Protein AF-0000000084424328 (afdb_homodimer)

InterPro domains:
  IPR001077 O-methyltransferase, C-terminal domain [PF00891] (217-378)
  IPR012967 Caffeic acid 3-O-methyltransferase-like, dimerisation domain [PF08100] (53-129)
  IPR016461 O-methyltransferase-like [PIRSF005739] (41-383)
  IPR016461 O-methyltransferase-like [PS51683] (51-398)
  IPR029063 S-adenosyl-L-methionine-dependent methyltransferase superfamily [G3DSA:3.40.50.150] (131-396)
  IPR029063 S-adenosyl-L-methionine-dependent methyltransferase superfamily [SSF53335] (170-385)
  IPR036388 Winged helix-like DNA-binding domain superfamily [G3DSA:1.10.10.10] (38-127)
  IPR036390 Winged helix DNA-binding domain superfamily [SSF46785] (42-130)

pLDDT: mean 94.53, std 5.88, range [48.09, 98.81]

Organism: Penicillium patulum (NCBI:txid5078)

Secondary structure (DSSP, 8-state):
--HHHHHHHHHHHHHHHHHHHHH--HHHHHHHHHHHHHHHHHHS-HHHHHHHHHHTHHHHHHHHHHHHTTHHHHHHT-SSPEEHHHHHHHTT--HHHHHHHHHHHHHTTSEEEEETTEEEE-HHHHHTTSHHHHHHHHHIIIIIHHHHHHHHHHHHHTTTPPP--GGGSHHHHHHT-SS-HHHHHHH-HHHHHHHHHHHHHHHHTSPPGGGTS-HIIIII--TT--TTSEEEEEET-TT-HHHHHHHHH-TT--SEEEEEE-HHHHHHHTT-HHHHHTTEEEEE--TTTS---STT-SEEEEES-GGGS-HHHHHHHHHHHGGGPPTTT-EEEEEEEEE-SSS--HHHHHHHHHHHHHHS---EEHHHHHHHHHHTTEEEEEEEE-SSSSEEEEEEEEPP--/--HHHHHHHHHHHHHHHHHHHHH--HHHHHHHHHHHHHHHHHHS-HHHHHHHHHHTHHHHHHHHHHHHTTHHHHHHT-SSPEEHHHHHHHTT--HHHHHHHHHHHHHTTSEEEEETTEEEE-HHHHHTTSHHHHHHHHHIIIIIHHHHHHHHHHHHHTTTPPP--GGGSHHHHHHT-SS-HHHHHHH-HHHHHHHHHHHHHHHHTSPPGGGTS-HIIIII--TT--TTSEEEEEET-TT-HHHHHHHHH-TT--SEEEEEE-HHHHHHHTT-HHHHHTTEEEEE--TTTS---STT-SEEEEES-GGGS-HHHHHHHHHHHGGGPPTTT-EEEEEEEEE-SSS--HHHHHHHHHHHHHHS---EEHHHHHHHHHHTTEEEEEEEE-SSSSEEEEEEEEPP--

Nearest PDB structures (foldseek):
  8xtg-assembly3_F  TM=8.748E-01  e=3.346E-33  Penicillium brevicompactum
  8gx4-assembly1_A  TM=9.083E-01  e=2.183E-28  Apiospora montagnei NRRL 25634
  7y3h-assembly1_A  TM=8.893E-01  e=2.764E-28  Apiospora montagnei NRRL 25634
  7wvs-assembly1_A  TM=8.153E-01  e=2.443E-26  Aspergillus carbonarius ITEM 5010
  7ww0-assembly1_A  TM=8.145E-01  e=1.204E-26  Aspergillus carbonarius ITEM 5010

Radius of gyration: 30.11 Å; Cα contacts (8 Å, |Δi|>4): 1485; chains: 2; bounding box: 57×95×67 Å

Foldseek 3Di:
DDVVVLVVLVVQLVVLVVVCVVPVDVLSVVSNVVSVVVSVVVPDDPVVVVVCVVCVVVLLVLLLVLVVLVQLVVQLPDPFWDALVNSCVSRPHDSVVSLVSVVSCCVVFQWPDPDRRTIHGDPNSNVCVDQLVVLQSVLCVPQPVQLVVCVVVLCVVVVNDQFFFQQRFSSCVRVVDRDGQVVVLVVPVVNVSSVVSPVCNVPVVPDQPVVPPVCCVLFQPDPVAAQAAAREEEAQQQLNPNLLVVCVVCVPRHHAAEYEDAPVSCVVNPPPPSCVVSRYHYDHDDLQPAADPAAAYQEYEAEPPQQLGDLVSVLSSVLSDQVRHDAPGYKYKYWAQAAAPPDGDDVVVVVQVSSRRRRSGGGYHPVRVQVSQVVNQKHWPDWADDNDDRTTMTIIGGHDDD/DDVVVLVVLVVQLVVLVVVCVVPVDVLSVVSNVVSVVVSVVVPDDPVVVVVCVVCVVVLLVLLLVLVVLVQLVVQLPDPFWDALVNSCVSRPHDSVVSLVSVVSCCVVFQWPDPDRRTIHGDPNSNVCVDQLVVLQSVLCVPQPVQLVVCVVVLCVVVVNDQFFFQQRFSSCVRVVDRDGQVVVLVVPVVNVSSVVSPVCNVPVVPDQPVVPPVCCVLFQPDPVAAQAAQREEEAQQQLNPNLLVVCVVCVPRHHAAEYEDAPVSCVVNPPPPSCVVSRYHYDHDDLQPAADPAAAYQEYEYEPPQQLGDLVSVLSSVLSDQVRHDAPGYKYKYWAQAAAPPDGDDVVVVVQVSSRRRRSGGGYHPVRVQVSQVVNQKHWPDWAADNDDRTTMTIIGGHDDD

Solvent-accessible surface area (backbone atoms only — not comparable to full-atom values): 40908 Å² total; per-residue (Å²): 131,62,60,70,58,53,50,48,36,50,52,49,21,49,52,25,43,51,49,17,69,76,66,64,41,67,63,30,34,50,48,19,22,52,29,20,46,50,41,22,54,70,51,45,55,48,68,58,52,53,51,50,54,47,47,42,56,50,58,49,42,36,53,54,40,38,54,74,30,43,35,32,64,56,37,54,69,48,90,57,70,42,44,47,68,60,45,16,55,62,35,70,32,33,54,66,41,47,50,56,43,47,45,40,34,36,39,69,58,31,30,43,52,92,43,70,62,22,33,37,56,33,68,41,24,44,43,56,63,36,67,29,53,42,11,36,46,48,28,36,54,68,68,40,42,64,21,53,69,38,36,57,60,51,30,59,75,55,59,33,49,58,58,58,40,40,63,62,10,35,40,21,67,62,67,72,42,92,54,36,50,68,62,50,30,71,76,32,63,72,58,34,53,23,42,52,26,20,56,44,43,76,46,60,85,51,76,61,64,72,76,73,46,64,47,53,74,75,61,63,68,41,89,85,66,37,68,82,32,36,36,39,36,30,49,69,36,80,89,32,65,66,58,47,52,46,37,72,75,40,73,80,58,66,30,35,41,34,38,24,22,44,55,73,55,38,67,70,46,59,85,39,64,68,42,58,74,54,60,45,44,77,44,67,45,47,54,78,82,34,64,47,82,71,62,49,24,47,26,42,35,35,58,72,50,65,39,53,32,27,71,70,54,41,46,46,34,48,62,23,39,52,80,19,49,33,77,94,59,22,31,37,39,34,41,35,60,47,38,54,71,50,82,36,59,45,66,55,38,45,48,24,51,50,35,26,36,48,30,5,14,39,64,37,28,54,65,52,48,50,50,54,38,47,75,70,49,28,34,78,74,44,78,45,70,51,91,78,81,37,49,22,35,42,34,28,30,62,43,76,83,125,133,59,61,68,60,52,50,50,37,50,51,50,20,49,53,25,43,51,48,17,68,72,66,65,41,68,67,29,35,52,49,18,21,51,29,21,45,50,42,21,53,68,50,45,55,48,71,57,52,53,51,50,53,46,46,43,58,51,57,49,42,36,53,54,39,38,54,75,31,42,35,32,63,56,35,54,69,48,91,57,70,43,45,47,69,61,46,16,54,62,36,70,32,33,55,68,40,48,50,56,44,46,44,41,34,36,39,68,57,34,30,42,53,92,42,69,63,23,33,37,57,34,68,43,24,43,43,55,64,36,67,28,51,42,11,36,46,47,27,37,55,67,68,40,43,64,22,52,68,39,35,56,63,50,30,58,75,55,59,31,49,56,58,58,41,40,60,63,10,34,41,20,67,62,68,72,42,90,54,37,50,67,61,51,29,69,75,31,62,71,58,35,54,23,42,51,26,20,56,46,43,76,46,61,86,52,75,59,64,74,75,73,46,64,47,53,74,76,59,64,67,41,88,85,67,38,68,80,33,36,35,39,37,30,48,69,35,79,88,31,65,67,57,46,51,47,36,71,75,40,73,78,58,66,30,35,38,35,38,24,23,44,55,74,55,39,67,68,46,58,84,37,64,67,42,59,75,53,61,46,44,78,43,67,45,48,55,78,83,35,63,47,80,71,61,50,24,44,26,41,36,34,59,72,50,62,39,53,32,28,72,70,55,42,46,46,34,49,62,23,40,53,80,19,49,33,77,93,60,20,32,37,38,34,41,35,60,46,36,54,71,50,81,36,59,44,67,55,38,43,47,24,51,50,35,26,38,48,28,5,14,39,64,39,29,54,64,53,47,52,53,55,39,48,74,71,48,27,33,78,75,44,77,47,71,51,89,78,78,35,49,23,34,41,34,28,30,60,42,76,83,126

Sequence (804 aa):
MDIRHLQSILAEAKAALDSYGSNQSDSFRVEAQEKAVQLARALERPKDAILKLSFSPIILMAVKTAHDMNVFPVLAQATAPVPLAELAAAKPADPLLVERIMRVLVANGFVEEPAPSEYLPTALSREMTQRTSIGVVGSLFHEFLPSVQKVPEYLHSTNYRNPDDPMFAPLQYTHDLQIDGFTWLCKNPEALTRFNSFMEGQRADRPHWADWFPVREQLLDHPDISADTPLLVDLGAGRGPDLIGFRKRFPDAPGRLVLEDLSSVIDEVRGAQDLEAASIDTVAHDFFAEVQPVQGARAYYFKNVLHDWSDEKATIIFNNLKPAMKRGFSRVIMEEYILPDQNARSLPCMTDIAVMVFCSGLERTRQRWSNLLTSVGLRVIKFWVREGDGLGIIEAELAESSMDIRHLQSILAEAKAALDSYGSNQSDSFRVEAQEKAVQLARALERPKDAILKLSFSPIILMAVKTAHDMNVFPVLAQATAPVPLAELAAAKPADPLLVERIMRVLVANGFVEEPAPSEYLPTALSREMTQRTSIGVVGSLFHEFLPSVQKVPEYLHSTNYRNPDDPMFAPLQYTHDLQIDGFTWLCKNPEALTRFNSFMEGQRADRPHWADWFPVREQLLDHPDISADTPLLVDLGAGRGPDLIGFRKRFPDAPGRLVLEDLSSVIDEVRGAQDLEAASIDTVAHDFFAEVQPVQGARAYYFKNVLHDWSDEKATIIFNNLKPAMKRGFSRVIMEEYILPDQNARSLPCMTDIAVMVFCSGLERTRQRWSNLLTSVGLRVIKFWVREGDGLGIIEAELAESS

Structure (mmCIF, N/CA/C/O backbone):
data_AF-0000000084424328-model_v1
#
loop_
_entity.id
_entity.type
_entity.pdbx_description
1 polymer 'Plant methyltransferase dimerization'
#
loop_
_atom_site.group_PDB
_atom_site.id
_atom_site.type_symbol
_atom_site.label_atom_id
_atom_site.label_alt_id
_atom_site.label_comp_id
_atom_site.label_asym_id
_atom_site.label_entity_id
_atom_site.label_seq_id
_atom_site.pdbx_PDB_ins_code
_atom_site.Cartn_x
_atom_site.Cartn_y
_atom_site.Cartn_z
_atom_site.occupancy
_atom_site.B_iso_or_equiv
_atom_site.auth_seq_id
_atom_site.auth_comp_id
_atom_site.auth_asym_id
_atom_site.auth_atom_id
_atom_site.pdbx_PDB_model_num
ATOM 1 N N . MET A 1 1 ? 21.016 -13.508 8.43 1 84.56 1 MET A N 1
ATOM 2 C CA . MET A 1 1 ? 20.344 -12.734 9.469 1 84.56 1 MET A CA 1
ATOM 3 C C . MET A 1 1 ? 21.031 -12.906 10.812 1 84.56 1 MET A C 1
ATOM 5 O O . MET A 1 1 ? 21.5 -14.008 11.141 1 84.56 1 MET A O 1
ATOM 9 N N . ASP A 1 2 ? 21.188 -11.766 11.516 1 89.25 2 ASP A N 1
ATOM 10 C CA . ASP A 1 2 ? 21.891 -11.781 12.789 1 89.25 2 ASP A CA 1
ATOM 11 C C . ASP A 1 2 ? 20.938 -12.039 13.945 1 89.25 2 ASP A C 1
ATOM 13 O O . ASP A 1 2 ? 20.188 -11.148 14.352 1 89.25 2 ASP A O 1
ATOM 17 N N . ILE A 1 3 ? 21.047 -13.188 14.516 1 91.38 3 ILE A N 1
ATOM 18 C CA . ILE A 1 3 ? 20.125 -13.641 15.562 1 91.38 3 ILE A CA 1
ATOM 19 C C . ILE A 1 3 ? 20.25 -12.742 16.781 1 91.38 3 ILE A C 1
ATOM 21 O O . ILE A 1 3 ? 19.266 -12.453 17.453 1 91.38 3 ILE A O 1
ATOM 25 N N . ARG A 1 4 ? 21.438 -12.352 17.203 1 92.31 4 ARG A N 1
ATOM 26 C CA . ARG A 1 4 ? 21.641 -11.477 18.344 1 92.31 4 ARG A CA 1
ATOM 27 C C . ARG A 1 4 ? 20.938 -10.141 18.156 1 92.31 4 ARG A C 1
ATOM 29 O O . ARG A 1 4 ? 20.391 -9.578 19.094 1 92.31 4 ARG A O 1
ATOM 36 N N . HIS A 1 5 ? 21.016 -9.641 16.906 1 93.81 5 HIS A N 1
ATOM 37 C CA . HIS A 1 5 ? 20.312 -8.406 16.594 1 93.81 5 HIS A CA 1
ATOM 38 C C . HIS A 1 5 ? 18.797 -8.57 16.719 1 93.81 5 HIS A C 1
ATOM 40 O O . HIS A 1 5 ? 18.125 -7.711 17.281 1 93.81 5 HIS A O 1
ATOM 46 N N . LEU A 1 6 ? 18.281 -9.664 16.219 1 95.5 6 LEU A N 1
ATOM 47 C CA . LEU A 1 6 ? 16.859 -9.953 16.312 1 95.5 6 LEU A CA 1
ATOM 48 C C . LEU A 1 6 ? 16.422 -10.047 17.766 1 95.5 6 LEU A C 1
ATOM 50 O O . LEU A 1 6 ? 15.375 -9.508 18.141 1 95.5 6 LEU A O 1
ATOM 54 N N . GLN A 1 7 ? 17.25 -10.656 18.578 1 95.06 7 GLN A N 1
ATOM 55 C CA . GLN A 1 7 ? 16.953 -10.812 19.984 1 95.06 7 GLN A CA 1
ATOM 56 C C . GLN A 1 7 ? 16.969 -9.461 20.703 1 95.06 7 GLN A C 1
ATOM 58 O O . GLN A 1 7 ? 16.188 -9.227 21.625 1 95.06 7 GLN A O 1
ATOM 63 N N . SER A 1 8 ? 17.828 -8.68 20.297 1 96.25 8 SER A N 1
ATOM 64 C CA . SER A 1 8 ? 17.906 -7.352 20.891 1 96.25 8 SER A CA 1
ATOM 65 C C . SER A 1 8 ? 16.641 -6.547 20.594 1 96.25 8 SER A C 1
ATOM 67 O O . SER A 1 8 ? 16.109 -5.867 21.469 1 96.25 8 SER A O 1
ATOM 69 N N . ILE A 1 9 ? 16.156 -6.578 19.312 1 96 9 ILE A N 1
ATOM 70 C CA . ILE A 1 9 ? 14.938 -5.871 18.938 1 96 9 ILE A CA 1
ATOM 71 C C . ILE A 1 9 ? 13.766 -6.41 19.75 1 96 9 ILE A C 1
ATOM 73 O O . ILE A 1 9 ? 12.938 -5.641 20.25 1 96 9 ILE A O 1
ATOM 77 N N . LEU A 1 10 ? 13.727 -7.715 19.875 1 96.75 10 LEU A N 1
ATOM 78 C CA . LEU A 1 10 ? 12.648 -8.336 20.641 1 96.75 10 LEU A CA 1
ATOM 79 C C . LEU A 1 10 ? 12.695 -7.887 22.109 1 96.75 10 LEU A C 1
ATOM 81 O O . LEU A 1 10 ? 11.648 -7.645 22.719 1 96.75 10 LEU A O 1
ATOM 85 N N . ALA A 1 11 ? 13.875 -7.82 22.672 1 96.69 11 ALA A N 1
ATOM 86 C CA . ALA A 1 11 ? 14.031 -7.371 24.062 1 96.69 11 ALA A CA 1
ATOM 87 C C . ALA A 1 11 ? 13.562 -5.93 24.219 1 96.69 11 ALA A C 1
ATOM 89 O O . ALA A 1 11 ? 12.961 -5.578 25.234 1 96.69 11 ALA A O 1
ATOM 90 N N . GLU A 1 12 ? 13.859 -5.129 23.266 1 96.38 12 GLU A N 1
ATOM 91 C CA . GLU A 1 12 ? 13.406 -3.742 23.297 1 96.38 12 GLU A CA 1
ATOM 92 C C . GLU A 1 12 ? 11.891 -3.656 23.203 1 96.38 12 GLU A C 1
ATOM 94 O O . GLU A 1 12 ? 11.258 -2.828 23.859 1 96.38 12 GLU A O 1
ATOM 99 N N . ALA A 1 13 ? 11.297 -4.453 22.328 1 96.06 13 ALA A N 1
ATOM 100 C CA . ALA A 1 13 ? 9.844 -4.508 22.203 1 96.06 13 ALA A CA 1
ATOM 101 C C . ALA A 1 13 ? 9.203 -4.914 23.531 1 96.06 13 ALA A C 1
ATOM 103 O O . ALA A 1 13 ? 8.203 -4.336 23.953 1 96.06 13 ALA A O 1
ATOM 104 N N . LYS A 1 14 ? 9.828 -5.895 24.188 1 96.5 14 LYS A N 1
ATOM 105 C CA . LYS A 1 14 ? 9.328 -6.355 25.484 1 96.5 14 LYS A CA 1
ATOM 106 C C . LYS A 1 14 ? 9.406 -5.25 26.531 1 96.5 14 LYS A C 1
ATOM 108 O O . LYS A 1 14 ? 8.469 -5.059 27.297 1 96.5 14 LYS A O 1
ATOM 113 N N . ALA A 1 15 ? 10.508 -4.59 26.547 1 96.44 15 ALA A N 1
ATOM 114 C CA . ALA A 1 15 ? 10.695 -3.51 27.516 1 96.44 15 ALA A CA 1
ATOM 115 C C . ALA A 1 15 ? 9.641 -2.42 27.312 1 96.44 15 ALA A C 1
ATOM 117 O O . ALA A 1 15 ? 9.07 -1.917 28.281 1 96.44 15 ALA A O 1
ATOM 118 N N . ALA A 1 16 ? 9.43 -2.035 26.078 1 95 16 ALA A N 1
ATOM 119 C CA . ALA A 1 16 ? 8.422 -1.018 25.766 1 95 16 ALA A CA 1
ATOM 120 C C . ALA A 1 16 ? 7.023 -1.503 26.125 1 95 16 ALA A C 1
ATOM 122 O O . ALA A 1 16 ? 6.207 -0.734 26.641 1 95 16 ALA A O 1
ATOM 123 N N . LEU A 1 17 ? 6.727 -2.725 25.828 1 95.38 17 LEU A N 1
ATOM 124 C CA . LEU A 1 17 ? 5.422 -3.299 26.156 1 95.38 17 LEU A CA 1
ATOM 125 C C . LEU A 1 17 ? 5.203 -3.348 27.656 1 95.38 17 LEU A C 1
ATOM 127 O O . LEU A 1 17 ? 4.102 -3.08 28.141 1 95.38 17 LEU A O 1
ATOM 131 N N . ASP A 1 18 ? 6.273 -3.707 28.391 1 95.56 18 ASP A N 1
ATOM 132 C CA . ASP A 1 18 ? 6.195 -3.717 29.844 1 95.56 18 ASP A CA 1
ATOM 133 C C . ASP A 1 18 ? 5.914 -2.316 30.391 1 95.56 18 ASP A C 1
ATOM 135 O O . ASP A 1 18 ? 5.105 -2.152 31.297 1 95.56 18 ASP A O 1
ATOM 139 N N . SER A 1 19 ? 6.555 -1.39 29.828 1 94.38 19 SER A N 1
ATOM 140 C CA . SER A 1 19 ? 6.324 -0.006 30.234 1 94.38 19 SER A CA 1
ATOM 141 C C . SER A 1 19 ? 4.898 0.432 29.906 1 94.38 19 SER A C 1
ATOM 143 O O . SER A 1 19 ? 4.266 1.134 30.703 1 94.38 19 SER A O 1
ATOM 145 N N . TYR A 1 20 ? 4.43 0.039 28.766 1 93.12 20 TYR A N 1
ATOM 146 C CA . TYR A 1 20 ? 3.049 0.336 28.391 1 93.12 20 TYR A CA 1
ATOM 147 C C . TYR A 1 20 ? 2.072 -0.323 29.359 1 93.12 20 TYR A C 1
ATOM 149 O O . TYR A 1 20 ? 1.06 0.275 29.734 1 93.12 20 TYR A O 1
ATOM 157 N N . GLY A 1 21 ? 2.359 -1.496 29.734 1 91.56 21 GLY A N 1
ATOM 158 C CA . GLY A 1 21 ? 1.526 -2.184 30.719 1 91.56 21 GLY A CA 1
ATOM 159 C C . GLY A 1 21 ? 1.472 -1.478 32.062 1 91.56 21 GLY A C 1
ATOM 160 O O . GLY A 1 21 ? 0.441 -1.498 32.719 1 91.56 21 GLY A O 1
ATOM 161 N N . SER A 1 22 ? 2.529 -0.793 32.406 1 91.56 22 SER A N 1
ATOM 162 C CA . SER A 1 22 ? 2.633 -0.148 33.719 1 91.56 22 SER A CA 1
ATOM 163 C C . SER A 1 22 ? 1.988 1.234 33.719 1 91.56 22 SER A C 1
ATOM 165 O O . SER A 1 22 ? 1.34 1.632 34.688 1 91.56 22 SER A O 1
ATOM 167 N N . ASN A 1 23 ? 2.141 2.004 32.594 1 87.94 23 ASN A N 1
ATOM 168 C CA . ASN A 1 23 ? 1.728 3.402 32.594 1 87.94 23 ASN A CA 1
ATOM 169 C C . ASN A 1 23 ? 0.678 3.691 31.531 1 87.94 23 ASN A C 1
ATOM 171 O O . ASN A 1 23 ? 0.087 4.773 31.516 1 87.94 23 ASN A O 1
ATOM 175 N N . GLN A 1 24 ? 0.517 2.826 30.656 1 84.31 24 GLN A N 1
ATOM 176 C CA . GLN A 1 24 ? -0.463 2.898 29.578 1 84.31 24 GLN A CA 1
ATOM 177 C C . GLN A 1 24 ? -0.302 4.184 28.766 1 84.31 24 GLN A C 1
ATOM 179 O O . GLN A 1 24 ? -1.292 4.793 28.359 1 84.31 24 GLN A O 1
ATOM 184 N N . SER A 1 25 ? 0.898 4.664 28.75 1 84.38 25 SER A N 1
ATOM 185 C CA . SER A 1 25 ? 1.18 5.84 27.938 1 84.38 25 SER A CA 1
ATOM 186 C C . SER A 1 25 ? 1.215 5.488 26.453 1 84.38 25 SER A C 1
ATOM 188 O O . SER A 1 25 ? 1.71 4.426 26.062 1 84.38 25 SER A O 1
ATOM 190 N N . ASP A 1 26 ? 0.701 6.414 25.609 1 83.19 26 ASP A N 1
ATOM 191 C CA . ASP A 1 26 ? 0.699 6.215 24.156 1 83.19 26 ASP A CA 1
ATOM 192 C C . ASP A 1 26 ? 2.123 6.156 23.609 1 83.19 26 ASP A C 1
ATOM 194 O O . ASP A 1 26 ? 2.393 5.441 22.641 1 83.19 26 ASP A O 1
ATOM 198 N N . SER A 1 27 ? 2.961 6.824 24.266 1 83.5 27 SER A N 1
ATOM 199 C CA . SER A 1 27 ? 4.352 6.84 23.812 1 83.5 27 SER A CA 1
ATOM 200 C C . SER A 1 27 ? 4.961 5.445 23.875 1 83.5 27 SER A C 1
ATOM 202 O O . SER A 1 27 ? 5.633 5.016 22.938 1 83.5 27 SER A O 1
ATOM 204 N N . PHE A 1 28 ? 4.676 4.727 24.953 1 88.19 28 PHE A N 1
ATOM 205 C CA . PHE A 1 28 ? 5.223 3.383 25.094 1 88.19 28 PHE A CA 1
ATOM 206 C C . PHE A 1 28 ? 4.523 2.404 24.156 1 88.19 28 PHE A C 1
ATOM 208 O O . PHE A 1 28 ? 5.145 1.468 23.656 1 88.19 28 PHE A O 1
ATOM 215 N N . ARG A 1 29 ? 3.24 2.641 23.969 1 90.88 29 ARG A N 1
ATOM 216 C CA . ARG A 1 29 ? 2.508 1.801 23.031 1 90.88 29 ARG A CA 1
ATOM 217 C C . ARG A 1 29 ? 3.092 1.91 21.625 1 90.88 29 ARG A C 1
ATOM 219 O O . ARG A 1 29 ? 3.34 0.896 20.969 1 90.88 29 ARG A O 1
ATOM 226 N N . VAL A 1 30 ? 3.295 3.131 21.203 1 88.31 30 VAL A N 1
ATOM 227 C CA . VAL A 1 30 ? 3.809 3.4 19.859 1 88.31 30 VAL A CA 1
ATOM 228 C C . VAL A 1 30 ? 5.227 2.854 19.734 1 88.31 30 VAL A C 1
ATOM 230 O O . VAL A 1 30 ? 5.59 2.291 18.703 1 88.31 30 VAL A O 1
ATOM 233 N N . GLU A 1 31 ? 6 3.006 20.75 1 89.69 31 GLU A N 1
ATOM 234 C CA . GLU A 1 31 ? 7.359 2.473 20.734 1 89.69 31 GLU A CA 1
ATOM 235 C C . GLU A 1 31 ? 7.352 0.952 20.594 1 89.69 31 GLU A C 1
ATOM 237 O O . GLU A 1 31 ? 8.133 0.389 19.828 1 89.69 31 GLU A O 1
ATOM 242 N N . ALA A 1 32 ? 6.512 0.316 21.422 1 94 32 ALA A N 1
ATOM 243 C CA . ALA A 1 32 ? 6.383 -1.136 21.328 1 94 32 ALA A CA 1
ATOM 244 C C . ALA A 1 32 ? 5.961 -1.554 19.922 1 94 32 ALA A C 1
ATOM 246 O O . ALA A 1 32 ? 6.484 -2.525 19.375 1 94 32 ALA A O 1
ATOM 247 N N . GLN A 1 33 ? 5.023 -0.829 19.375 1 94.12 33 GLN A N 1
ATOM 248 C CA . GLN A 1 33 ? 4.551 -1.098 18.031 1 94.12 33 GLN A CA 1
ATOM 249 C C . GLN A 1 33 ? 5.676 -0.945 17 1 94.12 33 GLN A C 1
ATOM 251 O 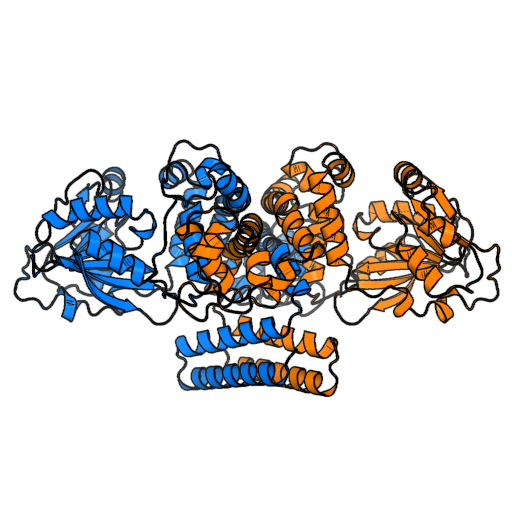O . GLN A 1 33 ? 5.848 -1.794 16.125 1 94.12 33 GLN A O 1
ATOM 256 N N . GLU A 1 34 ? 6.445 0.088 17.078 1 91.06 34 GLU A N 1
ATOM 257 C CA . GLU A 1 34 ? 7.547 0.345 16.156 1 91.06 34 GLU A CA 1
ATOM 258 C C . GLU A 1 34 ? 8.602 -0.749 16.25 1 91.06 34 GLU A C 1
ATOM 260 O O . GLU A 1 34 ? 9.172 -1.151 15.227 1 91.06 34 GLU A O 1
ATOM 265 N N . LYS A 1 35 ? 8.883 -1.19 17.453 1 94.69 35 LYS A N 1
ATOM 266 C CA . LYS A 1 35 ? 9.859 -2.264 17.625 1 94.69 35 LYS A CA 1
ATOM 267 C C . LYS A 1 35 ? 9.352 -3.57 17.031 1 94.69 35 LYS A C 1
ATOM 269 O O . LYS A 1 35 ? 10.125 -4.344 16.453 1 94.69 35 LYS A O 1
ATOM 274 N N . ALA A 1 36 ? 8.07 -3.814 17.219 1 96.19 36 ALA A N 1
ATOM 275 C CA . ALA A 1 36 ? 7.465 -4.992 16.609 1 96.19 36 ALA A CA 1
ATOM 276 C C . ALA A 1 36 ? 7.574 -4.934 15.086 1 96.19 36 ALA A C 1
ATOM 278 O O . ALA A 1 36 ? 7.883 -5.938 14.438 1 96.19 36 ALA A O 1
ATOM 279 N N . VAL A 1 37 ? 7.34 -3.795 14.508 1 94.38 37 VAL A N 1
ATOM 280 C CA . VAL A 1 37 ? 7.469 -3.594 13.07 1 94.38 37 VAL A CA 1
ATOM 281 C C . VAL A 1 37 ? 8.922 -3.816 12.641 1 94.38 37 VAL A C 1
ATOM 283 O O . VAL A 1 37 ? 9.18 -4.457 11.625 1 94.38 37 VAL A O 1
ATOM 286 N N . GLN A 1 38 ? 9.805 -3.262 13.414 1 93.19 38 GLN A N 1
ATOM 287 C CA . GLN A 1 38 ? 11.227 -3.424 13.117 1 93.19 38 GLN A CA 1
ATOM 288 C C . GLN A 1 38 ? 11.625 -4.895 13.141 1 93.19 38 GLN A C 1
ATOM 290 O O . GLN A 1 38 ? 12.406 -5.344 12.297 1 93.19 38 GLN A O 1
ATOM 295 N N . LEU A 1 39 ? 11.148 -5.629 14.133 1 95.5 39 LEU A N 1
ATOM 296 C CA . LEU A 1 39 ? 11.445 -7.051 14.227 1 95.5 39 LEU A CA 1
ATOM 297 C C . LEU A 1 39 ? 10.914 -7.805 13.016 1 95.5 39 LEU A C 1
ATOM 299 O O . LEU A 1 39 ? 11.609 -8.641 12.445 1 95.5 39 LEU A O 1
ATOM 303 N N . ALA A 1 40 ? 9.688 -7.5 12.641 1 95.25 40 ALA A N 1
ATOM 304 C CA . ALA A 1 40 ? 9.086 -8.133 11.469 1 95.25 40 ALA A CA 1
ATOM 305 C C . ALA A 1 40 ? 9.922 -7.879 10.219 1 95.25 40 ALA A C 1
ATOM 307 O O . ALA A 1 40 ? 10.164 -8.797 9.43 1 95.25 40 ALA A O 1
ATOM 308 N N . ARG A 1 41 ? 10.336 -6.684 10.109 1 93.12 41 ARG A N 1
ATOM 309 C CA . ARG A 1 41 ? 11.148 -6.309 8.953 1 93.12 41 ARG A CA 1
ATOM 310 C C . ARG A 1 41 ? 12.484 -7.043 8.953 1 93.12 41 ARG A C 1
ATOM 312 O O . ARG A 1 41 ? 12.945 -7.508 7.91 1 93.12 41 ARG A O 1
ATOM 319 N N . ALA A 1 42 ? 13.094 -7.121 10.086 1 93.38 42 ALA A N 1
ATOM 320 C CA . ALA A 1 42 ? 14.398 -7.754 10.211 1 93.38 42 ALA A CA 1
ATOM 321 C C . ALA A 1 42 ? 14.312 -9.25 9.922 1 93.38 42 ALA A C 1
ATOM 323 O O . ALA A 1 42 ? 15.297 -9.867 9.508 1 93.38 42 ALA A O 1
ATOM 324 N N . LEU A 1 43 ? 13.141 -9.781 10.078 1 93.94 43 LEU A N 1
ATOM 325 C CA . LEU A 1 43 ? 12.93 -11.211 9.906 1 93.94 43 LEU A CA 1
ATOM 326 C C . LEU A 1 43 ? 12.508 -11.531 8.477 1 93.94 43 LEU A C 1
ATOM 328 O O . LEU A 1 43 ? 12.414 -12.703 8.102 1 93.94 43 LEU A O 1
ATOM 332 N N . GLU A 1 44 ? 12.281 -10.602 7.703 1 92.5 44 GLU A N 1
ATOM 333 C CA . GLU A 1 44 ? 11.781 -10.797 6.348 1 92.5 44 GLU A CA 1
ATOM 334 C C . GLU A 1 44 ? 12.906 -10.703 5.32 1 92.5 44 GLU A C 1
ATOM 336 O O . GLU A 1 44 ? 13.758 -9.812 5.41 1 92.5 44 GLU A O 1
ATOM 341 N N . ARG A 1 45 ? 12.906 -11.562 4.344 1 91.5 45 ARG A N 1
ATOM 342 C CA . ARG A 1 45 ? 13.859 -11.453 3.248 1 91.5 45 ARG A CA 1
ATOM 343 C C . ARG A 1 45 ? 13.586 -10.219 2.402 1 91.5 45 ARG A C 1
ATOM 345 O O . ARG A 1 45 ? 12.422 -9.891 2.135 1 91.5 45 ARG A O 1
ATOM 352 N N . PRO A 1 46 ? 14.633 -9.508 2.029 1 93.56 46 PRO A N 1
ATOM 353 C CA . PRO A 1 46 ? 14.445 -8.266 1.271 1 93.56 46 PRO A CA 1
ATOM 354 C C . PRO A 1 46 ? 13.594 -8.461 0.022 1 93.56 46 PRO A C 1
ATOM 356 O O . PRO A 1 46 ? 12.734 -7.629 -0.281 1 93.56 46 PRO A O 1
ATOM 359 N N . LYS A 1 47 ? 13.773 -9.539 -0.691 1 92.25 47 LYS A N 1
ATOM 360 C CA . LYS A 1 47 ? 13 -9.805 -1.903 1 92.25 47 LYS A CA 1
ATOM 361 C C . LYS A 1 47 ? 11.516 -9.945 -1.591 1 92.25 47 LYS A C 1
ATOM 363 O O . LYS A 1 47 ? 10.672 -9.445 -2.338 1 92.25 47 LYS A O 1
ATOM 368 N N . ASP A 1 48 ? 11.164 -10.609 -0.488 1 90.25 48 ASP A N 1
ATOM 369 C CA . ASP A 1 48 ? 9.773 -10.789 -0.075 1 90.25 48 ASP A CA 1
ATOM 370 C C . ASP A 1 48 ? 9.148 -9.461 0.344 1 90.25 48 ASP A C 1
ATOM 372 O O . ASP A 1 48 ? 7.984 -9.195 0.048 1 90.25 48 ASP A O 1
ATOM 376 N N . ALA A 1 49 ? 9.953 -8.695 1.041 1 94.12 49 ALA A N 1
ATOM 377 C CA . ALA A 1 49 ? 9.477 -7.395 1.496 1 94.12 49 ALA A CA 1
ATOM 378 C C . ALA A 1 49 ? 9.109 -6.5 0.315 1 94.12 49 ALA A C 1
ATOM 380 O O . ALA A 1 49 ? 8.078 -5.82 0.339 1 94.12 49 ALA A O 1
ATOM 381 N N . ILE A 1 50 ? 9.984 -6.508 -0.752 1 96.12 50 ILE A N 1
ATOM 382 C CA . ILE A 1 50 ? 9.742 -5.684 -1.934 1 96.12 50 ILE A CA 1
ATOM 383 C C . ILE A 1 50 ? 8.516 -6.195 -2.682 1 96.12 50 ILE A C 1
ATOM 385 O O . ILE A 1 50 ? 7.688 -5.406 -3.141 1 96.12 50 ILE A O 1
ATOM 389 N N . LEU A 1 51 ? 8.359 -7.445 -2.764 1 94.62 51 LEU A N 1
ATOM 390 C CA . LEU A 1 51 ? 7.203 -8.039 -3.42 1 94.62 51 LEU A CA 1
ATOM 391 C C . LEU A 1 51 ? 5.918 -7.684 -2.684 1 94.62 51 LEU A C 1
ATOM 393 O O . LEU A 1 51 ? 4.938 -7.266 -3.305 1 94.62 51 LEU A O 1
ATOM 397 N N . LYS A 1 52 ? 5.887 -7.812 -1.391 1 94.19 52 LYS A N 1
ATOM 398 C CA . LYS A 1 52 ? 4.711 -7.508 -0.581 1 94.19 52 LYS A CA 1
ATOM 399 C C . LYS A 1 52 ? 4.344 -6.031 -0.682 1 94.19 52 LYS A C 1
ATOM 401 O O . LYS A 1 52 ? 3.166 -5.688 -0.809 1 94.19 52 LYS A O 1
ATOM 406 N N . LEU A 1 53 ? 5.355 -5.199 -0.646 1 96.56 53 LEU A N 1
ATOM 407 C CA . LEU A 1 53 ? 5.109 -3.771 -0.806 1 96.56 53 LEU A CA 1
ATOM 408 C C . LEU A 1 53 ? 4.457 -3.479 -2.152 1 96.56 53 LEU A C 1
ATOM 410 O O . LEU A 1 53 ? 3.514 -2.689 -2.232 1 96.56 53 LEU A O 1
ATOM 414 N N . SER A 1 54 ? 4.961 -4.113 -3.152 1 97.38 54 SER A N 1
ATOM 415 C CA . SER A 1 54 ? 4.496 -3.85 -4.508 1 97.38 54 SER A CA 1
ATOM 416 C C . SER A 1 54 ? 3.061 -4.328 -4.703 1 97.38 54 SER A C 1
ATOM 418 O O . SER A 1 54 ? 2.305 -3.744 -5.484 1 97.38 54 SER A O 1
ATOM 420 N N . PHE A 1 55 ? 2.635 -5.324 -3.938 1 97.06 55 PHE A N 1
ATOM 421 C CA . PHE A 1 55 ? 1.281 -5.863 -4.023 1 97.06 55 PHE A CA 1
ATOM 422 C C . PHE A 1 55 ? 0.339 -5.109 -3.096 1 97.06 55 PHE A C 1
ATOM 424 O O . PHE A 1 55 ? -0.883 -5.219 -3.219 1 97.06 55 PHE A O 1
ATOM 431 N N . SER A 1 56 ? 0.808 -4.305 -2.236 1 96.81 56 SER A N 1
ATOM 432 C CA . SER A 1 56 ? 0.06 -3.797 -1.092 1 96.81 56 SER A CA 1
ATOM 433 C C . SER A 1 56 ? -1.127 -2.951 -1.538 1 96.81 56 SER A C 1
ATOM 435 O O . SER A 1 56 ? -2.15 -2.898 -0.854 1 96.81 56 SER A O 1
ATOM 437 N N . PRO A 1 57 ? -1.087 -2.254 -2.736 1 98.12 57 PRO A N 1
ATOM 438 C CA . PRO A 1 57 ? -2.285 -1.522 -3.156 1 98.12 57 PRO A CA 1
ATOM 439 C C . PRO A 1 57 ? -3.506 -2.428 -3.305 1 98.12 57 PRO A C 1
ATOM 441 O O . PRO A 1 57 ? -4.641 -1.953 -3.227 1 98.12 57 PRO A O 1
ATOM 444 N N . ILE A 1 58 ? -3.283 -3.693 -3.451 1 98.69 58 ILE A N 1
ATOM 445 C CA . ILE A 1 58 ? -4.367 -4.66 -3.584 1 98.69 58 ILE A CA 1
ATOM 446 C C . ILE A 1 58 ? -5.145 -4.75 -2.273 1 98.69 58 ILE A C 1
ATOM 448 O O . ILE A 1 58 ? -6.367 -4.91 -2.281 1 98.69 58 ILE A O 1
ATOM 452 N N . ILE A 1 59 ? -4.477 -4.613 -1.135 1 98.56 59 ILE A N 1
ATOM 453 C CA . ILE A 1 59 ? -5.145 -4.656 0.162 1 98.56 59 ILE A CA 1
ATOM 454 C C . ILE A 1 59 ? -6.125 -3.49 0.275 1 98.56 59 ILE A C 1
ATOM 456 O O . ILE A 1 59 ? -7.273 -3.674 0.688 1 98.56 59 ILE A O 1
ATOM 460 N N . LEU A 1 60 ? -5.633 -2.305 -0.13 1 98.56 60 LEU A N 1
ATOM 461 C CA . LEU A 1 60 ? -6.484 -1.117 -0.111 1 98.56 60 LEU A CA 1
ATOM 462 C C . LEU A 1 60 ? -7.684 -1.293 -1.033 1 98.56 60 LEU A C 1
ATOM 464 O O . LEU A 1 60 ? -8.812 -0.947 -0.666 1 98.56 60 LEU A O 1
ATOM 468 N N . MET A 1 61 ? -7.461 -1.839 -2.205 1 98.81 61 MET A N 1
ATOM 469 C CA . MET A 1 61 ? -8.531 -2.111 -3.164 1 98.81 61 MET A CA 1
ATOM 470 C C . MET A 1 61 ? -9.539 -3.094 -2.588 1 98.81 61 MET A C 1
ATOM 472 O O . MET A 1 61 ? -10.75 -2.916 -2.754 1 98.81 61 MET A O 1
ATOM 476 N N . ALA A 1 62 ? -9.07 -4.098 -1.86 1 98.81 62 ALA A N 1
ATOM 477 C CA . ALA A 1 62 ? -9.953 -5.098 -1.268 1 98.81 62 ALA A CA 1
ATOM 478 C C . ALA A 1 62 ? -10.836 -4.477 -0.193 1 98.81 62 ALA A C 1
ATOM 480 O O . ALA A 1 62 ? -12.031 -4.789 -0.104 1 98.81 62 ALA A O 1
ATOM 481 N N . VAL A 1 63 ? -10.281 -3.609 0.604 1 98.81 63 VAL A N 1
ATOM 482 C CA . VAL A 1 63 ? -11.039 -2.914 1.639 1 98.81 63 VAL A CA 1
ATOM 483 C C . VAL A 1 63 ? -12.117 -2.055 0.995 1 98.81 63 VAL A C 1
ATOM 485 O O . VAL A 1 63 ? -13.273 -2.076 1.426 1 98.81 63 VAL A O 1
ATOM 488 N N . LYS A 1 64 ? -11.758 -1.293 -0.039 1 98.75 64 LYS A N 1
ATOM 489 C CA . LYS A 1 64 ? -12.703 -0.446 -0.754 1 98.75 64 LYS A CA 1
ATOM 490 C C . LYS A 1 64 ? -13.82 -1.277 -1.376 1 98.75 64 LYS A C 1
ATOM 492 O O . LYS A 1 64 ? -15 -0.908 -1.297 1 98.75 64 LYS A O 1
ATOM 497 N N . THR A 1 65 ? -13.484 -2.396 -1.978 1 98.69 65 THR A N 1
ATOM 498 C CA . THR A 1 65 ? -14.453 -3.275 -2.623 1 98.69 65 THR A CA 1
ATOM 499 C C . THR A 1 65 ? -15.398 -3.883 -1.593 1 98.69 65 THR A C 1
ATOM 501 O O . THR A 1 65 ? -16.609 -3.955 -1.821 1 98.69 65 THR A O 1
ATOM 504 N N . ALA A 1 66 ? -14.852 -4.332 -0.458 1 98.69 66 ALA A N 1
ATOM 505 C CA . ALA A 1 66 ? -15.672 -4.891 0.614 1 98.69 66 ALA A CA 1
ATOM 506 C C . ALA A 1 66 ? -16.656 -3.854 1.144 1 98.69 66 ALA A C 1
ATOM 508 O O . ALA A 1 66 ? -17.812 -4.184 1.449 1 98.69 66 ALA A O 1
ATOM 509 N N . HIS A 1 67 ? -16.172 -2.641 1.296 1 98.5 67 HIS A N 1
ATOM 510 C CA . HIS A 1 67 ? -17.062 -1.556 1.694 1 98.5 67 HIS A CA 1
ATOM 511 C C . HIS A 1 67 ? -18.203 -1.382 0.694 1 98.5 67 HIS A C 1
ATOM 513 O O . HIS A 1 67 ? -19.359 -1.257 1.087 1 98.5 67 HIS A O 1
ATOM 519 N N . ASP A 1 68 ? -17.891 -1.382 -0.614 1 98.12 68 ASP A N 1
ATOM 520 C CA . ASP A 1 68 ? -18.891 -1.212 -1.663 1 98.12 68 ASP A CA 1
ATOM 521 C C . ASP A 1 68 ? -19.906 -2.348 -1.639 1 98.12 68 ASP A C 1
ATOM 523 O O . ASP A 1 68 ? -21.078 -2.15 -1.986 1 98.12 68 ASP A O 1
ATOM 527 N N . MET A 1 69 ? -19.484 -3.502 -1.179 1 98.19 69 MET A N 1
ATOM 528 C CA . MET A 1 69 ? -20.344 -4.676 -1.158 1 98.19 69 MET A CA 1
ATOM 529 C C . MET A 1 69 ? -21.094 -4.773 0.165 1 98.19 69 MET A C 1
ATOM 531 O O . MET A 1 69 ? -21.75 -5.781 0.438 1 98.19 69 MET A O 1
ATOM 535 N N . ASN A 1 70 ? -20.969 -3.816 1.064 1 97.94 70 ASN A N 1
ATOM 536 C CA . ASN A 1 70 ? -21.688 -3.697 2.33 1 97.94 70 ASN A CA 1
ATOM 537 C C . ASN A 1 70 ? -21.312 -4.812 3.299 1 97.94 70 ASN A C 1
ATOM 539 O O . ASN A 1 70 ? -22.141 -5.266 4.09 1 97.94 70 ASN A O 1
ATOM 543 N N . VAL A 1 71 ? -20.062 -5.242 3.213 1 98 71 VAL A N 1
ATOM 544 C CA . VAL A 1 71 ? -19.562 -6.332 4.043 1 98 71 VAL A CA 1
ATOM 545 C C . VAL A 1 71 ? -19.422 -5.859 5.488 1 98 71 VAL A C 1
ATOM 547 O O . VAL A 1 71 ? -19.812 -6.566 6.422 1 98 71 VAL A O 1
ATOM 550 N N . PHE A 1 72 ? -18.891 -4.688 5.746 1 98.38 72 PHE A N 1
ATOM 551 C CA . PHE A 1 72 ? -18.469 -4.25 7.07 1 98.38 72 PHE A CA 1
ATOM 552 C C . PHE A 1 72 ? -19.656 -4 7.973 1 98.38 72 PHE A C 1
ATOM 554 O O . PHE A 1 72 ? -19.672 -4.414 9.133 1 98.38 72 PHE A O 1
ATOM 561 N N . PRO A 1 73 ? -20.766 -3.359 7.469 1 97.44 73 PRO A N 1
ATOM 562 C CA . PRO A 1 73 ? -21.953 -3.217 8.32 1 97.44 73 PRO A CA 1
ATOM 563 C C . PRO A 1 73 ? -22.531 -4.562 8.758 1 97.44 73 PRO A C 1
ATOM 565 O O . PRO A 1 73 ? -22.953 -4.711 9.906 1 97.44 73 PRO A O 1
ATOM 568 N N . VAL A 1 74 ? -22.531 -5.555 7.867 1 97.5 74 VAL A N 1
ATOM 569 C CA . VAL A 1 74 ? -23.062 -6.879 8.188 1 97.5 74 VAL A CA 1
ATOM 570 C C . VAL A 1 74 ? -22.188 -7.535 9.258 1 97.5 74 VAL A C 1
ATOM 572 O O . VAL A 1 74 ? -22.703 -8.062 10.242 1 97.5 74 VAL A O 1
ATOM 575 N N . LEU A 1 75 ? -20.875 -7.457 9.109 1 97.31 75 LEU A N 1
ATOM 576 C CA . LEU A 1 75 ? -19.953 -8.07 10.055 1 97.31 75 LEU A CA 1
ATOM 577 C C . LEU A 1 75 ? -20.031 -7.375 11.414 1 97.31 75 LEU A C 1
ATOM 579 O O . LEU A 1 75 ? -20 -8.031 12.453 1 97.31 75 LEU A O 1
ATOM 583 N N . ALA A 1 76 ? -20.094 -6.062 11.383 1 95 76 ALA A N 1
ATOM 584 C CA . ALA A 1 76 ? -20.047 -5.277 12.617 1 95 76 ALA A CA 1
ATOM 585 C C . ALA A 1 76 ? -21.234 -5.594 13.523 1 95 76 ALA A C 1
ATOM 587 O O . ALA A 1 76 ? -21.125 -5.492 14.75 1 95 76 ALA A O 1
ATOM 588 N N . GLN A 1 77 ? -22.266 -6.039 12.961 1 92.5 77 GLN A N 1
ATOM 589 C CA . GLN A 1 77 ? -23.484 -6.305 13.711 1 92.5 77 GLN A CA 1
ATOM 590 C C . GLN A 1 77 ? -23.547 -7.766 14.148 1 92.5 77 GLN A C 1
ATOM 592 O O . GLN A 1 77 ? -24.406 -8.133 14.969 1 92.5 77 GLN A O 1
ATOM 597 N N . ALA A 1 78 ? -22.625 -8.484 13.672 1 92.12 78 ALA A N 1
ATOM 598 C CA . ALA A 1 78 ? -22.719 -9.93 13.883 1 92.12 78 ALA A CA 1
ATOM 599 C C . ALA A 1 78 ? -22.328 -10.305 15.305 1 92.12 78 ALA A C 1
ATOM 601 O O . ALA A 1 78 ? -21.391 -9.719 15.875 1 92.12 78 ALA A O 1
ATOM 602 N N . THR A 1 79 ? -23.047 -11.227 15.945 1 91 79 THR A N 1
ATOM 603 C CA . THR A 1 79 ? -22.75 -11.781 17.266 1 91 79 THR A CA 1
ATOM 604 C C . THR A 1 79 ? -22.297 -13.234 17.141 1 91 79 THR A C 1
ATOM 606 O O . THR A 1 79 ? -22 -13.883 18.141 1 91 79 THR A O 1
ATOM 609 N N . ALA A 1 80 ? -22.375 -13.758 16.078 1 96.56 80 ALA A N 1
ATOM 610 C CA . ALA A 1 80 ? -21.922 -15.086 15.703 1 96.56 80 ALA A CA 1
ATOM 611 C C . ALA A 1 80 ? -21.266 -15.062 14.32 1 96.56 80 ALA A C 1
ATOM 613 O O . ALA A 1 80 ? -21.359 -14.07 13.594 1 96.56 80 ALA A O 1
ATOM 614 N N . PRO A 1 81 ? -20.547 -16.078 13.969 1 97.94 81 PRO A N 1
ATOM 615 C CA . PRO A 1 81 ? -19.906 -16.094 12.648 1 97.94 81 PRO A CA 1
ATOM 616 C C . PRO A 1 81 ? -20.906 -15.914 11.508 1 97.94 81 PRO A C 1
ATOM 618 O O . PRO A 1 81 ? -21.969 -16.531 11.523 1 97.94 81 PRO A O 1
ATOM 621 N N . VAL A 1 82 ? -20.578 -15.078 10.609 1 98.31 82 VAL A N 1
ATOM 622 C CA . VAL A 1 82 ? -21.406 -14.789 9.438 1 98.31 82 VAL A CA 1
ATOM 623 C C . VAL A 1 82 ? -20.953 -15.648 8.266 1 98.31 82 VAL A C 1
ATOM 625 O O . VAL A 1 82 ? -19.797 -15.609 7.859 1 98.31 82 VAL A O 1
ATOM 628 N N . PRO A 1 83 ? -21.812 -16.422 7.727 1 98.19 83 PRO A N 1
ATOM 629 C CA . PRO A 1 83 ? -21.438 -17.234 6.574 1 98.19 83 PRO A CA 1
ATOM 630 C C . PRO A 1 83 ? -21.188 -16.406 5.316 1 98.19 83 PRO A C 1
ATOM 632 O O . PRO A 1 83 ? -21.781 -15.336 5.156 1 98.19 83 PRO A O 1
ATOM 635 N N . LEU A 1 84 ? -20.438 -16.969 4.449 1 98.12 84 LEU A N 1
ATOM 636 C CA . LEU A 1 84 ? -20.109 -16.328 3.174 1 98.12 84 LEU A CA 1
ATOM 637 C C . LEU A 1 84 ? -21.375 -15.938 2.416 1 98.12 84 LEU A C 1
ATOM 639 O O . LEU A 1 84 ? -21.438 -14.859 1.831 1 98.12 84 LEU A O 1
ATOM 643 N N . ALA A 1 85 ? -22.328 -16.781 2.432 1 97.88 85 ALA A N 1
ATOM 644 C CA . ALA A 1 85 ? -23.562 -16.547 1.677 1 97.88 85 ALA A CA 1
ATOM 645 C C . ALA A 1 85 ? -24.266 -15.273 2.148 1 97.88 85 ALA A C 1
ATOM 647 O O . ALA A 1 85 ? -24.844 -14.547 1.341 1 97.88 85 ALA A O 1
ATOM 648 N N . GLU A 1 86 ? -24.25 -15.031 3.41 1 97.56 86 GLU A N 1
ATOM 649 C CA . GLU A 1 86 ? -24.875 -13.836 3.965 1 97.56 86 GLU A CA 1
ATOM 650 C C . GLU A 1 86 ? -24.125 -12.578 3.545 1 97.56 86 GLU A C 1
ATOM 652 O O . GLU A 1 86 ? -24.75 -11.562 3.225 1 97.56 86 GLU A O 1
ATOM 657 N N . LEU A 1 87 ? -22.844 -12.625 3.5 1 98 87 LEU A N 1
ATOM 658 C CA . LEU A 1 87 ? -22.062 -11.484 3.055 1 98 87 LEU A CA 1
ATOM 659 C C . LEU A 1 87 ? -22.281 -11.211 1.57 1 98 87 LEU A C 1
ATOM 661 O O . LEU A 1 87 ? -22.375 -10.055 1.153 1 98 87 LEU A O 1
ATOM 665 N N . ALA A 1 88 ? -22.391 -12.297 0.803 1 98 88 ALA A N 1
ATOM 666 C CA . ALA A 1 88 ? -22.594 -12.172 -0.638 1 98 88 ALA A CA 1
ATOM 667 C C . ALA A 1 88 ? -23.953 -11.578 -0.945 1 98 88 ALA A C 1
ATOM 669 O O . ALA A 1 88 ? -24.141 -10.922 -1.975 1 98 88 ALA A O 1
ATOM 670 N N . ALA A 1 89 ? -24.875 -11.711 -0.015 1 97.06 89 ALA A N 1
ATOM 671 C CA . ALA A 1 89 ? -26.25 -11.258 -0.222 1 97.06 89 ALA A CA 1
ATOM 672 C C . ALA A 1 89 ? -26.422 -9.805 0.208 1 97.06 89 ALA A C 1
ATOM 674 O O . ALA A 1 89 ? -27.406 -9.156 -0.152 1 97.06 89 ALA A O 1
ATOM 675 N N . ALA A 1 90 ? -25.531 -9.266 1.044 1 94.62 90 ALA A N 1
ATOM 676 C CA . ALA A 1 90 ? -25.656 -7.906 1.569 1 94.62 90 ALA A CA 1
ATOM 677 C C . ALA A 1 90 ? -25.766 -6.891 0.438 1 94.62 90 ALA A C 1
ATOM 679 O O . ALA A 1 90 ? -26.547 -5.938 0.517 1 94.62 90 ALA A O 1
ATOM 680 N N . LYS A 1 91 ? -25 -6.902 -0.545 1 93.81 91 LYS A N 1
ATOM 681 C CA . LYS A 1 91 ? -25.047 -6.398 -1.915 1 93.81 91 LYS A CA 1
ATOM 682 C C . LYS A 1 91 ? -24.844 -7.527 -2.922 1 93.81 91 LYS A C 1
ATOM 684 O O . LYS A 1 91 ? -23.734 -8.062 -3.043 1 93.81 91 LYS A O 1
ATOM 689 N N . PRO A 1 92 ? -26.031 -7.824 -3.455 1 94.25 92 PRO A N 1
ATOM 690 C CA . PRO A 1 92 ? -25.875 -9.055 -4.242 1 94.25 92 PRO A CA 1
ATOM 691 C C . PRO A 1 92 ? -24.578 -9.086 -5.043 1 94.25 92 PRO A C 1
ATOM 693 O O . PRO A 1 92 ? -24.328 -8.195 -5.855 1 94.25 92 PRO A O 1
ATOM 696 N N . ALA A 1 93 ? -23.75 -10.047 -4.73 1 98.06 93 ALA A N 1
ATOM 697 C CA . ALA A 1 93 ? -22.453 -10.281 -5.355 1 98.06 93 ALA A CA 1
ATOM 698 C C . ALA A 1 93 ? -22.172 -11.773 -5.504 1 98.06 93 ALA A C 1
ATOM 700 O O . ALA A 1 93 ? -22.75 -12.594 -4.781 1 98.06 93 ALA A O 1
ATOM 701 N N . ASP A 1 94 ? -21.422 -12.109 -6.508 1 98.06 94 ASP A N 1
ATOM 702 C CA . ASP A 1 94 ? -20.984 -13.492 -6.711 1 98.06 94 ASP A CA 1
ATOM 703 C C . ASP A 1 94 ? -20.234 -14.016 -5.488 1 98.06 94 ASP A C 1
ATOM 705 O O . ASP A 1 94 ? -19.234 -13.43 -5.059 1 98.06 94 ASP A O 1
ATOM 709 N N . PRO A 1 95 ? -20.672 -15.172 -4.898 1 97.81 95 PRO A N 1
ATOM 710 C CA . PRO A 1 95 ? -20.031 -15.695 -3.686 1 97.81 95 PRO A CA 1
ATOM 711 C C . PRO A 1 95 ? -18.531 -15.93 -3.863 1 97.81 95 PRO A C 1
ATOM 713 O O . PRO A 1 95 ? -17.766 -15.734 -2.926 1 97.81 95 PRO A O 1
ATOM 716 N N . LEU A 1 96 ? -18.109 -16.359 -5.023 1 97.44 96 LEU A N 1
ATOM 717 C CA . LEU A 1 96 ? -16.688 -16.594 -5.258 1 97.44 96 LEU A CA 1
ATOM 718 C C . LEU A 1 96 ? -15.898 -15.289 -5.16 1 97.44 96 LEU A C 1
ATOM 720 O O . LEU A 1 96 ? -14.812 -15.258 -4.57 1 97.44 96 LEU A O 1
ATOM 724 N N . LEU A 1 97 ? -16.438 -14.242 -5.797 1 98.31 97 LEU A N 1
ATOM 725 C CA . LEU A 1 97 ? -15.797 -12.938 -5.691 1 98.31 97 LEU A CA 1
ATOM 726 C C . LEU A 1 97 ? -15.664 -12.516 -4.234 1 98.31 97 LEU A C 1
ATOM 728 O O . LEU A 1 97 ? -14.586 -12.086 -3.807 1 98.31 97 LEU A O 1
ATOM 732 N N . VAL A 1 98 ? -16.75 -12.641 -3.441 1 98.56 98 VAL A N 1
ATOM 733 C CA . VAL A 1 98 ? -16.766 -12.242 -2.039 1 98.56 98 VAL A CA 1
ATOM 734 C C . VAL A 1 98 ? -15.734 -13.055 -1.263 1 98.56 98 VAL A C 1
ATOM 736 O O . VAL A 1 98 ? -14.984 -12.508 -0.45 1 98.56 98 VAL A O 1
ATOM 739 N N . GLU A 1 99 ? -15.656 -14.305 -1.492 1 98.25 99 GLU A N 1
ATOM 740 C CA . GLU A 1 99 ? -14.703 -15.172 -0.81 1 98.25 99 GLU A CA 1
ATOM 741 C C . GLU A 1 99 ? -13.266 -14.711 -1.053 1 98.25 99 GLU A C 1
ATOM 743 O O . GLU A 1 99 ? -12.453 -14.68 -0.125 1 98.25 99 GLU A O 1
ATOM 748 N N . ARG A 1 100 ? -12.93 -14.438 -2.297 1 98.25 100 ARG A N 1
ATOM 749 C CA . ARG A 1 100 ? -11.586 -14.023 -2.672 1 98.25 100 ARG A CA 1
ATOM 750 C C . ARG A 1 100 ? -11.211 -12.703 -2.01 1 98.25 100 ARG A C 1
ATOM 752 O O . ARG A 1 100 ? -10.094 -12.539 -1.515 1 98.25 100 ARG A O 1
ATOM 759 N N . ILE A 1 101 ? -12.148 -11.734 -1.972 1 98.69 101 ILE A N 1
ATOM 760 C CA . ILE A 1 101 ? -11.938 -10.453 -1.3 1 98.69 101 ILE A CA 1
ATOM 761 C C . ILE A 1 101 ? -11.766 -10.68 0.2 1 98.69 101 ILE A C 1
ATOM 763 O O . ILE A 1 101 ? -10.867 -10.109 0.823 1 98.69 101 ILE A O 1
ATOM 767 N N . MET A 1 102 ? -12.594 -11.555 0.766 1 98.62 102 MET A N 1
ATOM 768 C CA . MET A 1 102 ? -12.547 -11.844 2.197 1 98.62 102 MET A CA 1
ATOM 769 C C . MET A 1 102 ? -11.219 -12.484 2.58 1 98.62 102 MET A C 1
ATOM 771 O O . MET A 1 102 ? -10.688 -12.227 3.664 1 98.62 102 MET A O 1
ATOM 775 N N . ARG A 1 103 ? -10.641 -13.336 1.743 1 98 103 ARG A N 1
ATOM 776 C CA . ARG A 1 103 ? -9.344 -13.945 2.033 1 98 103 ARG A CA 1
ATOM 777 C C . ARG A 1 103 ? -8.266 -12.883 2.219 1 98 103 ARG A C 1
ATOM 779 O O . ARG A 1 103 ? -7.422 -13 3.105 1 98 103 ARG A O 1
ATOM 786 N N . VAL A 1 104 ? -8.273 -11.844 1.371 1 98.31 104 VAL A N 1
ATOM 787 C CA . VAL A 1 104 ? -7.32 -10.75 1.507 1 98.31 104 VAL A CA 1
ATOM 788 C C . VAL A 1 104 ? -7.543 -10.031 2.838 1 98.31 104 VAL A C 1
ATOM 790 O O . VAL A 1 104 ? -6.582 -9.711 3.541 1 98.31 104 VAL A O 1
ATOM 793 N N . LEU A 1 105 ? -8.82 -9.836 3.215 1 98.56 105 LEU A N 1
ATOM 794 C CA . LEU A 1 105 ? -9.156 -9.117 4.441 1 98.56 105 LEU A CA 1
ATOM 795 C C . LEU A 1 105 ? -8.766 -9.938 5.672 1 98.56 105 LEU A C 1
ATOM 797 O O . LEU A 1 105 ? -8.281 -9.391 6.66 1 98.56 105 LEU A O 1
ATOM 801 N N . VAL A 1 106 ? -8.977 -11.242 5.617 1 97.88 106 VAL A N 1
ATOM 802 C CA . VAL A 1 106 ? -8.594 -12.141 6.703 1 97.88 106 VAL A CA 1
ATOM 803 C C . VAL A 1 106 ? -7.074 -12.117 6.879 1 97.88 106 VAL A C 1
ATOM 805 O O . VAL A 1 106 ? -6.574 -11.93 7.988 1 97.88 106 VAL A O 1
ATOM 808 N N . ALA A 1 107 ? -6.371 -12.219 5.793 1 95.44 107 ALA A N 1
ATOM 809 C CA . ALA A 1 107 ? -4.914 -12.312 5.816 1 95.44 107 ALA A CA 1
ATOM 810 C C . ALA A 1 107 ? -4.293 -11.023 6.348 1 95.44 107 ALA A C 1
ATOM 812 O O . ALA A 1 107 ? -3.141 -11.016 6.785 1 95.44 107 ALA A O 1
ATOM 813 N N . ASN A 1 108 ? -5.07 -9.914 6.332 1 96.38 108 ASN A N 1
ATOM 814 C CA . ASN A 1 108 ? -4.516 -8.625 6.727 1 96.38 108 ASN A CA 1
ATOM 815 C C . ASN A 1 108 ? -5.242 -8.047 7.938 1 96.38 108 ASN A C 1
ATOM 817 O O . ASN A 1 108 ? -5.203 -6.84 8.172 1 96.38 108 ASN A O 1
ATOM 821 N N . GLY A 1 109 ? -6.016 -8.852 8.641 1 95.69 109 GLY A N 1
ATOM 822 C CA . GLY A 1 109 ? -6.445 -8.555 9.992 1 95.69 109 GLY A CA 1
ATOM 823 C C . GLY A 1 109 ? -7.789 -7.852 10.055 1 95.69 109 GLY A C 1
ATOM 824 O O . GLY A 1 109 ? -8.266 -7.5 11.133 1 95.69 109 GLY A O 1
ATOM 825 N N . PHE A 1 110 ? -8.461 -7.648 8.961 1 97.25 110 PHE A N 1
ATOM 826 C CA . PHE A 1 110 ? -9.734 -6.93 8.953 1 97.25 110 PHE A CA 1
ATOM 827 C C . PHE A 1 110 ? -10.867 -7.832 9.43 1 97.25 110 PHE A C 1
ATOM 829 O O . PHE A 1 110 ? -11.883 -7.348 9.922 1 97.25 110 PHE A O 1
ATOM 836 N N . VAL A 1 111 ? -10.68 -9.133 9.195 1 97.75 111 VAL A N 1
ATOM 837 C CA . VAL A 1 111 ? -11.742 -10.102 9.469 1 97.75 111 VAL A CA 1
ATOM 838 C C . VAL A 1 111 ? -11.141 -11.375 10.047 1 97.75 111 VAL A C 1
ATOM 840 O O . VAL A 1 111 ? -10 -11.734 9.727 1 97.75 111 VAL A O 1
ATOM 843 N N . GLU A 1 112 ? -11.82 -12.023 10.953 1 96.62 112 GLU A N 1
ATOM 844 C CA . GLU A 1 112 ? -11.461 -13.359 11.422 1 96.62 112 GLU A CA 1
ATOM 845 C C . GLU A 1 112 ? -12.227 -14.438 10.656 1 96.62 112 GLU A C 1
ATOM 847 O O . GLU A 1 112 ? -13.367 -14.219 10.242 1 96.62 112 GLU A O 1
ATOM 852 N N . GLU A 1 113 ? -11.656 -15.5 10.477 1 98.06 113 GLU A N 1
ATOM 853 C CA . GLU A 1 113 ? -12.266 -16.656 9.82 1 98.06 113 GLU A CA 1
ATOM 854 C C . GLU A 1 113 ? -12.133 -17.906 10.688 1 98.06 113 GLU A C 1
ATOM 856 O O . GLU A 1 113 ? -11.273 -18.75 10.43 1 98.06 113 GLU A O 1
ATOM 861 N N . PRO A 1 114 ? -13.023 -18.078 11.703 1 97.31 114 PRO A N 1
ATOM 862 C CA . PRO A 1 114 ? -12.93 -19.188 12.641 1 97.31 114 PRO A CA 1
ATOM 863 C C . PRO A 1 114 ? -13.133 -20.547 11.969 1 97.31 114 PRO A C 1
ATOM 865 O O . PRO A 1 114 ? -12.648 -21.562 12.469 1 97.31 114 PRO A O 1
ATOM 868 N N . ALA A 1 115 ? -13.875 -20.562 10.898 1 97.56 115 ALA A N 1
ATOM 869 C CA . ALA A 1 115 ? -14.086 -21.734 10.039 1 97.56 115 ALA A CA 1
ATOM 870 C C . ALA A 1 115 ? -14.125 -21.312 8.57 1 97.56 115 ALA A C 1
ATOM 872 O O . ALA A 1 115 ? -14.273 -20.141 8.25 1 97.56 115 ALA A O 1
ATOM 873 N N . PRO A 1 116 ? -13.852 -22.297 7.719 1 97.38 116 PRO A N 1
ATOM 874 C CA . PRO A 1 116 ? -13.875 -21.938 6.301 1 97.38 116 PRO A CA 1
ATOM 875 C C . PRO A 1 116 ? -15.164 -21.219 5.898 1 97.38 116 PRO A C 1
ATOM 877 O O . PRO A 1 116 ? -16.266 -21.734 6.117 1 97.38 116 PRO A O 1
ATOM 880 N N . SER A 1 117 ? -15.031 -20.047 5.414 1 97.12 117 SER A N 1
ATOM 881 C CA . SER A 1 117 ? -16.125 -19.266 4.844 1 97.12 117 SER A CA 1
ATOM 882 C C . SER A 1 117 ? -17.078 -18.766 5.926 1 97.12 117 SER A C 1
ATOM 884 O O . SER A 1 117 ? -18.281 -18.594 5.676 1 97.12 117 SER A O 1
ATOM 886 N N . GLU A 1 118 ? -16.609 -18.719 7.121 1 98.38 118 GLU A N 1
ATOM 887 C CA . GLU A 1 118 ? -17.328 -18.094 8.234 1 98.38 118 GLU A CA 1
ATOM 888 C C . GLU A 1 118 ? -16.5 -16.969 8.844 1 98.38 118 GLU A C 1
ATOM 890 O O . GLU A 1 118 ? -15.312 -17.125 9.133 1 98.38 118 GLU A O 1
ATOM 895 N N . TYR A 1 119 ? -17.156 -15.867 9.094 1 98.56 119 TYR A N 1
ATOM 896 C CA . TYR A 1 119 ? -16.359 -14.68 9.375 1 98.56 119 TYR A CA 1
ATOM 897 C C . TYR A 1 119 ? -16.859 -13.977 10.625 1 98.56 119 TYR A C 1
ATOM 899 O O . TYR A 1 119 ? -18.062 -13.984 10.922 1 98.56 119 TYR A O 1
ATOM 907 N N . LEU A 1 120 ? -15.977 -13.414 11.359 1 97.88 120 LEU A N 1
ATOM 908 C CA . LEU A 1 120 ? -16.25 -12.578 12.523 1 97.88 120 LEU A CA 1
ATOM 909 C C . LEU A 1 120 ? -15.562 -11.219 12.375 1 97.88 120 LEU A C 1
ATOM 911 O O . LEU A 1 120 ? -14.516 -11.109 11.734 1 97.88 120 LEU A O 1
ATOM 915 N N . PRO A 1 121 ? -16.172 -10.188 12.969 1 97.12 121 PRO A N 1
ATOM 916 C CA . PRO A 1 121 ? -15.57 -8.859 12.875 1 97.12 121 PRO A CA 1
ATOM 917 C C . PRO A 1 121 ? -14.32 -8.711 13.742 1 97.12 121 PRO A C 1
ATOM 919 O O . PRO A 1 121 ? -14.102 -9.508 14.656 1 97.12 121 PRO A O 1
ATOM 922 N N . THR A 1 122 ? -13.469 -7.816 13.406 1 95.19 122 THR A N 1
ATOM 923 C CA . THR A 1 122 ? -12.359 -7.312 14.211 1 95.19 122 THR A CA 1
ATOM 924 C C . THR A 1 122 ? -12.531 -5.824 14.5 1 95.19 122 THR A C 1
ATOM 926 O O . THR A 1 122 ? -13.516 -5.215 14.078 1 95.19 122 THR A O 1
ATOM 929 N N . ALA A 1 123 ? -11.578 -5.238 15.211 1 94.62 123 ALA A N 1
ATOM 930 C CA . ALA A 1 123 ? -11.609 -3.799 15.461 1 94.62 123 ALA A CA 1
ATOM 931 C C . ALA A 1 123 ? -11.508 -3.014 14.156 1 94.62 123 ALA A C 1
ATOM 933 O O . ALA A 1 123 ? -12.117 -1.951 14.016 1 94.62 123 ALA A O 1
ATOM 934 N N . LEU A 1 124 ? -10.797 -3.555 13.18 1 96 124 LEU A N 1
ATOM 935 C CA . LEU A 1 124 ? -10.617 -2.889 11.891 1 96 124 LEU A CA 1
ATOM 936 C C . LEU A 1 124 ? -11.922 -2.887 11.102 1 96 124 LEU A C 1
ATOM 938 O O . LEU A 1 124 ? -12.305 -1.864 10.531 1 96 124 LEU A O 1
ATOM 942 N N . SER A 1 125 ? -12.539 -4.055 11.062 1 97 125 SER A N 1
ATOM 943 C CA . SER A 1 125 ? -13.797 -4.113 10.328 1 97 125 SER A CA 1
ATOM 944 C C . SER A 1 125 ? -14.852 -3.213 10.961 1 97 125 SER A C 1
ATOM 946 O O . SER A 1 125 ? -15.656 -2.604 10.258 1 97 125 SER A O 1
ATOM 948 N N . ARG A 1 126 ? -14.883 -3.117 12.281 1 96.88 126 ARG A N 1
ATOM 949 C CA . ARG A 1 126 ? -15.812 -2.219 12.961 1 96.88 126 ARG A CA 1
ATOM 950 C C . ARG A 1 126 ? -15.484 -0.76 12.656 1 96.88 126 ARG A C 1
ATOM 952 O O . ARG A 1 126 ? -16.391 0.06 12.469 1 96.88 126 ARG A O 1
ATOM 959 N N . GLU A 1 127 ? -14.195 -0.469 12.609 1 96.06 127 GLU A N 1
ATOM 960 C CA . GLU A 1 127 ? -13.758 0.888 12.297 1 96.06 127 GLU A CA 1
ATOM 961 C C . GLU A 1 127 ? -14.203 1.302 10.898 1 96.06 127 GLU A C 1
ATOM 963 O O . GLU A 1 127 ? -14.484 2.477 10.656 1 96.06 127 GLU A O 1
ATOM 968 N N . MET A 1 128 ? -14.391 0.385 10 1 98 128 MET A N 1
ATOM 969 C CA . MET A 1 128 ? -14.766 0.653 8.609 1 98 128 MET A CA 1
ATOM 970 C C . MET A 1 128 ? -16.25 0.958 8.5 1 98 128 MET A C 1
ATOM 972 O O . MET A 1 128 ? -16.766 1.141 7.395 1 98 128 MET A O 1
ATOM 976 N N . THR A 1 129 ? -16.922 1.019 9.625 1 97.69 129 THR A N 1
ATOM 977 C CA . THR A 1 129 ? -18.297 1.494 9.617 1 97.69 129 THR A CA 1
ATOM 978 C C . THR A 1 129 ? -18.375 2.955 10.047 1 97.69 129 THR A C 1
ATOM 980 O O . THR A 1 129 ? -19.438 3.572 10 1 97.69 129 THR A O 1
ATOM 983 N N . GLN A 1 130 ? -17.25 3.51 10.43 1 95.62 130 GLN A N 1
ATOM 984 C CA . GLN A 1 130 ? -17.188 4.906 10.852 1 95.62 130 GLN A CA 1
ATOM 985 C C . GLN A 1 130 ? -17.016 5.836 9.656 1 95.62 130 GLN A C 1
ATOM 987 O O . GLN A 1 130 ? -16.156 5.594 8.789 1 95.62 130 GLN A O 1
ATOM 992 N N . ARG A 1 131 ? -17.75 6.883 9.617 1 94.69 131 ARG A N 1
ATOM 993 C CA . ARG A 1 131 ? -17.797 7.84 8.516 1 94.69 131 ARG A CA 1
ATOM 994 C C . ARG A 1 131 ? -16.406 8.359 8.18 1 94.69 131 ARG A C 1
ATOM 996 O O . ARG A 1 131 ? -16.047 8.461 7.012 1 94.69 131 ARG A O 1
ATOM 1003 N N . THR A 1 132 ? -15.594 8.68 9.109 1 93.81 132 THR A N 1
ATOM 1004 C CA . THR A 1 132 ? -14.289 9.297 8.891 1 93.81 132 THR A CA 1
ATOM 1005 C C . THR A 1 132 ? -13.312 8.305 8.266 1 93.81 132 THR A C 1
ATOM 1007 O O . THR A 1 132 ? -12.555 8.656 7.359 1 93.81 132 THR A O 1
ATOM 1010 N N . SER A 1 133 ? -13.328 7.023 8.797 1 96.31 133 SER A N 1
ATOM 1011 C CA . SER A 1 133 ? -12.461 6 8.227 1 96.31 133 SER A CA 1
ATOM 1012 C C . SER A 1 133 ? -12.883 5.652 6.801 1 96.31 133 SER A C 1
ATOM 1014 O O . SER A 1 133 ? -12.031 5.422 5.938 1 96.31 133 SER A O 1
ATOM 1016 N N . ILE A 1 134 ? -14.195 5.664 6.527 1 97.38 134 ILE A N 1
ATOM 1017 C CA . ILE A 1 134 ? -14.719 5.473 5.18 1 97.38 134 ILE A CA 1
ATOM 1018 C C . ILE A 1 134 ? -14.227 6.602 4.273 1 97.38 134 ILE A C 1
ATOM 1020 O O . ILE A 1 134 ? -13.82 6.359 3.137 1 97.38 134 ILE A O 1
ATOM 1024 N N . GLY A 1 135 ? -14.266 7.801 4.797 1 96.31 135 GLY A N 1
ATOM 1025 C CA . GLY A 1 135 ? -13.773 8.953 4.059 1 96.31 135 GLY A CA 1
ATOM 1026 C C . GLY A 1 135 ? -12.297 8.867 3.727 1 96.31 135 GLY A C 1
ATOM 1027 O O . GLY A 1 135 ? -11.875 9.227 2.623 1 96.31 135 GLY A O 1
ATOM 1028 N N . VAL A 1 136 ? -11.484 8.352 4.668 1 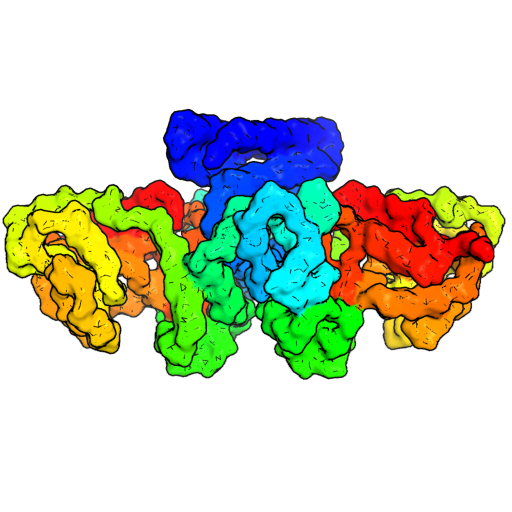96.44 136 VAL A N 1
ATOM 1029 C CA . VAL A 1 136 ? -10.047 8.188 4.48 1 96.44 136 VAL A CA 1
ATOM 1030 C C . VAL A 1 136 ? -9.789 7.234 3.318 1 96.44 136 VAL A C 1
ATOM 1032 O O . VAL A 1 136 ? -9.094 7.586 2.359 1 96.44 136 VAL A O 1
ATOM 1035 N N . VAL A 1 137 ? -10.406 6.094 3.371 1 98.06 137 VAL A N 1
ATOM 1036 C CA . VAL A 1 137 ? -10.211 5.086 2.338 1 98.06 137 VAL A CA 1
ATOM 1037 C C . VAL A 1 137 ? -10.711 5.609 0.996 1 98.06 137 VAL A C 1
ATOM 1039 O O . VAL A 1 137 ? -10.023 5.496 -0.021 1 98.06 137 VAL A O 1
ATOM 1042 N N . GLY A 1 138 ? -11.883 6.23 0.999 1 97.81 138 GLY A N 1
ATOM 1043 C CA . GLY A 1 138 ? -12.484 6.723 -0.23 1 97.81 138 GLY A CA 1
ATOM 1044 C C . GLY A 1 138 ? -11.672 7.809 -0.902 1 97.81 138 GLY A C 1
ATOM 1045 O O . GLY A 1 138 ? -11.383 7.73 -2.1 1 97.81 138 GLY A O 1
ATOM 1046 N N . SER A 1 139 ? -11.258 8.797 -0.167 1 97.38 139 SER A N 1
ATOM 1047 C CA . SER A 1 139 ? -10.531 9.938 -0.723 1 97.38 139 SER A CA 1
ATOM 1048 C C . SER A 1 139 ? -9.164 9.508 -1.254 1 97.38 139 SER A C 1
ATOM 1050 O O . SER A 1 139 ? -8.789 9.867 -2.373 1 97.38 139 SER A O 1
ATOM 1052 N N . LEU A 1 140 ? -8.453 8.773 -0.455 1 97.75 140 LEU A N 1
ATOM 1053 C CA . LEU A 1 140 ? -7.098 8.398 -0.854 1 97.75 140 LEU A CA 1
ATOM 1054 C C . LEU A 1 140 ? -7.129 7.418 -2.02 1 97.75 140 LEU A C 1
ATOM 1056 O O . LEU A 1 140 ? -6.242 7.441 -2.879 1 97.75 140 LEU A O 1
ATOM 1060 N N . PHE A 1 141 ? -8.18 6.582 -2.09 1 98.06 141 PHE A N 1
ATOM 1061 C CA . PHE A 1 141 ? -8.289 5.605 -3.168 1 98.06 141 PHE A CA 1
ATOM 1062 C C . PHE A 1 141 ? -8.727 6.281 -4.465 1 98.06 141 PHE A C 1
ATOM 1064 O O . PHE A 1 141 ? -8.164 6.016 -5.527 1 98.06 141 PHE A O 1
ATOM 1071 N N . HIS A 1 142 ? -9.719 7.203 -4.418 1 96.5 142 HIS A N 1
ATOM 1072 C CA . HIS A 1 142 ? -10.328 7.75 -5.625 1 96.5 142 HIS A CA 1
ATOM 1073 C C . HIS A 1 142 ? -9.586 9 -6.098 1 96.5 142 HIS A C 1
ATOM 1075 O O . HIS A 1 142 ? -9.383 9.188 -7.297 1 96.5 142 HIS A O 1
ATOM 1081 N N . GLU A 1 143 ? -9.234 9.828 -5.203 1 95.56 143 GLU A N 1
ATOM 1082 C CA . GLU A 1 143 ? -8.734 11.141 -5.605 1 95.56 143 GLU A CA 1
ATOM 1083 C C . GLU A 1 143 ? -7.211 11.164 -5.629 1 95.56 143 GLU A C 1
ATOM 1085 O O . GLU A 1 143 ? -6.609 11.898 -6.414 1 95.56 143 GLU A O 1
ATOM 1090 N N . PHE A 1 144 ? -6.535 10.43 -4.742 1 97.44 144 PHE A N 1
ATOM 1091 C CA . PHE A 1 144 ? -5.09 10.578 -4.602 1 97.44 144 PHE A CA 1
ATOM 1092 C C . PHE A 1 144 ? -4.355 9.484 -5.375 1 97.44 144 PHE A C 1
ATOM 1094 O O . PHE A 1 144 ? -3.34 9.758 -6.02 1 97.44 144 PHE A O 1
ATOM 1101 N N . LEU A 1 145 ? -4.848 8.258 -5.344 1 98.19 145 LEU A N 1
ATOM 1102 C CA . LEU A 1 145 ? -4.129 7.105 -5.875 1 98.19 145 LEU A CA 1
ATOM 1103 C C . LEU A 1 145 ? -3.807 7.297 -7.352 1 98.19 145 LEU A C 1
ATOM 1105 O O . LEU A 1 145 ? -2.691 7.008 -7.793 1 98.19 145 LEU A O 1
ATOM 1109 N N . PRO A 1 146 ? -4.734 7.82 -8.242 1 97.62 146 PRO A N 1
ATOM 1110 C CA . PRO A 1 146 ? -4.383 8.039 -9.648 1 97.62 146 PRO A CA 1
ATOM 1111 C C . PRO A 1 146 ? -3.215 9.016 -9.82 1 97.62 146 PRO A C 1
ATOM 1113 O O . PRO A 1 146 ? -2.361 8.812 -10.688 1 97.62 146 PRO A O 1
ATOM 1116 N N . SER A 1 147 ? -3.178 10.031 -8.992 1 97.88 147 SER A N 1
ATOM 1117 C CA . SER A 1 147 ? -2.104 11.016 -9.086 1 97.88 147 SER A CA 1
ATOM 1118 C C . SER A 1 147 ? -0.789 10.453 -8.562 1 97.88 147 SER A C 1
ATOM 1120 O O . SER A 1 147 ? 0.279 10.734 -9.109 1 97.88 147 SER A O 1
ATOM 1122 N N . VAL A 1 148 ? -0.885 9.68 -7.461 1 98.44 148 VAL A N 1
ATOM 1123 C CA . VAL A 1 148 ? 0.299 9.023 -6.918 1 98.44 148 VAL A CA 1
ATOM 1124 C C . VAL A 1 148 ? 0.954 8.164 -7.996 1 98.44 148 VAL A C 1
ATOM 1126 O O . VAL A 1 148 ? 2.18 8.164 -8.141 1 98.44 148 VAL A O 1
ATOM 1129 N N . GLN A 1 149 ? 0.14 7.492 -8.773 1 98.25 149 GLN A N 1
ATOM 1130 C CA . GLN A 1 149 ? 0.605 6.629 -9.852 1 98.25 149 GLN A CA 1
ATOM 1131 C C . GLN A 1 149 ? 1.298 7.438 -10.945 1 98.25 149 GLN A C 1
ATOM 1133 O O . GLN A 1 149 ? 2.191 6.934 -11.625 1 98.25 149 GLN A O 1
ATOM 1138 N N . LYS A 1 150 ? 1.034 8.719 -11.117 1 98.12 150 LYS A N 1
ATOM 1139 C CA . LYS A 1 150 ? 1.549 9.547 -12.203 1 98.12 150 LYS A CA 1
ATOM 1140 C C . LYS A 1 150 ? 2.764 10.352 -11.75 1 98.12 150 LYS A C 1
ATOM 1142 O O . LYS A 1 150 ? 3.469 10.938 -12.578 1 98.12 150 LYS A O 1
ATOM 1147 N N . VAL A 1 151 ? 3.125 10.352 -10.492 1 98.56 151 VAL A N 1
ATOM 1148 C CA . VAL A 1 151 ? 4.156 11.211 -9.922 1 98.56 151 VAL A CA 1
ATOM 1149 C C . VAL A 1 151 ? 5.488 10.953 -10.625 1 98.56 151 VAL A C 1
ATOM 1151 O O . VAL A 1 151 ? 6.176 11.891 -11.031 1 98.56 151 VAL A O 1
ATOM 1154 N N . PRO A 1 152 ? 5.895 9.641 -10.797 1 98.19 152 PRO A N 1
ATOM 1155 C CA . PRO A 1 152 ? 7.184 9.438 -11.469 1 98.19 152 PRO A CA 1
ATOM 1156 C C . PRO A 1 152 ? 7.227 10.055 -12.867 1 98.19 152 PRO A C 1
ATOM 1158 O O . PRO A 1 152 ? 8.219 10.695 -13.234 1 98.19 152 PRO A O 1
ATOM 1161 N N . GLU A 1 153 ? 6.203 9.883 -13.617 1 97.81 153 GLU A N 1
ATOM 1162 C CA . GLU A 1 153 ? 6.125 10.484 -14.945 1 97.81 153 GLU A CA 1
ATOM 1163 C C . GLU A 1 153 ? 6.129 12.008 -14.867 1 97.81 153 GLU A C 1
ATOM 1165 O O . GLU A 1 153 ? 6.824 12.672 -15.633 1 97.81 153 GLU A O 1
ATOM 1170 N N . TYR A 1 154 ? 5.328 12.547 -13.969 1 98.56 154 TYR A N 1
ATOM 1171 C CA . TYR A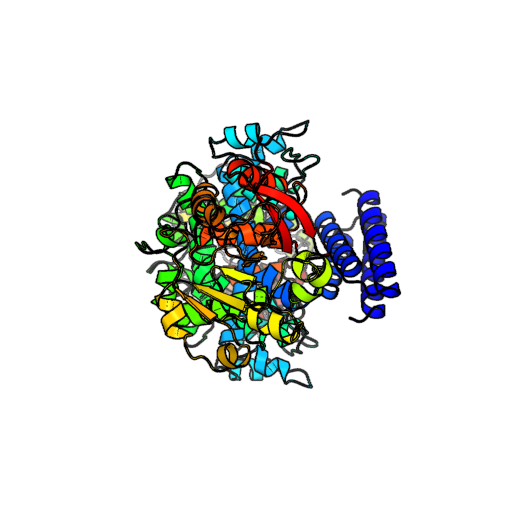 1 154 ? 5.258 13.984 -13.727 1 98.56 154 TYR A CA 1
ATOM 1172 C C . TYR A 1 154 ? 6.629 14.547 -13.391 1 98.56 154 TYR A C 1
ATOM 1174 O O . TYR A 1 154 ? 7.059 15.547 -13.977 1 98.56 154 TYR A O 1
ATOM 1182 N N . LEU A 1 155 ? 7.355 13.898 -12.469 1 98.56 155 LEU A N 1
ATOM 1183 C CA . LEU A 1 155 ? 8.664 14.375 -12.047 1 98.56 155 LEU A CA 1
ATOM 1184 C C . LEU A 1 155 ? 9.672 14.297 -13.188 1 98.56 155 LEU A C 1
ATOM 1186 O O . LEU A 1 155 ? 10.523 15.18 -13.336 1 98.56 155 LEU A O 1
ATOM 1190 N N . HIS A 1 156 ? 9.57 13.25 -13.969 1 97.88 156 HIS A N 1
ATOM 1191 C CA . HIS A 1 156 ? 10.422 13.156 -15.148 1 97.88 156 HIS A CA 1
ATOM 1192 C C . HIS A 1 156 ? 10.188 14.336 -16.094 1 97.88 156 HIS A C 1
ATOM 1194 O O . HIS A 1 156 ? 11.141 14.93 -16.594 1 97.88 156 HIS A O 1
ATOM 1200 N N . SER A 1 157 ? 8.969 14.711 -16.281 1 97.56 157 SER A N 1
ATOM 1201 C CA . SER A 1 157 ? 8.602 15.781 -17.203 1 97.56 157 SER A CA 1
ATOM 1202 C C . SER A 1 157 ? 9.062 17.141 -16.688 1 97.56 157 SER A C 1
ATOM 1204 O O . SER A 1 157 ? 9.203 18.094 -17.453 1 97.56 157 SER A O 1
ATOM 1206 N N . THR A 1 158 ? 9.32 17.281 -15.438 1 97.62 158 THR A N 1
ATOM 1207 C CA . THR A 1 158 ? 9.734 18.547 -14.844 1 97.62 158 THR A CA 1
ATOM 1208 C C . THR A 1 158 ? 11.211 18.516 -14.469 1 97.62 158 THR A C 1
ATOM 1210 O O . THR A 1 158 ? 11.68 19.328 -13.672 1 97.62 158 THR A O 1
ATOM 1213 N N . ASN A 1 159 ? 11.961 17.5 -14.977 1 97.81 159 ASN A N 1
ATOM 1214 C CA . ASN A 1 159 ? 13.383 17.312 -14.711 1 97.81 159 ASN A CA 1
ATOM 1215 C C . ASN A 1 159 ? 13.656 17.203 -13.211 1 97.81 159 ASN A C 1
ATOM 1217 O O . ASN A 1 159 ? 14.617 17.781 -12.703 1 97.81 159 ASN A O 1
ATOM 1221 N N . TYR A 1 160 ? 12.711 16.562 -12.5 1 98.25 160 TYR A N 1
ATOM 1222 C CA . TYR A 1 160 ? 12.828 16.203 -11.094 1 98.25 160 TYR A CA 1
ATOM 1223 C C . TYR A 1 160 ? 13.008 17.438 -10.227 1 98.25 160 TYR A C 1
ATOM 1225 O O . TYR A 1 160 ? 13.812 17.422 -9.289 1 98.25 160 TYR A O 1
ATOM 1233 N N . ARG A 1 161 ? 12.227 18.422 -10.562 1 97.56 161 ARG A N 1
ATOM 1234 C CA . ARG A 1 161 ? 12.102 19.594 -9.703 1 97.56 161 ARG A CA 1
ATOM 1235 C C . ARG A 1 161 ? 11.062 19.359 -8.609 1 97.56 161 ARG A C 1
ATOM 1237 O O . ARG A 1 161 ? 10.023 18.75 -8.852 1 97.56 161 ARG A O 1
ATOM 1244 N N . ASN A 1 162 ? 11.305 19.891 -7.422 1 97.94 162 ASN A N 1
ATOM 1245 C CA . ASN A 1 162 ? 10.273 19.875 -6.387 1 97.94 162 ASN A CA 1
ATOM 1246 C C . ASN A 1 162 ? 9.07 20.734 -6.785 1 97.94 162 ASN A C 1
ATOM 1248 O O . ASN A 1 162 ? 9.219 21.906 -7.109 1 97.94 162 ASN A O 1
ATOM 1252 N N . PRO A 1 163 ? 7.895 20.141 -6.75 1 96.88 163 PRO A N 1
ATOM 1253 C CA . PRO A 1 163 ? 6.715 20.938 -7.082 1 96.88 163 PRO A CA 1
ATOM 1254 C C . PRO A 1 163 ? 6.5 22.109 -6.113 1 96.88 163 PRO A C 1
ATOM 1256 O O . PRO A 1 163 ? 6.641 21.938 -4.898 1 96.88 163 PRO A O 1
ATOM 1259 N N . ASP A 1 164 ? 6.184 23.281 -6.68 1 95.56 164 ASP A N 1
ATOM 1260 C CA . ASP A 1 164 ? 6.012 24.453 -5.816 1 95.56 164 ASP A CA 1
ATOM 1261 C C . ASP A 1 164 ? 4.859 25.328 -6.297 1 95.56 164 ASP A C 1
ATOM 1263 O O . ASP A 1 164 ? 4.617 26.406 -5.746 1 95.56 164 ASP A O 1
ATOM 1267 N N . ASP A 1 165 ? 4.164 24.906 -7.391 1 94.81 165 ASP A N 1
ATOM 1268 C CA . ASP A 1 165 ? 3.029 25.625 -7.961 1 94.81 165 ASP A CA 1
ATOM 1269 C C . ASP A 1 165 ? 1.756 24.781 -7.883 1 94.81 165 ASP A C 1
ATOM 1271 O O . ASP A 1 165 ? 1.637 23.766 -8.57 1 94.81 165 ASP A O 1
ATOM 1275 N N . PRO A 1 166 ? 0.777 25.219 -7.105 1 93.5 166 PRO A N 1
ATOM 1276 C CA . PRO A 1 166 ? -0.456 24.438 -6.949 1 93.5 166 PRO A CA 1
ATOM 1277 C C . PRO A 1 166 ? -1.219 24.281 -8.258 1 93.5 166 PRO A C 1
ATOM 1279 O O . PRO A 1 166 ? -2.078 23.391 -8.375 1 93.5 166 PRO A O 1
ATOM 1282 N N . MET A 1 167 ? -0.878 25.141 -9.25 1 94.56 167 MET A N 1
ATOM 1283 C CA . MET A 1 167 ? -1.538 25.047 -10.547 1 94.56 167 MET A CA 1
ATOM 1284 C C . MET A 1 167 ? -0.855 24.016 -11.43 1 94.56 167 MET A C 1
ATOM 1286 O O . MET A 1 167 ? -1.388 23.625 -12.477 1 94.56 167 MET A O 1
ATOM 1290 N N . PHE A 1 168 ? 0.292 23.562 -10.938 1 95.5 168 PHE A N 1
ATOM 1291 C CA . PHE A 1 168 ? 1.049 22.578 -11.703 1 95.5 168 PHE A CA 1
ATOM 1292 C C . PHE A 1 168 ? 1.528 21.438 -10.805 1 95.5 168 PHE A C 1
ATOM 1294 O O . PHE A 1 168 ? 2.721 21.125 -10.781 1 95.5 168 PHE A O 1
ATOM 1301 N N . ALA A 1 169 ? 0.612 20.922 -10.023 1 96.88 169 ALA A N 1
ATOM 1302 C CA . ALA A 1 169 ? 0.871 19.781 -9.156 1 96.88 169 ALA A CA 1
ATOM 1303 C C . ALA A 1 169 ? 0.602 18.469 -9.891 1 96.88 169 ALA A C 1
ATOM 1305 O O . ALA A 1 169 ? 0.058 18.469 -11 1 96.88 169 ALA A O 1
ATOM 1306 N N . PRO A 1 170 ? 1.014 17.297 -9.297 1 97.56 170 PRO A N 1
ATOM 1307 C CA . PRO A 1 170 ? 0.712 16 -9.914 1 97.56 170 PRO A CA 1
ATOM 1308 C C . PRO A 1 170 ? -0.779 15.812 -10.18 1 97.56 170 PRO A C 1
ATOM 1310 O O . PRO A 1 170 ? -1.156 15.164 -11.164 1 97.56 170 PRO A O 1
ATOM 1313 N N . LEU A 1 171 ? -1.635 16.344 -9.336 1 97.56 171 LEU A N 1
ATOM 1314 C CA . LEU A 1 171 ? -3.076 16.266 -9.539 1 97.56 171 LEU A CA 1
ATOM 1315 C C . LEU A 1 171 ? -3.471 16.875 -10.883 1 97.56 171 LEU A C 1
ATOM 1317 O O . LEU A 1 171 ? -4.23 16.281 -11.641 1 97.56 171 LEU A O 1
ATOM 1321 N N . GLN A 1 172 ? -2.961 18.094 -11.188 1 97.81 172 GLN A N 1
ATOM 1322 C CA . GLN A 1 172 ? -3.24 18.797 -12.445 1 97.81 172 GLN A CA 1
ATOM 1323 C C . GLN A 1 172 ? -2.695 18.016 -13.633 1 97.81 172 GLN A C 1
ATOM 1325 O O . GLN A 1 172 ? -3.357 17.906 -14.672 1 97.81 172 GLN A O 1
ATOM 1330 N N . TYR A 1 173 ? -1.539 17.516 -13.438 1 97.81 173 TYR A N 1
ATOM 1331 C CA . TYR A 1 173 ? -0.921 16.719 -14.492 1 97.81 173 TYR A CA 1
ATOM 1332 C C . TYR A 1 173 ? -1.757 15.477 -14.797 1 97.81 173 TYR A C 1
ATOM 1334 O O . TYR A 1 173 ? -1.942 15.117 -15.961 1 97.81 173 TYR A O 1
ATOM 1342 N N . THR A 1 174 ? -2.266 14.812 -13.781 1 97.25 174 THR A N 1
ATOM 1343 C CA . THR A 1 174 ? -3.006 13.562 -13.891 1 97.25 174 THR A CA 1
ATOM 1344 C C . THR A 1 174 ? -4.328 13.773 -14.617 1 97.25 174 THR A C 1
ATOM 1346 O O . THR A 1 174 ? -4.719 12.953 -15.453 1 97.25 174 THR A O 1
ATOM 1349 N N . HIS A 1 175 ? -5.012 14.852 -14.352 1 96.25 175 HIS A N 1
ATOM 1350 C CA . HIS A 1 175 ? -6.375 15.023 -14.836 1 96.25 175 HIS A CA 1
ATOM 1351 C C . HIS A 1 175 ? -6.457 16.156 -15.859 1 96.25 175 HIS A C 1
ATOM 1353 O O . HIS A 1 175 ? -7.551 16.531 -16.281 1 96.25 175 HIS A O 1
ATOM 1359 N N . ASP A 1 176 ? -5.352 16.703 -16.219 1 96.5 176 ASP A N 1
ATOM 1360 C CA . ASP A 1 176 ? -5.301 17.828 -17.172 1 96.5 176 ASP A CA 1
ATOM 1361 C C . ASP A 1 176 ? -6.184 18.984 -16.703 1 96.5 176 ASP A C 1
ATOM 1363 O O . ASP A 1 176 ? -7.059 19.438 -17.438 1 96.5 176 ASP A O 1
ATOM 1367 N N . LEU A 1 177 ? -5.902 19.375 -15.484 1 96.19 177 LEU A N 1
ATOM 1368 C CA . LEU A 1 177 ? -6.695 20.438 -14.859 1 96.19 177 LEU A CA 1
ATOM 1369 C C . LEU A 1 177 ? -6.008 21.781 -15.008 1 96.19 177 LEU A C 1
ATOM 1371 O O . LEU A 1 177 ? -4.781 21.875 -14.922 1 96.19 177 LEU A O 1
ATOM 1375 N N . GLN A 1 178 ? -6.809 22.828 -15.102 1 96 178 GLN A N 1
ATOM 1376 C CA . GLN A 1 178 ? -6.312 24.203 -15.148 1 96 178 GLN A CA 1
ATOM 1377 C C . GLN A 1 178 ? -6.777 24.984 -13.93 1 96 178 GLN A C 1
ATOM 1379 O O . GLN A 1 178 ? -6.867 26.219 -13.977 1 96 178 GLN A O 1
ATOM 1384 N N . ILE A 1 179 ? -7.191 24.344 -12.93 1 94.62 179 ILE A N 1
ATOM 1385 C CA . ILE A 1 179 ? -7.613 24.922 -11.656 1 94.62 179 ILE A CA 1
ATOM 1386 C C . ILE A 1 179 ? -6.891 24.219 -10.508 1 94.62 179 ILE A C 1
ATOM 1388 O O . ILE A 1 179 ? -6.348 23.125 -10.672 1 94.62 179 ILE A O 1
ATOM 1392 N N . ASP A 1 180 ? -6.836 24.859 -9.359 1 93.62 180 ASP A N 1
ATOM 1393 C CA . ASP A 1 180 ? -6.168 24.234 -8.219 1 93.62 180 ASP A CA 1
ATOM 1394 C C . ASP A 1 180 ? -7.035 23.141 -7.605 1 93.62 180 ASP A C 1
ATOM 1396 O O . ASP A 1 180 ? -8.227 23.047 -7.891 1 93.62 180 ASP A O 1
ATOM 1400 N N . GLY A 1 181 ? -6.484 22.359 -6.781 1 94.19 181 GLY A N 1
ATOM 1401 C CA . GLY A 1 181 ? -7.133 21.188 -6.219 1 94.19 181 GLY A CA 1
ATOM 1402 C C . GLY A 1 181 ? -8.367 21.516 -5.406 1 94.19 181 GLY A C 1
ATOM 1403 O O . GLY A 1 181 ? -9.367 20.797 -5.457 1 94.19 181 GLY A O 1
ATOM 1404 N N . PHE A 1 182 ? -8.297 22.562 -4.645 1 90.94 182 PHE A N 1
ATOM 1405 C CA . PHE A 1 182 ? -9.422 22.906 -3.789 1 90.94 182 PHE A CA 1
ATOM 1406 C C . PHE A 1 182 ? -10.609 23.375 -4.621 1 90.94 182 PHE A C 1
ATOM 1408 O O . PHE A 1 182 ? -11.758 23.031 -4.332 1 90.94 182 PHE A O 1
ATOM 1415 N N . THR A 1 183 ? -10.32 24.203 -5.625 1 92.06 183 THR A N 1
ATOM 1416 C CA . THR A 1 183 ? -11.367 24.594 -6.562 1 92.06 183 THR A CA 1
ATOM 1417 C C . THR A 1 183 ? -11.961 23.375 -7.254 1 92.06 183 THR A C 1
ATOM 1419 O O . THR A 1 183 ? -13.18 23.297 -7.438 1 92.06 183 THR A O 1
ATOM 1422 N N . TRP A 1 184 ? -11.109 22.484 -7.605 1 94.38 184 TRP A N 1
ATOM 1423 C CA . TRP A 1 184 ? -11.562 21.25 -8.227 1 94.38 184 TRP A CA 1
ATOM 1424 C C . TRP A 1 184 ? -12.492 20.469 -7.297 1 94.38 184 TRP A C 1
ATOM 1426 O O . TRP A 1 184 ? -13.523 19.953 -7.727 1 94.38 184 TRP A O 1
ATOM 1436 N N . LEU A 1 185 ? -12.18 20.359 -6.035 1 93.56 185 LEU A N 1
ATOM 1437 C CA . LEU A 1 185 ? -13.016 19.672 -5.055 1 93.56 185 LEU A CA 1
ATOM 1438 C C . LEU A 1 185 ? -14.391 20.344 -4.961 1 93.56 185 LEU A C 1
ATOM 1440 O O . LEU A 1 185 ? -15.414 19.656 -4.883 1 93.56 185 LEU A O 1
ATOM 1444 N N . CYS A 1 186 ? -14.391 21.609 -4.984 1 90.44 186 CYS A N 1
ATOM 1445 C CA . CYS A 1 186 ? -15.641 22.359 -4.883 1 90.44 186 CYS A CA 1
ATOM 1446 C C . CYS A 1 186 ? -16.547 22.078 -6.078 1 90.44 186 CYS A C 1
ATOM 1448 O O . CYS A 1 186 ? -17.766 22.062 -5.953 1 90.44 186 CYS A O 1
ATOM 1450 N N . LYS A 1 187 ? -16 21.797 -7.191 1 93.75 187 LYS A N 1
ATOM 1451 C CA . LYS A 1 187 ? -16.75 21.516 -8.414 1 93.75 187 LYS A CA 1
ATOM 1452 C C . LYS A 1 187 ? -17.172 20.047 -8.477 1 93.75 187 LYS A C 1
ATOM 1454 O O . LYS A 1 187 ? -17.938 19.656 -9.359 1 93.75 187 LYS A O 1
ATOM 1459 N N . ASN A 1 188 ? -16.719 19.234 -7.57 1 94.81 188 ASN A N 1
ATOM 1460 C CA . ASN A 1 188 ? -17.031 17.812 -7.496 1 94.81 188 ASN A CA 1
ATOM 1461 C C . ASN A 1 188 ? -17.562 17.422 -6.117 1 94.81 188 ASN A C 1
ATOM 1463 O O . ASN A 1 188 ? -16.812 16.891 -5.297 1 94.81 188 ASN A O 1
ATOM 1467 N N . PRO A 1 189 ? -18.797 17.5 -5.91 1 94.12 189 PRO A N 1
ATOM 1468 C CA . PRO A 1 189 ? -19.391 17.375 -4.578 1 94.12 189 PRO A CA 1
ATOM 1469 C C . PRO A 1 189 ? -19.078 16.031 -3.918 1 94.12 189 PRO A C 1
ATOM 1471 O O . PRO A 1 189 ? -18.828 15.969 -2.709 1 94.12 189 PRO A O 1
ATOM 1474 N N . GLU A 1 190 ? -19.109 14.969 -4.699 1 94.94 190 GLU A N 1
ATOM 1475 C CA . GLU A 1 190 ? -18.812 13.664 -4.117 1 94.94 190 GLU A CA 1
ATOM 1476 C C . GLU A 1 190 ? -17.375 13.602 -3.604 1 94.94 190 GLU A C 1
ATOM 1478 O O . GLU A 1 190 ? -17.125 13.086 -2.514 1 94.94 190 GLU A O 1
ATOM 1483 N N . ALA A 1 191 ? -16.484 14.133 -4.395 1 95.25 191 ALA A N 1
ATOM 1484 C CA . ALA A 1 191 ? -15.086 14.195 -3.988 1 95.25 191 ALA A CA 1
ATOM 1485 C C . ALA A 1 191 ? -14.906 15.086 -2.762 1 95.25 191 ALA A C 1
ATOM 1487 O O . ALA A 1 191 ? -14.141 14.758 -1.854 1 95.25 191 ALA A O 1
ATOM 1488 N N . LEU A 1 192 ? -15.594 16.156 -2.773 1 93.69 192 LEU A N 1
ATOM 1489 C CA . LEU A 1 192 ? -15.523 17.094 -1.658 1 93.69 192 LEU A CA 1
ATOM 1490 C C . LEU A 1 192 ? -15.992 16.438 -0.365 1 93.69 192 LEU A C 1
ATOM 1492 O O . LEU A 1 192 ? -15.375 16.609 0.687 1 93.69 192 LEU A O 1
ATOM 1496 N N . THR A 1 193 ? -17.062 15.664 -0.454 1 93.31 193 THR A N 1
ATOM 1497 C CA . THR A 1 193 ? -17.609 14.977 0.713 1 93.31 193 THR A CA 1
ATOM 1498 C C . THR A 1 193 ? -16.609 13.977 1.271 1 93.31 193 THR A C 1
ATOM 1500 O O . THR A 1 193 ? -16.375 13.938 2.48 1 93.31 193 THR A O 1
ATOM 1503 N N . ARG A 1 194 ? -15.984 13.195 0.408 1 95.19 194 ARG A N 1
ATOM 1504 C CA . ARG A 1 194 ? -14.969 12.234 0.835 1 95.19 194 ARG A CA 1
ATOM 1505 C C . ARG A 1 194 ? -13.773 12.945 1.456 1 95.19 194 ARG A C 1
ATOM 1507 O O . ARG A 1 194 ? -13.258 12.516 2.492 1 95.19 194 ARG A O 1
ATOM 1514 N N . PHE A 1 195 ? -13.406 14.008 0.826 1 94.12 195 PHE A N 1
ATOM 1515 C CA . PHE A 1 195 ? -12.242 14.75 1.29 1 94.12 195 PHE A CA 1
ATOM 1516 C C . PHE A 1 195 ? -12.484 15.328 2.68 1 94.12 195 PHE A C 1
ATOM 1518 O O . PHE A 1 195 ? -11.617 15.258 3.549 1 94.12 195 PHE A O 1
ATOM 1525 N N . ASN A 1 196 ? -13.625 15.867 2.863 1 88.56 196 ASN A N 1
ATOM 1526 C CA . ASN A 1 196 ? -13.961 16.438 4.164 1 88.56 196 ASN A CA 1
ATOM 1527 C C . ASN A 1 196 ? -13.953 15.367 5.258 1 88.56 196 ASN A C 1
ATOM 1529 O O . ASN A 1 196 ? -13.453 15.609 6.359 1 88.56 196 ASN A O 1
ATOM 1533 N N . SER A 1 197 ? -14.523 14.242 4.969 1 91 197 SER A N 1
ATOM 1534 C CA . SER A 1 197 ? -14.508 13.133 5.918 1 91 197 SER A CA 1
ATOM 1535 C C . SER A 1 197 ? -13.078 12.664 6.203 1 91 197 SER A C 1
ATOM 1537 O O . SER A 1 197 ? -12.734 12.359 7.344 1 91 197 SER A O 1
ATOM 1539 N N . PHE A 1 198 ? -12.305 12.68 5.176 1 93.38 198 PHE A N 1
ATOM 1540 C CA . PHE A 1 198 ? -10.898 12.336 5.301 1 93.38 198 PHE A CA 1
ATOM 1541 C C . PHE A 1 198 ? -10.18 13.305 6.23 1 93.38 198 PHE A C 1
ATOM 1543 O O . PHE A 1 198 ? -9.5 12.891 7.168 1 93.38 198 PHE A O 1
ATOM 1550 N N . MET A 1 199 ? -10.344 14.539 5.984 1 88.5 199 MET A N 1
ATOM 1551 C CA . MET A 1 199 ? -9.688 15.555 6.812 1 88.5 199 MET A CA 1
ATOM 1552 C C . MET A 1 199 ? -10.125 15.43 8.266 1 88.5 199 MET A C 1
ATOM 1554 O O . MET A 1 199 ? -9.305 15.57 9.18 1 88.5 199 MET A O 1
ATOM 1558 N N . GLU A 1 200 ? -11.398 15.148 8.469 1 82.94 200 GLU A N 1
ATOM 1559 C CA . GLU A 1 200 ? -11.922 14.953 9.82 1 82.94 200 GLU A CA 1
ATOM 1560 C C . GLU A 1 200 ? -11.297 13.727 10.477 1 82.94 200 GLU A C 1
ATOM 1562 O O . GLU A 1 200 ? -10.953 13.758 11.656 1 82.94 200 GLU A O 1
ATOM 1567 N N . GLY A 1 201 ? -11.195 12.672 9.727 1 81.81 201 GLY A N 1
ATOM 1568 C CA . GLY A 1 201 ? -10.609 11.445 10.234 1 81.81 201 GLY A CA 1
ATOM 1569 C C . GLY A 1 201 ? -9.133 11.578 10.57 1 81.81 201 GLY A C 1
ATOM 1570 O O . GLY A 1 201 ? -8.672 11.047 11.586 1 81.81 201 GLY A O 1
ATOM 1571 N N . GLN A 1 202 ? -8.492 12.18 9.734 1 80.12 202 GLN A N 1
ATOM 1572 C CA . GLN A 1 202 ? -7.062 12.375 9.93 1 80.12 202 GLN A CA 1
ATOM 1573 C C . GLN A 1 202 ? -6.785 13.211 11.18 1 80.12 202 GLN A C 1
ATOM 1575 O O . GLN A 1 202 ? -5.785 12.992 11.867 1 80.12 202 GLN A O 1
ATOM 1580 N N . ARG A 1 203 ? -7.734 14.008 11.633 1 70.62 203 ARG A N 1
ATOM 1581 C CA . ARG A 1 203 ? -7.504 14.984 12.695 1 70.62 203 ARG A CA 1
ATOM 1582 C C . ARG A 1 203 ? -8.281 14.617 13.953 1 70.62 203 ARG A C 1
ATOM 1584 O O . ARG A 1 203 ? -7.965 15.102 15.047 1 70.62 203 ARG A O 1
ATOM 1591 N N . ALA A 1 204 ? -9.312 13.828 13.859 1 61.91 204 ALA A N 1
ATOM 1592 C CA . ALA A 1 204 ? -10.367 13.68 14.859 1 61.91 204 ALA A CA 1
ATOM 1593 C C . ALA A 1 204 ? -9.805 13.164 16.188 1 61.91 204 ALA A C 1
ATOM 1595 O O . ALA A 1 204 ? -10.242 13.578 17.25 1 61.91 204 ALA A O 1
ATOM 1596 N N . ASP A 1 205 ? -8.883 12.453 16.141 1 65.81 205 ASP A N 1
ATOM 1597 C CA . ASP A 1 205 ? -8.477 11.945 17.453 1 65.81 205 ASP A CA 1
ATOM 1598 C C . ASP A 1 205 ? -7.398 12.828 18.078 1 65.81 205 ASP A C 1
ATOM 1600 O O . ASP A 1 205 ? -6.863 12.508 19.141 1 65.81 205 ASP A O 1
ATOM 1604 N N . ARG A 1 206 ? -7.41 13.938 17.531 1 74.94 206 ARG A N 1
ATOM 1605 C CA . ARG A 1 206 ? -6.375 14.82 18.047 1 74.94 206 ARG A CA 1
ATOM 1606 C C . ARG A 1 206 ? -6.961 15.844 19.016 1 74.94 206 ARG A C 1
ATOM 1608 O O . ARG A 1 206 ? -8.047 16.375 18.781 1 74.94 206 ARG A O 1
ATOM 1615 N N . PRO A 1 207 ? -6.297 15.977 20.109 1 83 207 PRO A N 1
ATOM 1616 C CA . PRO A 1 207 ? -6.781 16.984 21.062 1 83 207 PRO A CA 1
ATOM 1617 C C . PRO A 1 207 ? -6.723 18.406 20.5 1 83 207 PRO A C 1
ATOM 1619 O O . PRO A 1 207 ? -5.859 18.703 19.672 1 83 207 PRO A O 1
ATOM 1622 N N . HIS A 1 208 ? -7.746 19.141 20.953 1 90.38 208 HIS A N 1
ATOM 1623 C CA . HIS A 1 208 ? -7.676 20.562 20.641 1 90.38 208 HIS A CA 1
ATOM 1624 C C . HIS A 1 208 ? -6.359 21.172 21.125 1 90.38 208 HIS A C 1
ATOM 1626 O O . HIS A 1 208 ? -5.867 20.812 22.203 1 90.38 208 HIS A O 1
ATOM 1632 N N . TRP A 1 209 ? -5.789 22.031 20.344 1 92.06 209 TRP A N 1
ATOM 1633 C CA . TRP A 1 209 ? -4.473 22.578 20.641 1 92.06 209 TRP A CA 1
ATOM 1634 C C . TRP A 1 209 ? -4.465 23.25 22.016 1 92.06 209 TRP A C 1
ATOM 1636 O O . TRP A 1 209 ? -3.465 23.188 22.734 1 92.06 209 TRP A O 1
ATOM 1646 N N . ALA A 1 210 ? -5.602 23.797 22.438 1 94.06 210 ALA A N 1
ATOM 1647 C CA . ALA A 1 210 ? -5.699 24.531 23.688 1 94.06 210 ALA A CA 1
ATOM 1648 C C . ALA A 1 210 ? -5.691 23.578 24.891 1 94.06 210 ALA A C 1
ATOM 1650 O O . ALA A 1 210 ? -5.535 24 26.031 1 94.06 210 ALA A O 1
ATOM 1651 N N . ASP A 1 211 ? -5.785 22.297 24.547 1 92.19 211 ASP A N 1
ATOM 1652 C CA . ASP A 1 211 ? -5.789 21.312 25.625 1 92.19 211 ASP A CA 1
ATOM 1653 C C . ASP A 1 211 ? -4.363 20.938 26.031 1 92.19 211 ASP A C 1
ATOM 1655 O O . ASP A 1 211 ? -4.148 20.359 27.109 1 92.19 211 ASP A O 1
ATOM 1659 N N . TRP A 1 212 ? -3.443 21.234 25.219 1 90.56 212 TRP A N 1
ATOM 1660 C CA . TRP A 1 212 ? -2.094 20.797 25.562 1 90.56 212 TRP A CA 1
ATOM 1661 C C . TRP A 1 212 ? -1.1 21.938 25.406 1 90.56 212 TRP A C 1
ATOM 1663 O O . TRP A 1 212 ? -0.027 21.922 26.016 1 90.56 212 TRP A O 1
ATOM 1673 N N . PHE A 1 213 ? -1.332 22.906 24.609 1 94.31 213 PHE A N 1
ATOM 1674 C CA . PHE A 1 213 ? -0.574 24.156 24.562 1 94.31 213 PHE A CA 1
ATOM 1675 C C . PHE A 1 213 ? -0.946 25.047 25.75 1 94.31 213 PHE A C 1
ATOM 1677 O O . PHE A 1 213 ? -2.121 25.156 26.094 1 94.31 213 PHE A O 1
ATOM 1684 N N . PRO A 1 214 ? -0.016 25.609 26.422 1 95.44 214 PRO A N 1
ATOM 1685 C CA . PRO A 1 214 ? -0.322 26.438 27.594 1 95.44 214 PRO A CA 1
ATOM 1686 C C . PRO A 1 214 ? -0.865 27.812 27.219 1 95.44 214 PRO A C 1
ATOM 1688 O O . PRO A 1 214 ? -0.194 28.828 27.438 1 95.44 214 PRO A O 1
ATOM 1691 N N . VAL A 1 215 ? -2.088 27.844 26.828 1 96.5 215 VAL A N 1
ATOM 1692 C CA . VAL A 1 215 ? -2.756 29.016 26.297 1 96.5 215 VAL A CA 1
ATOM 1693 C C . VAL A 1 215 ? -2.781 30.125 27.344 1 96.5 215 VAL A C 1
ATOM 1695 O O . VAL A 1 215 ? -2.504 31.297 27.031 1 96.5 215 VAL A O 1
ATOM 1698 N N . ARG A 1 216 ? -3.152 29.891 28.547 1 95.12 216 ARG A N 1
ATOM 1699 C CA . ARG A 1 216 ? -3.256 30.906 29.578 1 95.12 216 ARG A CA 1
ATOM 1700 C C . ARG A 1 216 ? -1.913 31.594 29.812 1 95.12 216 ARG A C 1
ATOM 1702 O O . ARG A 1 216 ? -1.817 32.812 29.75 1 95.12 216 ARG A O 1
ATOM 1709 N N . GLU A 1 217 ? -0.922 30.766 29.984 1 95 217 GLU A N 1
ATOM 1710 C CA . GLU A 1 217 ? 0.411 31.281 30.281 1 95 217 GLU A CA 1
ATOM 1711 C C . GLU A 1 217 ? 1.002 32 29.062 1 95 217 GLU A C 1
ATOM 1713 O O . GLU A 1 217 ? 1.642 33.062 29.219 1 95 217 GLU A O 1
ATOM 1718 N N . GLN A 1 218 ? 0.775 31.453 27.875 1 94.56 218 GLN A N 1
ATOM 1719 C CA . GLN A 1 218 ? 1.451 31.953 26.688 1 94.56 218 GLN A CA 1
ATOM 1720 C C . GLN A 1 218 ? 0.666 33.094 26.047 1 94.56 218 GLN A C 1
ATOM 1722 O O . GLN A 1 218 ? 1.243 33.969 25.391 1 94.56 218 GLN A O 1
ATOM 1727 N N . LEU A 1 219 ? -0.673 33.094 26.266 1 95.44 219 LEU A N 1
ATOM 1728 C CA . LEU A 1 219 ? -1.477 34.062 25.516 1 95.44 219 LEU A CA 1
ATOM 1729 C C . LEU A 1 219 ? -2.332 34.906 26.453 1 95.44 219 LEU A C 1
ATOM 1731 O O . LEU A 1 219 ? -2.271 36.125 26.422 1 95.44 219 LEU A O 1
ATOM 1735 N N . LEU A 1 220 ? -2.965 34.312 27.344 1 95.25 220 LEU A N 1
ATOM 1736 C CA . LEU A 1 220 ? -4.039 35 28.062 1 95.25 220 LEU A CA 1
ATOM 1737 C C . LEU A 1 220 ? -3.48 35.844 29.203 1 95.25 220 LEU A C 1
ATOM 1739 O O . LEU A 1 220 ? -4.059 36.875 29.562 1 95.25 220 LEU A O 1
ATOM 1743 N N . ASP A 1 221 ? -2.416 35.312 29.781 1 93.31 221 ASP A N 1
ATOM 1744 C CA . ASP A 1 221 ? -1.851 36.031 30.938 1 93.31 221 ASP A CA 1
ATOM 1745 C C . ASP A 1 221 ? -0.929 37.156 30.484 1 93.31 221 ASP A C 1
ATOM 1747 O O . ASP A 1 221 ? 0.292 37.062 30.641 1 93.31 221 ASP A O 1
ATOM 1751 N N . HIS A 1 222 ? -1.372 38.062 29.812 1 93.44 222 HIS A N 1
ATOM 1752 C CA . HIS A 1 222 ? -0.65 39.25 29.406 1 93.44 222 HIS A CA 1
ATOM 1753 C C . HIS A 1 222 ? -1.357 40.531 29.891 1 93.44 222 HIS A C 1
ATOM 1755 O O . HIS A 1 222 ? -2.574 40.656 29.734 1 93.44 222 HIS A O 1
ATOM 1761 N N . PRO A 1 223 ? -0.65 41.375 30.359 1 92.62 223 PRO A N 1
ATOM 1762 C CA . PRO A 1 223 ? -1.27 42.562 31 1 92.62 223 PRO A CA 1
ATOM 1763 C C . PRO A 1 223 ? -1.935 43.5 30 1 92.62 223 PRO A C 1
ATOM 1765 O O . PRO A 1 223 ? -2.838 44.25 30.359 1 92.62 223 PRO A O 1
ATOM 1768 N N . ASP A 1 224 ? -1.551 43.375 28.812 1 93.31 224 ASP A N 1
ATOM 1769 C CA . ASP A 1 224 ? -2.025 44.344 27.828 1 93.31 224 ASP A CA 1
ATOM 1770 C C . ASP A 1 224 ? -3.32 43.875 27.172 1 93.31 224 ASP A C 1
ATOM 1772 O O . ASP A 1 224 ? -3.889 44.562 26.328 1 93.31 224 ASP A O 1
ATOM 1776 N N . ILE A 1 225 ? -3.809 42.719 27.562 1 94.75 225 ILE A N 1
ATOM 1777 C CA . ILE A 1 225 ? -5.02 42.188 26.953 1 94.75 225 ILE A CA 1
ATOM 1778 C C . ILE A 1 225 ? -6.246 42.844 27.547 1 94.75 225 ILE A C 1
ATOM 1780 O O . ILE A 1 225 ? -6.328 43.062 28.766 1 94.75 225 ILE A O 1
ATOM 1784 N N . SER A 1 226 ? -7.117 43.281 26.719 1 93.62 226 SER A N 1
ATOM 1785 C CA . SER A 1 226 ? -8.391 43.875 27.109 1 93.62 226 SER A CA 1
ATOM 1786 C C . SER A 1 226 ? -9.547 43.281 26.328 1 93.62 226 SER A C 1
ATOM 1788 O O . SER A 1 226 ? -9.344 42.406 25.484 1 93.62 226 SER A O 1
ATOM 1790 N N . ALA A 1 227 ? -10.773 43.719 26.594 1 93.19 227 ALA A N 1
ATOM 1791 C CA . ALA A 1 227 ? -11.977 43.219 25.938 1 93.19 227 ALA A CA 1
ATOM 1792 C C . ALA A 1 227 ? -11.984 43.562 24.453 1 93.19 227 ALA A C 1
ATOM 1794 O O . ALA A 1 227 ? -12.594 42.875 23.641 1 93.19 227 ALA A O 1
ATOM 1795 N N . ASP A 1 228 ? -11.25 44.594 24.109 1 94 228 ASP A N 1
ATOM 1796 C CA . ASP A 1 228 ? -11.258 45.062 22.734 1 94 228 ASP A CA 1
ATOM 1797 C C . ASP A 1 228 ? -10.109 44.438 21.938 1 94 228 ASP A C 1
ATOM 1799 O O . ASP A 1 228 ? -10.094 44.531 20.703 1 94 228 ASP A O 1
ATOM 1803 N N . THR A 1 229 ? -9.195 43.781 22.609 1 96.31 229 THR A N 1
ATOM 1804 C CA . THR A 1 229 ? -8.039 43.156 21.953 1 96.31 229 THR A CA 1
ATOM 1805 C C . THR A 1 229 ? -8.469 42 21.078 1 96.31 229 THR A C 1
ATOM 1807 O O . THR A 1 229 ? -9.195 41.125 21.531 1 96.31 229 THR A O 1
ATOM 1810 N N . PRO A 1 230 ? -8.141 42.094 19.812 1 98.06 230 PRO A N 1
ATOM 1811 C CA . PRO A 1 230 ? -8.258 40.812 19.109 1 98.06 230 PRO A CA 1
ATOM 1812 C C . PRO A 1 230 ? -7.367 39.719 19.719 1 98.06 230 PRO A C 1
ATOM 1814 O O . PRO A 1 230 ? -6.148 39.75 19.531 1 98.06 230 PRO A O 1
ATOM 1817 N N . LEU A 1 231 ? -7.953 38.875 20.375 1 98 231 LEU A N 1
ATOM 1818 C CA . LEU A 1 231 ? -7.211 37.844 21.125 1 98 231 LEU A CA 1
ATOM 1819 C C . LEU A 1 231 ? -6.637 36.781 20.188 1 98 231 LEU A C 1
ATOM 1821 O O . LEU A 1 231 ? -5.438 36.5 20.234 1 98 231 LEU A O 1
ATOM 1825 N N . LEU A 1 232 ? -7.469 36.156 19.391 1 98.38 232 LEU A N 1
ATOM 1826 C CA . LEU A 1 232 ? -7.098 35.062 18.484 1 98.38 232 LEU A CA 1
ATOM 1827 C C . LEU A 1 232 ? -7.715 35.281 17.109 1 98.38 232 LEU A C 1
ATOM 1829 O O . LEU A 1 232 ? -8.938 35.344 16.969 1 98.38 232 LEU A O 1
ATOM 1833 N N . VAL A 1 233 ? -6.871 35.469 16.172 1 98.69 233 VAL A N 1
ATOM 1834 C CA . VAL A 1 233 ? -7.285 35.562 14.773 1 98.69 233 VAL A CA 1
ATOM 1835 C C . VAL A 1 233 ? -6.945 34.25 14.055 1 98.69 233 VAL A C 1
ATOM 1837 O O . VAL A 1 233 ? -5.773 33.938 13.852 1 98.69 233 VAL A O 1
ATOM 1840 N N . ASP A 1 234 ? -7.906 33.5 13.695 1 98.44 234 ASP A N 1
ATOM 1841 C CA . ASP A 1 234 ? -7.719 32.25 13 1 98.44 234 ASP A CA 1
ATOM 1842 C C . ASP A 1 234 ? -7.75 32.438 11.492 1 98.44 234 ASP A C 1
ATOM 1844 O O . ASP A 1 234 ? -8.805 32.719 10.914 1 98.44 234 ASP A O 1
ATOM 1848 N N . LEU A 1 235 ? -6.582 32.312 10.875 1 98.06 235 LEU A N 1
ATOM 1849 C CA . LEU A 1 235 ? -6.449 32.531 9.43 1 98.06 235 LEU A CA 1
ATOM 1850 C C . LEU A 1 235 ? -6.691 31.219 8.68 1 98.06 235 LEU A C 1
ATOM 1852 O O . LEU A 1 235 ? -6.082 30.188 9 1 98.06 235 LEU A O 1
ATOM 1856 N N . GLY A 1 236 ? -7.504 31.281 7.609 1 95.44 236 GLY A N 1
ATOM 1857 C CA . GLY A 1 236 ? -7.922 30.062 6.934 1 95.44 236 GLY A CA 1
ATOM 1858 C C . GLY A 1 236 ? -8.742 29.141 7.816 1 95.44 236 GLY A C 1
ATOM 1859 O O . GLY A 1 236 ? -8.477 27.938 7.879 1 95.44 236 GLY A O 1
ATOM 1860 N N . ALA A 1 237 ? -9.766 29.672 8.484 1 94.5 237 ALA A N 1
ATOM 1861 C CA . ALA A 1 237 ? -10.406 29.016 9.625 1 94.5 237 ALA A CA 1
ATOM 1862 C C . ALA A 1 237 ? -11.516 28.078 9.164 1 94.5 237 ALA A C 1
ATOM 1864 O O . ALA A 1 237 ? -11.992 27.25 9.938 1 94.5 237 ALA A O 1
ATOM 1865 N N . GLY A 1 238 ? -11.914 28.219 7.926 1 89.94 238 GLY A N 1
ATOM 1866 C CA . GLY A 1 238 ? -13.062 27.438 7.488 1 89.94 238 GLY A CA 1
ATOM 1867 C C . GLY A 1 238 ? -14.32 27.734 8.281 1 89.94 238 GLY A C 1
ATOM 1868 O O . GLY A 1 238 ? -14.719 28.891 8.414 1 89.94 238 GLY A O 1
ATOM 1869 N N . ARG A 1 239 ? -14.953 26.766 8.961 1 86.56 239 ARG A N 1
ATOM 1870 C CA . ARG A 1 239 ? -16.203 26.938 9.695 1 86.56 239 ARG A CA 1
ATOM 1871 C C . ARG A 1 239 ? -15.93 27.312 11.148 1 86.56 239 ARG A C 1
ATOM 1873 O O . ARG A 1 239 ? -16.859 27.516 11.93 1 86.56 239 ARG A O 1
ATOM 1880 N N . GLY A 1 240 ? -14.703 27.234 11.469 1 91.06 240 GLY A N 1
ATOM 1881 C CA . GLY A 1 240 ? -14.266 27.844 12.711 1 91.06 240 GLY A CA 1
ATOM 1882 C C . GLY A 1 240 ? -14.336 26.891 13.891 1 91.06 240 GLY A C 1
ATOM 1883 O O . GLY A 1 240 ? -14.508 27.328 15.039 1 91.06 240 GLY A O 1
ATOM 1884 N N . PRO A 1 241 ? -14.227 25.625 13.711 1 88.69 241 PRO A N 1
ATOM 1885 C CA . PRO A 1 241 ? -14.32 24.703 14.852 1 88.69 241 PRO A CA 1
ATOM 1886 C C . PRO A 1 241 ? -13.25 24.969 15.914 1 88.69 241 PRO A C 1
ATOM 1888 O O . PRO A 1 241 ? -13.5 24.766 17.109 1 88.69 241 PRO A O 1
ATOM 1891 N N . ASP A 1 242 ? -12.109 25.422 15.555 1 93.5 242 ASP A N 1
ATOM 1892 C CA . ASP A 1 242 ? -11.023 25.641 16.516 1 93.5 242 ASP A CA 1
ATOM 1893 C C . ASP A 1 242 ? -11.328 26.844 17.406 1 93.5 242 ASP A C 1
ATOM 1895 O O . ASP A 1 242 ? -11.047 26.797 18.609 1 93.5 242 ASP A O 1
ATOM 1899 N N . LEU A 1 243 ? -11.922 27.859 16.859 1 96.44 243 LEU A N 1
ATOM 1900 C CA . LEU A 1 243 ? -12.297 29.031 17.641 1 96.44 243 LEU A CA 1
ATOM 1901 C C . LEU A 1 243 ? -13.453 28.703 18.578 1 96.44 243 LEU A C 1
ATOM 1903 O O . LEU A 1 243 ? -13.469 29.156 19.734 1 96.44 243 LEU A O 1
ATOM 1907 N N . ILE A 1 244 ? -14.391 27.984 18.047 1 95.25 244 ILE A N 1
ATOM 1908 C CA . ILE A 1 244 ? -15.523 27.562 18.859 1 95.25 244 ILE A CA 1
ATOM 1909 C C . ILE A 1 244 ? -15.016 26.75 20.047 1 95.25 244 ILE A C 1
ATOM 1911 O O . ILE A 1 244 ? -15.438 26.969 21.188 1 95.25 244 ILE A O 1
ATOM 1915 N N . GLY A 1 245 ? -14.133 25.812 19.766 1 94.88 245 GLY A N 1
ATOM 1916 C CA . GLY A 1 245 ? -13.531 25.016 20.828 1 94.88 245 GLY A CA 1
ATOM 1917 C C . GLY A 1 245 ? -12.75 25.859 21.812 1 94.88 245 GLY A C 1
ATOM 1918 O O . GLY A 1 245 ? -12.766 25.578 23.016 1 94.88 245 GLY A O 1
ATOM 1919 N N . PHE A 1 246 ? -12.062 26.812 21.344 1 96.81 246 PHE A N 1
ATOM 1920 C CA . PHE A 1 246 ? -11.305 27.719 22.203 1 96.81 246 PHE A CA 1
ATOM 1921 C C . PHE A 1 246 ? -12.227 28.469 23.156 1 96.81 246 PHE A C 1
ATOM 1923 O O . PHE A 1 246 ? -11.969 28.531 24.359 1 96.81 246 PHE A O 1
ATOM 1930 N N . ARG A 1 247 ? -13.312 29.031 22.609 1 96.5 247 ARG A N 1
ATOM 1931 C CA . ARG A 1 247 ? -14.297 29.766 23.422 1 96.5 247 ARG A CA 1
ATOM 1932 C C . ARG A 1 247 ? -14.859 28.875 24.516 1 96.5 247 ARG A C 1
ATOM 1934 O O . ARG A 1 247 ? -15.023 29.312 25.656 1 96.5 247 ARG A O 1
ATOM 1941 N N . LYS A 1 248 ? -15.125 27.688 24.141 1 95.69 248 LYS A N 1
ATOM 1942 C CA . LYS A 1 248 ? -15.672 26.734 25.109 1 95.69 248 LYS A CA 1
ATOM 1943 C C . LYS A 1 248 ? -14.68 26.484 26.25 1 95.69 248 LYS A C 1
ATOM 1945 O O . LYS A 1 248 ? -15.086 26.297 27.406 1 95.69 248 LYS A O 1
ATOM 1950 N N . ARG A 1 249 ? -13.453 26.422 25.953 1 96.06 249 ARG A N 1
ATOM 1951 C CA . ARG A 1 249 ? -12.414 26.094 26.922 1 96.06 249 ARG A CA 1
ATOM 1952 C C . ARG A 1 249 ? -12.055 27.312 27.781 1 96.06 249 ARG A C 1
ATOM 1954 O O . ARG A 1 249 ? -11.641 27.172 28.922 1 96.06 249 ARG A O 1
ATOM 1961 N N . PHE A 1 250 ? -12.211 28.516 27.203 1 96.56 250 PHE A N 1
ATOM 1962 C CA . PHE A 1 250 ? -11.875 29.75 27.875 1 96.56 250 PHE A CA 1
ATOM 1963 C C . PHE A 1 250 ? -13.008 30.766 27.766 1 96.56 250 PHE A C 1
ATOM 1965 O O . PHE A 1 250 ? -12.836 31.844 27.188 1 96.56 250 PHE A O 1
ATOM 1972 N N . PRO A 1 251 ? -14.07 30.469 28.375 1 94.06 251 PRO A N 1
ATOM 1973 C CA . PRO A 1 251 ? -15.234 31.359 28.25 1 94.06 251 PRO A CA 1
ATOM 1974 C C . PRO A 1 251 ? -14.992 32.75 28.859 1 94.06 251 PRO A C 1
ATOM 1976 O O . PRO A 1 251 ? -15.625 33.719 28.438 1 94.06 251 PRO A O 1
ATOM 1979 N N . ASP A 1 252 ? -14.07 32.844 29.703 1 91.75 252 ASP A N 1
ATOM 1980 C CA . ASP A 1 252 ? -13.82 34.094 30.406 1 91.75 252 ASP A CA 1
ATOM 1981 C C . ASP A 1 252 ? -12.664 34.875 29.766 1 91.75 252 ASP A C 1
ATOM 1983 O O . ASP A 1 252 ? -12.281 35.938 30.25 1 91.75 252 ASP A O 1
ATOM 1987 N N . ALA A 1 253 ? -12.062 34.281 28.703 1 93.5 253 ALA A N 1
ATOM 1988 C CA . ALA A 1 253 ? -10.938 34.969 28.062 1 93.5 253 ALA A CA 1
ATOM 1989 C C . ALA A 1 253 ? -11.367 36.344 27.516 1 93.5 253 ALA A C 1
ATOM 1991 O O . ALA A 1 253 ? -12.352 36.438 26.766 1 93.5 253 ALA A O 1
ATOM 1992 N N . PRO A 1 254 ? -10.633 37.312 28.031 1 91.5 254 PRO A N 1
ATOM 1993 C CA . PRO A 1 254 ? -10.953 38.625 27.469 1 91.5 254 PRO A CA 1
ATOM 1994 C C . PRO A 1 254 ? -10.5 38.781 26.016 1 91.5 254 PRO A C 1
ATOM 1996 O O . PRO A 1 254 ? -9.562 38.094 25.578 1 91.5 254 PRO A O 1
ATOM 1999 N N . GLY A 1 255 ? -11.219 39.562 25.234 1 93.62 255 GLY A N 1
ATOM 2000 C CA . GLY A 1 255 ? -10.805 39.812 23.859 1 93.62 255 GLY A CA 1
ATOM 2001 C C . GLY A 1 255 ? -11.719 39.219 22.828 1 93.62 255 GLY A C 1
ATOM 2002 O O . GLY A 1 255 ? -12.594 38.406 23.156 1 93.62 255 GLY A O 1
ATOM 2003 N N . ARG A 1 256 ? -11.445 39.5 21.625 1 96.19 256 ARG A N 1
ATOM 2004 C CA . ARG A 1 256 ? -12.289 39.094 20.5 1 96.19 256 ARG A CA 1
ATOM 2005 C C . ARG A 1 256 ? -11.68 37.906 19.75 1 96.19 256 ARG A C 1
ATOM 2007 O O . ARG A 1 256 ? -10.461 37.812 19.594 1 96.19 256 ARG A O 1
ATOM 2014 N N . LEU A 1 257 ? -12.5 36.969 19.391 1 97.75 257 LEU A N 1
ATOM 2015 C CA . LEU A 1 257 ? -12.117 35.906 18.484 1 97.75 257 LEU A CA 1
ATOM 2016 C C . LEU A 1 257 ? -12.547 36.219 17.062 1 97.75 257 LEU A C 1
ATOM 2018 O O . LEU A 1 257 ? -13.672 36.656 16.812 1 97.75 257 LEU A O 1
ATOM 2022 N N . VAL A 1 258 ? -11.617 36.094 16.172 1 98.12 258 VAL A N 1
ATOM 2023 C CA . VAL A 1 258 ? -11.883 36.5 14.797 1 98.12 258 VAL A CA 1
ATOM 2024 C C . VAL A 1 258 ? -11.617 35.344 13.844 1 98.12 258 VAL A C 1
ATOM 2026 O O . VAL A 1 258 ? -10.539 34.719 13.875 1 98.12 258 VAL A O 1
ATOM 2029 N N . LEU A 1 259 ? -12.578 35 13.047 1 98.12 259 LEU A N 1
ATOM 2030 C CA . LEU A 1 259 ? -12.469 34 11.984 1 98.12 259 LEU A CA 1
ATOM 2031 C C . LEU A 1 259 ? -12.203 34.656 10.641 1 98.12 259 LEU A C 1
ATOM 2033 O O . LEU A 1 259 ? -12.977 35.5 10.188 1 98.12 259 LEU A O 1
ATOM 2037 N N . GLU A 1 260 ? -11.086 34.312 10.047 1 97.94 260 GLU A N 1
ATOM 2038 C CA . GLU A 1 260 ? -10.766 34.844 8.727 1 97.94 260 GLU A CA 1
ATOM 2039 C C . GLU A 1 260 ? -10.711 33.75 7.684 1 97.94 260 GLU A C 1
ATOM 2041 O O . GLU A 1 260 ? -10.195 32.656 7.953 1 97.94 260 GLU A O 1
ATOM 2046 N N . ASP A 1 261 ? -11.234 33.938 6.566 1 96.38 261 ASP A N 1
ATOM 2047 C CA . ASP A 1 261 ? -11.141 33.094 5.371 1 96.38 261 ASP A CA 1
ATOM 2048 C C . ASP A 1 261 ? -11.531 33.875 4.121 1 96.38 261 ASP A C 1
ATOM 2050 O O . ASP A 1 261 ? -11.836 35.062 4.195 1 96.38 261 ASP A O 1
ATOM 2054 N N . LEU A 1 262 ? -11.406 33.281 2.969 1 94.19 262 LEU A N 1
ATOM 2055 C CA . LEU A 1 262 ? -11.82 33.875 1.715 1 94.19 262 LEU A CA 1
ATOM 2056 C C . LEU A 1 262 ? -13.273 34.312 1.782 1 94.19 262 LEU A C 1
ATOM 2058 O O . LEU A 1 262 ? -14.07 33.75 2.529 1 94.19 262 LEU A O 1
ATOM 2062 N N . SER A 1 263 ? -13.609 35.281 0.968 1 94.88 263 SER A N 1
ATOM 2063 C CA . SER A 1 263 ? -14.953 35.875 0.963 1 94.88 263 SER A CA 1
ATOM 2064 C C . SER A 1 263 ? -16.016 34.812 0.708 1 94.88 263 SER A C 1
ATOM 2066 O O . SER A 1 263 ? -17.078 34.844 1.31 1 94.88 263 SER A O 1
ATOM 2068 N N . SER A 1 264 ? -15.742 33.906 -0.155 1 89.88 264 SER A N 1
ATOM 2069 C CA . SER A 1 264 ? -16.703 32.844 -0.477 1 89.88 264 SER A CA 1
ATOM 2070 C C . SER A 1 264 ? -17 31.984 0.739 1 89.88 264 SER A C 1
ATOM 2072 O O . SER A 1 264 ? -18.141 31.578 0.957 1 89.88 264 SER A O 1
ATOM 2074 N N . VAL A 1 265 ? -16.031 31.688 1.514 1 89.88 265 VAL A N 1
ATOM 2075 C CA . VAL A 1 265 ? -16.188 30.891 2.721 1 89.88 265 VAL A CA 1
ATOM 2076 C C . VAL A 1 265 ? -16.953 31.688 3.779 1 89.88 265 VAL A C 1
ATOM 2078 O O . VAL A 1 265 ? -17.859 31.156 4.43 1 89.88 265 VAL A O 1
ATOM 2081 N N . ILE A 1 266 ? -16.578 32.938 3.947 1 94.25 266 ILE A N 1
ATOM 2082 C CA . ILE A 1 266 ? -17.219 33.812 4.938 1 94.25 266 ILE A CA 1
ATOM 2083 C C . ILE A 1 266 ? -18.703 33.938 4.629 1 94.25 266 ILE A C 1
ATOM 2085 O O . ILE A 1 266 ? -19.547 33.906 5.535 1 94.25 266 ILE A O 1
ATOM 2089 N N . ASP A 1 267 ? -18.984 34.062 3.322 1 92.94 267 ASP A N 1
ATOM 2090 C CA . ASP A 1 267 ? -20.375 34.188 2.902 1 92.94 267 ASP A CA 1
ATOM 2091 C C . ASP A 1 267 ? -21.172 32.938 3.303 1 92.94 267 ASP A C 1
ATOM 2093 O O . ASP A 1 267 ? -22.359 33.031 3.611 1 92.94 267 ASP A O 1
ATOM 2097 N N . GLU A 1 268 ? -20.516 31.875 3.336 1 88.19 268 GLU A N 1
ATOM 2098 C CA . GLU A 1 268 ? -21.172 30.609 3.672 1 88.19 268 GLU A CA 1
ATOM 2099 C C . GLU A 1 268 ? -21.359 30.469 5.18 1 88.19 268 GLU A C 1
ATOM 2101 O O . GLU A 1 268 ? -22.344 29.875 5.629 1 88.19 268 GLU A O 1
ATOM 2106 N N . VAL A 1 269 ? -20.469 31.016 5.973 1 90.44 269 VAL A N 1
ATOM 2107 C CA . VAL A 1 269 ? -20.484 30.703 7.398 1 90.44 269 VAL A CA 1
ATOM 2108 C C . VAL A 1 269 ? -21.047 31.875 8.18 1 90.44 269 VAL A C 1
ATOM 2110 O O . VAL A 1 269 ? -21.391 31.75 9.352 1 90.44 269 VAL A O 1
ATOM 2113 N N . ARG A 1 270 ? -21.094 32.938 7.457 1 87.75 270 ARG A N 1
ATOM 2114 C CA . ARG A 1 270 ? -21.625 34.125 8.133 1 87.75 270 ARG A CA 1
ATOM 2115 C C . ARG A 1 270 ? -23.031 33.844 8.688 1 87.75 270 ARG A C 1
ATOM 2117 O O . ARG A 1 270 ? -23.875 33.312 7.984 1 87.75 270 ARG A O 1
ATOM 2124 N N . GLY A 1 271 ? -23.266 34.125 9.977 1 84.62 271 GLY A N 1
ATOM 2125 C CA . GLY A 1 271 ? -24.578 33.938 10.594 1 84.62 271 GLY A CA 1
ATOM 2126 C C . GLY A 1 271 ? -24.781 32.531 11.125 1 84.62 271 GLY A C 1
ATOM 2127 O O . GLY A 1 271 ? -25.844 32.219 11.641 1 84.62 271 GLY A O 1
ATOM 2128 N N . ALA A 1 272 ? -23.781 31.75 10.961 1 88 272 ALA A N 1
ATOM 2129 C CA . ALA A 1 272 ? -23.891 30.406 11.531 1 88 272 ALA A CA 1
ATOM 2130 C C . ALA A 1 272 ? -24.109 30.469 13.039 1 88 272 ALA A C 1
ATOM 2132 O O . ALA A 1 272 ? -23.438 31.234 13.742 1 88 272 ALA A O 1
ATOM 2133 N N . GLN A 1 273 ? -25.031 29.688 13.57 1 86.44 273 GLN A N 1
ATOM 2134 C CA . GLN A 1 273 ? -25.484 29.734 14.961 1 86.44 273 GLN A CA 1
ATOM 2135 C C . GLN A 1 273 ? -24.328 29.469 15.922 1 86.44 273 GLN A C 1
ATOM 2137 O O . GLN A 1 273 ? -24.188 30.156 16.938 1 86.44 273 GLN A O 1
ATOM 2142 N N . ASP A 1 274 ? -23.5 28.547 15.617 1 90.44 274 ASP A N 1
ATOM 2143 C CA . ASP A 1 274 ? -22.391 28.203 16.5 1 90.44 274 ASP A CA 1
ATOM 2144 C C . ASP A 1 274 ? -21.406 29.359 16.641 1 90.44 274 ASP A C 1
ATOM 2146 O O . ASP A 1 274 ? -20.859 29.594 17.719 1 90.44 274 ASP A O 1
ATOM 2150 N N . LEU A 1 275 ? -21.172 30.078 15.578 1 93.31 275 LEU A N 1
ATOM 2151 C CA . LEU A 1 275 ? -20.266 31.219 15.609 1 93.31 275 LEU A CA 1
ATOM 2152 C C . LEU A 1 275 ? -20.859 32.375 16.406 1 93.31 275 LEU A C 1
ATOM 2154 O O . LEU A 1 275 ? -20.156 33 17.188 1 93.31 275 LEU A O 1
ATOM 2158 N N . GLU A 1 276 ? -22.094 32.625 16.219 1 92.88 276 GLU A N 1
ATOM 2159 C CA . GLU A 1 276 ? -22.781 33.656 16.969 1 92.88 276 GLU A CA 1
ATOM 2160 C C . GLU A 1 276 ? -22.797 33.375 18.469 1 92.88 276 GLU A C 1
ATOM 2162 O O . GLU A 1 276 ? -22.531 34.25 19.281 1 92.88 276 GLU A O 1
ATOM 2167 N N . ALA A 1 277 ? -23.078 32.125 18.719 1 92.81 277 ALA A N 1
ATOM 2168 C CA . ALA A 1 277 ? -23.156 31.719 20.109 1 92.81 277 ALA A CA 1
ATOM 2169 C C . ALA A 1 277 ? -21.797 31.891 20.797 1 92.81 277 ALA A C 1
ATOM 2171 O O . ALA A 1 277 ? -21.734 32.188 21.984 1 92.81 277 ALA A O 1
ATOM 2172 N N . ALA A 1 278 ? -20.766 31.75 20.047 1 93.88 278 ALA A N 1
ATOM 2173 C CA . ALA A 1 278 ? -19.406 31.844 20.578 1 93.88 278 ALA A CA 1
ATOM 2174 C C . ALA A 1 278 ? -18.859 33.25 20.469 1 93.88 278 ALA A C 1
ATOM 2176 O O . ALA A 1 278 ? -17.719 33.531 20.828 1 93.88 278 ALA A O 1
ATOM 2177 N N . SER A 1 279 ? -19.672 34.219 19.984 1 94 279 SER A N 1
ATOM 2178 C CA . SER A 1 279 ? -19.266 35.625 19.797 1 94 279 SER A CA 1
ATOM 2179 C C . SER A 1 279 ? -17.984 35.719 18.984 1 94 279 SER A C 1
ATOM 2181 O O . SER A 1 279 ? -17.031 36.375 19.406 1 94 279 SER A O 1
ATOM 2183 N N . ILE A 1 280 ? -17.984 35 17.812 1 96.69 280 ILE A N 1
ATOM 2184 C CA . ILE A 1 280 ? -16.828 35 16.922 1 96.69 280 ILE A CA 1
ATOM 2185 C C . ILE A 1 280 ? -17.094 35.969 15.75 1 96.69 280 ILE A C 1
ATOM 2187 O O . ILE A 1 280 ? -18.109 35.844 15.055 1 96.69 280 ILE A O 1
ATOM 2191 N N . ASP A 1 281 ? -16.203 36.906 15.547 1 96.12 281 ASP A N 1
ATOM 2192 C CA . ASP A 1 281 ? -16.281 37.812 14.406 1 96.12 281 ASP A CA 1
ATOM 2193 C C . ASP A 1 281 ? -15.797 37.125 13.133 1 96.12 281 ASP A C 1
ATOM 2195 O O . ASP A 1 281 ? -14.852 36.344 13.164 1 96.12 281 ASP A O 1
ATOM 2199 N N . THR A 1 282 ? -16.453 37.406 12.031 1 97.06 282 THR A N 1
ATOM 2200 C CA . THR A 1 282 ? -16.016 36.875 10.742 1 97.06 282 THR A CA 1
ATOM 2201 C C . THR A 1 282 ? -15.477 38 9.859 1 97.06 282 THR A C 1
ATOM 2203 O O . THR A 1 282 ? -16.062 39.094 9.789 1 97.06 282 THR A O 1
ATOM 2206 N N . VAL A 1 283 ? -14.352 37.781 9.281 1 97.38 283 VAL A N 1
ATOM 2207 C CA . VAL A 1 283 ? -13.719 38.781 8.414 1 97.38 283 VAL A CA 1
ATOM 2208 C C . VAL A 1 283 ? -13.266 38.125 7.121 1 97.38 283 VAL A C 1
ATOM 2210 O O . VAL A 1 283 ? -12.547 37.094 7.152 1 97.38 283 VAL A O 1
ATOM 2213 N N . ALA A 1 284 ? -13.688 38.625 5.961 1 97.31 284 ALA A N 1
ATOM 2214 C CA . ALA A 1 284 ? -13.164 38.156 4.68 1 97.31 284 ALA A CA 1
ATOM 2215 C C . ALA A 1 284 ? -11.734 38.625 4.461 1 97.31 284 ALA A C 1
ATOM 2217 O O . ALA A 1 284 ? -11.438 39.812 4.625 1 97.31 284 ALA A O 1
ATOM 2218 N N . HIS A 1 285 ? -10.859 37.688 4.18 1 97.56 285 HIS A N 1
ATOM 2219 C CA . HIS A 1 285 ? -9.445 38.031 4.043 1 97.56 285 HIS A CA 1
ATOM 2220 C C . HIS A 1 285 ? -8.727 37.031 3.146 1 97.56 285 HIS A C 1
ATOM 2222 O O . HIS A 1 285 ? -8.836 35.812 3.352 1 97.56 285 HIS A O 1
ATOM 2228 N N . ASP A 1 286 ? -8.094 37.5 2.1 1 96.88 286 ASP A N 1
ATOM 2229 C CA . ASP A 1 286 ? -7.168 36.75 1.28 1 96.88 286 ASP A CA 1
ATOM 2230 C C . ASP A 1 286 ? -5.723 37 1.703 1 96.88 286 ASP A C 1
ATOM 2232 O O . ASP A 1 286 ? -5.109 37.969 1.283 1 96.88 286 ASP A O 1
ATOM 2236 N N . PHE A 1 287 ? -5.152 36.031 2.412 1 97.31 287 PHE A N 1
ATOM 2237 C CA . PHE A 1 287 ? -3.859 36.281 3.041 1 97.31 287 PHE A CA 1
ATOM 2238 C C . PHE A 1 287 ? -2.748 36.312 1.997 1 97.31 287 PHE A C 1
ATOM 2240 O O . PHE A 1 287 ? -1.606 36.656 2.311 1 97.31 287 PHE A O 1
ATOM 2247 N N . PHE A 1 288 ? -3.023 36.031 0.728 1 96 288 PHE A N 1
ATOM 2248 C CA . PHE A 1 288 ? -2.057 36.219 -0.352 1 96 288 PHE A CA 1
ATOM 2249 C C . PHE A 1 288 ? -2.125 37.625 -0.933 1 96 288 PHE A C 1
ATOM 2251 O O . PHE A 1 288 ? -1.096 38.219 -1.27 1 96 288 PHE A O 1
ATOM 2258 N N . ALA A 1 289 ? -3.32 38.125 -1.017 1 96.19 289 ALA A N 1
ATOM 2259 C CA . ALA A 1 289 ? -3.541 39.312 -1.82 1 96.19 289 ALA A CA 1
ATOM 2260 C C . ALA A 1 289 ? -3.625 40.562 -0.939 1 96.19 289 ALA A C 1
ATOM 2262 O O . ALA A 1 289 ? -3.471 41.688 -1.424 1 96.19 289 ALA A O 1
ATOM 2263 N N . GLU A 1 290 ? -3.871 40.344 0.323 1 97.5 290 GLU A N 1
ATOM 2264 C CA . GLU A 1 290 ? -4.176 41.469 1.194 1 97.5 290 GLU A CA 1
ATOM 2265 C C . GLU A 1 290 ? -3.279 41.469 2.43 1 97.5 290 GLU A C 1
ATOM 2267 O O . GLU A 1 290 ? -2.938 40.406 2.957 1 97.5 290 GLU A O 1
ATOM 2272 N N . VAL A 1 291 ? -3.029 42.656 2.852 1 98.12 291 VAL A N 1
ATOM 2273 C CA . VAL A 1 291 ? -2.4 42.812 4.16 1 98.12 291 VAL A CA 1
ATOM 2274 C C . VAL A 1 291 ? -3.406 42.5 5.262 1 98.12 291 VAL A C 1
ATOM 2276 O O . VAL A 1 291 ? -4.598 42.781 5.125 1 98.12 291 VAL A O 1
ATOM 2279 N N . GLN A 1 292 ? -2.908 41.844 6.285 1 98.56 292 GLN A N 1
ATOM 2280 C CA . GLN A 1 292 ? -3.744 41.438 7.414 1 98.56 292 GLN A CA 1
ATOM 2281 C C . GLN A 1 292 ? -4.512 42.625 7.969 1 98.56 292 GLN A C 1
ATOM 2283 O O . GLN A 1 292 ? -3.912 43.625 8.414 1 98.56 292 GLN A O 1
ATOM 2288 N N . PRO A 1 293 ? -5.844 42.5 7.965 1 98.31 293 PRO A N 1
ATOM 2289 C CA . PRO A 1 293 ? -6.66 43.656 8.352 1 98.31 293 PRO A CA 1
ATOM 2290 C C . PRO A 1 293 ? -6.82 43.781 9.867 1 98.31 293 PRO A C 1
ATOM 2292 O O . PRO A 1 293 ? -7.133 44.875 10.367 1 98.31 293 PRO A O 1
ATOM 2295 N N . VAL A 1 294 ? -6.75 42.75 10.617 1 98.56 294 VAL A N 1
ATOM 2296 C CA . VAL A 1 294 ? -6.906 42.781 12.062 1 98.56 294 VAL A CA 1
ATOM 2297 C C . VAL A 1 294 ? -5.57 43.125 12.719 1 98.56 294 VAL A C 1
ATOM 2299 O O . VAL A 1 294 ? -4.672 42.281 12.797 1 98.56 294 VAL A O 1
ATOM 2302 N N . GLN A 1 295 ? -5.512 44.312 13.305 1 97.75 295 GLN A N 1
ATOM 2303 C CA . GLN A 1 295 ? -4.254 44.844 13.805 1 97.75 295 GLN A CA 1
ATOM 2304 C C . GLN A 1 295 ? -4.055 44.5 15.281 1 97.75 295 GLN A C 1
ATOM 2306 O O . GLN A 1 295 ? -5.012 44.5 16.062 1 97.75 295 GLN A O 1
ATOM 2311 N N . GLY A 1 296 ? -2.801 44.156 15.594 1 97.62 296 GLY A N 1
ATOM 2312 C CA . GLY A 1 296 ? -2.375 44.062 16.984 1 97.62 296 GLY A CA 1
ATOM 2313 C C . GLY A 1 296 ? -3.025 42.938 17.734 1 97.62 296 GLY A C 1
ATOM 2314 O O . GLY A 1 296 ? -3.324 43.031 18.922 1 97.62 296 GLY A O 1
ATOM 2315 N N . ALA A 1 297 ? -3.295 41.875 17.062 1 98.38 297 ALA A N 1
ATOM 2316 C CA . ALA A 1 297 ? -3.871 40.719 17.75 1 98.38 297 ALA A CA 1
ATOM 2317 C C . ALA A 1 297 ? -2.855 40.062 18.688 1 98.38 297 ALA A C 1
ATOM 2319 O O . ALA A 1 297 ? -1.646 40.156 18.469 1 98.38 297 ALA A O 1
ATOM 2320 N N . ARG A 1 298 ? -3.373 39.438 19.766 1 98.25 298 ARG A N 1
ATOM 2321 C CA . ARG A 1 298 ? -2.498 38.719 20.672 1 98.25 298 ARG A CA 1
ATOM 2322 C C . ARG A 1 298 ? -1.868 37.5 19.969 1 98.25 298 ARG A C 1
ATOM 2324 O O . ARG A 1 298 ? -0.687 37.219 20.156 1 98.25 298 ARG A O 1
ATOM 2331 N N . ALA A 1 299 ? -2.717 36.812 19.141 1 98.5 299 ALA A N 1
ATOM 2332 C CA . ALA A 1 299 ? -2.219 35.656 18.406 1 98.5 299 ALA A CA 1
ATOM 2333 C C . ALA A 1 299 ? -2.859 35.562 17.016 1 98.5 299 ALA A C 1
ATOM 2335 O O . ALA A 1 299 ? -4.059 35.781 16.875 1 98.5 299 ALA A O 1
ATOM 2336 N N . TYR A 1 300 ? -2.047 35.406 16.062 1 98.81 300 TYR A N 1
ATOM 2337 C CA . TYR A 1 300 ? -2.461 34.969 14.734 1 98.81 300 TYR A CA 1
ATOM 2338 C C . TYR A 1 300 ? -2.236 33.469 14.57 1 98.81 300 TYR A C 1
ATOM 2340 O O . TYR A 1 300 ? -1.113 32.969 14.727 1 98.81 300 TYR A O 1
ATOM 2348 N N . TYR A 1 301 ? -3.277 32.719 14.258 1 98.5 301 TYR A N 1
ATOM 2349 C CA . TYR A 1 301 ? -3.297 31.266 14.367 1 98.5 301 TYR A CA 1
ATOM 2350 C C . TYR A 1 301 ? -3.482 30.625 12.992 1 98.5 301 TYR A C 1
ATOM 2352 O O . TYR A 1 301 ? -4.363 31.016 12.227 1 98.5 301 TYR A O 1
ATOM 2360 N N . PHE A 1 302 ? -2.541 29.766 12.656 1 97.69 302 PHE A N 1
ATOM 2361 C CA . PHE A 1 302 ? -2.635 28.906 11.477 1 97.69 302 PHE A CA 1
ATOM 2362 C C . PHE A 1 302 ? -2.729 27.438 11.883 1 97.69 302 PHE A C 1
ATOM 2364 O O . PHE A 1 302 ? -1.949 26.969 12.711 1 97.69 302 PHE A O 1
ATOM 2371 N N . LYS A 1 303 ? -3.688 26.766 11.328 1 95.31 303 LYS A N 1
ATOM 2372 C CA . LYS A 1 303 ? -3.76 25.328 11.516 1 95.31 303 LYS A CA 1
ATOM 2373 C C . LYS A 1 303 ? -3.826 24.594 10.18 1 95.31 303 LYS A C 1
ATOM 2375 O O . LYS A 1 303 ? -4.82 24.703 9.453 1 95.31 303 LYS A O 1
ATOM 2380 N N . ASN A 1 304 ? -2.76 23.875 9.867 1 92.81 304 ASN A N 1
ATOM 2381 C CA . ASN A 1 304 ? -2.701 23.094 8.633 1 92.81 304 ASN A CA 1
ATOM 2382 C C . ASN A 1 304 ? -2.971 23.969 7.41 1 92.81 304 ASN A C 1
ATOM 2384 O O . ASN A 1 304 ? -3.795 23.609 6.562 1 92.81 304 ASN A O 1
ATOM 2388 N N . VAL A 1 305 ? -2.436 25.141 7.398 1 95.56 305 VAL A N 1
ATOM 2389 C CA . VAL A 1 305 ? -2.588 26.078 6.293 1 95.56 305 VAL A CA 1
ATOM 2390 C C . VAL A 1 305 ? -1.276 26.188 5.52 1 95.56 305 VAL A C 1
ATOM 2392 O O . VAL A 1 305 ? -1.257 26.047 4.297 1 95.56 305 VAL A O 1
ATOM 2395 N N . LEU A 1 306 ? -0.194 26.344 6.254 1 96.88 306 LEU A N 1
ATOM 2396 C CA . LEU A 1 306 ? 1.083 26.672 5.629 1 96.88 306 LEU A CA 1
ATOM 2397 C C . LEU A 1 306 ? 1.655 25.469 4.891 1 96.88 306 LEU A C 1
ATOM 2399 O O . LEU A 1 306 ? 2.428 25.625 3.943 1 96.88 306 LEU A O 1
ATOM 2403 N N . HIS A 1 307 ? 1.267 24.234 5.293 1 95.88 307 HIS A N 1
ATOM 2404 C CA . HIS A 1 307 ? 1.775 23.047 4.629 1 95.88 307 HIS A CA 1
ATOM 2405 C C . HIS A 1 307 ? 1.249 22.938 3.203 1 95.88 307 HIS A C 1
ATOM 2407 O O . HIS A 1 307 ? 1.798 22.188 2.389 1 95.88 307 HIS A O 1
ATOM 2413 N N . ASP A 1 308 ? 0.245 23.734 2.855 1 95.69 308 ASP A N 1
ATOM 2414 C CA . ASP A 1 308 ? -0.324 23.703 1.512 1 95.69 308 ASP A CA 1
ATOM 2415 C C . ASP A 1 308 ? 0.54 24.5 0.533 1 95.69 308 ASP A C 1
ATOM 2417 O O . ASP A 1 308 ? 0.33 24.438 -0.68 1 95.69 308 ASP A O 1
ATOM 2421 N N . TRP A 1 309 ? 1.565 25.188 1.085 1 96.12 309 TRP A N 1
ATOM 2422 C CA . TRP A 1 309 ? 2.244 26.188 0.264 1 96.12 309 TRP A CA 1
ATOM 2423 C C . TRP A 1 309 ? 3.756 26 0.306 1 96.12 309 TRP A C 1
ATOM 2425 O O . TRP A 1 309 ? 4.309 25.609 1.337 1 96.12 309 TRP A O 1
ATOM 2435 N N . SER A 1 310 ? 4.379 26.391 -0.814 1 95 310 SER A N 1
ATOM 2436 C CA . SER A 1 310 ? 5.836 26.422 -0.875 1 95 310 SER A CA 1
ATOM 2437 C C . SER A 1 310 ? 6.398 27.516 0.033 1 95 310 SER A C 1
ATOM 2439 O O . SER A 1 310 ? 5.656 28.344 0.544 1 95 310 SER A O 1
ATOM 2441 N N . ASP A 1 311 ? 7.691 27.5 0.247 1 95.38 311 ASP A N 1
ATOM 2442 C CA . ASP A 1 311 ? 8.336 28.531 1.051 1 95.38 311 ASP A CA 1
ATOM 2443 C C . ASP A 1 311 ? 8.133 29.906 0.43 1 95.38 311 ASP A C 1
ATOM 2445 O O . ASP A 1 311 ? 7.98 30.906 1.146 1 95.38 311 ASP A O 1
ATOM 2449 N N . GLU A 1 312 ? 8.125 29.922 -0.849 1 95 312 GLU A N 1
ATOM 2450 C CA . GLU A 1 312 ? 7.91 31.188 -1.544 1 95 312 GLU A CA 1
ATOM 2451 C C . GLU A 1 312 ? 6.516 31.734 -1.265 1 95 312 GLU A C 1
ATOM 2453 O O . GLU A 1 312 ? 6.359 32.938 -0.978 1 95 312 GLU A O 1
ATOM 2458 N N . LYS A 1 313 ? 5.562 30.875 -1.337 1 95.5 313 LYS A N 1
ATOM 2459 C CA . LYS A 1 313 ? 4.191 31.312 -1.083 1 95.5 313 LYS A CA 1
ATOM 2460 C C . LYS A 1 313 ? 3.979 31.641 0.394 1 95.5 313 LYS A C 1
ATOM 2462 O O . LYS A 1 313 ? 3.287 32.594 0.731 1 95.5 313 LYS A O 1
ATOM 2467 N N . ALA A 1 314 ? 4.539 30.844 1.235 1 97.38 314 ALA A N 1
ATOM 2468 C CA . ALA A 1 314 ? 4.449 31.109 2.668 1 97.38 314 ALA A CA 1
ATOM 2469 C C . ALA A 1 314 ? 5.066 32.469 3.008 1 97.38 314 ALA A C 1
ATOM 2471 O O . ALA A 1 314 ? 4.57 33.188 3.883 1 97.38 314 ALA A O 1
ATOM 2472 N N . THR A 1 315 ? 6.129 32.812 2.336 1 97.94 315 THR A N 1
ATOM 2473 C CA . THR A 1 315 ? 6.777 34.094 2.525 1 97.94 315 THR A CA 1
ATOM 2474 C C . THR A 1 315 ? 5.809 35.25 2.23 1 97.94 315 THR A C 1
ATOM 2476 O O . THR A 1 315 ? 5.75 36.219 2.977 1 97.94 315 THR A O 1
ATOM 2479 N N . ILE A 1 316 ? 5.023 35.094 1.2 1 97.88 316 ILE A N 1
ATOM 2480 C CA . ILE A 1 316 ? 4.031 36.094 0.852 1 97.88 316 ILE A CA 1
ATOM 2481 C C . ILE A 1 316 ? 3.008 36.219 1.977 1 97.88 316 ILE A C 1
ATOM 2483 O O . ILE A 1 316 ? 2.662 37.344 2.387 1 97.88 316 ILE A O 1
ATOM 2487 N N . ILE A 1 317 ? 2.574 35.094 2.512 1 98.25 317 ILE A N 1
ATOM 2488 C CA . ILE A 1 317 ? 1.58 35.062 3.58 1 98.25 317 ILE A CA 1
ATOM 2489 C C . ILE A 1 317 ? 2.123 35.812 4.805 1 98.25 317 ILE A C 1
ATOM 2491 O O . ILE A 1 317 ? 1.447 36.688 5.367 1 98.25 317 ILE A O 1
ATOM 2495 N N . PHE A 1 318 ? 3.352 35.531 5.203 1 98.56 318 PHE A N 1
ATOM 2496 C CA . PHE A 1 318 ? 3.941 36.125 6.395 1 98.56 318 PHE A CA 1
ATOM 2497 C C . PHE A 1 318 ? 4.215 37.594 6.184 1 98.56 318 PHE A C 1
ATOM 2499 O O . PHE A 1 318 ? 4.066 38.406 7.105 1 98.56 318 PHE A O 1
ATOM 2506 N N . ASN A 1 319 ? 4.602 37.938 5 1 98.44 319 ASN A N 1
ATOM 2507 C CA . ASN A 1 319 ? 4.848 39.344 4.707 1 98.44 319 ASN A CA 1
ATOM 2508 C C . ASN A 1 319 ? 3.566 40.188 4.801 1 98.44 319 ASN A C 1
ATOM 2510 O O . ASN A 1 319 ? 3.598 41.344 5.195 1 98.44 319 ASN A O 1
ATOM 2514 N N . ASN A 1 320 ? 2.475 39.562 4.402 1 98.56 320 ASN A N 1
ATOM 2515 C CA . ASN A 1 320 ? 1.181 40.25 4.512 1 98.56 320 ASN A CA 1
ATOM 2516 C C . ASN A 1 320 ? 0.684 40.281 5.953 1 98.56 320 ASN A C 1
ATOM 2518 O O . ASN A 1 320 ? -0.144 41.094 6.312 1 98.56 320 ASN A O 1
ATOM 2522 N N . LEU A 1 321 ? 1.179 39.375 6.805 1 98.75 321 LEU A N 1
ATOM 2523 C CA . LEU A 1 321 ? 0.745 39.25 8.188 1 98.75 321 LEU A CA 1
ATOM 2524 C C . LEU A 1 321 ? 1.53 40.219 9.086 1 98.75 321 LEU A C 1
ATOM 2526 O O . LEU A 1 321 ? 0.956 40.875 9.969 1 98.75 321 LEU A O 1
ATOM 2530 N N . LYS A 1 322 ? 2.801 40.375 8.906 1 98.12 322 LYS A N 1
ATOM 2531 C CA . LYS A 1 322 ? 3.754 41 9.828 1 98.12 322 LYS A CA 1
ATOM 2532 C C . LYS A 1 322 ? 3.373 42.438 10.117 1 98.12 322 LYS A C 1
ATOM 2534 O O . LYS A 1 322 ? 3.467 42.906 11.266 1 98.12 322 LYS A O 1
ATOM 2539 N N . PRO A 1 323 ? 2.889 43.188 9.078 1 98.12 323 PRO A N 1
ATOM 2540 C CA . PRO A 1 323 ? 2.533 44.562 9.367 1 98.12 323 PRO A CA 1
ATOM 2541 C C . PRO A 1 323 ? 1.455 44.688 10.438 1 98.12 323 PRO A C 1
ATOM 2543 O O . PRO A 1 323 ? 1.347 45.75 11.094 1 98.12 323 PRO A O 1
ATOM 2546 N N . ALA A 1 324 ? 0.661 43.688 10.641 1 98.5 324 ALA A N 1
ATOM 2547 C CA . ALA A 1 324 ? -0.439 43.75 11.602 1 98.5 324 ALA A CA 1
ATOM 2548 C C . ALA A 1 324 ? 0.032 43.344 13 1 98.5 324 ALA A C 1
ATOM 2550 O O . ALA A 1 324 ? -0.67 43.594 13.984 1 98.5 324 ALA A O 1
ATOM 2551 N N . MET A 1 325 ? 1.185 42.812 13.125 1 98.31 325 MET A N 1
ATOM 2552 C CA . MET A 1 325 ? 1.68 42.312 14.398 1 98.31 325 MET A CA 1
ATOM 2553 C C . MET A 1 325 ? 2.266 43.438 15.242 1 98.31 325 MET A C 1
ATOM 2555 O O . MET A 1 325 ? 2.859 44.375 14.711 1 98.31 325 MET A O 1
ATOM 2559 N N . LYS A 1 326 ? 2.062 43.281 16.516 1 96.75 326 LYS A N 1
ATOM 2560 C CA . LYS A 1 326 ? 2.682 44.188 17.484 1 96.75 326 LYS A CA 1
ATOM 2561 C C . LYS A 1 326 ? 3.902 43.531 18.125 1 96.75 326 LYS A C 1
ATOM 2563 O O . LYS A 1 326 ? 3.785 42.5 18.797 1 96.75 326 LYS A O 1
ATOM 2568 N N . ARG A 1 327 ? 5.047 44.188 17.906 1 95.75 327 ARG A N 1
ATOM 2569 C CA . ARG A 1 327 ? 6.293 43.656 18.453 1 95.75 327 ARG A CA 1
ATOM 2570 C C . ARG A 1 327 ? 6.203 43.5 19.969 1 95.75 327 ARG A C 1
ATOM 2572 O O . ARG A 1 327 ? 5.711 44.406 20.672 1 95.75 327 ARG A O 1
ATOM 2579 N N . GLY A 1 328 ? 6.629 42.406 20.453 1 93 328 GLY A N 1
ATOM 2580 C CA . GLY A 1 328 ? 6.645 42.156 21.891 1 93 328 GLY A CA 1
ATOM 2581 C C . GLY A 1 328 ? 5.293 41.719 22.422 1 93 328 GLY A C 1
ATOM 2582 O O . GLY A 1 328 ? 5.172 41.375 23.609 1 93 328 GLY A O 1
ATOM 2583 N N . PHE A 1 329 ? 4.383 41.656 21.578 1 96.44 329 PHE A N 1
ATOM 2584 C CA . PHE A 1 329 ? 3.033 41.344 22.016 1 96.44 329 PHE A CA 1
ATOM 2585 C C . PHE A 1 329 ? 2.436 40.219 21.172 1 96.44 329 PHE A C 1
ATOM 2587 O O . PHE A 1 329 ? 2.086 39.156 21.672 1 96.44 329 PHE A O 1
ATOM 2594 N N . SER A 1 330 ? 2.387 40.406 19.891 1 98.06 330 SER A N 1
ATOM 2595 C CA . SER A 1 330 ? 1.733 39.5 18.969 1 98.06 330 SER A CA 1
ATOM 2596 C C . SER A 1 330 ? 2.541 38.219 18.812 1 98.06 330 SER A C 1
ATOM 2598 O O . SER A 1 330 ? 3.773 38.25 18.75 1 98.06 330 SER A O 1
ATOM 2600 N N . ARG A 1 331 ? 1.837 37.094 18.766 1 98.19 331 ARG A N 1
ATOM 2601 C CA . ARG A 1 331 ? 2.414 35.781 18.469 1 98.19 331 ARG A CA 1
ATOM 2602 C C . ARG A 1 331 ? 1.812 35.188 17.203 1 98.19 331 ARG A C 1
ATOM 2604 O O . ARG A 1 331 ? 0.674 35.5 16.844 1 98.19 331 ARG A O 1
ATOM 2611 N N . VAL A 1 332 ? 2.639 34.5 16.547 1 98.75 332 VAL A N 1
ATOM 2612 C CA . VAL A 1 332 ? 2.141 33.594 15.492 1 98.75 332 VAL A CA 1
ATOM 2613 C C . VAL A 1 332 ? 2.127 32.156 16 1 98.75 332 VAL A C 1
ATOM 2615 O O . VAL A 1 332 ? 3.162 31.625 16.422 1 98.75 332 VAL A O 1
ATOM 2618 N N . ILE A 1 333 ? 0.961 31.547 16.031 1 98.5 333 ILE A N 1
ATOM 2619 C CA . ILE A 1 333 ? 0.791 30.156 16.469 1 98.5 333 ILE A CA 1
ATOM 2620 C C . ILE A 1 333 ? 0.454 29.281 15.266 1 98.5 333 ILE A C 1
ATOM 2622 O O . ILE A 1 333 ? -0.585 29.453 14.633 1 98.5 333 ILE A O 1
ATOM 2626 N N . MET A 1 334 ? 1.342 28.375 14.984 1 97.88 334 MET A N 1
ATOM 2627 C CA . MET A 1 334 ? 1.147 27.484 13.844 1 97.88 334 MET A CA 1
ATOM 2628 C C . MET A 1 334 ? 1.031 26.031 14.281 1 97.88 334 MET A C 1
ATOM 2630 O O . MET A 1 334 ? 2.008 25.438 14.75 1 97.88 334 MET A O 1
ATOM 2634 N N . GLU A 1 335 ? -0.164 25.5 14.148 1 95.12 335 GLU A N 1
ATOM 2635 C CA . GLU A 1 335 ? -0.365 24.078 14.391 1 95.12 335 GLU A CA 1
ATOM 2636 C C . GLU A 1 335 ? -0.159 23.266 13.117 1 95.12 335 GLU A C 1
ATOM 2638 O O . GLU A 1 335 ? -1.063 23.172 12.289 1 95.12 335 GLU A O 1
ATOM 2643 N N . GLU A 1 336 ? 1.015 22.719 12.969 1 94.25 336 GLU A N 1
ATOM 2644 C CA . GLU A 1 336 ? 1.484 22.016 11.781 1 94.25 336 GLU A CA 1
ATOM 2645 C C . GLU A 1 336 ? 2.287 20.766 12.156 1 94.25 336 GLU A C 1
ATOM 2647 O O . GLU A 1 336 ? 2.68 20.609 13.312 1 94.25 336 GLU A O 1
ATOM 2652 N N . TYR A 1 337 ? 2.475 19.891 11.117 1 92.75 337 TYR A N 1
ATOM 2653 C CA . TYR A 1 337 ? 3.504 18.875 11.305 1 92.75 337 TYR A CA 1
ATOM 2654 C C . TYR A 1 337 ? 4.879 19.516 11.469 1 92.75 337 TYR A C 1
ATOM 2656 O O . TYR A 1 337 ? 5.215 20.453 10.758 1 92.75 337 TYR A O 1
ATOM 2664 N N . ILE A 1 338 ? 5.57 19.109 12.438 1 95.12 338 ILE A N 1
ATOM 2665 C CA . ILE A 1 338 ? 6.973 19.453 12.648 1 95.12 338 ILE A CA 1
ATOM 2666 C C . ILE A 1 338 ? 7.836 18.203 12.516 1 95.12 338 ILE A C 1
ATOM 2668 O O . ILE A 1 338 ? 8.047 17.469 13.492 1 95.12 338 ILE A O 1
ATOM 2672 N N . LEU A 1 339 ? 8.336 17.984 11.336 1 94.56 339 LEU A N 1
ATOM 2673 C CA . LEU A 1 339 ? 9.133 16.781 11.094 1 94.56 339 LEU A CA 1
ATOM 2674 C C . LEU A 1 339 ? 10.492 16.875 11.773 1 94.56 339 LEU A C 1
ATOM 2676 O O . LEU A 1 339 ? 11.125 17.938 11.742 1 94.56 339 LEU A O 1
ATOM 2680 N N . PRO A 1 340 ? 10.93 15.797 12.438 1 93.44 340 PRO A N 1
ATOM 2681 C CA . PRO A 1 340 ? 12.328 15.789 12.875 1 93.44 340 PRO A CA 1
ATOM 2682 C C . PRO A 1 340 ? 13.305 15.875 11.711 1 93.44 340 PRO A C 1
ATOM 2684 O O . PRO A 1 340 ? 12.977 15.484 10.586 1 93.44 340 PRO A O 1
ATOM 2687 N N . ASP A 1 341 ? 14.461 16.328 12.023 1 94.75 341 ASP A N 1
ATOM 2688 C CA . ASP A 1 341 ? 15.453 16.516 10.977 1 94.75 341 ASP A CA 1
ATOM 2689 C C . ASP A 1 341 ? 16.031 15.188 10.508 1 94.75 341 ASP A C 1
ATOM 2691 O O . ASP A 1 341 ? 16.656 15.117 9.445 1 94.75 341 ASP A O 1
ATOM 2695 N N . GLN A 1 342 ? 15.859 14.195 11.281 1 95 342 GLN A N 1
ATOM 2696 C CA . GLN A 1 342 ? 16.297 12.859 10.898 1 95 342 GLN A CA 1
ATOM 2697 C C . GLN A 1 342 ? 15.367 11.797 11.492 1 95 342 GLN A C 1
ATOM 2699 O O . GLN A 1 342 ? 14.781 11.992 12.555 1 95 342 GLN A O 1
ATOM 2704 N N . ASN A 1 343 ? 15.203 10.688 10.758 1 93.44 343 ASN A N 1
ATOM 2705 C CA . ASN A 1 343 ? 14.484 9.5 11.211 1 93.44 343 ASN A CA 1
ATOM 2706 C C . ASN A 1 343 ? 13.039 9.812 11.57 1 93.44 343 ASN A C 1
ATOM 2708 O O . ASN A 1 343 ? 12.562 9.438 12.641 1 93.44 343 ASN A O 1
ATOM 2712 N N . ALA A 1 344 ? 12.383 10.648 10.727 1 92.44 344 ALA A N 1
ATOM 2713 C CA . ALA A 1 344 ? 10.961 10.938 10.898 1 92.44 344 ALA A CA 1
ATOM 2714 C C . ALA A 1 344 ? 10.117 9.672 10.75 1 92.44 344 ALA A C 1
ATOM 2716 O O . ALA A 1 344 ? 10.523 8.734 10.055 1 92.44 344 ALA A O 1
ATOM 2717 N N . ARG A 1 345 ? 8.961 9.656 11.367 1 91.06 345 ARG A N 1
ATOM 2718 C CA . ARG A 1 345 ? 8.047 8.516 11.297 1 91.06 345 ARG A CA 1
ATOM 2719 C C . ARG A 1 345 ? 7.344 8.461 9.945 1 91.06 345 ARG A C 1
ATOM 2721 O O . ARG A 1 345 ? 7.266 9.477 9.242 1 91.06 345 ARG A O 1
ATOM 2728 N N . SER A 1 346 ? 6.84 7.348 9.633 1 92.5 346 SER A N 1
ATOM 2729 C CA . SER A 1 346 ? 6.344 7.059 8.289 1 92.5 346 SER A CA 1
ATOM 2730 C C . SER A 1 346 ? 5.113 7.898 7.965 1 92.5 346 SER A C 1
ATOM 2732 O O . SER A 1 346 ? 5.027 8.477 6.879 1 92.5 346 SER A O 1
ATOM 2734 N N . LEU A 1 347 ? 4.148 8.023 8.898 1 91.38 347 LEU A N 1
ATOM 2735 C CA . LEU A 1 347 ? 2.871 8.664 8.609 1 91.38 347 LEU A CA 1
ATOM 2736 C C . LEU A 1 347 ? 3.07 10.133 8.234 1 91.38 347 LEU A C 1
ATOM 2738 O O . LEU A 1 347 ? 2.578 10.578 7.195 1 91.38 347 LEU A O 1
ATOM 2742 N N . PRO A 1 348 ? 3.857 10.914 8.984 1 92.44 348 PRO A N 1
ATOM 2743 C CA . PRO A 1 348 ? 4.066 12.305 8.57 1 92.44 348 PRO A CA 1
ATOM 2744 C C . PRO A 1 348 ? 4.809 12.414 7.238 1 92.44 348 PRO A C 1
ATOM 2746 O O . PRO A 1 348 ? 4.566 13.352 6.469 1 92.44 348 PRO A O 1
ATOM 2749 N N . CYS A 1 349 ? 5.715 11.492 6.961 1 95.75 349 CYS A N 1
ATOM 2750 C CA . CYS A 1 349 ? 6.438 11.523 5.695 1 95.75 349 CYS A CA 1
ATOM 2751 C C . CYS A 1 349 ? 5.496 11.266 4.523 1 95.75 349 CYS A C 1
ATOM 2753 O O . CYS A 1 349 ? 5.598 11.93 3.486 1 95.75 349 CYS A O 1
ATOM 2755 N N . MET A 1 350 ? 4.602 10.32 4.707 1 96.69 350 MET A N 1
ATOM 2756 C CA . MET A 1 350 ? 3.627 10.047 3.654 1 96.69 350 MET A CA 1
ATOM 2757 C C . MET A 1 350 ? 2.646 11.203 3.506 1 96.69 350 MET A C 1
ATOM 2759 O O . MET A 1 350 ? 2.215 11.516 2.396 1 96.69 350 MET A O 1
ATOM 2763 N N . THR A 1 351 ? 2.312 11.82 4.605 1 95 351 THR A N 1
ATOM 2764 C CA . THR A 1 351 ? 1.46 13.008 4.559 1 95 351 THR A CA 1
ATOM 2765 C C . THR A 1 351 ? 2.123 14.117 3.75 1 95 351 THR A C 1
ATOM 2767 O O . THR A 1 351 ? 1.463 14.805 2.967 1 95 351 THR A O 1
ATOM 2770 N N . ASP A 1 352 ? 3.414 14.281 3.947 1 96.94 352 ASP A N 1
ATOM 2771 C CA . ASP A 1 352 ? 4.176 15.258 3.174 1 96.94 352 ASP A CA 1
ATOM 2772 C C . ASP A 1 352 ? 4.016 15.016 1.675 1 96.94 352 ASP A C 1
ATOM 2774 O O . ASP A 1 352 ? 3.77 15.953 0.912 1 96.94 352 ASP A O 1
ATOM 2778 N N . ILE A 1 353 ? 4.098 13.797 1.274 1 98.44 353 ILE A N 1
ATOM 2779 C CA . ILE A 1 353 ? 4 13.461 -0.141 1 98.44 353 ILE A CA 1
ATOM 2780 C C . ILE A 1 353 ? 2.566 13.664 -0.623 1 98.44 353 ILE A C 1
ATOM 2782 O O . ILE A 1 353 ? 2.342 14.109 -1.752 1 98.44 353 ILE A O 1
ATOM 2786 N N . ALA A 1 354 ? 1.635 13.344 0.198 1 97.56 354 ALA A N 1
ATOM 2787 C CA . ALA A 1 354 ? 0.236 13.539 -0.176 1 97.56 354 ALA A CA 1
ATOM 2788 C C . ALA A 1 354 ? -0.061 15.008 -0.445 1 97.56 354 ALA A C 1
ATOM 2790 O O . ALA A 1 354 ? -0.762 15.344 -1.404 1 97.56 354 ALA A O 1
ATOM 2791 N N . VAL A 1 355 ? 0.454 15.859 0.379 1 97.25 355 VAL A N 1
ATOM 2792 C CA . VAL A 1 355 ? 0.236 17.297 0.205 1 97.25 355 VAL A CA 1
ATOM 2793 C C . VAL A 1 355 ? 0.945 17.766 -1.06 1 97.25 355 VAL A C 1
ATOM 2795 O O . VAL A 1 355 ? 0.432 18.641 -1.777 1 97.25 355 VAL A O 1
ATOM 2798 N N . MET A 1 356 ? 2.127 17.234 -1.332 1 98 356 MET A N 1
ATOM 2799 C CA . MET A 1 356 ? 2.834 17.531 -2.574 1 98 356 MET A CA 1
ATOM 2800 C C . MET A 1 356 ? 1.986 17.156 -3.785 1 98 356 MET A C 1
ATOM 2802 O O . MET A 1 356 ? 1.865 17.938 -4.73 1 98 356 MET A O 1
ATOM 2806 N N . VAL A 1 357 ? 1.364 16 -3.75 1 97.94 357 VAL A N 1
ATOM 2807 C CA . VAL A 1 357 ? 0.592 15.438 -4.855 1 97.94 357 VAL A CA 1
ATOM 2808 C C . VAL A 1 357 ? -0.653 16.297 -5.098 1 97.94 357 VAL A C 1
ATOM 2810 O O . VAL A 1 357 ? -1.017 16.562 -6.246 1 97.94 357 VAL A O 1
ATOM 2813 N N . PHE A 1 358 ? -1.231 16.766 -4.059 1 96.75 358 PHE A N 1
ATOM 2814 C CA . PHE A 1 358 ? -2.535 17.406 -4.145 1 96.75 358 PHE A CA 1
ATOM 2815 C C . PHE A 1 358 ? -2.385 18.891 -4.5 1 96.75 358 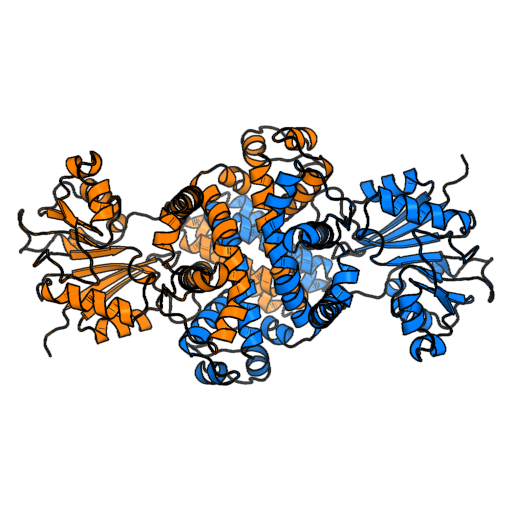PHE A C 1
ATOM 2817 O O . PHE A 1 358 ? -3.146 19.422 -5.312 1 96.75 358 PHE A O 1
ATOM 2824 N N . CYS A 1 359 ? -1.364 19.578 -3.865 1 95.88 359 CYS A N 1
ATOM 2825 C CA . CYS A 1 359 ? -1.35 21.031 -4.027 1 95.88 359 CYS A CA 1
ATOM 2826 C C . CYS A 1 359 ? 0.077 21.562 -4.035 1 95.88 359 CYS A C 1
ATOM 2828 O O . CYS A 1 359 ? 0.304 22.75 -3.781 1 95.88 359 CYS A O 1
ATOM 2830 N N . SER A 1 360 ? 1.073 20.688 -4.293 1 97 360 SER A N 1
ATOM 2831 C CA . SER A 1 360 ? 2.477 21.094 -4.324 1 97 360 SER A CA 1
ATOM 2832 C C . SER A 1 360 ? 2.914 21.688 -2.99 1 97 360 SER A C 1
ATOM 2834 O O . SER A 1 360 ? 3.734 22.609 -2.953 1 97 360 SER A O 1
ATOM 2836 N N . GLY A 1 361 ? 2.26 21.234 -1.913 1 97 361 GLY A N 1
ATOM 2837 C CA . GLY A 1 361 ? 2.621 21.672 -0.576 1 97 361 GLY A CA 1
ATOM 2838 C C . GLY A 1 361 ? 3.838 20.953 -0.02 1 97 361 GLY A C 1
ATOM 2839 O O . GLY A 1 361 ? 4.59 20.328 -0.769 1 97 361 GLY A O 1
ATOM 2840 N N . LEU A 1 362 ? 4.062 21.188 1.312 1 95.81 362 LEU A N 1
ATOM 2841 C CA . LEU A 1 362 ? 5.262 20.656 1.938 1 95.81 362 LEU A CA 1
ATOM 2842 C C . LEU A 1 362 ? 5.117 20.625 3.457 1 95.81 362 LEU A C 1
ATOM 2844 O O . LEU A 1 362 ? 4.711 21.609 4.066 1 95.81 362 LEU A O 1
ATOM 2848 N N . GLU A 1 363 ? 5.324 19.406 4.062 1 96.69 363 GLU A N 1
ATOM 2849 C CA . GLU A 1 363 ? 5.578 19.359 5.5 1 96.69 363 GLU A CA 1
ATOM 2850 C C . GLU A 1 363 ? 7.035 19.688 5.816 1 96.69 363 GLU A C 1
ATOM 2852 O O . GLU A 1 363 ? 7.945 19.219 5.133 1 96.69 363 GLU A O 1
ATOM 2857 N N . ARG A 1 364 ? 7.246 20.484 6.801 1 97.38 364 ARG A N 1
ATOM 2858 C CA . ARG A 1 364 ? 8.578 21.031 7.02 1 97.38 364 ARG A CA 1
ATOM 2859 C C . ARG A 1 364 ? 9.219 20.438 8.273 1 97.38 364 ARG A C 1
ATOM 2861 O O . ARG A 1 364 ? 8.523 20.141 9.25 1 97.38 364 ARG A O 1
ATOM 2868 N N . THR A 1 365 ? 10.555 20.219 8.172 1 95.69 365 THR A N 1
ATOM 2869 C CA . THR A 1 365 ? 11.328 19.875 9.352 1 95.69 365 THR A CA 1
ATOM 2870 C C . THR A 1 365 ? 11.492 21.078 10.273 1 95.69 365 THR A C 1
ATOM 2872 O O . THR A 1 365 ? 11.18 22.203 9.898 1 95.69 365 THR A O 1
ATOM 2875 N N . ARG A 1 366 ? 11.992 20.812 11.453 1 94.94 366 ARG A N 1
ATOM 2876 C CA . ARG A 1 366 ? 12.289 21.891 12.391 1 94.94 366 ARG A CA 1
ATOM 2877 C C . ARG A 1 366 ? 13.25 22.906 11.773 1 94.94 366 ARG A C 1
ATOM 2879 O O . ARG A 1 366 ? 13.039 24.109 11.891 1 94.94 366 ARG A O 1
ATOM 2886 N N . GLN A 1 367 ? 14.211 22.422 11.117 1 96 367 GLN A N 1
ATOM 2887 C CA . GLN A 1 367 ? 15.203 23.281 10.5 1 96 367 GLN A CA 1
ATOM 2888 C C . GLN A 1 367 ? 14.594 24.125 9.383 1 96 367 GLN A C 1
ATOM 2890 O O . GLN A 1 367 ? 14.891 25.312 9.258 1 96 367 GLN A O 1
ATOM 2895 N N . ARG A 1 368 ? 13.773 23.531 8.617 1 96.5 368 ARG A N 1
ATOM 2896 C CA . ARG A 1 368 ? 13.148 24.25 7.516 1 96.5 368 ARG A CA 1
ATOM 2897 C C . ARG A 1 368 ? 12.188 25.312 8.031 1 96.5 368 ARG A C 1
ATOM 2899 O O . ARG A 1 368 ? 12.094 26.406 7.465 1 96.5 368 ARG A O 1
ATOM 2906 N N . TRP A 1 369 ? 11.445 25 9.102 1 97.56 369 TRP A N 1
ATOM 2907 C CA . TRP A 1 369 ? 10.594 26 9.742 1 97.56 369 TRP A CA 1
ATOM 2908 C C . TRP A 1 369 ? 11.422 27.188 10.234 1 97.56 369 TRP A C 1
ATOM 2910 O O . TRP A 1 369 ? 11.086 28.344 9.977 1 97.56 369 TRP A O 1
ATOM 2920 N N . SER A 1 370 ? 12.469 26.859 10.922 1 97.81 370 SER A N 1
ATOM 2921 C CA . SER A 1 370 ? 13.336 27.891 11.461 1 97.81 370 SER A CA 1
ATOM 2922 C C . SER A 1 370 ? 13.891 28.781 10.352 1 97.81 370 SER A C 1
ATOM 2924 O O . SER A 1 370 ? 13.883 30.016 10.469 1 97.81 370 SER A O 1
ATOM 2926 N N . ASN A 1 371 ? 14.336 28.156 9.289 1 97.56 371 ASN A N 1
ATOM 2927 C CA . ASN A 1 371 ? 14.883 28.906 8.156 1 97.56 371 ASN A CA 1
ATOM 2928 C C . ASN A 1 371 ? 13.828 29.797 7.52 1 97.56 371 ASN A C 1
ATOM 2930 O O . ASN A 1 371 ? 14.102 30.953 7.211 1 97.56 371 ASN A O 1
ATOM 2934 N N . LEU A 1 372 ? 12.648 29.266 7.305 1 97.94 372 LEU A N 1
ATOM 2935 C CA . LEU A 1 372 ? 11.555 30.016 6.688 1 97.94 372 LEU A CA 1
ATOM 2936 C C . LEU A 1 372 ? 11.18 31.219 7.543 1 97.94 372 LEU A C 1
ATOM 2938 O O . LEU A 1 372 ? 11.109 32.344 7.043 1 97.94 372 LEU A O 1
ATOM 2942 N N . LEU A 1 373 ? 10.977 31 8.828 1 98.38 373 LEU A N 1
ATOM 2943 C CA . LEU A 1 373 ? 10.523 32.062 9.727 1 98.38 373 LEU A CA 1
ATOM 2944 C C . LEU A 1 373 ? 11.602 33.125 9.883 1 98.38 373 LEU A C 1
ATOM 2946 O O . LEU A 1 373 ? 11.312 34.344 9.859 1 98.38 373 LEU A O 1
ATOM 2950 N N . THR A 1 374 ? 12.836 32.719 9.969 1 97.88 374 THR A N 1
ATOM 2951 C CA . THR A 1 374 ? 13.945 33.656 10.055 1 97.88 374 THR A CA 1
ATOM 2952 C C . THR A 1 374 ? 14.031 34.531 8.789 1 97.88 374 THR A C 1
ATOM 2954 O O . THR A 1 374 ? 14.258 35.719 8.859 1 97.88 374 THR A O 1
ATOM 2957 N N . SER A 1 375 ? 13.828 33.906 7.695 1 97.62 375 SER A N 1
ATOM 2958 C CA . SER A 1 375 ? 13.977 34.594 6.406 1 97.62 375 SER A CA 1
ATOM 2959 C C . SER A 1 375 ? 12.938 35.688 6.242 1 97.62 375 SER A C 1
ATOM 2961 O O . SER A 1 375 ? 13.148 36.656 5.492 1 97.62 375 SER A O 1
ATOM 2963 N N . VAL A 1 376 ? 11.852 35.594 6.953 1 97.75 376 VAL A N 1
ATOM 2964 C CA . VAL A 1 376 ? 10.781 36.594 6.785 1 97.75 376 VAL A CA 1
ATOM 2965 C C . VAL A 1 376 ? 10.75 37.531 7.988 1 97.75 376 VAL A C 1
ATOM 2967 O O . VAL A 1 376 ? 9.789 38.281 8.172 1 97.75 376 VAL A O 1
ATOM 2970 N N . GLY A 1 377 ? 11.695 37.406 8.844 1 97.56 377 GLY A N 1
ATOM 2971 C CA . GLY A 1 377 ? 11.805 38.344 9.953 1 97.56 377 GLY A CA 1
ATOM 2972 C C . GLY A 1 377 ? 11.016 37.906 11.172 1 97.56 377 GLY A C 1
ATOM 2973 O O . GLY A 1 377 ? 10.672 38.719 12.023 1 97.56 377 GLY A O 1
ATOM 2974 N N . LEU A 1 378 ? 10.68 36.688 11.305 1 98.38 378 LEU A N 1
ATOM 2975 C CA . LEU A 1 378 ? 10.086 36.094 12.5 1 98.38 378 LEU A CA 1
ATOM 2976 C C . LEU A 1 378 ? 11.102 35.25 13.258 1 98.38 378 LEU A C 1
ATOM 2978 O O . LEU A 1 378 ? 12.094 34.812 12.672 1 98.38 378 LEU A O 1
ATOM 2982 N N . ARG A 1 379 ? 10.906 35.156 14.461 1 97.06 379 ARG A N 1
ATOM 2983 C CA . ARG A 1 379 ? 11.75 34.281 15.281 1 97.06 379 ARG A CA 1
ATOM 2984 C C . ARG A 1 379 ? 10.914 33.219 15.992 1 97.06 379 ARG A C 1
ATOM 2986 O O . ARG A 1 379 ? 9.852 33.5 16.547 1 97.06 379 ARG A O 1
ATOM 2993 N N . VAL A 1 380 ? 11.484 32 16 1 97.94 380 VAL A N 1
ATOM 2994 C CA . VAL A 1 380 ? 10.82 30.922 16.719 1 97.94 380 VAL A CA 1
ATOM 2995 C C . VAL A 1 380 ? 11.047 31.078 18.219 1 97.94 380 VAL A C 1
ATOM 2997 O O . VAL A 1 380 ? 12.188 31.188 18.688 1 97.94 380 VAL A O 1
ATOM 3000 N N . ILE A 1 381 ? 9.992 31.109 18.906 1 97.31 381 ILE A N 1
ATOM 3001 C CA . ILE A 1 381 ? 10.094 31.125 20.375 1 97.31 381 ILE A CA 1
ATOM 3002 C C . ILE A 1 381 ? 10.266 29.703 20.891 1 97.31 381 ILE A C 1
ATOM 3004 O O . ILE A 1 381 ? 11.141 29.438 21.719 1 97.31 381 ILE A O 1
ATOM 3008 N N . LYS A 1 382 ? 9.414 28.844 20.344 1 97.38 382 LYS A N 1
ATOM 3009 C CA . LYS A 1 382 ? 9.453 27.469 20.828 1 97.38 382 LYS A CA 1
ATOM 3010 C C . LYS A 1 382 ? 8.688 26.531 19.891 1 97.38 382 LYS A C 1
ATOM 3012 O O . LYS A 1 382 ? 7.68 26.922 19.312 1 97.38 382 LYS A O 1
ATOM 3017 N N . PHE A 1 383 ? 9.25 25.359 19.672 1 96.5 383 PHE A N 1
ATOM 3018 C CA . PHE A 1 383 ? 8.523 24.234 19.078 1 96.5 383 PHE A CA 1
ATOM 3019 C C . PHE A 1 383 ? 7.863 23.391 20.172 1 96.5 383 PHE A C 1
ATOM 3021 O O . PHE A 1 383 ? 8.547 22.781 20.984 1 96.5 383 PHE A O 1
ATOM 3028 N N . TRP A 1 384 ? 6.535 23.422 20.172 1 94.62 384 TRP A N 1
ATOM 3029 C CA . TRP A 1 384 ? 5.789 22.547 21.078 1 94.62 384 TRP A CA 1
ATOM 3030 C C . TRP A 1 384 ? 5.41 21.25 20.375 1 94.62 384 TRP A C 1
ATOM 3032 O O . TRP A 1 384 ? 4.605 21.25 19.438 1 94.62 384 TRP A O 1
ATOM 3042 N N . VAL A 1 385 ? 6.055 20.219 20.781 1 87.75 385 VAL A N 1
ATOM 3043 C CA . VAL A 1 385 ? 5.773 18.953 20.109 1 87.75 385 VAL A CA 1
ATOM 3044 C C . VAL A 1 385 ? 5.082 17.984 21.078 1 87.75 385 VAL A C 1
ATOM 3046 O O . VAL A 1 385 ? 5.48 17.891 22.234 1 87.75 385 VAL A O 1
ATOM 3049 N N . ARG A 1 386 ? 3.955 17.562 20.609 1 75.31 386 ARG A N 1
ATOM 3050 C CA . ARG A 1 386 ? 3.242 16.578 21.406 1 75.31 386 ARG A CA 1
ATOM 3051 C C . ARG A 1 386 ? 3.773 15.164 21.141 1 75.31 386 ARG A C 1
ATOM 3053 O O . ARG A 1 386 ? 4.305 14.891 20.062 1 75.31 386 ARG A O 1
ATOM 3060 N N . GLU A 1 387 ? 3.822 14.367 22.156 1 65.38 387 GLU A N 1
ATOM 3061 C CA . GLU A 1 387 ? 4.188 12.969 21.969 1 65.38 387 GLU A CA 1
ATOM 3062 C C . GLU A 1 387 ? 3.27 12.289 20.953 1 65.38 387 GLU A C 1
ATOM 3064 O O . GLU A 1 387 ? 2.057 12.508 20.969 1 65.38 387 GLU A O 1
ATOM 3069 N N . GLY A 1 388 ? 3.822 11.711 19.922 1 62.97 388 GLY A N 1
ATOM 3070 C CA . GLY A 1 388 ? 2.988 10.906 19.047 1 62.97 388 GLY A CA 1
ATOM 3071 C C . GLY A 1 388 ? 3.295 11.125 17.578 1 62.97 388 GLY A C 1
ATOM 3072 O O . GLY A 1 388 ? 4.445 10.992 17.156 1 62.97 388 GLY A O 1
ATOM 3073 N N . ASP A 1 389 ? 2.26 11.898 16.828 1 64.56 389 ASP A N 1
ATOM 3074 C CA . ASP A 1 389 ? 2.131 11.773 15.383 1 64.56 389 ASP A CA 1
ATOM 3075 C C . ASP A 1 389 ? 2.854 12.914 14.664 1 64.56 389 ASP A C 1
ATOM 3077 O O . ASP A 1 389 ? 2.68 13.102 13.461 1 64.56 389 ASP A O 1
ATOM 3081 N N . GLY A 1 390 ? 3.643 13.688 15.305 1 74.12 390 GLY A N 1
ATOM 3082 C CA . GLY A 1 390 ? 4.438 14.688 14.609 1 74.12 390 GLY A CA 1
ATOM 3083 C C . GLY A 1 390 ? 3.754 16.047 14.531 1 74.12 390 GLY A C 1
ATOM 3084 O O . GLY A 1 390 ? 4.367 17.031 14.117 1 74.12 390 GLY A O 1
ATOM 3085 N N . LEU A 1 391 ? 2.502 16.156 14.938 1 86.12 391 LEU A N 1
ATOM 3086 C CA . LEU A 1 391 ? 1.81 17.438 14.961 1 86.12 391 LEU A CA 1
ATOM 3087 C C . LEU A 1 391 ? 2.219 18.25 16.188 1 86.12 391 LEU A C 1
ATOM 3089 O O . LEU A 1 391 ? 2.301 17.719 17.297 1 86.12 391 LEU A O 1
ATOM 3093 N N . GLY A 1 392 ? 2.559 19.453 15.922 1 92.31 392 GLY A N 1
ATOM 3094 C CA . GLY A 1 392 ? 2.998 20.359 16.969 1 92.31 392 GLY A CA 1
ATOM 3095 C C . GLY A 1 392 ? 2.621 21.797 16.719 1 92.31 392 GLY A C 1
ATOM 3096 O O . GLY A 1 392 ? 1.817 22.094 15.828 1 92.31 392 GLY A O 1
ATOM 3097 N N . ILE A 1 393 ? 3.039 22.594 17.641 1 96.19 393 ILE A N 1
ATOM 3098 C CA . ILE A 1 393 ? 2.793 24.031 17.547 1 96.19 393 ILE A CA 1
ATOM 3099 C C . ILE A 1 393 ? 4.121 24.781 17.453 1 96.19 393 ILE A C 1
ATOM 3101 O O . ILE A 1 393 ? 5.031 24.531 18.25 1 96.19 393 ILE A O 1
ATOM 3105 N N . ILE A 1 394 ? 4.25 25.578 16.438 1 97.88 394 ILE A N 1
ATOM 3106 C CA . ILE A 1 394 ? 5.363 26.516 16.344 1 97.88 394 ILE A CA 1
ATOM 3107 C C . ILE A 1 394 ? 4.93 27.875 16.859 1 97.88 394 ILE A C 1
ATOM 3109 O O . ILE A 1 394 ? 3.967 28.469 16.344 1 97.88 394 ILE A O 1
ATOM 3113 N N . GLU A 1 395 ? 5.527 28.328 17.891 1 98.31 395 GLU A N 1
ATOM 3114 C CA . GLU A 1 395 ? 5.305 29.656 18.438 1 98.31 395 GLU A CA 1
ATOM 3115 C C . GLU A 1 395 ? 6.379 30.625 17.969 1 98.31 395 GLU A C 1
ATOM 3117 O O . GLU A 1 395 ? 7.57 30.406 18.172 1 98.31 395 GLU A O 1
ATOM 3122 N N . ALA A 1 396 ? 5.906 31.656 17.297 1 98.5 396 ALA A N 1
ATOM 3123 C CA . ALA A 1 396 ? 6.859 32.625 16.75 1 98.5 396 ALA A CA 1
ATOM 3124 C C . ALA A 1 396 ? 6.418 34.062 17.016 1 98.5 396 ALA A C 1
ATOM 3126 O O . ALA A 1 396 ? 5.285 34.281 17.438 1 98.5 396 ALA A O 1
ATOM 3127 N N . GLU A 1 397 ? 7.285 34.969 16.891 1 98.31 397 GLU A N 1
ATOM 3128 C CA . GLU A 1 397 ? 7.031 36.406 17.016 1 98.31 397 GLU A CA 1
ATOM 3129 C C . GLU A 1 397 ? 7.949 37.219 16.109 1 98.31 397 GLU A C 1
ATOM 3131 O O . GLU A 1 397 ? 8.82 36.656 15.445 1 98.31 397 GLU A O 1
ATOM 3136 N N . LEU A 1 398 ? 7.637 38.531 15.992 1 98 398 LEU A N 1
ATOM 3137 C CA . LEU A 1 398 ? 8.523 39.406 15.234 1 98 398 LEU A CA 1
ATOM 3138 C C . LEU A 1 398 ? 9.93 39.406 15.836 1 98 398 LEU A C 1
ATOM 3140 O O . LEU A 1 398 ? 10.086 39.531 17.047 1 98 398 LEU A O 1
ATOM 3144 N N . ALA A 1 399 ? 10.906 39.156 14.969 1 94.69 399 ALA A N 1
ATOM 3145 C CA . ALA A 1 399 ? 12.297 39.219 15.43 1 94.69 399 ALA A CA 1
ATOM 3146 C C . ALA A 1 399 ? 12.641 40.594 15.961 1 94.69 399 ALA A C 1
ATOM 3148 O O . ALA A 1 399 ? 12.023 41.594 15.562 1 94.69 399 ALA A O 1
ATOM 3149 N N . GLU A 1 400 ? 13.5 40.594 16.984 1 85.44 400 GLU A N 1
ATOM 3150 C CA . GLU A 1 400 ? 13.938 41.875 17.516 1 85.44 400 GLU A CA 1
ATOM 3151 C C . GLU A 1 400 ? 14.625 42.719 16.453 1 85.44 400 GLU A C 1
ATOM 3153 O O . GLU A 1 400 ? 15.258 42.156 15.539 1 85.44 400 GLU A O 1
ATOM 3158 N N . SER A 1 401 ? 14.117 43.906 16.172 1 67.94 401 SER A N 1
ATOM 3159 C CA . SER A 1 401 ? 14.758 44.812 15.234 1 67.94 401 SER A CA 1
ATOM 3160 C C . SER A 1 401 ? 16.281 44.781 15.383 1 67.94 401 SER A C 1
ATOM 3162 O O . SER A 1 401 ? 16.797 44.812 16.5 1 67.94 401 SER A O 1
ATOM 3164 N N . SER A 1 402 ? 17.016 44.062 14.531 1 48.19 402 SER A N 1
ATOM 3165 C CA . SER A 1 402 ? 18.453 44.281 14.57 1 48.19 402 SER A CA 1
ATOM 3166 C C . SER A 1 402 ? 18.781 45.781 14.492 1 48.19 402 SER A C 1
ATOM 3168 O O . SER A 1 402 ? 18.078 46.531 13.828 1 48.19 402 SER A O 1
ATOM 3170 N N . MET B 1 1 ? -7.023 -2.043 24.875 1 85.25 1 MET B N 1
ATOM 3171 C CA . MET B 1 1 ? -6.109 -3.1 24.453 1 85.25 1 MET B CA 1
ATOM 3172 C C . MET B 1 1 ? -5.797 -4.043 25.609 1 85.25 1 MET B C 1
ATOM 3174 O O . MET B 1 1 ? -5.668 -3.607 26.75 1 85.25 1 MET B O 1
ATOM 3178 N N . ASP B 1 2 ? -5.777 -5.34 25.266 1 89.44 2 ASP B N 1
ATOM 3179 C CA . ASP B 1 2 ? -5.559 -6.355 26.297 1 89.44 2 ASP B CA 1
ATOM 3180 C C . ASP B 1 2 ? -4.074 -6.68 26.438 1 89.44 2 ASP B C 1
ATOM 3182 O O . ASP B 1 2 ? -3.5 -7.379 25.609 1 89.44 2 ASP B O 1
ATOM 3186 N N . ILE B 1 3 ? -3.525 -6.27 27.516 1 91.44 3 ILE B N 1
ATOM 3187 C CA . ILE B 1 3 ? -2.092 -6.387 27.766 1 91.44 3 ILE B CA 1
ATOM 3188 C C . ILE B 1 3 ? -1.699 -7.859 27.828 1 91.44 3 ILE B C 1
ATOM 3190 O O . ILE B 1 3 ? -0.623 -8.242 27.359 1 91.44 3 ILE B O 1
ATOM 3194 N N . ARG B 1 4 ? -2.443 -8.719 28.453 1 92.44 4 ARG B N 1
ATOM 3195 C CA . ARG B 1 4 ? -2.152 -10.148 28.547 1 92.44 4 ARG B CA 1
ATOM 3196 C C . ARG B 1 4 ? -2.086 -10.781 27.172 1 92.44 4 ARG B C 1
ATOM 3198 O O . ARG B 1 4 ? -1.246 -11.648 26.906 1 92.44 4 ARG B O 1
ATOM 3205 N N . HIS B 1 5 ? -3.012 -10.344 26.297 1 93.94 5 HIS B N 1
ATOM 3206 C CA . HIS B 1 5 ? -2.998 -10.828 24.922 1 93.94 5 HIS B CA 1
ATOM 3207 C C . HIS B 1 5 ? -1.726 -10.391 24.203 1 93.94 5 HIS B C 1
ATOM 3209 O O . HIS B 1 5 ? -1.104 -11.195 23.5 1 93.94 5 HIS B O 1
ATOM 3215 N N . LEU B 1 6 ? -1.351 -9.156 24.375 1 95.56 6 LEU B N 1
ATOM 3216 C CA . LEU B 1 6 ? -0.134 -8.625 23.766 1 95.56 6 LEU B CA 1
ATOM 3217 C C . LEU B 1 6 ? 1.092 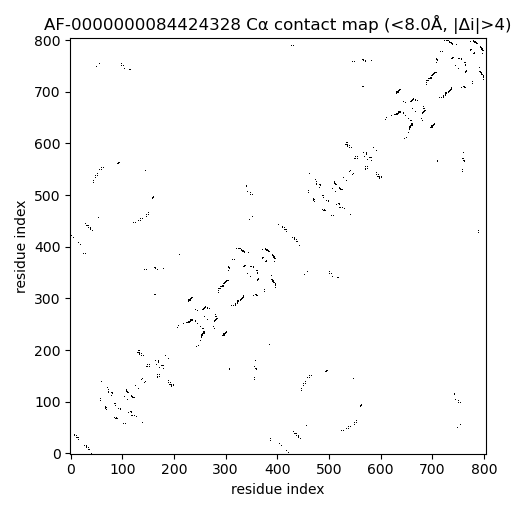-9.398 24.234 1 95.56 6 LEU B C 1
ATOM 3219 O O . LEU B 1 6 ? 1.963 -9.75 23.438 1 95.56 6 LEU B O 1
ATOM 3223 N N . GLN B 1 7 ? 1.099 -9.719 25.516 1 95.19 7 GLN B N 1
ATOM 3224 C CA . GLN B 1 7 ? 2.213 -10.461 26.109 1 95.19 7 GLN B CA 1
ATOM 3225 C C . GLN B 1 7 ? 2.266 -11.891 25.562 1 95.19 7 GLN B C 1
ATOM 3227 O O . GLN B 1 7 ? 3.348 -12.445 25.375 1 95.19 7 GLN B O 1
ATOM 3232 N N . SER B 1 8 ? 1.168 -12.391 25.375 1 96.31 8 SER B N 1
ATOM 3233 C CA . SER B 1 8 ? 1.115 -13.742 24.812 1 96.31 8 SER B CA 1
ATOM 3234 C C . SER B 1 8 ? 1.686 -13.781 23.406 1 96.31 8 SER B C 1
ATOM 3236 O O . SER B 1 8 ? 2.432 -14.703 23.062 1 96.31 8 SER B O 1
ATOM 3238 N N . ILE B 1 9 ? 1.296 -12.797 22.547 1 96.06 9 ILE B N 1
ATOM 3239 C CA . ILE B 1 9 ? 1.818 -12.734 21.188 1 96.06 9 ILE B CA 1
ATOM 3240 C C . ILE B 1 9 ? 3.336 -12.57 21.219 1 96.06 9 ILE B C 1
ATOM 3242 O O . ILE B 1 9 ? 4.055 -13.219 20.453 1 96.06 9 ILE B O 1
ATOM 3246 N N . LEU B 1 10 ? 3.789 -11.711 22.109 1 96.75 10 LEU B N 1
ATOM 3247 C CA . LEU B 1 10 ? 5.227 -11.492 22.25 1 96.75 10 LEU B CA 1
ATOM 3248 C C . LEU B 1 10 ? 5.941 -12.773 22.656 1 96.75 10 LEU B C 1
ATOM 3250 O O . LEU B 1 10 ? 7.031 -13.07 22.156 1 96.75 10 LEU B O 1
ATOM 3254 N N . ALA B 1 11 ? 5.359 -13.508 23.578 1 96.75 11 ALA B N 1
ATOM 3255 C CA . ALA B 1 11 ? 5.938 -14.773 24.031 1 96.75 11 ALA B CA 1
ATOM 3256 C C . ALA B 1 11 ? 6.016 -15.781 22.875 1 96.75 11 ALA B C 1
ATOM 3258 O O . ALA B 1 11 ? 6.98 -16.531 22.781 1 96.75 11 ALA B O 1
ATOM 3259 N N . GLU B 1 12 ? 5.02 -15.805 22.094 1 96.5 12 GLU B N 1
ATOM 3260 C CA . GLU B 1 12 ? 5.02 -16.688 20.938 1 96.5 12 GLU B CA 1
ATOM 3261 C C . GLU B 1 12 ? 6.09 -16.281 19.922 1 96.5 12 GLU B C 1
ATOM 3263 O O . GLU B 1 12 ? 6.742 -17.125 19.328 1 96.5 12 GLU B O 1
ATOM 3268 N N . ALA B 1 13 ? 6.223 -14.984 19.688 1 96.06 13 ALA B N 1
ATOM 3269 C CA . ALA B 1 13 ? 7.277 -14.492 18.812 1 96.06 13 ALA B CA 1
ATOM 3270 C C . ALA B 1 13 ? 8.656 -14.898 19.312 1 96.06 13 ALA B C 1
ATOM 3272 O O . ALA B 1 13 ? 9.516 -15.32 18.531 1 96.06 13 ALA B O 1
ATOM 3273 N N . LYS B 1 14 ? 8.836 -14.797 20.625 1 96.56 14 LYS B N 1
ATOM 3274 C CA . LYS B 1 14 ? 10.102 -15.18 21.234 1 96.56 14 LYS B CA 1
ATOM 3275 C C . LYS B 1 14 ? 10.375 -16.672 21.047 1 96.56 14 LYS B C 1
ATOM 3277 O O . LYS B 1 14 ? 11.5 -17.062 20.734 1 96.56 14 LYS B O 1
ATOM 3282 N N . ALA B 1 15 ? 9.367 -17.438 21.281 1 96.5 15 ALA B N 1
ATOM 3283 C CA . ALA B 1 15 ? 9.516 -18.891 21.125 1 96.5 15 ALA B CA 1
ATOM 3284 C C . ALA B 1 15 ? 9.906 -19.25 19.703 1 96.5 15 ALA B C 1
ATOM 3286 O O . ALA B 1 15 ? 10.781 -20.094 19.484 1 96.5 15 ALA B O 1
ATOM 3287 N N . ALA B 1 16 ? 9.242 -18.656 18.75 1 95.06 16 ALA B N 1
ATOM 3288 C CA . ALA B 1 16 ? 9.555 -18.906 17.344 1 95.06 16 ALA B CA 1
ATOM 3289 C C . ALA B 1 16 ? 10.961 -18.438 17 1 95.06 16 ALA B C 1
ATOM 3291 O O . ALA B 1 16 ? 11.68 -19.094 16.25 1 95.06 16 ALA B O 1
ATOM 3292 N N . LEU B 1 17 ? 11.328 -17.297 17.469 1 95.31 17 LEU B N 1
ATOM 3293 C CA . LEU B 1 17 ? 12.664 -16.75 17.234 1 95.31 17 LEU B CA 1
ATOM 3294 C C . LEU B 1 17 ? 13.734 -17.641 17.828 1 95.31 17 LEU B C 1
ATOM 3296 O O . LEU B 1 17 ? 14.789 -17.859 17.234 1 95.31 17 LEU B O 1
ATOM 3300 N N . ASP B 1 18 ? 13.453 -18.156 19.047 1 95.56 18 ASP B N 1
ATOM 3301 C CA . ASP B 1 18 ? 14.383 -19.078 19.688 1 95.56 18 ASP B CA 1
ATOM 3302 C C . ASP B 1 18 ? 14.547 -20.359 18.859 1 95.56 18 ASP B C 1
ATOM 3304 O O . ASP B 1 18 ? 15.664 -20.859 18.703 1 95.56 18 ASP B O 1
ATOM 3308 N N . SER B 1 19 ? 13.477 -20.812 18.375 1 94.38 19 SER B N 1
ATOM 3309 C CA . SER B 1 19 ? 13.523 -22 17.516 1 94.38 19 SER B CA 1
ATOM 3310 C C . SER B 1 19 ? 14.297 -21.719 16.234 1 94.38 19 SER B C 1
ATOM 3312 O O . SER B 1 19 ? 15.07 -22.562 15.766 1 94.38 19 SER B O 1
ATOM 3314 N N . TYR B 1 20 ? 14.078 -20.578 15.68 1 93.19 20 TYR B N 1
ATOM 3315 C CA . TYR B 1 20 ? 14.828 -20.172 14.492 1 93.19 20 TYR B CA 1
ATOM 3316 C C . TYR B 1 20 ? 16.312 -20.078 14.797 1 93.19 20 TYR B C 1
ATOM 3318 O O . TYR B 1 20 ? 17.156 -20.484 13.977 1 93.19 20 TYR B O 1
ATOM 3326 N N . GLY B 1 21 ? 16.641 -19.578 15.906 1 91.62 21 GLY B N 1
ATOM 3327 C CA . GLY B 1 21 ? 18.031 -19.5 16.312 1 91.62 21 GLY B CA 1
ATOM 3328 C C . GLY B 1 21 ? 18.688 -20.859 16.453 1 91.62 21 GLY B C 1
ATOM 3329 O O . GLY B 1 21 ? 19.875 -21.016 16.156 1 91.62 21 GLY B O 1
ATOM 3330 N N . SER B 1 22 ? 17.922 -21.859 16.781 1 91.69 22 SER B N 1
ATOM 3331 C CA . SER B 1 22 ? 18.453 -23.203 17.031 1 91.69 22 SER B CA 1
ATOM 3332 C C . SER B 1 22 ? 18.562 -24 15.734 1 91.69 22 SER B C 1
ATOM 3334 O O . SER B 1 22 ? 19.531 -24.734 15.547 1 91.69 22 SER B O 1
ATOM 3336 N N . ASN B 1 23 ? 17.594 -23.844 14.797 1 88 23 ASN B N 1
ATOM 3337 C CA . ASN B 1 23 ? 17.547 -24.734 13.641 1 88 23 ASN B CA 1
ATOM 3338 C C . ASN B 1 23 ? 17.641 -23.953 12.328 1 88 23 ASN B C 1
ATOM 3340 O O . ASN B 1 23 ? 17.781 -24.547 11.266 1 88 23 ASN B O 1
ATOM 3344 N N . GLN B 1 24 ? 17.453 -22.719 12.391 1 84.38 24 GLN B N 1
ATOM 3345 C CA . GLN B 1 24 ? 17.531 -21.812 11.266 1 84.38 24 GLN B CA 1
ATOM 3346 C C . GLN B 1 24 ? 16.594 -22.234 10.141 1 84.38 24 GLN B C 1
ATOM 3348 O O . GLN B 1 24 ? 16.938 -22.109 8.961 1 84.38 24 GLN B O 1
ATOM 3353 N N . SER B 1 25 ? 15.539 -22.875 10.531 1 84.44 25 SER B N 1
ATOM 3354 C CA . SER B 1 25 ? 14.531 -23.25 9.547 1 84.44 25 SER B CA 1
ATOM 3355 C C . SER B 1 25 ? 13.719 -22.031 9.102 1 84.44 25 SER B C 1
ATOM 3357 O O . SER B 1 25 ? 13.398 -21.172 9.914 1 84.44 25 SER B O 1
ATOM 3359 N N . ASP B 1 26 ? 13.367 -22.016 7.797 1 83.19 26 ASP B N 1
ATOM 3360 C CA . ASP B 1 26 ? 12.562 -20.922 7.25 1 83.19 26 ASP B CA 1
ATOM 3361 C C . ASP B 1 26 ? 11.172 -20.906 7.879 1 83.19 26 ASP B C 1
ATOM 3363 O O . ASP B 1 26 ? 10.578 -19.844 8.055 1 83.19 26 ASP B O 1
ATOM 3367 N N . SER B 1 27 ? 10.742 -22.016 8.25 1 83.69 27 SER B N 1
ATOM 3368 C CA . SER B 1 27 ? 9.422 -22.109 8.852 1 83.69 27 SER B CA 1
ATOM 3369 C C . SER B 1 27 ? 9.352 -21.328 10.156 1 83.69 27 SER B C 1
ATOM 3371 O O . SER B 1 27 ? 8.398 -20.594 10.398 1 83.69 27 SER B O 1
ATOM 3373 N N . PHE B 1 28 ? 10.391 -21.453 10.961 1 88.31 28 PHE B N 1
ATOM 3374 C CA . PHE B 1 28 ? 10.422 -20.75 12.242 1 88.31 28 PHE B CA 1
ATOM 3375 C C . PHE B 1 28 ? 10.656 -19.25 12.031 1 88.31 28 PHE B C 1
ATOM 3377 O O . PHE B 1 28 ? 10.133 -18.422 12.773 1 88.31 28 PHE B O 1
ATOM 3384 N N . ARG B 1 29 ? 11.453 -18.953 11.016 1 90.94 29 ARG B N 1
ATOM 3385 C CA . ARG B 1 29 ? 11.672 -17.547 10.688 1 90.94 29 ARG B CA 1
ATOM 3386 C C . ARG B 1 29 ? 10.359 -16.859 10.312 1 90.94 29 ARG B C 1
ATOM 3388 O O . ARG B 1 29 ? 10.055 -15.781 10.82 1 90.94 29 ARG B O 1
ATOM 3395 N N . VAL B 1 30 ? 9.625 -17.5 9.438 1 88.19 30 VAL B N 1
ATOM 3396 C CA . VAL B 1 30 ? 8.367 -16.953 8.945 1 88.19 30 VAL B CA 1
ATOM 3397 C C . VAL B 1 30 ? 7.359 -16.859 10.086 1 88.19 30 VAL B C 1
ATOM 3399 O O . VAL B 1 30 ? 6.617 -15.875 10.188 1 88.19 30 VAL B O 1
ATOM 3402 N N . GLU B 1 31 ? 7.352 -17.828 10.922 1 89.62 31 GLU B N 1
ATOM 3403 C CA . GLU B 1 31 ? 6.453 -17.797 12.078 1 89.62 31 GLU B CA 1
ATOM 3404 C C . GLU B 1 31 ? 6.781 -16.625 13 1 89.62 31 GLU B C 1
ATOM 3406 O O . GLU B 1 31 ? 5.879 -15.938 13.477 1 89.62 31 GLU B O 1
ATOM 3411 N N . ALA B 1 32 ? 8.078 -16.5 13.305 1 94 32 ALA B N 1
ATOM 3412 C CA . ALA B 1 32 ? 8.5 -15.375 14.133 1 94 32 ALA B CA 1
ATOM 3413 C C . ALA B 1 32 ? 8.102 -14.047 13.492 1 94 32 ALA B C 1
ATOM 3415 O O . ALA B 1 32 ? 7.633 -13.141 14.188 1 94 32 ALA B O 1
ATOM 3416 N N . GLN B 1 33 ? 8.289 -13.961 12.211 1 94.12 33 GLN B N 1
ATOM 3417 C CA . GLN B 1 33 ? 7.922 -12.758 11.469 1 94.12 33 GLN B CA 1
ATOM 3418 C C . GLN B 1 33 ? 6.418 -12.5 11.562 1 94.12 33 GLN B C 1
ATOM 3420 O O . GLN B 1 33 ? 5.992 -11.367 11.805 1 94.12 33 GLN B O 1
ATOM 3425 N N . GLU B 1 34 ? 5.602 -13.477 11.375 1 91 34 GLU B N 1
ATOM 3426 C CA . GLU B 1 34 ? 4.148 -13.352 11.43 1 91 34 GLU B CA 1
ATOM 3427 C C . GLU B 1 34 ? 3.682 -12.914 12.812 1 91 34 GLU B C 1
ATOM 3429 O O . GLU B 1 34 ? 2.752 -12.109 12.938 1 91 34 GLU B O 1
ATOM 3434 N N . LYS B 1 35 ? 4.309 -13.461 13.844 1 94.75 35 LYS B N 1
ATOM 3435 C CA . LYS B 1 35 ? 3.951 -13.07 15.203 1 94.75 35 LYS B CA 1
ATOM 3436 C C . LYS B 1 35 ? 4.328 -11.617 15.469 1 94.75 35 LYS B C 1
ATOM 3438 O O . LYS B 1 35 ? 3.609 -10.906 16.172 1 94.75 35 LYS B O 1
ATOM 3443 N N . ALA B 1 36 ? 5.488 -11.242 14.961 1 96.19 36 ALA B N 1
ATOM 3444 C CA . ALA B 1 36 ? 5.891 -9.844 15.086 1 96.19 36 ALA B CA 1
ATOM 3445 C C . ALA B 1 36 ? 4.887 -8.922 14.398 1 96.19 36 ALA B C 1
ATOM 3447 O O . ALA B 1 36 ? 4.531 -7.871 14.938 1 96.19 36 ALA B O 1
ATOM 3448 N N . VAL B 1 37 ? 4.426 -9.289 13.242 1 94.38 37 VAL B N 1
ATOM 3449 C CA . VAL B 1 37 ? 3.418 -8.523 12.516 1 94.38 37 VAL B CA 1
ATOM 3450 C C . VAL B 1 37 ? 2.123 -8.469 13.32 1 94.38 37 VAL B C 1
ATOM 3452 O O . VAL B 1 37 ? 1.485 -7.418 13.414 1 94.38 37 VAL B O 1
ATOM 3455 N N . GLN B 1 38 ? 1.759 -9.602 13.844 1 93.19 38 GLN B N 1
ATOM 3456 C CA . GLN B 1 38 ? 0.546 -9.672 14.648 1 93.19 38 GLN B CA 1
ATOM 3457 C C . GLN B 1 38 ? 0.641 -8.75 15.867 1 93.19 38 GLN B C 1
ATOM 3459 O O . GLN B 1 38 ? -0.333 -8.086 16.219 1 93.19 38 GLN B O 1
ATOM 3464 N N . LEU B 1 39 ? 1.784 -8.742 16.531 1 95.56 39 LEU B N 1
ATOM 3465 C CA . LEU B 1 39 ? 1.994 -7.879 17.688 1 95.56 39 LEU B CA 1
ATOM 3466 C C . LEU B 1 39 ? 1.878 -6.41 17.281 1 95.56 39 LEU B C 1
ATOM 3468 O O . LEU B 1 39 ? 1.228 -5.629 17.984 1 95.56 39 LEU B O 1
ATOM 3472 N N . ALA B 1 40 ? 2.504 -6.059 16.188 1 95.25 40 ALA B N 1
ATOM 3473 C CA . ALA B 1 40 ? 2.432 -4.684 15.695 1 95.25 40 ALA B CA 1
ATOM 3474 C C . ALA B 1 40 ? 0.986 -4.266 15.438 1 95.25 40 ALA B C 1
ATOM 3476 O O . ALA B 1 40 ? 0.576 -3.166 15.812 1 95.25 40 ALA B O 1
ATOM 3477 N N . ARG B 1 41 ? 0.288 -5.148 14.852 1 93.12 41 ARG B N 1
ATOM 3478 C CA . ARG B 1 41 ? -1.111 -4.875 14.547 1 93.12 41 ARG B CA 1
ATOM 3479 C C . ARG B 1 41 ? -1.933 -4.711 15.82 1 93.12 41 ARG B C 1
ATOM 3481 O O . ARG B 1 41 ? -2.779 -3.82 15.906 1 93.12 41 ARG B O 1
ATOM 3488 N N . ALA B 1 42 ? -1.698 -5.559 16.75 1 93.38 42 ALA B N 1
ATOM 3489 C CA . ALA B 1 42 ? -2.457 -5.531 18 1 93.38 42 ALA B CA 1
ATOM 3490 C C . ALA B 1 42 ? -2.162 -4.266 18.797 1 93.38 42 ALA B C 1
ATOM 3492 O O . ALA B 1 42 ? -2.99 -3.816 19.594 1 93.38 42 ALA B O 1
ATOM 3493 N N . LEU B 1 43 ? -1.041 -3.682 18.531 1 94.06 43 LEU B N 1
ATOM 3494 C CA . LEU B 1 43 ? -0.605 -2.502 19.266 1 94.06 43 LEU B CA 1
ATOM 3495 C C . LEU B 1 43 ? -1.042 -1.225 18.547 1 94.06 43 LEU B C 1
ATOM 3497 O O . LEU B 1 43 ? -0.888 -0.126 19.094 1 94.06 43 LEU B O 1
ATOM 3501 N N . GLU B 1 44 ? -1.574 -1.317 17.438 1 92.56 44 GLU B N 1
ATOM 3502 C CA . GLU B 1 44 ? -1.934 -0.152 16.641 1 92.56 44 GLU B CA 1
ATOM 3503 C C . GLU B 1 44 ? -3.424 0.159 16.75 1 92.56 44 GLU B C 1
ATOM 3505 O O . GLU B 1 44 ? -4.258 -0.746 16.703 1 92.56 44 GLU B O 1
ATOM 3510 N N . ARG B 1 45 ? -3.766 1.421 16.875 1 91.69 45 ARG B N 1
ATOM 3511 C CA . ARG B 1 45 ? -5.172 1.814 16.859 1 91.69 45 ARG B CA 1
ATOM 3512 C C . ARG B 1 45 ? -5.781 1.586 15.477 1 91.69 45 ARG B C 1
ATOM 3514 O O . ARG B 1 45 ? -5.141 1.843 14.453 1 91.69 45 ARG B O 1
ATOM 3521 N N . PRO B 1 46 ? -6.996 1.049 15.445 1 93.69 46 PRO B N 1
ATOM 3522 C CA . PRO B 1 46 ? -7.625 0.738 14.164 1 93.69 46 PRO B CA 1
ATOM 3523 C C . PRO B 1 46 ? -7.652 1.934 13.211 1 93.69 46 PRO B C 1
ATOM 3525 O O . PRO B 1 46 ? -7.391 1.783 12.016 1 93.69 46 PRO B O 1
ATOM 3528 N N . LYS B 1 47 ? -7.926 3.109 13.703 1 92.44 47 LYS B N 1
ATOM 3529 C CA . LYS B 1 47 ? -7.977 4.305 12.867 1 92.44 47 LYS B CA 1
ATOM 3530 C C . LYS B 1 47 ? -6.617 4.59 12.234 1 92.44 47 LYS B C 1
ATOM 3532 O O . LYS B 1 47 ? -6.535 4.961 11.062 1 92.44 47 LYS B O 1
ATOM 3537 N N . ASP B 1 48 ? -5.523 4.422 12.977 1 90.56 48 ASP B N 1
ATOM 3538 C CA . ASP B 1 48 ? -4.168 4.645 12.477 1 90.56 48 ASP B CA 1
ATOM 3539 C C . ASP B 1 48 ? -3.795 3.602 11.43 1 90.56 48 ASP B C 1
ATOM 3541 O O . ASP B 1 48 ? -3.145 3.924 10.43 1 90.56 48 ASP B O 1
ATOM 3545 N N . ALA B 1 49 ? -4.207 2.391 11.719 1 94.25 49 ALA B N 1
ATOM 3546 C CA . ALA B 1 49 ? -3.918 1.306 10.789 1 94.25 49 ALA B CA 1
ATOM 3547 C C . ALA B 1 49 ? -4.566 1.562 9.43 1 94.25 49 ALA B C 1
ATOM 3549 O O . ALA B 1 49 ? -3.941 1.346 8.391 1 94.25 49 ALA B O 1
ATOM 3550 N N . ILE B 1 50 ? -5.852 2.041 9.445 1 96.25 50 ILE B N 1
ATOM 3551 C CA . ILE B 1 50 ? -6.578 2.312 8.211 1 96.25 50 ILE B CA 1
ATOM 3552 C C . ILE B 1 50 ? -5.941 3.494 7.484 1 96.25 50 ILE B C 1
ATOM 3554 O O . ILE B 1 50 ? -5.789 3.469 6.258 1 96.25 50 ILE B O 1
ATOM 3558 N N . LEU B 1 51 ? -5.547 4.465 8.195 1 94.75 51 LEU B N 1
ATOM 3559 C CA . LEU B 1 51 ? -4.891 5.625 7.605 1 94.75 51 LEU B CA 1
ATOM 3560 C C . LEU B 1 51 ? -3.566 5.23 6.957 1 94.75 51 LEU B C 1
ATOM 3562 O O . LEU B 1 51 ? -3.293 5.609 5.816 1 94.75 51 LEU B O 1
ATOM 3566 N N . LYS B 1 52 ? -2.75 4.477 7.621 1 94.31 52 LYS B N 1
ATOM 3567 C CA . LYS B 1 52 ? -1.456 4.039 7.105 1 94.31 52 LYS B CA 1
ATOM 3568 C C . LYS B 1 52 ? -1.624 3.17 5.863 1 94.31 52 LYS B C 1
ATOM 3570 O O . LYS B 1 52 ? -0.89 3.328 4.887 1 94.31 52 LYS B O 1
ATOM 3575 N N . LEU B 1 53 ? -2.594 2.293 5.93 1 96.62 53 LEU B N 1
ATOM 3576 C CA . LEU B 1 53 ? -2.879 1.463 4.762 1 96.62 53 LEU B CA 1
ATOM 3577 C C . LEU B 1 53 ? -3.254 2.324 3.561 1 96.62 53 LEU B C 1
ATOM 3579 O O . LEU B 1 53 ? -2.787 2.078 2.445 1 96.62 53 LEU B O 1
ATOM 3583 N N . SER B 1 54 ? -4.055 3.295 3.809 1 97.5 54 SER B N 1
ATOM 3584 C CA . SER B 1 54 ? -4.566 4.133 2.73 1 97.5 54 SER B CA 1
ATOM 3585 C C . SER B 1 54 ? -3.459 4.98 2.115 1 97.5 54 SER B C 1
ATOM 3587 O O . SER B 1 54 ? -3.492 5.285 0.92 1 97.5 54 SER B O 1
ATOM 3589 N N . PHE B 1 55 ? -2.426 5.289 2.885 1 97.12 55 PHE B N 1
ATOM 3590 C CA . PHE B 1 55 ? -1.301 6.086 2.404 1 97.12 55 PHE B CA 1
ATOM 3591 C C . PHE B 1 55 ? -0.234 5.191 1.781 1 97.12 55 PHE B C 1
ATOM 3593 O O . PHE B 1 55 ? 0.654 5.676 1.077 1 97.12 55 PHE B O 1
ATOM 3600 N N . SER B 1 56 ? -0.303 3.943 1.925 1 96.81 56 SER B N 1
ATOM 3601 C CA . SER B 1 56 ? 0.81 3.029 1.686 1 96.81 56 SER B CA 1
ATOM 3602 C C . SER B 1 56 ? 1.234 3.047 0.22 1 96.81 56 SER B C 1
ATOM 3604 O O . SER B 1 56 ? 2.406 2.828 -0.095 1 96.81 56 SER B O 1
ATOM 3606 N N . PRO B 1 57 ? 0.319 3.34 -0.774 1 98.12 57 PRO B N 1
ATOM 3607 C CA . PRO B 1 57 ? 0.795 3.424 -2.156 1 98.12 57 PRO B CA 1
ATOM 3608 C C . PRO B 1 57 ? 1.886 4.477 -2.342 1 98.12 57 PRO B C 1
ATOM 3610 O O . PRO B 1 57 ? 2.676 4.391 -3.285 1 98.12 57 PRO B O 1
ATOM 3613 N N . ILE B 1 58 ? 1.965 5.395 -1.438 1 98.69 58 ILE B N 1
ATOM 3614 C CA . ILE B 1 58 ? 2.973 6.449 -1.492 1 98.69 58 ILE B CA 1
ATOM 3615 C C . ILE B 1 58 ? 4.359 5.848 -1.278 1 98.69 58 ILE B C 1
ATOM 3617 O O . ILE B 1 58 ? 5.332 6.285 -1.896 1 98.69 58 ILE B O 1
ATOM 3621 N N . ILE B 1 59 ? 4.477 4.82 -0.45 1 98.56 59 ILE B N 1
ATOM 3622 C CA . ILE B 1 59 ? 5.758 4.164 -0.209 1 98.56 59 ILE B CA 1
ATOM 3623 C C . ILE B 1 59 ? 6.266 3.533 -1.503 1 98.56 59 ILE B C 1
ATOM 3625 O O . ILE B 1 59 ? 7.438 3.689 -1.86 1 98.56 59 ILE B O 1
ATOM 3629 N N . LEU B 1 60 ? 5.34 2.846 -2.189 1 98.56 60 LEU B N 1
ATOM 3630 C CA . LEU B 1 60 ? 5.688 2.229 -3.465 1 98.56 60 LEU B CA 1
ATOM 3631 C C . LEU B 1 60 ? 6.113 3.279 -4.48 1 98.56 60 LEU B C 1
ATOM 3633 O O . LEU B 1 60 ? 7.102 3.094 -5.199 1 98.56 60 LEU B O 1
ATOM 3637 N N . MET B 1 61 ? 5.402 4.375 -4.539 1 98.81 61 MET B N 1
ATOM 3638 C CA . MET B 1 61 ? 5.73 5.488 -5.43 1 98.81 61 MET B CA 1
ATOM 3639 C C . MET B 1 61 ? 7.105 6.059 -5.102 1 98.81 61 MET B C 1
ATOM 3641 O O . MET B 1 61 ? 7.883 6.367 -6.004 1 98.81 61 MET B O 1
ATOM 3645 N N . ALA B 1 62 ? 7.43 6.156 -3.82 1 98.81 62 ALA B N 1
ATOM 3646 C CA . ALA B 1 62 ? 8.719 6.699 -3.4 1 98.81 62 ALA B CA 1
ATOM 3647 C C . ALA B 1 62 ? 9.867 5.785 -3.83 1 98.81 62 ALA B C 1
ATOM 3649 O O . ALA B 1 62 ? 10.914 6.262 -4.281 1 98.81 62 ALA B O 1
ATOM 3650 N N . VAL B 1 63 ? 9.672 4.5 -3.703 1 98.75 63 VAL B N 1
ATOM 3651 C CA . VAL B 1 63 ? 10.672 3.529 -4.129 1 98.75 63 VAL B CA 1
ATOM 3652 C C . VAL B 1 63 ? 10.898 3.639 -5.633 1 98.75 63 VAL B C 1
ATOM 3654 O O . VAL B 1 63 ? 12.039 3.674 -6.098 1 98.75 63 VAL B O 1
ATOM 3657 N N . LYS B 1 64 ? 9.812 3.699 -6.402 1 98.69 64 LYS B N 1
ATOM 3658 C CA . LYS B 1 64 ? 9.898 3.832 -7.855 1 98.69 64 LYS B CA 1
ATOM 3659 C C . LYS B 1 64 ? 10.609 5.125 -8.25 1 98.69 64 LYS B C 1
ATOM 3661 O O . LYS B 1 64 ? 11.453 5.125 -9.148 1 98.69 64 LYS B O 1
ATOM 3666 N N . THR B 1 65 ? 10.297 6.207 -7.586 1 98.69 65 THR B N 1
ATOM 3667 C CA . THR B 1 65 ? 10.891 7.508 -7.871 1 98.69 65 THR B CA 1
ATOM 3668 C C . THR B 1 65 ? 12.383 7.5 -7.547 1 98.69 65 THR B C 1
ATOM 3670 O O . THR B 1 65 ? 13.195 8.023 -8.312 1 98.69 65 THR B O 1
ATOM 3673 N N . ALA B 1 66 ? 12.742 6.922 -6.402 1 98.69 66 ALA B N 1
ATOM 3674 C CA . ALA B 1 66 ? 14.148 6.82 -6.016 1 98.69 66 ALA B CA 1
ATOM 3675 C C . ALA B 1 66 ? 14.945 6.008 -7.039 1 98.69 66 ALA B C 1
ATOM 3677 O O . ALA B 1 66 ? 16.094 6.34 -7.352 1 98.69 66 ALA B O 1
ATOM 3678 N N . HIS B 1 67 ? 14.336 4.93 -7.477 1 98.44 67 HIS B N 1
ATOM 3679 C CA . HIS B 1 67 ? 14.961 4.141 -8.531 1 98.44 67 HIS B CA 1
ATOM 3680 C C . HIS B 1 67 ? 15.203 4.984 -9.781 1 98.44 67 HIS B C 1
ATOM 3682 O O . HIS B 1 67 ? 16.281 4.941 -10.367 1 98.44 67 HIS B O 1
ATOM 3688 N N . ASP B 1 68 ? 14.195 5.762 -10.211 1 98.12 68 ASP B N 1
ATOM 3689 C CA . ASP B 1 68 ? 14.297 6.605 -11.398 1 98.12 68 ASP B CA 1
ATOM 3690 C C . ASP B 1 68 ? 15.398 7.652 -11.227 1 98.12 68 ASP B C 1
ATOM 3692 O O . ASP B 1 68 ? 16.031 8.055 -12.203 1 98.12 68 ASP B O 1
ATOM 3696 N N . MET B 1 69 ? 15.641 8.047 -10 1 98.19 69 MET B N 1
ATOM 3697 C CA . MET B 1 69 ? 16.625 9.086 -9.719 1 98.19 69 MET B CA 1
ATOM 3698 C C . MET B 1 69 ? 18 8.484 -9.477 1 98.19 69 MET B C 1
ATOM 3700 O O . MET B 1 69 ? 18.938 9.18 -9.062 1 98.19 69 MET B O 1
ATOM 3704 N N . ASN B 1 70 ? 18.188 7.176 -9.625 1 97.88 70 ASN B N 1
ATOM 3705 C CA . ASN B 1 70 ? 19.438 6.445 -9.531 1 97.88 70 ASN B CA 1
ATOM 3706 C C . ASN B 1 70 ? 20.016 6.477 -8.117 1 97.88 70 ASN B C 1
ATOM 3708 O O . ASN B 1 70 ? 21.234 6.484 -7.926 1 97.88 70 ASN B O 1
ATOM 3712 N N . VAL B 1 71 ? 19.125 6.512 -7.141 1 98 71 VAL B N 1
ATOM 3713 C CA . VAL B 1 71 ? 19.516 6.59 -5.738 1 98 71 VAL B CA 1
ATOM 3714 C C . VAL B 1 71 ? 20.125 5.262 -5.297 1 98 71 VAL B C 1
ATOM 3716 O O . VAL B 1 71 ? 21.156 5.242 -4.621 1 98 71 VAL B O 1
ATOM 3719 N N . PHE B 1 72 ? 19.562 4.133 -5.641 1 98.38 72 PHE B N 1
ATOM 3720 C CA . PHE B 1 72 ? 19.891 2.836 -5.066 1 98.38 72 PHE B CA 1
ATOM 3721 C C . PHE B 1 72 ? 21.281 2.381 -5.516 1 98.38 72 PHE B C 1
ATOM 3723 O O . PHE B 1 72 ? 22.078 1.899 -4.703 1 98.38 72 PHE B O 1
ATOM 3730 N N . PRO B 1 73 ? 21.656 2.559 -6.816 1 97.38 73 PRO B N 1
ATOM 3731 C CA . PRO B 1 73 ? 23.031 2.209 -7.207 1 97.38 73 PRO B CA 1
ATOM 3732 C C . PRO B 1 73 ? 24.078 3.016 -6.453 1 97.38 73 PRO B C 1
ATOM 3734 O O . PRO B 1 73 ? 25.125 2.473 -6.066 1 97.38 73 PRO B O 1
ATOM 3737 N N . VAL B 1 74 ? 23.828 4.297 -6.211 1 97.44 74 VAL B N 1
ATOM 3738 C CA . VAL B 1 74 ? 24.766 5.152 -5.492 1 97.44 74 VAL B CA 1
ATOM 3739 C C . VAL B 1 74 ? 24.906 4.676 -4.051 1 97.44 74 VAL B C 1
ATOM 3741 O O . VAL B 1 74 ? 26.016 4.523 -3.541 1 97.44 74 VAL B O 1
ATOM 3744 N N . LEU B 1 75 ? 23.797 4.367 -3.404 1 97.25 75 LEU B N 1
ATOM 3745 C CA . LEU B 1 75 ? 23.797 3.918 -2.016 1 97.25 75 LEU B CA 1
ATOM 3746 C C . LEU B 1 75 ? 24.469 2.555 -1.889 1 97.25 75 LEU B C 1
ATOM 3748 O O . LEU B 1 75 ? 25.234 2.32 -0.952 1 97.25 75 LEU B O 1
ATOM 3752 N N . ALA B 1 76 ? 24.156 1.677 -2.803 1 94.94 76 ALA B N 1
ATOM 3753 C CA . ALA B 1 76 ? 24.641 0.297 -2.721 1 94.94 76 ALA B CA 1
ATOM 3754 C C . ALA B 1 76 ? 26.156 0.233 -2.783 1 94.94 76 ALA B C 1
ATOM 3756 O O . ALA B 1 76 ? 26.766 -0.674 -2.219 1 94.94 76 ALA B O 1
ATOM 3757 N N . GLN B 1 77 ? 26.75 1.189 -3.357 1 92.31 77 GLN B N 1
ATOM 3758 C CA . GLN B 1 77 ? 28.188 1.202 -3.547 1 92.31 77 GLN B CA 1
ATOM 3759 C C . GLN B 1 77 ? 28.891 1.95 -2.414 1 92.31 77 GLN B C 1
ATOM 3761 O O . GLN B 1 77 ? 30.109 1.891 -2.285 1 92.31 77 GLN B O 1
ATOM 3766 N N . ALA B 1 78 ? 28.078 2.531 -1.618 1 92 78 ALA B N 1
ATOM 3767 C CA . ALA B 1 78 ? 28.656 3.43 -0.621 1 92 78 ALA B CA 1
ATOM 3768 C C . ALA B 1 78 ? 29.297 2.643 0.523 1 92 78 ALA B C 1
ATOM 3770 O O . ALA B 1 78 ? 28.766 1.612 0.944 1 92 78 ALA B O 1
ATOM 3771 N N . THR B 1 79 ? 30.469 3.053 1.002 1 90.81 79 THR B N 1
ATOM 3772 C CA . THR B 1 79 ? 31.172 2.496 2.156 1 90.81 79 THR B CA 1
ATOM 3773 C C . THR B 1 79 ? 31.125 3.467 3.332 1 90.81 79 THR B C 1
ATOM 3775 O O . THR B 1 79 ? 31.672 3.172 4.406 1 90.81 79 THR B O 1
ATOM 3778 N N . ALA B 1 80 ? 30.703 4.555 3.143 1 96.56 80 ALA B N 1
ATOM 3779 C CA . ALA B 1 80 ? 30.484 5.617 4.117 1 96.56 80 ALA B CA 1
ATOM 3780 C C . ALA B 1 80 ? 29.156 6.336 3.846 1 96.56 80 ALA B C 1
ATOM 3782 O O . ALA B 1 80 ? 28.547 6.148 2.791 1 96.56 80 ALA B O 1
ATOM 3783 N N . PRO B 1 81 ? 28.672 7.098 4.781 1 97.94 81 PRO B N 1
ATOM 3784 C CA . PRO B 1 81 ? 27.406 7.797 4.543 1 97.94 81 PRO B CA 1
ATOM 3785 C C . PRO B 1 81 ? 27.453 8.703 3.311 1 97.94 81 PRO B C 1
ATOM 3787 O O . PRO B 1 81 ? 28.438 9.406 3.096 1 97.94 81 PRO B O 1
ATOM 3790 N N . VAL B 1 82 ? 26.453 8.625 2.535 1 98.38 82 VAL B N 1
ATOM 3791 C CA . VAL B 1 82 ? 26.328 9.422 1.314 1 98.38 82 VAL B CA 1
ATOM 3792 C C . VAL B 1 82 ? 25.531 10.688 1.599 1 98.38 82 VAL B C 1
ATOM 3794 O O . VAL B 1 82 ? 24.391 10.609 2.062 1 98.38 82 VAL B O 1
ATOM 3797 N N . PRO B 1 83 ? 26.078 11.805 1.351 1 98.25 83 PRO B N 1
ATOM 3798 C CA . PRO B 1 83 ? 25.312 13.031 1.581 1 98.25 83 PRO B CA 1
ATOM 3799 C C . PRO B 1 83 ? 24.188 13.227 0.581 1 98.25 83 PRO B C 1
ATOM 3801 O O . PRO B 1 83 ? 24.266 12.742 -0.552 1 98.25 83 PRO B O 1
ATOM 3804 N N . LEU B 1 84 ? 23.234 13.992 0.986 1 98.12 84 LEU B N 1
ATOM 3805 C CA . LEU B 1 84 ? 22.078 14.312 0.169 1 98.12 84 LEU B CA 1
ATOM 3806 C C . LEU B 1 84 ? 22.5 14.875 -1.184 1 98.12 84 LEU B C 1
ATOM 3808 O O . LEU B 1 84 ? 21.922 14.523 -2.215 1 98.12 84 LEU B O 1
ATOM 3812 N N . ALA B 1 85 ? 23.469 15.703 -1.179 1 97.88 85 ALA B N 1
ATOM 3813 C CA . ALA B 1 85 ? 23.906 16.375 -2.4 1 97.88 85 ALA B CA 1
ATOM 3814 C C . ALA B 1 85 ? 24.391 15.359 -3.438 1 97.88 85 ALA B C 1
ATOM 3816 O O . ALA B 1 85 ? 24.156 15.539 -4.637 1 97.88 85 ALA B O 1
ATOM 3817 N N . GLU B 1 86 ? 25.047 14.344 -3.012 1 97.56 86 GLU B N 1
ATOM 3818 C CA . GLU B 1 86 ? 25.547 13.312 -3.916 1 97.56 86 GLU B CA 1
ATOM 3819 C C . GLU B 1 86 ? 24.391 12.508 -4.516 1 97.56 86 GLU B C 1
ATOM 3821 O O . GLU B 1 86 ? 24.406 12.18 -5.703 1 97.56 86 GLU B O 1
ATOM 3826 N N . LEU B 1 87 ? 23.391 12.234 -3.75 1 98 87 LEU B N 1
ATOM 3827 C CA . LEU B 1 87 ? 22.219 11.516 -4.254 1 98 87 LEU B CA 1
ATOM 3828 C C . LEU B 1 87 ? 21.453 12.375 -5.254 1 98 87 LEU B C 1
ATOM 3830 O O . LEU B 1 87 ? 20.969 11.867 -6.273 1 98 87 LEU B O 1
ATOM 3834 N N . ALA B 1 88 ? 21.359 13.664 -4.945 1 98 88 ALA B N 1
ATOM 3835 C CA . ALA B 1 88 ? 20.641 14.586 -5.824 1 98 88 ALA B CA 1
ATOM 3836 C C . ALA B 1 88 ? 21.359 14.734 -7.164 1 98 88 ALA B C 1
ATOM 3838 O O . ALA B 1 88 ? 20.719 15 -8.188 1 98 88 ALA B O 1
ATOM 3839 N N . ALA B 1 89 ? 22.641 14.469 -7.18 1 97 89 ALA B N 1
ATOM 3840 C CA . ALA B 1 89 ? 23.453 14.648 -8.383 1 97 89 ALA B CA 1
ATOM 3841 C C . ALA B 1 89 ? 23.453 13.391 -9.25 1 97 89 ALA B C 1
ATOM 3843 O O . ALA B 1 89 ? 23.812 13.438 -10.422 1 97 89 ALA B O 1
ATOM 3844 N N . ALA B 1 90 ? 23.094 12.227 -8.688 1 94.5 90 ALA B N 1
ATOM 3845 C CA . ALA B 1 90 ? 23.125 10.961 -9.414 1 94.5 90 ALA B CA 1
ATOM 3846 C C . ALA B 1 90 ? 22.266 11.023 -10.672 1 94.5 90 ALA B C 1
ATOM 3848 O O . ALA B 1 90 ? 22.641 10.492 -11.719 1 94.5 90 ALA B O 1
ATOM 3849 N N . LYS B 1 91 ? 21.109 11.523 -10.664 1 93.5 91 LYS B N 1
ATOM 3850 C CA . LYS B 1 91 ? 20.203 12.078 -11.656 1 93.5 91 LYS B CA 1
ATOM 3851 C C . LYS B 1 91 ? 19.75 13.484 -11.273 1 93.5 91 LYS B C 1
ATOM 3853 O O . LYS B 1 91 ? 18.938 13.656 -10.359 1 93.5 91 LYS B O 1
ATOM 3858 N N . PRO B 1 92 ? 20.484 14.344 -12.023 1 93.88 92 PRO B N 1
ATOM 3859 C CA . PRO B 1 92 ? 20.234 15.68 -11.484 1 93.88 92 PRO B CA 1
ATOM 3860 C C . PRO B 1 92 ? 18.781 15.898 -11.078 1 93.88 92 PRO B C 1
ATOM 3862 O O . PRO B 1 92 ? 17.875 15.734 -11.906 1 93.88 92 PRO B O 1
ATOM 3865 N N . ALA B 1 93 ? 18.578 16.125 -9.82 1 98.06 93 ALA B N 1
ATOM 3866 C CA . ALA B 1 93 ? 17.266 16.359 -9.195 1 98.06 93 ALA B CA 1
ATOM 3867 C C . ALA B 1 93 ? 17.359 17.422 -8.109 1 98.06 93 ALA B C 1
ATOM 3869 O O . ALA B 1 93 ? 18.438 17.672 -7.566 1 98.06 93 ALA B O 1
ATOM 3870 N N . ASP B 1 94 ? 16.281 18.125 -7.902 1 98.06 94 ASP B N 1
ATOM 3871 C CA . ASP B 1 94 ? 16.188 19.109 -6.828 1 98.06 94 ASP B CA 1
ATOM 3872 C C . ASP B 1 94 ? 16.484 18.469 -5.473 1 98.06 94 ASP B C 1
ATOM 3874 O O . ASP B 1 94 ? 15.812 17.516 -5.078 1 98.06 94 ASP B O 1
ATOM 3878 N N . PRO B 1 95 ? 17.469 19 -4.688 1 97.75 95 PRO B N 1
ATOM 3879 C CA . PRO B 1 95 ? 17.828 18.391 -3.404 1 97.75 95 PRO B CA 1
ATOM 3880 C C . PRO B 1 95 ? 16.641 18.281 -2.447 1 97.75 95 PRO B C 1
ATOM 3882 O O . PRO B 1 95 ? 16.547 17.312 -1.687 1 97.75 95 PRO B O 1
ATOM 3885 N N . LEU B 1 96 ? 15.742 19.234 -2.457 1 97.44 96 LEU B N 1
ATOM 3886 C CA . LEU B 1 96 ? 14.586 19.172 -1.576 1 97.44 96 LEU B CA 1
ATOM 3887 C C . LEU B 1 96 ? 13.695 17.984 -1.932 1 97.44 96 LEU B C 1
ATOM 3889 O O . LEU B 1 96 ? 13.203 17.281 -1.044 1 97.44 96 LEU B O 1
ATOM 3893 N N . LEU B 1 97 ? 13.461 17.828 -3.24 1 98.31 97 LEU B N 1
ATOM 3894 C CA . LEU B 1 97 ? 12.688 16.672 -3.684 1 98.31 97 LEU B CA 1
ATOM 3895 C C . LEU B 1 97 ? 13.32 15.375 -3.205 1 98.31 97 LEU B C 1
ATOM 3897 O O . LEU B 1 97 ? 12.641 14.508 -2.666 1 98.31 97 LEU B O 1
ATOM 3901 N N . VAL B 1 98 ? 14.656 15.234 -3.398 1 98.56 98 VAL B N 1
ATOM 3902 C CA . VAL B 1 98 ? 15.383 14.023 -3.018 1 98.56 98 VAL B CA 1
ATOM 3903 C C . VAL B 1 98 ? 15.266 13.805 -1.511 1 98.56 98 VAL B C 1
ATOM 3905 O O . VAL B 1 98 ? 15.023 12.68 -1.058 1 98.56 98 VAL B O 1
ATOM 3908 N N . GLU B 1 99 ? 15.398 14.805 -0.743 1 98.31 99 GLU B N 1
ATOM 3909 C CA . GLU B 1 99 ? 15.297 14.703 0.71 1 98.31 99 GLU B CA 1
ATOM 3910 C C . GLU B 1 99 ? 13.93 14.164 1.132 1 98.31 99 GLU B C 1
ATOM 3912 O O . GLU B 1 99 ? 13.844 13.305 2.012 1 98.31 99 GLU B O 1
ATOM 3917 N N . ARG B 1 100 ? 12.867 14.703 0.565 1 98.31 100 ARG B N 1
ATOM 3918 C CA . ARG B 1 100 ? 11.508 14.305 0.909 1 98.31 100 ARG B CA 1
ATOM 3919 C C . ARG B 1 100 ? 11.266 12.844 0.559 1 98.31 100 ARG B C 1
ATOM 3921 O O . ARG B 1 100 ? 10.656 12.109 1.339 1 98.31 100 ARG B O 1
ATOM 3928 N N . ILE B 1 101 ? 11.75 12.391 -0.616 1 98.69 101 ILE B N 1
ATOM 3929 C CA . ILE B 1 101 ? 11.641 11 -1.026 1 98.69 101 ILE B CA 1
ATOM 3930 C C . ILE B 1 101 ? 12.453 10.117 -0.076 1 98.69 101 ILE B C 1
ATOM 3932 O O . ILE B 1 101 ? 11.977 9.062 0.359 1 98.69 101 ILE B O 1
ATOM 3936 N N . MET B 1 102 ? 13.656 10.57 0.287 1 98.69 102 MET B N 1
ATOM 3937 C CA . MET B 1 102 ? 14.531 9.812 1.171 1 98.69 102 MET B CA 1
ATOM 3938 C C . MET B 1 102 ? 13.906 9.648 2.553 1 98.69 102 MET B C 1
ATOM 3940 O O . MET B 1 102 ? 14.07 8.609 3.197 1 98.69 102 MET B O 1
ATOM 3944 N N . ARG B 1 103 ? 13.188 10.656 3.061 1 98.06 103 ARG B N 1
ATOM 3945 C CA . ARG B 1 103 ? 12.531 10.547 4.359 1 98.06 103 ARG B CA 1
ATOM 3946 C C . ARG B 1 103 ? 11.531 9.391 4.371 1 98.06 103 ARG B C 1
ATOM 3948 O O . ARG B 1 103 ? 11.438 8.656 5.355 1 98.06 103 ARG B O 1
ATOM 3955 N N . VAL B 1 104 ? 10.773 9.227 3.281 1 98.31 104 VAL B N 1
ATOM 3956 C CA . VAL B 1 104 ? 9.828 8.109 3.178 1 98.31 104 VAL B CA 1
ATOM 3957 C C . VAL B 1 104 ? 10.594 6.789 3.195 1 98.31 104 VAL B C 1
ATOM 3959 O O . VAL B 1 104 ? 10.188 5.84 3.871 1 98.31 104 VAL B O 1
ATOM 3962 N N . LEU B 1 105 ? 11.742 6.738 2.486 1 98.56 105 LEU B N 1
ATOM 3963 C CA . LEU B 1 105 ? 12.531 5.516 2.391 1 98.56 105 LEU B CA 1
ATOM 3964 C C . LEU B 1 105 ? 13.164 5.172 3.732 1 98.56 105 LEU B C 1
ATOM 3966 O O . LEU B 1 105 ? 13.219 4 4.117 1 98.56 105 LEU B O 1
ATOM 3970 N N . VAL B 1 106 ? 13.648 6.176 4.457 1 97.88 106 VAL B N 1
ATOM 3971 C CA . VAL B 1 106 ? 14.227 5.98 5.781 1 97.88 106 VAL B CA 1
ATOM 3972 C C . VAL B 1 106 ? 13.164 5.449 6.738 1 97.88 106 VAL B C 1
ATOM 3974 O O . VAL B 1 106 ? 13.375 4.449 7.426 1 97.88 106 VAL B O 1
ATOM 3977 N N . ALA B 1 107 ? 12.008 6.062 6.711 1 95.5 107 ALA B N 1
ATOM 3978 C CA . ALA B 1 107 ? 10.93 5.723 7.637 1 95.5 107 ALA B CA 1
ATOM 3979 C C . ALA B 1 107 ? 10.422 4.305 7.395 1 95.5 107 ALA B C 1
ATOM 3981 O O . ALA B 1 107 ? 9.797 3.703 8.266 1 95.5 107 ALA B O 1
ATOM 3982 N N . ASN B 1 108 ? 10.719 3.742 6.199 1 96.38 108 ASN B N 1
ATOM 3983 C CA . ASN B 1 108 ? 10.18 2.43 5.852 1 96.38 108 ASN B CA 1
ATOM 3984 C C . ASN B 1 108 ? 11.289 1.413 5.613 1 96.38 108 ASN B C 1
ATOM 3986 O O . ASN B 1 108 ? 11.078 0.399 4.945 1 96.38 108 ASN B O 1
ATOM 3990 N N . GLY B 1 109 ? 12.508 1.719 6.016 1 95.62 109 GLY B N 1
ATOM 3991 C CA . GLY B 1 109 ? 13.555 0.721 6.199 1 95.62 109 GLY B CA 1
ATOM 3992 C C . GLY B 1 109 ? 14.43 0.543 4.977 1 95.62 109 GLY B C 1
ATOM 3993 O O . GLY B 1 109 ? 15.336 -0.291 4.973 1 95.62 109 GLY B O 1
ATOM 3994 N N . PHE B 1 110 ? 14.258 1.302 3.934 1 97.19 110 PHE B N 1
ATOM 3995 C CA . PHE B 1 110 ? 15.031 1.141 2.711 1 97.19 110 PHE B CA 1
ATOM 3996 C C . PHE B 1 110 ? 16.422 1.757 2.865 1 97.19 110 PHE B C 1
ATOM 3998 O O . PHE B 1 110 ? 17.359 1.354 2.184 1 97.19 110 PHE B O 1
ATOM 4005 N N . VAL B 1 111 ? 16.484 2.777 3.729 1 97.69 111 VAL B N 1
ATOM 4006 C CA . VAL B 1 111 ? 17.719 3.553 3.875 1 97.69 111 VAL B CA 1
ATOM 4007 C C . VAL B 1 111 ? 17.938 3.904 5.344 1 97.69 111 VAL B C 1
ATOM 4009 O O . VAL B 1 111 ? 16.969 4.066 6.102 1 97.69 111 VAL B O 1
ATOM 4012 N N . GLU B 1 112 ? 19.156 3.938 5.793 1 96.56 112 GLU B N 1
ATOM 4013 C CA . GLU B 1 112 ? 19.5 4.469 7.105 1 96.56 112 GLU B CA 1
ATOM 4014 C C . GLU B 1 112 ? 19.938 5.93 7.016 1 96.56 112 GLU B C 1
ATOM 4016 O O . GLU B 1 112 ? 20.5 6.359 6.008 1 96.56 112 GLU B O 1
ATOM 4021 N N . GLU B 1 113 ? 19.672 6.645 7.977 1 98.06 113 GLU B N 1
ATOM 4022 C CA . GLU B 1 113 ? 20.047 8.047 8.078 1 98.06 113 GLU B CA 1
ATOM 4023 C C . GLU B 1 113 ? 20.797 8.32 9.391 1 98.06 113 GLU B C 1
ATOM 4025 O O . GLU B 1 113 ? 20.203 8.852 10.336 1 98.06 113 GLU B O 1
ATOM 4030 N N . PRO B 1 114 ? 22.109 7.996 9.453 1 97.31 114 PRO B N 1
ATOM 4031 C CA . PRO B 1 114 ? 22.891 8.133 10.688 1 97.31 114 PRO B CA 1
ATOM 4032 C C . PRO B 1 114 ? 23.016 9.586 11.148 1 97.31 114 PRO B C 1
ATOM 4034 O O . PRO B 1 114 ? 23.203 9.836 12.344 1 97.31 114 PRO B O 1
ATOM 4037 N N . ALA B 1 115 ? 22.953 10.508 10.234 1 97.56 115 ALA B N 1
ATOM 4038 C CA . ALA B 1 115 ? 22.922 11.945 10.484 1 97.56 115 ALA B CA 1
ATOM 4039 C C . ALA B 1 115 ? 21.984 12.648 9.5 1 97.56 115 ALA B C 1
ATOM 4041 O O . ALA B 1 115 ? 21.594 12.07 8.484 1 97.56 115 ALA B O 1
ATOM 4042 N N . PRO B 1 116 ? 21.531 13.812 9.906 1 97.38 116 PRO B N 1
ATOM 4043 C CA . PRO B 1 116 ? 20.625 14.508 8.992 1 97.38 116 PRO B CA 1
ATOM 4044 C C . PRO B 1 116 ? 21.172 14.617 7.57 1 97.38 116 PRO B C 1
ATOM 4046 O O . PRO B 1 116 ? 22.281 15.133 7.375 1 97.38 116 PRO B O 1
ATOM 4049 N N . SER B 1 117 ? 20.484 14.07 6.648 1 97.19 117 SER B N 1
ATOM 4050 C CA . SER B 1 117 ? 20.766 14.188 5.223 1 97.19 117 SER B CA 1
ATOM 4051 C C . SER B 1 117 ? 22.016 13.383 4.844 1 97.19 117 SER B C 1
ATOM 4053 O O . SER B 1 117 ? 22.734 13.758 3.922 1 97.19 117 SER B O 1
ATOM 4055 N N . GLU B 1 118 ? 22.344 12.43 5.637 1 98.38 118 GLU B N 1
ATOM 4056 C CA . GLU B 1 118 ? 23.375 11.445 5.332 1 98.38 118 GLU B CA 1
ATOM 4057 C C . GLU B 1 118 ? 22.797 10.031 5.344 1 98.38 118 GLU B C 1
ATOM 4059 O O . GLU B 1 118 ? 22.094 9.648 6.281 1 98.38 118 GLU B O 1
ATOM 4064 N N . TYR B 1 119 ? 23.156 9.281 4.348 1 98.56 119 TYR B N 1
ATOM 4065 C CA . TYR B 1 119 ? 22.406 8.047 4.156 1 98.56 119 TYR B CA 1
ATOM 4066 C C . TYR B 1 119 ? 23.328 6.855 3.984 1 98.56 119 TYR B C 1
ATOM 4068 O O . TYR B 1 119 ? 24.422 6.984 3.422 1 98.56 119 TYR B O 1
ATOM 4076 N N . LEU B 1 120 ? 22.938 5.738 4.465 1 97.88 120 LEU B N 1
ATOM 4077 C CA . LEU B 1 120 ? 23.594 4.449 4.293 1 97.88 120 LEU B CA 1
ATOM 4078 C C . LEU B 1 120 ? 22.641 3.414 3.723 1 97.88 120 LEU B C 1
ATOM 4080 O O . LEU B 1 120 ? 21.422 3.482 3.969 1 97.88 120 LEU B O 1
ATOM 4084 N N . PRO B 1 121 ? 23.172 2.461 2.961 1 97.06 121 PRO B N 1
ATOM 4085 C CA . PRO B 1 121 ? 22.312 1.43 2.385 1 97.06 121 PRO B CA 1
ATOM 4086 C C . PRO B 1 121 ? 21.812 0.421 3.424 1 97.06 121 PRO B C 1
ATOM 4088 O O . PRO B 1 121 ? 22.391 0.318 4.508 1 97.06 121 PRO B O 1
ATOM 4091 N N . THR B 1 122 ? 20.734 -0.208 3.168 1 95.12 122 THR B N 1
ATOM 4092 C CA . THR B 1 122 ? 20.219 -1.39 3.857 1 95.12 122 THR B CA 1
ATOM 4093 C C . THR B 1 122 ? 20.125 -2.576 2.904 1 95.12 122 THR B C 1
ATOM 4095 O O . THR B 1 122 ? 20.484 -2.463 1.728 1 95.12 122 THR B O 1
ATOM 4098 N N . ALA B 1 123 ? 19.672 -3.711 3.414 1 94.5 123 ALA B N 1
ATOM 4099 C CA . ALA B 1 123 ? 19.453 -4.875 2.559 1 94.5 123 ALA B CA 1
ATOM 4100 C C . ALA B 1 123 ? 18.406 -4.59 1.491 1 94.5 123 ALA B C 1
ATOM 4102 O O . ALA B 1 123 ? 18.5 -5.082 0.364 1 94.5 123 ALA B O 1
ATOM 4103 N N . LEU B 1 124 ? 17.422 -3.752 1.807 1 95.94 124 LEU B N 1
ATOM 4104 C CA . LEU B 1 124 ? 16.359 -3.412 0.869 1 95.94 124 LEU B CA 1
ATOM 4105 C C . LEU B 1 124 ? 16.891 -2.541 -0.265 1 95.94 124 LEU B C 1
ATOM 4107 O O . LEU B 1 124 ? 16.578 -2.777 -1.434 1 95.94 124 LEU B O 1
ATOM 4111 N N . SER B 1 125 ? 17.641 -1.527 0.128 1 96.94 125 SER B N 1
ATOM 4112 C CA . SER B 1 125 ? 18.188 -0.663 -0.914 1 96.94 125 SER B CA 1
ATOM 4113 C C . SER B 1 125 ? 19.141 -1.431 -1.833 1 96.94 125 SER B C 1
ATOM 4115 O O . SER B 1 125 ? 19.172 -1.179 -3.039 1 96.94 125 SER B O 1
ATOM 4117 N N . ARG B 1 126 ? 19.906 -2.371 -1.296 1 96.81 126 ARG B N 1
ATOM 4118 C CA . ARG B 1 126 ? 20.781 -3.199 -2.121 1 96.81 126 ARG B CA 1
ATOM 4119 C C . ARG B 1 126 ? 19.969 -4.109 -3.035 1 96.81 126 ARG B C 1
ATOM 4121 O O . ARG B 1 126 ? 20.328 -4.316 -4.195 1 96.81 126 ARG B O 1
ATOM 4128 N N . GLU B 1 127 ? 18.875 -4.621 -2.494 1 95.88 127 GLU B N 1
ATOM 4129 C CA . GLU B 1 127 ? 18 -5.48 -3.287 1 95.88 127 GLU B CA 1
ATOM 4130 C C . GLU B 1 127 ? 17.406 -4.723 -4.473 1 95.88 127 GLU B C 1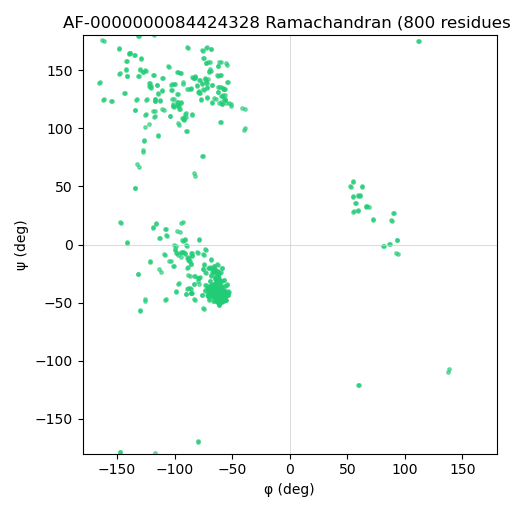
ATOM 4132 O O . GLU B 1 127 ? 17.172 -5.309 -5.531 1 95.88 127 GLU B O 1
ATOM 4137 N N . MET B 1 128 ? 17.266 -3.434 -4.398 1 97.94 128 MET B N 1
ATOM 4138 C CA . MET B 1 128 ? 16.672 -2.602 -5.438 1 97.94 128 MET B CA 1
ATOM 4139 C C . MET B 1 128 ? 17.672 -2.344 -6.566 1 97.94 128 MET B C 1
ATOM 4141 O O . MET B 1 128 ? 17.375 -1.599 -7.5 1 97.94 128 MET B O 1
ATOM 4145 N N . THR B 1 129 ? 18.828 -2.959 -6.473 1 97.69 129 THR B N 1
ATOM 4146 C CA . THR B 1 129 ? 19.75 -2.92 -7.602 1 97.69 129 THR B CA 1
ATOM 4147 C C . THR B 1 129 ? 19.672 -4.211 -8.406 1 97.69 129 THR B C 1
ATOM 4149 O O . THR B 1 129 ? 20.297 -4.324 -9.469 1 97.69 129 THR B O 1
ATOM 4152 N N . GLN B 1 130 ? 18.875 -5.148 -7.938 1 95.44 130 GLN B N 1
ATOM 4153 C CA . GLN B 1 130 ? 18.703 -6.422 -8.633 1 95.44 130 GLN B CA 1
ATOM 4154 C C . GLN B 1 130 ? 17.625 -6.324 -9.703 1 95.44 130 GLN B C 1
ATOM 4156 O O . GLN B 1 130 ? 16.531 -5.812 -9.445 1 95.44 130 GLN B O 1
ATOM 4161 N N . ARG B 1 131 ? 17.906 -6.832 -10.852 1 94.5 131 ARG B N 1
ATOM 4162 C CA . ARG B 1 131 ? 17.031 -6.758 -12.031 1 94.5 131 ARG B CA 1
ATOM 4163 C C . ARG B 1 131 ? 15.641 -7.273 -11.711 1 94.5 131 ARG B C 1
ATOM 4165 O O . ARG B 1 131 ? 14.641 -6.668 -12.117 1 94.5 131 ARG B O 1
ATOM 4172 N N . THR B 1 132 ? 15.477 -8.328 -11.023 1 93.56 132 THR B N 1
ATOM 4173 C CA . THR B 1 132 ? 14.188 -8.969 -10.766 1 93.56 132 THR B CA 1
ATOM 4174 C C . THR B 1 132 ? 13.336 -8.117 -9.82 1 93.56 132 THR B C 1
ATOM 4176 O O . THR B 1 132 ? 12.133 -7.965 -10.039 1 93.56 132 THR B O 1
ATOM 4179 N N . SER B 1 133 ? 13.992 -7.566 -8.734 1 96.19 133 SER B N 1
ATOM 4180 C CA . SER B 1 133 ? 13.266 -6.707 -7.816 1 96.19 133 SER B CA 1
ATOM 4181 C C . SER B 1 133 ? 12.844 -5.406 -8.492 1 96.19 133 SER B C 1
ATOM 4183 O O . SER B 1 133 ? 11.742 -4.898 -8.25 1 96.19 133 SER B O 1
ATOM 4185 N N . ILE B 1 134 ? 13.68 -4.883 -9.398 1 97.25 134 ILE B N 1
ATOM 4186 C CA . ILE B 1 134 ? 13.344 -3.717 -10.211 1 97.25 134 ILE B CA 1
ATOM 4187 C C . ILE B 1 134 ? 12.133 -4.039 -11.094 1 97.25 134 ILE B C 1
ATOM 4189 O O . ILE B 1 134 ? 11.219 -3.225 -11.219 1 97.25 134 ILE B O 1
ATOM 4193 N N . GLY B 1 135 ? 12.156 -5.215 -11.656 1 96.06 135 GLY B N 1
ATOM 4194 C CA . GLY B 1 135 ? 11.039 -5.664 -12.477 1 96.06 135 GLY B CA 1
ATOM 4195 C C . GLY B 1 135 ? 9.734 -5.777 -11.711 1 96.06 135 GLY B C 1
ATOM 4196 O O . GLY B 1 135 ? 8.68 -5.41 -12.219 1 96.06 135 GLY B O 1
ATOM 4197 N N . VAL B 1 136 ? 9.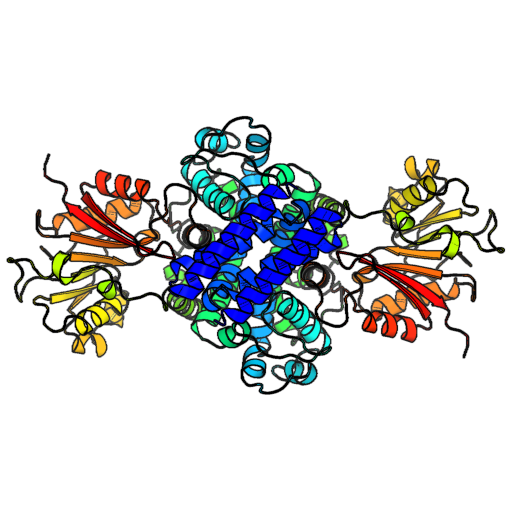805 -6.254 -10.461 1 96.25 136 VAL B N 1
ATOM 4198 C CA . VAL B 1 136 ? 8.641 -6.395 -9.594 1 96.25 136 VAL B CA 1
ATOM 4199 C C . VAL B 1 136 ? 8.008 -5.023 -9.352 1 96.25 136 VAL B C 1
ATOM 4201 O O . VAL B 1 136 ? 6.824 -4.82 -9.625 1 96.25 136 VAL B O 1
ATOM 4204 N N . VAL B 1 137 ? 8.82 -4.102 -8.938 1 98 137 VAL B N 1
ATOM 4205 C CA . VAL B 1 137 ? 8.328 -2.76 -8.625 1 98 137 VAL B CA 1
ATOM 4206 C C . VAL B 1 137 ? 7.785 -2.105 -9.898 1 98 137 VAL B C 1
ATOM 4208 O O . VAL B 1 137 ? 6.691 -1.535 -9.891 1 98 137 VAL B O 1
ATOM 4211 N N . GLY B 1 138 ? 8.523 -2.234 -10.992 1 97.75 138 GLY B N 1
ATOM 4212 C CA . GLY B 1 138 ? 8.133 -1.606 -12.25 1 97.75 138 GLY B CA 1
ATOM 4213 C C . GLY B 1 138 ? 6.824 -2.141 -12.797 1 97.75 138 GLY B C 1
ATOM 4214 O O . GLY B 1 138 ? 5.926 -1.367 -13.133 1 97.75 138 GLY B O 1
ATOM 4215 N N . SER B 1 139 ? 6.672 -3.426 -12.875 1 97.31 139 SER B N 1
ATOM 4216 C CA . SER B 1 139 ? 5.488 -4.047 -13.453 1 97.31 139 SER B CA 1
ATOM 4217 C C . SER B 1 139 ? 4.246 -3.762 -12.625 1 97.31 139 SER B C 1
ATOM 4219 O O . SER B 1 139 ? 3.209 -3.369 -13.156 1 97.31 139 SER B O 1
ATOM 4221 N N . LEU B 1 140 ? 4.363 -3.963 -11.344 1 97.69 140 LEU B N 1
ATOM 4222 C CA . LEU B 1 140 ? 3.195 -3.793 -10.484 1 97.69 140 LEU B CA 1
ATOM 4223 C C . LEU B 1 140 ? 2.797 -2.324 -10.398 1 97.69 140 LEU B C 1
ATOM 4225 O O . LEU B 1 140 ? 1.61 -2.004 -10.297 1 97.69 140 LEU B O 1
ATOM 4229 N N . PHE B 1 141 ? 3.781 -1.415 -10.5 1 98 141 PHE B N 1
ATOM 4230 C CA . PHE B 1 141 ? 3.496 0.013 -10.422 1 98 141 PHE B CA 1
ATOM 4231 C C . PHE B 1 141 ? 2.891 0.515 -11.727 1 98 141 PHE B C 1
ATOM 4233 O O . PHE B 1 141 ? 1.907 1.26 -11.711 1 98 141 PHE B O 1
ATOM 4240 N N . HIS B 1 142 ? 3.432 0.096 -12.891 1 96.5 142 HIS B N 1
ATOM 4241 C CA . HIS B 1 142 ? 3.043 0.672 -14.172 1 96.5 142 HIS B CA 1
ATOM 4242 C C . HIS B 1 142 ? 1.867 -0.085 -14.789 1 96.5 142 HIS B C 1
ATOM 4244 O O . HIS B 1 142 ? 0.959 0.524 -15.352 1 96.5 142 HIS B O 1
ATOM 4250 N N . GLU B 1 143 ? 1.906 -1.354 -14.719 1 95.56 143 GLU B N 1
ATOM 4251 C CA . GLU B 1 143 ? 0.939 -2.139 -15.477 1 95.56 143 GLU B CA 1
ATOM 4252 C C . GLU B 1 143 ? -0.25 -2.539 -14.609 1 95.56 143 GLU B C 1
ATOM 4254 O O . GLU B 1 143 ? -1.366 -2.691 -15.109 1 95.56 143 GLU B O 1
ATOM 4259 N N . PHE B 1 144 ? -0.057 -2.783 -13.312 1 97.44 144 PHE B N 1
ATOM 4260 C CA . PHE B 1 144 ? -1.121 -3.361 -12.492 1 97.44 144 PHE B CA 1
ATOM 4261 C C . PHE B 1 144 ? -1.846 -2.279 -11.703 1 97.44 144 PHE B C 1
ATOM 4263 O O . PHE B 1 144 ? -3.072 -2.309 -11.586 1 97.44 144 PHE B O 1
ATOM 4270 N N . LEU B 1 145 ? -1.126 -1.313 -11.164 1 98.12 145 LEU B N 1
ATOM 4271 C CA . LEU B 1 145 ? -1.679 -0.344 -10.227 1 98.12 145 LEU B CA 1
ATOM 4272 C C . LEU B 1 145 ? -2.84 0.42 -10.859 1 98.12 145 LEU B C 1
ATOM 4274 O O . LEU B 1 145 ? -3.873 0.621 -10.219 1 98.12 145 LEU B O 1
ATOM 4278 N N . PRO B 1 146 ? -2.783 0.895 -12.164 1 97.62 146 PRO B N 1
ATOM 4279 C CA . PRO B 1 146 ? -3.934 1.579 -12.758 1 97.62 146 PRO B CA 1
ATOM 4280 C C . PRO B 1 146 ? -5.184 0.705 -12.797 1 97.62 146 PRO B C 1
ATOM 4282 O O . PRO B 1 146 ? -6.293 1.196 -12.57 1 97.62 146 PRO B O 1
ATOM 4285 N N . SER B 1 147 ? -5.008 -0.569 -13.062 1 97.88 147 SER B N 1
ATOM 4286 C CA . SER B 1 147 ? -6.148 -1.476 -13.125 1 97.88 147 SER B CA 1
ATOM 4287 C C . SER B 1 147 ? -6.699 -1.776 -11.734 1 97.88 147 SER B C 1
ATOM 4289 O O . SER B 1 147 ? -7.914 -1.894 -11.555 1 97.88 147 SER B O 1
ATOM 4291 N N . VAL B 1 148 ? -5.781 -1.944 -10.766 1 98.44 148 VAL B N 1
ATOM 4292 C CA . VAL B 1 148 ? -6.195 -2.156 -9.383 1 98.44 148 VAL B CA 1
ATOM 4293 C C . VAL B 1 148 ? -7.102 -1.013 -8.938 1 98.44 148 VAL B C 1
ATOM 4295 O O . VAL B 1 148 ? -8.117 -1.242 -8.281 1 98.44 148 VAL B O 1
ATOM 4298 N N . GLN B 1 149 ? -6.754 0.188 -9.336 1 98.19 149 GLN B N 1
ATOM 4299 C CA . GLN B 1 149 ? -7.516 1.385 -8.992 1 98.19 149 GLN B CA 1
ATOM 4300 C C . GLN B 1 149 ? -8.898 1.355 -9.641 1 98.19 149 GLN B C 1
ATOM 4302 O O . GLN B 1 149 ? -9.852 1.925 -9.102 1 98.19 149 GLN B O 1
ATOM 4307 N N . LYS B 1 150 ? -9.133 0.63 -10.719 1 98.12 150 LYS B N 1
ATOM 4308 C CA . LYS B 1 150 ? -10.375 0.636 -11.477 1 98.12 150 LYS B CA 1
ATOM 4309 C C . LYS B 1 150 ? -11.258 -0.55 -11.094 1 98.12 150 LYS B C 1
ATOM 4311 O O . LYS B 1 150 ? -12.438 -0.596 -11.453 1 98.12 150 LYS B O 1
ATOM 4316 N N . VAL B 1 151 ? -10.805 -1.472 -10.297 1 98.56 151 VAL B N 1
ATOM 4317 C CA . VAL B 1 151 ? -11.484 -2.723 -9.992 1 98.56 151 VAL B CA 1
ATOM 4318 C C . VAL B 1 151 ? -12.852 -2.43 -9.367 1 98.56 151 VAL B C 1
ATOM 4320 O O . VAL B 1 151 ? -13.867 -2.998 -9.781 1 98.56 151 VAL B O 1
ATOM 4323 N N . PRO B 1 152 ? -12.906 -1.505 -8.336 1 98.19 152 PRO B N 1
ATOM 4324 C CA . PRO B 1 152 ? -14.234 -1.266 -7.758 1 98.19 152 PRO B CA 1
ATOM 4325 C C . PRO B 1 152 ? -15.25 -0.782 -8.789 1 98.19 152 PRO B C 1
ATOM 4327 O O . PRO B 1 152 ? -16.391 -1.246 -8.805 1 98.19 152 PRO B O 1
ATOM 4330 N N . GLU B 1 153 ? -14.852 0.109 -9.641 1 97.81 153 GLU B N 1
ATOM 4331 C CA . GLU B 1 153 ? -15.734 0.589 -10.703 1 97.81 153 GLU B CA 1
ATOM 4332 C C . GLU B 1 153 ? -16.094 -0.534 -11.664 1 97.81 153 GLU B C 1
ATOM 4334 O O . GLU B 1 153 ? -17.266 -0.672 -12.055 1 97.81 153 GLU B O 1
ATOM 4339 N N . TYR B 1 154 ? -15.109 -1.286 -12.078 1 98.56 154 TYR B N 1
ATOM 4340 C CA . TYR B 1 154 ? -15.297 -2.436 -12.953 1 98.56 154 TYR B CA 1
ATOM 4341 C C . TYR B 1 154 ? -16.297 -3.416 -12.367 1 98.56 154 TYR B C 1
ATOM 4343 O O . TYR B 1 154 ? -17.234 -3.842 -13.047 1 98.56 154 TYR B O 1
ATOM 4351 N N . LEU B 1 155 ? -16.141 -3.764 -11.086 1 98.56 155 LEU B N 1
ATOM 4352 C CA . LEU B 1 155 ? -17.031 -4.73 -10.43 1 98.56 155 LEU B CA 1
ATOM 4353 C C . LEU B 1 155 ? -18.438 -4.184 -10.32 1 98.56 155 LEU B C 1
ATOM 4355 O O . LEU B 1 155 ? -19.422 -4.926 -10.484 1 98.56 155 LEU B O 1
ATOM 4359 N N . HIS B 1 156 ? -18.547 -2.906 -10.055 1 97.88 156 HIS B N 1
ATOM 4360 C CA . HIS B 1 156 ? -19.859 -2.285 -10.047 1 97.88 156 HIS B CA 1
ATOM 4361 C C . HIS B 1 156 ? -20.547 -2.426 -11.398 1 97.88 156 HIS B C 1
ATOM 4363 O O . HIS B 1 156 ? -21.734 -2.76 -11.469 1 97.88 156 HIS B O 1
ATOM 4369 N N . SER B 1 157 ? -19.828 -2.236 -12.453 1 97.56 157 SER B N 1
ATOM 4370 C CA . SER B 1 157 ? -20.375 -2.275 -13.812 1 97.56 157 SER B CA 1
ATOM 4371 C C . SER B 1 157 ? -20.781 -3.691 -14.195 1 97.56 157 SER B C 1
ATOM 4373 O O . SER B 1 157 ? -21.594 -3.881 -15.102 1 97.56 157 SER B O 1
ATOM 4375 N N . THR B 1 158 ? -20.297 -4.688 -13.555 1 97.62 158 THR B N 1
ATOM 4376 C CA . THR B 1 158 ? -20.594 -6.078 -13.875 1 97.62 158 THR B CA 1
ATOM 4377 C C . THR B 1 158 ? -21.5 -6.695 -12.805 1 97.62 158 THR B C 1
ATOM 4379 O O . THR B 1 158 ? -21.609 -7.918 -12.711 1 97.62 158 THR B O 1
ATOM 4382 N N . ASN B 1 159 ? -22.094 -5.84 -11.938 1 97.81 159 ASN B N 1
ATOM 4383 C CA . ASN B 1 159 ? -22.969 -6.266 -10.852 1 97.81 159 ASN B CA 1
ATOM 4384 C C . ASN B 1 159 ? -22.266 -7.25 -9.914 1 97.81 159 ASN B C 1
ATOM 4386 O O . ASN B 1 159 ? -22.859 -8.25 -9.508 1 97.81 159 ASN B O 1
ATOM 4390 N N . TYR B 1 160 ? -20.953 -7.023 -9.719 1 98.25 160 TYR B N 1
ATOM 4391 C CA . TYR B 1 160 ? -20.125 -7.73 -8.75 1 98.25 160 TYR B CA 1
ATOM 4392 C C . TYR B 1 160 ? -20.078 -9.219 -9.055 1 98.25 160 TYR B C 1
ATOM 4394 O O . TYR B 1 160 ? -20.141 -10.055 -8.148 1 98.25 160 TYR B O 1
ATOM 4402 N N . ARG B 1 161 ? -19.953 -9.469 -10.328 1 97.56 161 ARG B N 1
ATOM 4403 C CA . ARG B 1 161 ? -19.656 -10.82 -10.781 1 97.56 161 ARG B CA 1
ATOM 4404 C C . ARG B 1 161 ? -18.172 -11.117 -10.727 1 97.56 161 ARG B C 1
ATOM 4406 O O . ARG B 1 161 ? -17.344 -10.242 -11.023 1 97.56 161 ARG B O 1
ATOM 4413 N N . ASN B 1 162 ? -17.797 -12.344 -10.383 1 97.88 162 ASN B N 1
ATOM 4414 C CA . ASN B 1 162 ? -16.406 -12.758 -10.492 1 97.88 162 ASN B CA 1
ATOM 4415 C C . ASN B 1 162 ? -15.93 -12.766 -11.945 1 97.88 162 ASN B C 1
ATOM 4417 O O . ASN B 1 162 ? -16.547 -13.414 -12.797 1 97.88 162 ASN B O 1
ATOM 4421 N N . PRO B 1 163 ? -14.852 -12.062 -12.234 1 96.88 163 PRO B N 1
ATOM 4422 C CA . PRO B 1 163 ? -14.352 -12.094 -13.609 1 96.88 163 PRO B CA 1
ATOM 4423 C C . PRO B 1 163 ? -13.93 -13.492 -14.055 1 96.88 163 PRO B C 1
ATOM 4425 O O . PRO B 1 163 ? -13.281 -14.219 -13.289 1 96.88 163 PRO B O 1
ATOM 4428 N N . ASP B 1 164 ? -14.328 -13.859 -15.281 1 95.56 164 ASP B N 1
ATOM 4429 C CA . ASP B 1 164 ? -14 -15.203 -15.75 1 95.56 164 ASP B CA 1
ATOM 4430 C C . ASP B 1 164 ? -13.633 -15.203 -17.234 1 95.56 164 ASP B C 1
ATOM 4432 O O . ASP B 1 164 ? -13.422 -16.266 -17.828 1 95.56 164 ASP B O 1
ATOM 4436 N N . ASP B 1 165 ? -13.617 -13.992 -17.859 1 94.69 165 ASP B N 1
ATOM 4437 C CA . ASP B 1 165 ? -13.273 -13.82 -19.281 1 94.69 165 ASP B CA 1
ATOM 4438 C C . ASP B 1 165 ? -12.039 -12.938 -19.438 1 94.69 165 ASP B C 1
ATOM 4440 O O . ASP B 1 165 ? -12.078 -11.734 -19.156 1 94.69 165 ASP B O 1
ATOM 4444 N N . PRO B 1 166 ? -10.945 -13.492 -19.938 1 93.44 166 PRO B N 1
ATOM 4445 C CA . PRO B 1 166 ? -9.711 -12.727 -20.078 1 93.44 166 PRO B CA 1
ATOM 4446 C C . PRO B 1 166 ? -9.859 -11.539 -21.031 1 93.44 166 PRO B C 1
ATOM 4448 O O . PRO B 1 166 ? -9.039 -10.617 -21.016 1 93.44 166 PRO B O 1
ATOM 4451 N N . MET B 1 167 ? -10.922 -11.578 -21.859 1 94.56 167 MET B N 1
ATOM 4452 C CA . MET B 1 167 ? -11.164 -10.477 -22.797 1 94.56 167 MET B CA 1
ATOM 4453 C C . MET B 1 167 ? -11.93 -9.352 -22.125 1 94.56 167 MET B C 1
ATOM 4455 O O . MET B 1 167 ? -12.047 -8.25 -22.672 1 94.56 167 MET B O 1
ATOM 4459 N N . PHE B 1 168 ? -12.406 -9.68 -20.906 1 95.44 168 PHE B N 1
ATOM 4460 C CA . PHE B 1 168 ? -13.172 -8.688 -20.172 1 95.44 168 PHE B CA 1
ATOM 4461 C C . PHE B 1 168 ? -12.719 -8.617 -18.719 1 95.44 168 PHE B C 1
ATOM 4463 O O . PHE B 1 168 ? -13.531 -8.727 -17.797 1 95.44 168 PHE B O 1
ATOM 4470 N N . ALA B 1 169 ? -11.414 -8.531 -18.562 1 96.81 169 ALA B N 1
ATOM 4471 C CA . ALA B 1 169 ? -10.805 -8.375 -17.234 1 96.81 169 ALA B CA 1
ATOM 4472 C C . ALA B 1 169 ? -10.68 -6.898 -16.875 1 96.81 169 ALA B C 1
ATOM 4474 O O . ALA B 1 169 ? -10.914 -6.02 -17.703 1 96.81 169 ALA B O 1
ATOM 4475 N N . PRO B 1 170 ? -10.336 -6.578 -15.586 1 97.56 170 PRO B N 1
ATOM 4476 C CA . PRO B 1 170 ? -10.117 -5.188 -15.188 1 97.56 170 PRO B CA 1
ATOM 4477 C C . PRO B 1 170 ? -9.086 -4.477 -16.062 1 97.56 170 PRO B C 1
ATOM 4479 O O . PRO B 1 170 ? -9.203 -3.275 -16.312 1 97.56 170 PRO B O 1
ATOM 4482 N N . LEU B 1 171 ? -8.078 -5.191 -16.516 1 97.5 171 LEU B N 1
ATOM 4483 C CA . LEU B 1 171 ? -7.07 -4.617 -17.406 1 97.5 171 LEU B CA 1
ATOM 4484 C C . LEU B 1 171 ? -7.715 -4.051 -18.672 1 97.5 171 LEU B C 1
ATOM 4486 O O . LEU B 1 171 ? -7.414 -2.926 -19.078 1 97.5 171 LEU B O 1
ATOM 4490 N N . GLN B 1 172 ? -8.602 -4.828 -19.312 1 97.81 172 GLN B N 1
ATOM 4491 C CA . GLN B 1 172 ? -9.305 -4.406 -20.516 1 97.81 172 GLN B CA 1
ATOM 4492 C C . GLN B 1 172 ? -10.211 -3.211 -20.234 1 97.81 172 GLN B C 1
ATOM 4494 O O . GLN B 1 172 ? -10.281 -2.275 -21.047 1 97.81 172 GLN B O 1
ATOM 4499 N N . TYR B 1 173 ? -10.852 -3.303 -19.156 1 97.81 173 TYR B N 1
ATOM 4500 C CA . TYR B 1 173 ? -11.727 -2.209 -18.75 1 97.81 173 TYR B CA 1
ATOM 4501 C C . TYR B 1 173 ? -10.938 -0.919 -18.562 1 97.81 173 TYR B C 1
ATOM 4503 O O . TYR B 1 173 ? -11.383 0.155 -18.969 1 97.81 173 TYR B O 1
ATOM 4511 N N . THR B 1 174 ? -9.773 -0.994 -17.938 1 97.25 174 THR B N 1
ATOM 4512 C CA . THR B 1 174 ? -8.938 0.15 -17.594 1 97.25 174 THR B CA 1
ATOM 4513 C C . THR B 1 174 ? -8.414 0.837 -18.844 1 97.25 174 THR B C 1
ATOM 4515 O O . THR B 1 174 ? -8.383 2.068 -18.922 1 97.25 174 THR B O 1
ATOM 4518 N N . HIS B 1 175 ? -8.023 0.085 -19.828 1 96.31 175 HIS B N 1
ATOM 4519 C CA . HIS B 1 175 ? -7.309 0.646 -20.984 1 96.31 175 HIS B CA 1
ATOM 4520 C C . HIS B 1 175 ? -8.148 0.557 -22.25 1 96.31 175 HIS B C 1
ATOM 4522 O O . HIS B 1 175 ? -7.664 0.864 -23.344 1 96.31 175 HIS B O 1
ATOM 4528 N N . ASP B 1 176 ? -9.352 0.126 -22.125 1 96.56 176 ASP B N 1
ATOM 4529 C CA . ASP B 1 176 ? -10.242 -0.037 -23.281 1 96.56 176 ASP B CA 1
ATOM 4530 C C . ASP B 1 176 ? -9.602 -0.92 -24.344 1 96.56 176 ASP B C 1
ATOM 4532 O O . ASP B 1 176 ? -9.484 -0.514 -25.5 1 96.56 176 ASP B O 1
ATOM 4536 N N . LEU B 1 177 ? -9.211 -2.094 -23.875 1 96.19 177 LEU B N 1
ATOM 4537 C CA . LEU B 1 177 ? -8.523 -3.035 -24.766 1 96.19 177 LEU B CA 1
ATOM 4538 C C . LEU B 1 177 ? -9.492 -4.07 -25.312 1 96.19 177 LEU B C 1
ATOM 4540 O O . LEU B 1 177 ? -10.406 -4.516 -24.609 1 96.19 177 LEU B O 1
ATOM 4544 N N . GLN B 1 178 ? -9.211 -4.523 -26.531 1 95.88 178 GLN B N 1
ATOM 4545 C CA . GLN B 1 178 ? -9.984 -5.586 -27.156 1 95.88 178 GLN B CA 1
ATOM 4546 C C . GLN B 1 178 ? -9.125 -6.828 -27.391 1 95.88 178 GLN B C 1
ATOM 4548 O O . GLN B 1 178 ? -9.414 -7.641 -28.266 1 95.88 178 GLN B O 1
ATOM 4553 N N . ILE B 1 179 ? -8.047 -6.918 -26.734 1 94.62 179 ILE B N 1
ATOM 4554 C CA . ILE B 1 179 ? -7.141 -8.055 -26.781 1 94.62 179 ILE B CA 1
ATOM 4555 C C . ILE B 1 179 ? -6.832 -8.523 -25.359 1 94.62 179 ILE B C 1
ATOM 4557 O O . ILE B 1 179 ? -7.055 -7.789 -24.391 1 94.62 179 ILE B O 1
ATOM 4561 N N . ASP B 1 180 ? -6.367 -9.742 -25.203 1 93.56 180 ASP B N 1
ATOM 4562 C CA . ASP B 1 180 ? -6.047 -10.242 -23.875 1 93.56 180 ASP B CA 1
ATOM 4563 C C . ASP B 1 180 ? -4.73 -9.648 -23.359 1 93.56 180 ASP B C 1
ATOM 4565 O O . ASP B 1 180 ? -3.963 -9.078 -24.141 1 93.56 180 ASP B O 1
ATOM 4569 N N . GLY B 1 181 ? -4.461 -9.789 -22.141 1 94.19 181 GLY B N 1
ATOM 4570 C CA . GLY B 1 181 ? -3.322 -9.172 -21.469 1 94.19 181 GLY B CA 1
ATOM 4571 C C . GLY B 1 181 ? -1.989 -9.617 -22.047 1 94.19 181 GLY B C 1
ATOM 4572 O O . GLY B 1 181 ? -1.065 -8.812 -22.188 1 94.19 181 GLY B O 1
ATOM 4573 N N . PHE B 1 182 ? -1.871 -10.883 -22.344 1 90.69 182 PHE B N 1
ATOM 4574 C CA . PHE B 1 182 ? -0.598 -11.391 -22.828 1 90.69 182 PHE B CA 1
ATOM 4575 C C . PHE B 1 182 ? -0.302 -10.859 -24.234 1 90.69 182 PHE B C 1
ATOM 4577 O O . PHE B 1 182 ? 0.836 -10.492 -24.531 1 90.69 182 PHE B O 1
ATOM 4584 N N . THR B 1 183 ? -1.334 -10.844 -25.078 1 92 183 THR B N 1
ATOM 4585 C CA . THR B 1 183 ? -1.188 -10.219 -26.375 1 92 183 THR B CA 1
ATOM 4586 C C . THR B 1 183 ? -0.809 -8.75 -26.25 1 92 183 THR B C 1
ATOM 4588 O O . THR B 1 183 ? 0.034 -8.242 -26.984 1 92 183 THR B O 1
ATOM 4591 N N . TRP B 1 184 ? -1.429 -8.109 -25.328 1 94.31 184 TRP B N 1
ATOM 4592 C CA . TRP B 1 184 ? -1.12 -6.711 -25.062 1 94.31 184 TRP B CA 1
ATOM 4593 C C . TRP B 1 184 ? 0.342 -6.543 -24.656 1 94.31 184 TRP B C 1
ATOM 4595 O O . TRP B 1 184 ? 1.018 -5.621 -25.125 1 94.31 184 TRP B O 1
ATOM 4605 N N . LEU B 1 185 ? 0.877 -7.375 -23.812 1 93.44 185 LEU B N 1
ATOM 4606 C CA . LEU B 1 185 ? 2.275 -7.324 -23.391 1 93.44 185 LEU B CA 1
ATOM 4607 C C . LEU B 1 185 ? 3.203 -7.492 -24.594 1 93.44 185 LEU B C 1
ATOM 4609 O O . LEU B 1 185 ? 4.215 -6.793 -24.703 1 93.44 185 LEU B O 1
ATOM 4613 N N . CYS B 1 186 ? 2.848 -8.367 -25.453 1 90.44 186 CYS B N 1
ATOM 4614 C CA . CYS B 1 186 ? 3.67 -8.625 -26.625 1 90.44 186 CYS B CA 1
ATOM 4615 C C . CYS B 1 186 ? 3.734 -7.398 -27.531 1 90.44 186 CYS B C 1
ATOM 4617 O O . CYS B 1 186 ? 4.75 -7.156 -28.188 1 90.44 186 CYS B O 1
ATOM 4619 N N . LYS B 1 187 ? 2.744 -6.605 -27.547 1 93.69 187 LYS B N 1
ATOM 4620 C CA . LYS B 1 187 ? 2.68 -5.406 -28.375 1 93.69 187 LYS B CA 1
ATOM 4621 C C . LYS B 1 187 ? 3.35 -4.223 -27.672 1 93.69 187 LYS B C 1
ATOM 4623 O O . LYS B 1 187 ? 3.518 -3.158 -28.281 1 93.69 187 LYS B O 1
ATOM 4628 N N . ASN B 1 188 ? 3.738 -4.379 -26.453 1 94.75 188 ASN B N 1
ATOM 4629 C CA . ASN B 1 188 ? 4.398 -3.346 -25.656 1 94.75 188 ASN B CA 1
ATOM 4630 C C . ASN B 1 188 ? 5.711 -3.846 -25.062 1 94.75 188 ASN B C 1
ATOM 4632 O O . ASN B 1 188 ? 5.766 -4.211 -23.891 1 94.75 188 ASN B O 1
ATOM 4636 N N . PRO B 1 189 ? 6.77 -3.699 -25.734 1 94.06 189 PRO B N 1
ATOM 4637 C CA . PRO B 1 189 ? 8.047 -4.332 -25.391 1 94.06 189 PRO B CA 1
ATOM 4638 C C . PRO B 1 189 ? 8.547 -3.91 -24 1 94.06 189 PRO B C 1
ATOM 4640 O O . PRO B 1 189 ? 9.078 -4.734 -23.266 1 94.06 189 PRO B O 1
ATOM 4643 N N . GLU B 1 190 ? 8.398 -2.635 -23.688 1 94.88 190 GLU B N 1
ATOM 4644 C CA . GLU B 1 190 ? 8.852 -2.186 -22.375 1 94.88 190 GLU B CA 1
ATOM 4645 C C . GLU B 1 190 ? 8.07 -2.871 -21.25 1 94.88 190 GLU B C 1
ATOM 4647 O O . GLU B 1 190 ? 8.656 -3.299 -20.25 1 94.88 190 GLU B O 1
ATOM 4652 N N . ALA B 1 191 ? 6.781 -2.957 -21.453 1 95.19 191 ALA B N 1
ATOM 4653 C CA . ALA B 1 191 ? 5.934 -3.643 -20.484 1 95.19 191 ALA B CA 1
ATOM 4654 C C . ALA B 1 191 ? 6.281 -5.125 -20.391 1 95.19 191 ALA B C 1
ATOM 4656 O O . ALA B 1 191 ? 6.32 -5.699 -19.297 1 95.19 191 ALA B O 1
ATOM 4657 N N . LEU B 1 192 ? 6.52 -5.684 -21.516 1 93.44 192 LEU B N 1
ATOM 4658 C CA . LEU B 1 192 ? 6.871 -7.098 -21.578 1 93.44 192 LEU B CA 1
ATOM 4659 C C . LEU B 1 192 ? 8.164 -7.371 -20.828 1 93.44 192 LEU B C 1
ATOM 4661 O O . LEU B 1 192 ? 8.266 -8.352 -20.094 1 93.44 192 LEU B O 1
ATOM 4665 N N . THR B 1 193 ? 9.133 -6.48 -20.984 1 93.06 193 THR B N 1
ATOM 4666 C CA . THR B 1 193 ? 10.422 -6.629 -20.312 1 93.06 193 THR B CA 1
ATOM 4667 C C . THR B 1 193 ? 10.242 -6.57 -18.797 1 93.06 193 THR B C 1
ATOM 4669 O O . THR B 1 193 ? 10.781 -7.41 -18.062 1 93.06 193 THR B O 1
ATOM 4672 N N . ARG B 1 194 ? 9.461 -5.617 -18.297 1 95 194 ARG B N 1
ATOM 4673 C CA . ARG B 1 194 ? 9.195 -5.5 -16.875 1 95 194 ARG B CA 1
ATOM 4674 C C . ARG B 1 194 ? 8.453 -6.727 -16.359 1 95 194 ARG B C 1
ATOM 4676 O O . ARG B 1 194 ? 8.781 -7.25 -15.289 1 95 194 ARG B O 1
ATOM 4683 N N . PHE B 1 195 ? 7.535 -7.156 -17.141 1 93.88 195 PHE B N 1
ATOM 4684 C CA . PHE B 1 195 ? 6.719 -8.297 -16.734 1 93.88 195 PHE B CA 1
ATOM 4685 C C . PHE B 1 195 ? 7.566 -9.555 -16.625 1 93.88 195 PHE B C 1
ATOM 4687 O O . PHE B 1 195 ? 7.43 -10.312 -15.656 1 93.88 195 PHE B O 1
ATOM 4694 N N . ASN B 1 196 ? 8.391 -9.75 -17.547 1 88.06 196 ASN B N 1
ATOM 4695 C CA . ASN B 1 196 ? 9.266 -10.922 -17.516 1 88.06 196 ASN B CA 1
ATOM 4696 C C . ASN B 1 196 ? 10.18 -10.906 -16.297 1 88.06 196 ASN B C 1
ATOM 4698 O O . ASN B 1 196 ? 10.375 -11.938 -15.648 1 88.06 196 ASN B O 1
ATOM 4702 N N . SER B 1 197 ? 10.75 -9.766 -16.016 1 90.62 197 SER B N 1
ATOM 4703 C CA . SER B 1 197 ? 11.578 -9.625 -14.82 1 90.62 197 SER B CA 1
ATOM 4704 C C . SER B 1 197 ? 10.773 -9.867 -13.547 1 90.62 197 SER B C 1
ATOM 4706 O O . SER B 1 197 ? 11.266 -10.492 -12.609 1 90.62 197 SER B O 1
ATOM 4708 N N . PHE B 1 198 ? 9.578 -9.391 -13.586 1 93.06 198 PHE B N 1
ATOM 4709 C CA . PHE B 1 198 ? 8.664 -9.609 -12.469 1 93.06 198 PHE B CA 1
ATOM 4710 C C . PHE B 1 198 ? 8.406 -11.094 -12.266 1 93.06 198 PHE B C 1
ATOM 4712 O O . PHE B 1 198 ? 8.547 -11.609 -11.148 1 93.06 198 PHE B O 1
ATOM 4719 N N . MET B 1 199 ? 8.07 -11.758 -13.289 1 88.12 199 MET B N 1
ATOM 4720 C CA . MET B 1 199 ? 7.793 -13.188 -13.195 1 88.12 199 MET B CA 1
ATOM 4721 C C . MET B 1 199 ? 9.016 -13.945 -12.688 1 88.12 199 MET B C 1
ATOM 4723 O O . MET B 1 199 ? 8.883 -14.875 -11.883 1 88.12 199 MET B O 1
ATOM 4727 N N . GLU B 1 200 ? 10.18 -13.555 -13.164 1 82.31 200 GLU B N 1
ATOM 4728 C CA . GLU B 1 200 ? 11.422 -14.164 -12.711 1 82.31 200 GLU B CA 1
ATOM 4729 C C . GLU B 1 200 ? 11.656 -13.914 -11.219 1 82.31 200 GLU B C 1
ATOM 4731 O O . GLU B 1 200 ? 12.078 -14.812 -10.492 1 82.31 200 GLU B O 1
ATOM 4736 N N . GLY B 1 201 ? 11.422 -12.695 -10.812 1 81.56 201 GLY B N 1
ATOM 4737 C CA . GLY B 1 201 ? 11.602 -12.328 -9.414 1 81.56 201 GLY B CA 1
ATOM 4738 C C . GLY B 1 201 ? 10.633 -13.031 -8.484 1 81.56 201 GLY B C 1
ATOM 4739 O O . GLY B 1 201 ? 11.016 -13.461 -7.395 1 81.56 201 GLY B O 1
ATOM 4740 N N . GLN B 1 202 ? 9.484 -13.078 -8.898 1 79.69 202 GLN B N 1
ATOM 4741 C CA . GLN B 1 202 ? 8.453 -13.727 -8.094 1 79.69 202 GLN B CA 1
ATOM 4742 C C . GLN B 1 202 ? 8.758 -15.211 -7.906 1 79.69 202 GLN B C 1
ATOM 4744 O O . GLN B 1 202 ? 8.461 -15.781 -6.852 1 79.69 202 GLN B O 1
ATOM 4749 N N . ARG B 1 203 ? 9.539 -15.812 -8.773 1 69.62 203 ARG B N 1
ATOM 4750 C CA . ARG B 1 203 ? 9.734 -17.266 -8.805 1 69.62 203 ARG B CA 1
ATOM 4751 C C . ARG B 1 203 ? 11.164 -17.625 -8.398 1 69.62 203 ARG B C 1
ATOM 4753 O O . ARG B 1 203 ? 11.43 -18.766 -8.008 1 69.62 203 ARG B O 1
ATOM 4760 N N . ALA B 1 204 ? 12.109 -16.734 -8.531 1 61.28 204 ALA B N 1
ATOM 4761 C CA . ALA B 1 204 ? 13.539 -17.016 -8.594 1 61.28 204 ALA B CA 1
ATOM 4762 C C . ALA B 1 204 ? 14.031 -17.656 -7.297 1 61.28 204 ALA B C 1
ATOM 4764 O O . ALA B 1 204 ? 14.898 -18.531 -7.316 1 61.28 204 ALA B O 1
ATOM 4765 N N . ASP B 1 205 ? 13.469 -17.375 -6.305 1 65.25 205 ASP B N 1
ATOM 4766 C CA . ASP B 1 205 ? 14.062 -17.969 -5.117 1 65.25 205 ASP B CA 1
ATOM 4767 C C . ASP B 1 205 ? 13.367 -19.281 -4.762 1 65.25 205 ASP B C 1
ATOM 4769 O O . ASP B 1 205 ? 13.688 -19.906 -3.748 1 65.25 205 ASP B O 1
ATOM 4773 N N . ARG B 1 206 ? 12.75 -19.703 -5.754 1 74.56 206 ARG B N 1
ATOM 4774 C CA . ARG B 1 206 ? 12.023 -20.938 -5.48 1 74.56 206 ARG B CA 1
ATOM 4775 C C . ARG B 1 206 ? 12.766 -22.141 -6.059 1 74.56 206 ARG B C 1
ATOM 4777 O O . ARG B 1 206 ? 13.305 -22.078 -7.16 1 74.56 206 ARG B O 1
ATOM 4784 N N . PRO B 1 207 ? 12.875 -23.141 -5.234 1 82.62 207 PRO B N 1
ATOM 4785 C CA . PRO B 1 207 ? 13.539 -24.344 -5.742 1 82.62 207 PRO B CA 1
ATOM 4786 C C . PRO B 1 207 ? 12.789 -24.984 -6.91 1 82.62 207 PRO B C 1
ATOM 4788 O O . PRO B 1 207 ? 11.562 -24.875 -6.992 1 82.62 207 PRO B O 1
ATOM 4791 N N . HIS B 1 208 ? 13.648 -25.516 -7.793 1 90.19 208 HIS B N 1
ATOM 4792 C CA . HIS B 1 208 ? 13.039 -26.328 -8.836 1 90.19 208 HIS B CA 1
ATOM 4793 C C . HIS B 1 208 ? 12.156 -27.422 -8.242 1 90.19 208 HIS B C 1
ATOM 4795 O O . HIS B 1 208 ? 12.508 -28.016 -7.219 1 90.19 208 HIS B O 1
ATOM 4801 N N . TRP B 1 209 ? 11.031 -27.656 -8.852 1 91.81 209 TRP B N 1
ATOM 4802 C CA . TRP B 1 209 ? 10.055 -28.594 -8.297 1 91.81 209 TRP B CA 1
ATOM 4803 C C . TRP B 1 209 ? 10.688 -29.969 -8.094 1 91.81 209 TRP B C 1
ATOM 4805 O O . TRP B 1 209 ? 10.352 -30.672 -7.137 1 91.81 209 TRP B O 1
ATOM 4815 N N . ALA B 1 210 ? 11.656 -30.312 -8.93 1 93.94 210 ALA B N 1
ATOM 4816 C CA . ALA B 1 210 ? 12.273 -31.641 -8.883 1 93.94 210 ALA B CA 1
ATOM 4817 C C . ALA B 1 210 ? 13.219 -31.766 -7.691 1 93.94 210 ALA B C 1
ATOM 4819 O O . ALA B 1 210 ? 13.664 -32.875 -7.352 1 93.94 210 ALA B O 1
ATOM 4820 N N . ASP B 1 211 ? 13.422 -30.609 -7.051 1 92.06 211 ASP B N 1
ATOM 4821 C CA . ASP B 1 211 ? 14.32 -30.641 -5.902 1 92.06 211 ASP B CA 1
ATOM 4822 C C . ASP B 1 211 ? 13.57 -31.031 -4.629 1 92.06 211 ASP B C 1
ATOM 4824 O O . ASP B 1 211 ? 14.188 -31.391 -3.625 1 92.06 211 ASP B O 1
ATOM 4828 N N . TRP B 1 212 ? 12.312 -30.938 -4.66 1 90.31 212 TRP B N 1
ATOM 4829 C CA . TRP B 1 212 ? 11.602 -31.234 -3.42 1 90.31 212 TRP B CA 1
ATOM 4830 C C . TRP B 1 212 ? 10.453 -32.188 -3.672 1 90.31 212 TRP B C 1
ATOM 4832 O O . TRP B 1 212 ? 10 -32.875 -2.756 1 90.31 212 TRP B O 1
ATOM 4842 N N . PHE B 1 213 ? 9.883 -32.281 -4.82 1 94.19 213 PHE B N 1
ATOM 4843 C CA . PHE B 1 213 ? 8.953 -33.312 -5.219 1 94.19 213 PHE B CA 1
ATOM 4844 C C . PHE B 1 213 ? 9.703 -34.625 -5.484 1 94.19 213 PHE B C 1
ATOM 4846 O O . PHE B 1 213 ? 10.766 -34.625 -6.098 1 94.19 213 PHE B O 1
ATOM 4853 N N . PRO B 1 214 ? 9.25 -35.719 -4.992 1 95.31 214 PRO B N 1
ATOM 4854 C CA . PRO B 1 214 ? 9.961 -37 -5.176 1 95.31 214 PRO B CA 1
ATOM 4855 C C . PRO B 1 214 ? 9.789 -37.562 -6.582 1 95.31 214 PRO B C 1
ATOM 4857 O O . PRO B 1 214 ? 9.141 -38.594 -6.754 1 95.31 214 PRO B O 1
ATOM 4860 N N . VAL B 1 215 ? 10.484 -37 -7.504 1 96.38 215 VAL B N 1
ATOM 4861 C CA . VAL B 1 215 ? 10.367 -37.281 -8.93 1 96.38 215 VAL B CA 1
ATOM 4862 C C . VAL B 1 215 ? 10.711 -38.75 -9.188 1 96.38 215 VAL B C 1
ATOM 4864 O O . VAL B 1 215 ? 10.008 -39.438 -9.93 1 96.38 215 VAL B O 1
ATOM 4867 N N . ARG B 1 216 ? 11.773 -39.281 -8.672 1 95.06 216 ARG B N 1
ATOM 4868 C CA . ARG B 1 216 ? 12.195 -40.656 -8.922 1 95.06 216 ARG B CA 1
ATOM 4869 C C . ARG B 1 216 ? 11.125 -41.656 -8.477 1 95.06 216 ARG B C 1
ATOM 4871 O O . ARG B 1 216 ? 10.688 -42.5 -9.266 1 95.06 216 ARG B O 1
ATOM 4878 N N . GLU B 1 217 ? 10.688 -41.438 -7.273 1 94.88 217 GLU B N 1
ATOM 4879 C CA . GLU B 1 217 ? 9.703 -42.344 -6.695 1 94.88 217 GLU B CA 1
ATOM 4880 C C . GLU B 1 217 ? 8.352 -42.219 -7.391 1 94.88 217 GLU B C 1
ATOM 4882 O O . GLU B 1 217 ? 7.676 -43.219 -7.633 1 94.88 217 GLU B O 1
ATOM 4887 N N . GLN B 1 218 ? 7.961 -41 -7.703 1 94.44 218 GLN B N 1
ATOM 4888 C CA . GLN B 1 218 ? 6.613 -40.75 -8.195 1 94.44 218 GLN B CA 1
ATOM 4889 C C . GLN B 1 218 ? 6.535 -40.938 -9.711 1 94.44 218 GLN B C 1
ATOM 4891 O O . GLN B 1 218 ? 5.477 -41.25 -10.25 1 94.44 218 GLN B O 1
ATOM 4896 N N . LEU B 1 219 ? 7.691 -40.719 -10.391 1 95.44 219 LEU B N 1
ATOM 4897 C CA . LEU B 1 219 ? 7.609 -40.656 -11.852 1 95.44 219 LEU B CA 1
ATOM 4898 C C . LEU B 1 219 ? 8.594 -41.656 -12.477 1 95.44 219 LEU B C 1
ATOM 4900 O O . LEU B 1 219 ? 8.195 -42.5 -13.266 1 95.44 219 LEU B O 1
ATOM 4904 N N . LEU B 1 220 ? 9.758 -41.656 -12.047 1 95.25 220 LEU B N 1
ATOM 4905 C CA . LEU B 1 220 ? 10.82 -42.312 -12.797 1 95.25 220 LEU B CA 1
ATOM 4906 C C . LEU B 1 220 ? 10.852 -43.812 -12.5 1 95.25 220 LEU B C 1
ATOM 4908 O O . LEU B 1 220 ? 11.234 -44.625 -13.359 1 95.25 220 LEU B O 1
ATOM 4912 N N . ASP B 1 221 ? 10.508 -44.094 -11.25 1 93.25 221 ASP B N 1
ATOM 4913 C CA . ASP B 1 221 ? 10.57 -45.5 -10.844 1 93.25 221 ASP B CA 1
ATOM 4914 C C . ASP B 1 221 ? 9.312 -46.25 -11.266 1 93.25 221 ASP B C 1
ATOM 4916 O O . ASP B 1 221 ? 8.492 -46.625 -10.422 1 93.25 221 ASP B O 1
ATOM 4920 N N . HIS B 1 222 ? 9 -46.312 -12.422 1 93.38 222 HIS B N 1
ATOM 4921 C CA . HIS B 1 222 ? 7.895 -47.094 -12.984 1 93.38 222 HIS B CA 1
ATOM 4922 C C . HIS B 1 222 ? 8.391 -48.094 -14.008 1 93.38 222 HIS B C 1
ATOM 4924 O O . HIS B 1 222 ? 9.195 -47.75 -14.883 1 93.38 222 HIS B O 1
ATOM 4930 N N . PRO B 1 223 ? 7.91 -49.219 -13.953 1 92.56 223 PRO B N 1
ATOM 4931 C CA . PRO B 1 223 ? 8.461 -50.281 -14.789 1 92.56 223 PRO B CA 1
ATOM 4932 C C . PRO B 1 223 ? 8.141 -50.094 -16.266 1 92.56 223 PRO B C 1
ATOM 4934 O O . PRO B 1 223 ? 8.852 -50.625 -17.125 1 92.56 223 PRO B O 1
ATOM 4937 N N . ASP B 1 224 ? 7.16 -49.344 -16.531 1 93.38 224 ASP B N 1
ATOM 4938 C CA . ASP B 1 224 ? 6.691 -49.25 -17.922 1 93.38 224 ASP B CA 1
ATOM 4939 C C . ASP B 1 224 ? 7.422 -48.156 -18.672 1 93.38 224 ASP B C 1
ATOM 4941 O O . ASP B 1 224 ? 7.18 -47.938 -19.859 1 93.38 224 ASP B O 1
ATOM 4945 N N . ILE B 1 225 ? 8.336 -47.438 -18 1 94.81 225 ILE B N 1
ATOM 4946 C CA . ILE B 1 225 ? 9.039 -46.344 -18.641 1 94.81 225 ILE B CA 1
ATOM 4947 C C . ILE B 1 225 ? 10.156 -46.906 -19.516 1 94.81 225 ILE B C 1
ATOM 4949 O O . ILE B 1 225 ? 10.891 -47.812 -19.125 1 94.81 225 ILE B O 1
ATOM 4953 N N . SER B 1 226 ? 10.227 -46.438 -20.719 1 93.69 226 SER B N 1
ATOM 4954 C CA . SER B 1 226 ? 11.281 -46.75 -21.672 1 93.69 226 SER B CA 1
ATOM 4955 C C . SER B 1 226 ? 11.859 -45.5 -22.312 1 93.69 226 SER B C 1
ATOM 4957 O O . SER B 1 226 ? 11.422 -44.406 -22.031 1 93.69 226 SER B O 1
ATOM 4959 N N . ALA B 1 227 ? 12.852 -45.656 -23.203 1 93.19 227 ALA B N 1
ATOM 4960 C CA . ALA B 1 227 ? 13.516 -44.562 -23.875 1 93.19 227 ALA B CA 1
ATOM 4961 C C . ALA B 1 227 ? 12.555 -43.844 -24.828 1 93.19 227 ALA B C 1
ATOM 4963 O O . ALA B 1 227 ? 12.719 -42.625 -25.094 1 93.19 227 ALA B O 1
ATOM 4964 N N . ASP B 1 228 ? 11.523 -44.531 -25.203 1 94 228 ASP B N 1
ATOM 4965 C CA . ASP B 1 228 ? 10.594 -43.938 -26.172 1 94 228 ASP B CA 1
ATOM 4966 C C . ASP B 1 228 ? 9.406 -43.312 -25.469 1 94 228 ASP B C 1
ATOM 4968 O O . ASP B 1 228 ? 8.641 -42.562 -26.094 1 94 228 ASP B O 1
ATOM 4972 N N . THR B 1 229 ? 9.266 -43.531 -24.188 1 96.31 229 THR B N 1
ATOM 4973 C CA . THR B 1 229 ? 8.156 -42.969 -23.406 1 96.31 229 THR B CA 1
ATOM 4974 C C . THR B 1 229 ? 8.273 -41.469 -23.297 1 96.31 229 THR B C 1
ATOM 4976 O O . THR B 1 229 ? 9.336 -40.938 -22.922 1 96.31 229 THR B O 1
ATOM 4979 N N . PRO B 1 230 ? 7.238 -40.781 -23.75 1 98 230 PRO B N 1
ATOM 4980 C CA . PRO B 1 230 ? 7.254 -39.375 -23.297 1 98 230 PRO B CA 1
ATOM 4981 C C . PRO B 1 230 ? 7.211 -39.25 -21.781 1 98 230 PRO B C 1
ATOM 4983 O O . PRO B 1 230 ? 6.164 -39.469 -21.172 1 98 230 PRO B O 1
ATOM 4986 N N . LEU B 1 231 ? 8.281 -38.938 -21.25 1 98 231 LEU B N 1
ATOM 4987 C CA . LEU B 1 231 ? 8.422 -38.938 -19.797 1 98 231 LEU B CA 1
ATOM 4988 C C . LEU B 1 231 ? 7.715 -37.719 -19.188 1 98 231 LEU B C 1
ATOM 4990 O O . LEU B 1 231 ? 6.895 -37.875 -18.281 1 98 231 LEU B O 1
ATOM 4994 N N . LEU B 1 232 ? 8.039 -36.531 -19.625 1 98.38 232 LEU B N 1
ATOM 4995 C CA . LEU B 1 232 ? 7.508 -35.25 -19.109 1 98.38 232 LEU B CA 1
ATOM 4996 C C . LEU B 1 232 ? 7.117 -34.344 -20.25 1 98.38 232 LEU B C 1
ATOM 4998 O O . LEU B 1 232 ? 7.957 -33.969 -21.078 1 98.38 232 LEU B O 1
ATOM 5002 N N . VAL B 1 233 ? 5.875 -34.062 -20.328 1 98.62 233 VAL B N 1
ATOM 5003 C CA . VAL B 1 233 ? 5.348 -33.094 -21.281 1 98.62 233 VAL B CA 1
ATOM 5004 C C . VAL B 1 233 ? 5.008 -31.781 -20.547 1 98.62 233 VAL B C 1
ATOM 5006 O O . VAL B 1 233 ? 4.07 -31.75 -19.75 1 98.62 233 VAL B O 1
ATOM 5009 N N . ASP B 1 234 ? 5.723 -30.781 -20.781 1 98.44 234 ASP B N 1
ATOM 5010 C CA . ASP B 1 234 ? 5.508 -29.484 -20.156 1 98.44 234 ASP B CA 1
ATOM 5011 C C . ASP B 1 234 ? 4.59 -28.609 -21.016 1 98.44 234 ASP B C 1
ATOM 5013 O O . ASP B 1 234 ? 4.984 -28.141 -22.094 1 98.44 234 ASP B O 1
ATOM 5017 N N . LEU B 1 235 ? 3.365 -28.438 -20.547 1 98 235 LEU B N 1
ATOM 5018 C CA . LEU B 1 235 ? 2.365 -27.656 -21.266 1 98 235 LEU B CA 1
ATOM 5019 C C . LEU B 1 235 ? 2.451 -26.172 -20.891 1 98 235 LEU B C 1
ATOM 5021 O O . LEU B 1 235 ? 2.438 -25.828 -19.719 1 98 235 LEU B O 1
ATOM 5025 N N . GLY B 1 236 ? 2.42 -25.312 -21.922 1 95.31 236 GLY B N 1
ATOM 5026 C CA . GLY B 1 236 ? 2.66 -23.891 -21.688 1 95.31 236 GLY B CA 1
ATOM 5027 C C . GLY B 1 236 ? 4.051 -23.609 -21.141 1 95.31 236 GLY B C 1
ATOM 5028 O O . GLY B 1 236 ? 4.203 -22.875 -20.156 1 95.31 236 GLY B O 1
ATOM 5029 N N . ALA B 1 237 ? 5.094 -24.141 -21.781 1 94.25 237 ALA B N 1
ATOM 5030 C CA . ALA B 1 237 ? 6.426 -24.266 -21.188 1 94.25 237 ALA B CA 1
ATOM 5031 C C . ALA B 1 237 ? 7.254 -23.016 -21.438 1 94.25 237 ALA B C 1
ATOM 5033 O O . ALA B 1 237 ? 8.289 -22.812 -20.797 1 94.25 237 ALA B O 1
ATOM 5034 N N . GLY B 1 238 ? 6.789 -22.188 -22.328 1 89.75 238 GLY B N 1
ATOM 5035 C CA . GLY B 1 238 ? 7.609 -21.031 -22.688 1 89.75 238 GLY B CA 1
ATOM 5036 C C . GLY B 1 238 ? 8.961 -21.422 -23.25 1 89.75 238 GLY B C 1
ATOM 5037 O O . GLY B 1 238 ? 9.047 -22.203 -24.203 1 89.75 238 GLY B O 1
ATOM 5038 N N . ARG B 1 239 ? 10.102 -21.016 -22.672 1 86.31 239 ARG B N 1
ATOM 5039 C CA . ARG B 1 239 ? 11.438 -21.297 -23.188 1 86.31 239 ARG B CA 1
ATOM 5040 C C . ARG B 1 239 ? 12 -22.594 -22.594 1 86.31 239 ARG B C 1
ATOM 5042 O O . ARG B 1 239 ? 13.117 -23 -22.922 1 86.31 239 ARG B O 1
ATOM 5049 N N . GLY B 1 240 ? 11.266 -23.078 -21.672 1 90.5 240 GLY B N 1
ATOM 5050 C CA . GLY B 1 240 ? 11.508 -24.438 -21.234 1 90.5 240 GLY B CA 1
ATOM 5051 C C . GLY B 1 240 ? 12.508 -24.531 -20.094 1 90.5 240 GLY B C 1
ATOM 5052 O O . GLY B 1 240 ? 13.195 -25.547 -19.953 1 90.5 240 GLY B O 1
ATOM 5053 N N . PRO B 1 241 ? 12.656 -23.547 -19.281 1 88.38 241 PRO B N 1
ATOM 5054 C CA . PRO B 1 241 ? 13.633 -23.625 -18.203 1 88.38 241 PRO B CA 1
ATOM 5055 C C . PRO B 1 241 ? 13.375 -24.797 -17.25 1 88.38 241 PRO B C 1
ATOM 5057 O O . PRO B 1 241 ? 14.32 -25.375 -16.703 1 88.38 241 PRO B O 1
ATOM 5060 N N . ASP B 1 242 ? 12.164 -25.188 -17.047 1 93.25 242 ASP B N 1
ATOM 5061 C CA . ASP B 1 242 ? 11.844 -26.266 -16.109 1 93.25 242 ASP B CA 1
ATOM 5062 C C . ASP B 1 242 ? 12.289 -27.609 -16.656 1 93.25 242 ASP B C 1
ATOM 5064 O O . ASP B 1 242 ? 12.797 -28.453 -15.906 1 93.25 242 ASP B O 1
ATOM 5068 N N . LEU B 1 243 ? 12.141 -27.812 -17.938 1 96.31 243 LEU B N 1
ATOM 5069 C CA . LEU B 1 243 ? 12.586 -29.062 -18.562 1 96.31 243 LEU B CA 1
ATOM 5070 C C . LEU B 1 243 ? 14.109 -29.141 -18.594 1 96.31 243 LEU B C 1
ATOM 5072 O O . LEU B 1 243 ? 14.68 -30.203 -18.359 1 96.31 243 LEU B O 1
ATOM 5076 N N . ILE B 1 244 ? 14.695 -28.016 -18.922 1 95.06 244 ILE B N 1
ATOM 5077 C CA . ILE B 1 244 ? 16.156 -27.969 -18.922 1 95.06 244 ILE B CA 1
ATOM 5078 C C . ILE B 1 244 ? 16.688 -28.312 -17.531 1 95.06 244 ILE B C 1
ATOM 5080 O O . ILE B 1 244 ? 17.609 -29.109 -17.391 1 95.06 244 ILE B O 1
ATOM 5084 N N . GLY B 1 245 ? 16.094 -27.688 -16.516 1 94.69 245 GLY B N 1
ATOM 5085 C CA . GLY B 1 245 ? 16.469 -28 -15.148 1 94.69 245 GLY B CA 1
ATOM 5086 C C . GLY B 1 245 ? 16.234 -29.453 -14.781 1 94.69 245 GLY B C 1
ATOM 5087 O O . GLY B 1 245 ? 17.016 -30.047 -14.047 1 94.69 245 GLY B O 1
ATOM 5088 N N . PHE B 1 246 ? 15.164 -30 -15.242 1 96.69 246 PHE B N 1
ATOM 5089 C CA . PHE B 1 246 ? 14.844 -31.406 -15 1 96.69 246 PHE B CA 1
ATOM 5090 C C . PHE B 1 246 ? 15.914 -32.312 -15.586 1 96.69 246 PHE B C 1
ATOM 5092 O O . PHE B 1 246 ? 16.406 -33.219 -14.914 1 96.69 246 PHE B O 1
ATOM 5099 N N . ARG B 1 247 ? 16.281 -32.062 -16.844 1 96.38 247 ARG B N 1
ATOM 5100 C CA . ARG B 1 247 ? 17.312 -32.844 -17.531 1 96.38 247 ARG B CA 1
ATOM 5101 C C . ARG B 1 247 ? 18.625 -32.781 -16.75 1 96.38 247 ARG B C 1
ATOM 5103 O O . ARG B 1 247 ? 19.312 -33.812 -16.594 1 96.38 247 ARG B O 1
ATOM 5110 N N . LYS B 1 248 ? 18.922 -31.641 -16.297 1 95.56 248 LYS B N 1
ATOM 5111 C CA . LYS B 1 248 ? 20.156 -31.469 -15.539 1 95.56 248 LYS B CA 1
ATOM 5112 C C . LYS B 1 248 ? 20.125 -32.312 -14.258 1 95.56 248 LYS B C 1
ATOM 5114 O O . LYS B 1 248 ? 21.172 -32.812 -13.828 1 95.56 248 LYS B O 1
ATOM 5119 N N . ARG B 1 249 ? 19.031 -32.406 -13.633 1 96 249 ARG B N 1
ATOM 5120 C CA . ARG B 1 249 ? 18.891 -33.094 -12.352 1 96 249 ARG B CA 1
ATOM 5121 C C . ARG B 1 249 ? 18.797 -34.594 -12.547 1 96 249 ARG B C 1
ATOM 5123 O O . ARG B 1 249 ? 19.203 -35.344 -11.664 1 96 249 ARG B O 1
ATOM 5130 N N . PHE B 1 250 ? 18.281 -35 -13.695 1 96.5 250 PHE B N 1
ATOM 5131 C CA . PHE B 1 250 ? 18.094 -36.438 -14 1 96.5 250 PHE B CA 1
ATOM 5132 C C . PHE B 1 250 ? 18.625 -36.75 -15.391 1 96.5 250 PHE B C 1
ATOM 5134 O O . PHE B 1 250 ? 17.875 -37.188 -16.266 1 96.5 250 PHE B O 1
ATOM 5141 N N . PRO B 1 251 ? 19.875 -36.688 -15.531 1 93.94 251 PRO B N 1
ATOM 5142 C CA . PRO B 1 251 ? 20.469 -36.906 -16.859 1 93.94 251 PRO B CA 1
ATOM 5143 C C . PRO B 1 251 ? 20.266 -38.344 -17.344 1 93.94 251 PRO B C 1
ATOM 5145 O O . PRO B 1 251 ? 20.25 -38.594 -18.547 1 93.94 251 PRO B O 1
ATOM 5148 N N . ASP B 1 252 ? 20.016 -39.219 -16.469 1 91.69 252 ASP B N 1
ATOM 5149 C CA . ASP B 1 252 ? 19.922 -40.625 -16.828 1 91.69 252 ASP B CA 1
ATOM 5150 C C . ASP B 1 252 ? 18.453 -41.062 -16.953 1 91.69 252 ASP B C 1
ATOM 5152 O O . ASP B 1 252 ? 18.172 -42.219 -17.203 1 91.69 252 ASP B O 1
ATOM 5156 N N . ALA B 1 253 ? 17.516 -40.125 -16.719 1 93.44 253 ALA B N 1
ATOM 5157 C CA . ALA B 1 253 ? 16.109 -40.469 -16.812 1 93.44 253 ALA B CA 1
ATOM 5158 C C . ALA B 1 253 ? 15.758 -40.938 -18.219 1 93.44 253 ALA B C 1
ATOM 5160 O O . ALA B 1 253 ? 16.031 -40.25 -19.203 1 93.44 253 ALA B O 1
ATOM 5161 N N . PRO B 1 254 ? 15.25 -42.188 -18.203 1 91.5 254 PRO B N 1
ATOM 5162 C CA . PRO B 1 254 ? 14.812 -42.625 -19.516 1 91.5 254 PRO B CA 1
ATOM 5163 C C . PRO B 1 254 ? 13.57 -41.906 -20.031 1 91.5 254 PRO B C 1
ATOM 5165 O O . PRO B 1 254 ? 12.781 -41.406 -19.234 1 91.5 254 PRO B O 1
ATOM 5168 N N . GLY B 1 255 ? 13.453 -41.75 -21.344 1 93.62 255 GLY B N 1
ATOM 5169 C CA . GLY B 1 255 ? 12.258 -41.156 -21.922 1 93.62 255 GLY B CA 1
ATOM 5170 C C . GLY B 1 255 ? 12.516 -39.781 -22.531 1 93.62 255 GLY B C 1
ATOM 5171 O O . GLY B 1 255 ? 13.586 -39.219 -22.344 1 93.62 255 GLY B O 1
ATOM 5172 N N . ARG B 1 256 ? 11.523 -39.281 -23.125 1 96.12 256 ARG B N 1
ATOM 5173 C CA . ARG B 1 256 ? 11.609 -38.031 -23.875 1 96.12 256 ARG B CA 1
ATOM 5174 C C . ARG B 1 256 ? 11.016 -36.844 -23.078 1 96.12 256 ARG B C 1
ATOM 5176 O O . ARG B 1 256 ? 10.008 -37.031 -22.391 1 96.12 256 ARG B O 1
ATOM 5183 N N . LEU B 1 257 ? 11.672 -35.75 -23.125 1 97.75 257 LEU B N 1
ATOM 5184 C CA . LEU B 1 257 ? 11.133 -34.5 -22.609 1 97.75 257 LEU B CA 1
ATOM 5185 C C . LEU B 1 257 ? 10.539 -33.656 -23.734 1 97.75 257 LEU B C 1
ATOM 5187 O O . LEU B 1 257 ? 11.148 -33.5 -24.797 1 97.75 257 LEU B O 1
ATOM 5191 N N . VAL B 1 258 ? 9.344 -33.219 -23.516 1 98.12 258 VAL B N 1
ATOM 5192 C CA . VAL B 1 258 ? 8.625 -32.531 -24.578 1 98.12 258 VAL B CA 1
ATOM 5193 C C . VAL B 1 258 ? 8.164 -31.172 -24.109 1 98.12 258 VAL B C 1
ATOM 5195 O O . VAL B 1 258 ? 7.523 -31.047 -23.062 1 98.12 258 VAL B O 1
ATOM 5198 N N . LEU B 1 259 ? 8.531 -30.141 -24.812 1 98.06 259 LEU B N 1
ATOM 5199 C CA . LEU B 1 259 ? 8.086 -28.766 -24.578 1 98.06 259 LEU B CA 1
ATOM 5200 C C . LEU B 1 259 ? 6.91 -28.422 -25.484 1 98.06 259 LEU B C 1
ATOM 5202 O O . LEU B 1 259 ? 7.023 -28.516 -26.719 1 98.06 259 LEU B O 1
ATOM 5206 N N . GLU B 1 260 ? 5.797 -28.094 -24.891 1 97.88 260 GLU B N 1
ATOM 5207 C CA . GLU B 1 260 ? 4.637 -27.688 -25.672 1 97.88 260 GLU B CA 1
ATOM 5208 C C . GLU B 1 260 ? 4.27 -26.219 -25.406 1 97.88 260 GLU B C 1
ATOM 5210 O O . GLU B 1 260 ? 4.312 -25.781 -24.25 1 97.88 260 GLU B O 1
ATOM 5215 N N . ASP B 1 261 ? 3.955 -25.484 -26.375 1 96.25 261 ASP B N 1
ATOM 5216 C CA . ASP B 1 261 ? 3.402 -24.141 -26.312 1 96.25 261 ASP B CA 1
ATOM 5217 C C . ASP B 1 261 ? 2.77 -23.75 -27.656 1 96.25 261 ASP B C 1
ATOM 5219 O O . ASP B 1 261 ? 2.734 -24.562 -28.578 1 96.25 261 ASP B O 1
ATOM 5223 N N . LEU B 1 262 ? 2.154 -22.578 -27.719 1 94 262 LEU B N 1
ATOM 5224 C CA . LEU B 1 262 ? 1.571 -22.078 -28.953 1 94 262 LEU B CA 1
ATOM 5225 C C . LEU B 1 262 ? 2.611 -22.047 -30.062 1 94 262 LEU B C 1
ATOM 5227 O O . LEU B 1 262 ? 3.809 -21.922 -29.797 1 94 262 LEU B O 1
ATOM 5231 N N . SER B 1 263 ? 2.146 -22.094 -31.266 1 94.81 263 SER B N 1
ATOM 5232 C CA . SER B 1 263 ? 3.018 -22.141 -32.438 1 94.81 263 SER B CA 1
ATOM 5233 C C . SER B 1 263 ? 3.961 -20.938 -32.469 1 94.81 263 SER B C 1
ATOM 5235 O O . SER B 1 263 ? 5.129 -21.078 -32.844 1 94.81 263 SER B O 1
ATOM 5237 N N . SER B 1 264 ? 3.49 -19.812 -32.125 1 89.62 264 SER B N 1
ATOM 5238 C CA . SER B 1 264 ? 4.316 -18.609 -32.125 1 89.62 264 SER B CA 1
ATOM 5239 C C . SER B 1 264 ? 5.484 -18.719 -31.156 1 89.62 264 SER B C 1
ATOM 5241 O O . SER B 1 264 ? 6.598 -18.281 -31.469 1 89.62 264 SER B O 1
ATOM 5243 N N . VAL B 1 265 ? 5.266 -19.297 -30.047 1 89.69 265 VAL B N 1
ATOM 5244 C CA . VAL B 1 265 ? 6.309 -19.484 -29.047 1 89.69 265 VAL B CA 1
ATOM 5245 C C . VAL B 1 265 ? 7.297 -20.547 -29.516 1 89.69 265 VAL B C 1
ATOM 5247 O O . VAL B 1 265 ? 8.516 -20.375 -29.406 1 89.69 265 VAL B O 1
ATOM 5250 N N . ILE B 1 266 ? 6.781 -21.625 -30.062 1 94.12 266 ILE B N 1
ATOM 5251 C CA . ILE B 1 266 ? 7.621 -22.719 -30.547 1 94.12 266 ILE B CA 1
ATOM 5252 C C . ILE B 1 266 ? 8.547 -22.219 -31.656 1 94.12 266 ILE B C 1
ATOM 5254 O O . ILE B 1 266 ? 9.727 -22.578 -31.703 1 94.12 266 ILE B O 1
ATOM 5258 N N . ASP B 1 267 ? 7.949 -21.375 -32.5 1 92.75 267 ASP B N 1
ATOM 5259 C CA . ASP B 1 267 ? 8.742 -20.797 -33.594 1 92.75 267 ASP B CA 1
ATOM 5260 C C . ASP B 1 267 ? 9.914 -19.984 -33.031 1 92.75 267 ASP B C 1
ATOM 5262 O O . ASP B 1 267 ? 10.984 -19.938 -33.656 1 92.75 267 ASP B O 1
ATOM 5266 N N . GLU B 1 268 ? 9.711 -19.438 -31.938 1 88.06 268 GLU B N 1
ATOM 5267 C CA . GLU B 1 268 ? 10.742 -18.609 -31.328 1 88.06 268 GLU B CA 1
ATOM 5268 C C . GLU B 1 268 ? 11.812 -19.453 -30.656 1 88.06 268 GLU B C 1
ATOM 5270 O O . GLU B 1 268 ? 12.984 -19.062 -30.609 1 88.06 268 GLU B O 1
ATOM 5275 N N . VAL B 1 269 ? 11.453 -20.578 -30.094 1 90.38 269 VAL B N 1
ATOM 5276 C CA . VAL B 1 269 ? 12.383 -21.297 -29.234 1 90.38 269 VAL B CA 1
ATOM 5277 C C . VAL B 1 269 ? 12.969 -22.484 -29.984 1 90.38 269 VAL B C 1
ATOM 5279 O O . VAL B 1 269 ? 13.953 -23.094 -29.547 1 90.38 269 VAL B O 1
ATOM 5282 N N . ARG B 1 270 ? 12.305 -22.734 -31.062 1 87.81 270 ARG B N 1
ATOM 5283 C CA . ARG B 1 270 ? 12.812 -23.875 -31.828 1 87.81 270 ARG B CA 1
ATOM 5284 C C . ARG B 1 270 ? 14.273 -23.672 -32.219 1 87.81 270 ARG B C 1
ATOM 5286 O O . ARG B 1 270 ? 14.656 -22.594 -32.688 1 87.81 270 ARG B O 1
ATOM 5293 N N . GLY B 1 271 ? 15.125 -24.656 -31.938 1 84.75 271 GLY B N 1
ATOM 5294 C CA . GLY B 1 271 ? 16.531 -24.578 -32.281 1 84.75 271 GLY B CA 1
ATOM 5295 C C . GLY B 1 271 ? 17.375 -23.891 -31.234 1 84.75 271 GLY B C 1
ATOM 5296 O O . GLY B 1 271 ? 18.578 -23.719 -31.406 1 84.75 271 GLY B O 1
ATOM 5297 N N . ALA B 1 272 ? 16.734 -23.484 -30.203 1 87.88 272 ALA B N 1
ATOM 5298 C CA . ALA B 1 272 ? 17.5 -22.906 -29.109 1 87.88 272 ALA B CA 1
ATOM 5299 C C . ALA B 1 272 ? 18.547 -23.875 -28.594 1 87.88 272 ALA B C 1
ATOM 5301 O O . ALA B 1 272 ? 18.25 -25.062 -28.375 1 87.88 272 ALA B O 1
ATOM 5302 N N . GLN B 1 273 ? 19.781 -23.438 -28.375 1 86.62 273 GLN B N 1
ATOM 5303 C CA . GLN B 1 273 ? 20.922 -24.266 -28.016 1 86.62 273 GLN B CA 1
ATOM 5304 C C . GLN B 1 273 ? 20.672 -25.031 -26.719 1 86.62 273 GLN B C 1
ATOM 5306 O O . GLN B 1 273 ? 21 -26.203 -26.609 1 86.62 273 GLN B O 1
ATOM 5311 N N . ASP B 1 274 ? 20.094 -24.406 -25.766 1 90.62 274 ASP B N 1
ATOM 5312 C CA . ASP B 1 274 ? 19.875 -25.031 -24.469 1 90.62 274 ASP B CA 1
ATOM 5313 C C . ASP B 1 274 ? 18.891 -26.203 -24.578 1 90.62 274 ASP B C 1
ATOM 5315 O O . ASP B 1 274 ? 19.031 -27.219 -23.906 1 90.62 274 ASP B O 1
ATOM 5319 N N . LEU B 1 275 ? 17.891 -26.047 -25.422 1 93.31 275 LEU B N 1
ATOM 5320 C CA . LEU B 1 275 ? 16.906 -27.125 -25.625 1 93.31 275 LEU B CA 1
ATOM 5321 C C . LEU B 1 275 ? 17.531 -28.297 -26.359 1 93.31 275 LEU B C 1
ATOM 5323 O O . LEU B 1 275 ? 17.297 -29.453 -26 1 93.31 275 LEU B O 1
ATOM 5327 N N . GLU B 1 276 ? 18.297 -28.031 -27.328 1 93 276 GLU B N 1
ATOM 5328 C CA . GLU B 1 276 ? 18.984 -29.078 -28.094 1 93 276 GLU B CA 1
ATOM 5329 C C . GLU B 1 276 ? 19.953 -29.844 -27.203 1 93 276 GLU B C 1
ATOM 5331 O O . GLU B 1 276 ? 20.016 -31.078 -27.25 1 93 276 GLU B O 1
ATOM 5336 N N . ALA B 1 277 ? 20.656 -29.062 -26.438 1 92.88 277 ALA B N 1
ATOM 5337 C CA . ALA B 1 277 ? 21.641 -29.688 -25.547 1 92.88 277 ALA B CA 1
ATOM 5338 C C . ALA B 1 277 ? 20.969 -30.609 -24.547 1 92.88 277 ALA B C 1
ATOM 5340 O O . ALA B 1 277 ? 21.531 -31.625 -24.156 1 92.88 277 ALA B O 1
ATOM 5341 N N . ALA B 1 278 ? 19.75 -30.297 -24.203 1 93.88 278 ALA B N 1
ATOM 5342 C CA . ALA B 1 278 ? 19.016 -31.078 -23.219 1 93.88 278 ALA B CA 1
ATOM 5343 C C . ALA B 1 278 ? 18.156 -32.156 -23.891 1 93.88 278 ALA B C 1
ATOM 5345 O O . ALA B 1 278 ? 17.422 -32.875 -23.219 1 93.88 278 ALA B O 1
ATOM 5346 N N . SER B 1 279 ? 18.25 -32.281 -25.219 1 94 279 SER B N 1
ATOM 5347 C CA . SER B 1 279 ? 17.469 -33.25 -25.984 1 94 279 SER B CA 1
ATOM 5348 C C . SER B 1 279 ? 15.977 -33.125 -25.688 1 94 279 SER B C 1
ATOM 5350 O O . SER B 1 279 ? 15.32 -34.125 -25.344 1 94 279 SER B O 1
ATOM 5352 N N . ILE B 1 280 ? 15.469 -31.875 -25.766 1 96.75 280 ILE B N 1
ATOM 5353 C CA . ILE B 1 280 ? 14.062 -31.594 -25.5 1 96.75 280 ILE B CA 1
ATOM 5354 C C . ILE B 1 280 ? 13.32 -31.406 -26.828 1 96.75 280 ILE B C 1
ATOM 5356 O O . ILE B 1 280 ? 13.719 -30.594 -27.672 1 96.75 280 ILE B O 1
ATOM 5360 N N . ASP B 1 281 ? 12.266 -32.156 -27.031 1 96.19 281 ASP B N 1
ATOM 5361 C CA . ASP B 1 281 ? 11.422 -32.031 -28.203 1 96.19 281 ASP B CA 1
ATOM 5362 C C . ASP B 1 281 ? 10.477 -30.844 -28.078 1 96.19 281 ASP B C 1
ATOM 5364 O O . ASP B 1 281 ? 9.984 -30.562 -26.984 1 96.19 281 ASP B O 1
ATOM 5368 N N . THR B 1 282 ? 10.25 -30.141 -29.141 1 97.06 282 THR B N 1
ATOM 5369 C CA . THR B 1 282 ? 9.297 -29.031 -29.156 1 97.06 282 THR B CA 1
ATOM 5370 C C . THR B 1 282 ? 8.07 -29.391 -30 1 97.06 282 THR B C 1
ATOM 5372 O O . THR B 1 282 ? 8.203 -29.953 -31.078 1 97.06 282 THR B O 1
ATOM 5375 N N . VAL B 1 283 ? 6.938 -29.141 -29.469 1 97.44 283 VAL B N 1
ATOM 5376 C CA . VAL B 1 283 ? 5.68 -29.438 -30.156 1 97.44 283 VAL B CA 1
ATOM 5377 C C . VAL B 1 283 ? 4.746 -28.234 -30.047 1 97.44 283 VAL B C 1
ATOM 5379 O O . VAL B 1 283 ? 4.477 -27.734 -28.953 1 97.44 283 VAL B O 1
ATOM 5382 N N . ALA B 1 284 ? 4.254 -27.703 -31.172 1 97.25 284 ALA B N 1
ATOM 5383 C CA . ALA B 1 284 ? 3.227 -26.672 -31.156 1 97.25 284 ALA B CA 1
ATOM 5384 C C . ALA B 1 284 ? 1.877 -27.25 -30.734 1 97.25 284 ALA B C 1
ATOM 5386 O O . ALA B 1 284 ? 1.434 -28.266 -31.281 1 97.25 284 ALA B O 1
ATOM 5387 N N . HIS B 1 285 ? 1.28 -26.641 -29.75 1 97.5 285 HIS B N 1
ATOM 5388 C CA . HIS B 1 285 ? 0.032 -27.172 -29.203 1 97.5 285 HIS B CA 1
ATOM 5389 C C . HIS B 1 285 ? -0.778 -26.062 -28.531 1 97.5 285 HIS B C 1
ATOM 5391 O O . HIS B 1 285 ? -0.255 -25.328 -27.703 1 97.5 285 HIS B O 1
ATOM 5397 N N . ASP B 1 286 ? -2.008 -25.875 -28.969 1 96.75 286 ASP B N 1
ATOM 5398 C CA . ASP B 1 286 ? -2.992 -25.031 -28.297 1 96.75 286 ASP B CA 1
ATOM 5399 C C . ASP B 1 286 ? -3.916 -25.875 -27.422 1 96.75 286 ASP B C 1
ATOM 5401 O O . ASP B 1 286 ? -4.891 -26.453 -27.906 1 96.75 286 ASP B O 1
ATOM 5405 N N . PHE B 1 287 ? -3.689 -25.812 -26.094 1 97.25 287 PHE B N 1
ATOM 5406 C CA . PHE B 1 287 ? -4.375 -26.75 -25.219 1 97.25 287 PHE B CA 1
ATOM 5407 C C . PHE B 1 287 ? -5.848 -26.375 -25.078 1 97.25 287 PHE B C 1
ATOM 5409 O O . PHE B 1 287 ? -6.625 -27.125 -24.469 1 97.25 287 PHE B O 1
ATOM 5416 N N . PHE B 1 288 ? -6.309 -25.281 -25.656 1 95.88 288 PHE B N 1
ATOM 5417 C CA . PHE B 1 288 ? -7.727 -24.938 -25.703 1 95.88 288 PHE B CA 1
ATOM 5418 C C . PHE B 1 288 ? -8.391 -25.531 -26.938 1 95.88 288 PHE B C 1
ATOM 5420 O O . PHE B 1 288 ? -9.531 -25.984 -26.891 1 95.88 288 PHE B O 1
ATOM 5427 N N . ALA B 1 289 ? -7.656 -25.516 -28.016 1 96.06 289 ALA B N 1
ATOM 5428 C CA . ALA B 1 289 ? -8.281 -25.766 -29.312 1 96.06 289 ALA B CA 1
ATOM 5429 C C . ALA B 1 289 ? -8.023 -27.203 -29.781 1 96.06 289 ALA B C 1
ATOM 5431 O O . ALA B 1 289 ? -8.719 -27.719 -30.656 1 96.06 289 ALA B O 1
ATOM 5432 N N . GLU B 1 290 ? -7.031 -27.812 -29.188 1 97.38 290 GLU B N 1
ATOM 5433 C CA . GLU B 1 290 ? -6.586 -29.094 -29.719 1 97.38 290 GLU B CA 1
ATOM 5434 C C . GLU B 1 290 ? -6.543 -30.156 -28.609 1 97.38 290 GLU B C 1
ATOM 5436 O O . GLU B 1 290 ? -6.215 -29.844 -27.469 1 97.38 290 GLU B O 1
ATOM 5441 N N . VAL B 1 291 ? -6.805 -31.328 -29.062 1 98.12 291 VAL B N 1
ATOM 5442 C CA . VAL B 1 291 ? -6.559 -32.469 -28.188 1 98.12 291 VAL B CA 1
ATOM 5443 C C . VAL B 1 291 ? -5.055 -32.688 -28.031 1 98.12 291 VAL B C 1
ATOM 5445 O O . VAL B 1 291 ? -4.293 -32.469 -28.984 1 98.12 291 VAL B O 1
ATOM 5448 N N . GLN B 1 292 ? -4.656 -33.062 -26.828 1 98.56 292 GLN B N 1
ATOM 5449 C CA . GLN B 1 292 ? -3.252 -33.281 -26.531 1 98.56 292 GLN B CA 1
ATOM 5450 C C . GLN B 1 292 ? -2.65 -34.312 -27.516 1 98.56 292 GLN B C 1
ATOM 5452 O O . GLN B 1 292 ? -3.107 -35.438 -27.594 1 98.56 292 GLN B O 1
ATOM 5457 N N . PRO B 1 293 ? -1.598 -33.844 -28.219 1 98.31 293 PRO B N 1
ATOM 5458 C CA . PRO B 1 293 ? -1.053 -34.688 -29.281 1 98.31 293 PRO B CA 1
ATOM 5459 C C . PRO B 1 293 ? -0.074 -35.75 -28.75 1 98.31 293 PRO B C 1
ATOM 5461 O O . PRO B 1 293 ? 0.172 -36.75 -29.422 1 98.31 293 PRO B O 1
ATOM 5464 N N . VAL B 1 294 ? 0.589 -35.531 -27.656 1 98.5 294 VAL B N 1
ATOM 5465 C CA . VAL B 1 294 ? 1.549 -36.469 -27.109 1 98.5 294 VAL B CA 1
ATOM 5466 C C . VAL B 1 294 ? 0.82 -37.5 -26.25 1 98.5 294 VAL B C 1
ATOM 5468 O O . VAL B 1 294 ? 0.4 -37.188 -25.125 1 98.5 294 VAL B O 1
ATOM 5471 N N . GLN B 1 295 ? 0.809 -38.719 -26.719 1 97.75 295 GLN B N 1
ATOM 5472 C CA . GLN B 1 295 ? -0.002 -39.781 -26.109 1 97.75 295 GLN B CA 1
ATOM 5473 C C . GLN B 1 295 ? 0.802 -40.562 -25.062 1 97.75 295 GLN B C 1
ATOM 5475 O O . GLN B 1 295 ? 1.991 -40.812 -25.266 1 97.75 295 GLN B O 1
ATOM 5480 N N . GLY B 1 296 ? 0.118 -40.844 -23.953 1 97.62 296 GLY B N 1
ATOM 5481 C CA . GLY B 1 296 ? 0.629 -41.812 -23 1 97.62 296 GLY B CA 1
ATOM 5482 C C . GLY B 1 296 ? 1.87 -41.344 -22.266 1 97.62 296 GLY B C 1
ATOM 5483 O O . GLY B 1 296 ? 2.768 -42.125 -21.969 1 97.62 296 GLY B O 1
ATOM 5484 N N . ALA B 1 297 ? 1.964 -40.094 -22.047 1 98.38 297 ALA B N 1
ATOM 5485 C CA . ALA B 1 297 ? 3.113 -39.562 -21.297 1 98.38 297 ALA B CA 1
ATOM 5486 C C . ALA B 1 297 ? 3.057 -40 -19.828 1 98.38 297 ALA B C 1
ATOM 5488 O O . ALA B 1 297 ? 1.976 -40.25 -19.297 1 98.38 297 ALA B O 1
ATOM 5489 N N . ARG B 1 298 ? 4.254 -40.156 -19.234 1 98.25 298 ARG B N 1
ATOM 5490 C CA . ARG B 1 298 ? 4.312 -40.469 -17.797 1 98.25 298 ARG B CA 1
ATOM 5491 C C . ARG B 1 298 ? 3.732 -39.344 -16.969 1 98.25 298 ARG B C 1
ATOM 5493 O O . ARG B 1 298 ? 3.02 -39.562 -16 1 98.25 298 ARG B O 1
ATOM 5500 N N . ALA B 1 299 ? 4.086 -38.062 -17.375 1 98.5 299 ALA B N 1
ATOM 5501 C CA . ALA B 1 299 ? 3.578 -36.906 -16.672 1 98.5 299 ALA B CA 1
ATOM 5502 C C . ALA B 1 299 ? 3.277 -35.75 -17.625 1 98.5 299 ALA B C 1
ATOM 5504 O O . ALA B 1 299 ? 4.047 -35.5 -18.562 1 98.5 299 ALA B O 1
ATOM 5505 N N . TYR B 1 300 ? 2.133 -35.219 -17.5 1 98.75 300 TYR B N 1
ATOM 5506 C CA . TYR B 1 300 ? 1.785 -33.938 -18.062 1 98.75 300 TYR B CA 1
ATOM 5507 C C . TYR B 1 300 ? 1.908 -32.844 -17.031 1 98.75 300 TYR B C 1
ATOM 5509 O O . TYR B 1 300 ? 1.263 -32.875 -15.977 1 98.75 300 TYR B O 1
ATOM 5517 N N . TYR B 1 301 ? 2.721 -31.828 -17.297 1 98.44 301 TYR B N 1
ATOM 5518 C CA . TYR B 1 301 ? 3.18 -30.875 -16.297 1 98.44 301 TYR B CA 1
ATOM 5519 C C . TYR B 1 301 ? 2.688 -29.469 -16.625 1 98.44 301 TYR B C 1
ATOM 5521 O O . TYR B 1 301 ? 2.814 -29 -17.75 1 98.44 301 TYR B O 1
ATOM 5529 N N . PHE B 1 302 ? 1.987 -28.891 -15.656 1 97.62 302 PHE B N 1
ATOM 5530 C CA . PHE B 1 302 ? 1.59 -27.484 -15.703 1 97.62 302 PHE B CA 1
ATOM 5531 C C . PHE B 1 302 ? 2.281 -26.688 -14.594 1 97.62 302 PHE B C 1
ATOM 5533 O O . PHE B 1 302 ? 2.287 -27.109 -13.438 1 97.62 302 PHE B O 1
ATOM 5540 N N . LYS B 1 303 ? 2.873 -25.609 -14.977 1 95.19 303 LYS B N 1
ATOM 5541 C CA . LYS B 1 303 ? 3.42 -24.688 -13.969 1 95.19 303 LYS B CA 1
ATOM 5542 C C . LYS B 1 303 ? 2.873 -23.281 -14.156 1 95.19 303 LYS B C 1
ATOM 5544 O O . LYS B 1 303 ? 3.18 -22.609 -15.141 1 95.19 303 LYS B O 1
ATOM 5549 N N . ASN B 1 304 ? 2.068 -22.859 -13.195 1 92.62 304 ASN B N 1
ATOM 5550 C CA . ASN B 1 304 ? 1.501 -21.516 -13.227 1 92.62 304 ASN B CA 1
ATOM 5551 C C . ASN B 1 304 ? 0.759 -21.25 -14.531 1 92.62 304 ASN B C 1
ATOM 5553 O O . ASN B 1 304 ? 0.984 -20.234 -15.18 1 92.62 304 ASN B O 1
ATOM 5557 N N . VAL B 1 305 ? 0.034 -22.203 -14.984 1 95.38 305 VAL B N 1
ATOM 5558 C CA . VAL B 1 305 ? -0.746 -22.094 -16.219 1 95.38 305 VAL B CA 1
ATOM 5559 C C . VAL B 1 305 ? -2.232 -22 -15.875 1 95.38 305 VAL B C 1
ATOM 5561 O O . VAL B 1 305 ? -2.93 -21.094 -16.344 1 95.38 305 VAL B O 1
ATOM 5564 N N . LEU B 1 306 ? -2.674 -22.875 -15.008 1 96.75 306 LEU B N 1
ATOM 5565 C CA . LEU B 1 306 ? -4.105 -23.031 -14.773 1 96.75 306 LEU B CA 1
ATOM 5566 C C . LEU B 1 306 ? -4.66 -21.859 -13.984 1 96.75 306 LEU B C 1
ATOM 5568 O O . LEU B 1 306 ? -5.848 -21.547 -14.078 1 96.75 306 LEU B O 1
ATOM 5572 N N . HIS B 1 307 ? -3.805 -21.156 -13.211 1 95.75 307 HIS B N 1
ATOM 5573 C CA . HIS B 1 307 ? -4.27 -20.016 -12.43 1 95.75 307 HIS B CA 1
ATOM 5574 C C . HIS B 1 307 ? -4.672 -18.859 -13.336 1 95.75 307 HIS B C 1
ATOM 5576 O O . HIS B 1 307 ? -5.371 -17.938 -12.906 1 95.75 307 HIS B O 1
ATOM 5582 N N . ASP B 1 308 ? -4.316 -18.922 -14.609 1 95.5 308 ASP B N 1
ATOM 5583 C CA . ASP B 1 308 ? -4.66 -17.875 -15.555 1 95.5 308 ASP B CA 1
ATOM 5584 C C . ASP B 1 308 ? -6.105 -18 -16.031 1 95.5 308 ASP B C 1
ATOM 5586 O O . ASP B 1 308 ? -6.641 -17.094 -16.672 1 95.5 308 ASP B O 1
ATOM 5590 N N . TRP B 1 309 ? -6.754 -19.125 -15.633 1 96 309 TRP B N 1
ATOM 5591 C CA . TRP B 1 309 ? -8.016 -19.453 -16.281 1 96 309 TRP B CA 1
ATOM 5592 C C . TRP B 1 309 ? -9.102 -19.75 -15.242 1 96 309 TRP B C 1
ATOM 5594 O O . TRP B 1 309 ? -8.812 -20.297 -14.18 1 96 309 TRP B O 1
ATOM 5604 N N . SER B 1 310 ? -10.344 -19.453 -15.664 1 94.94 310 SER B N 1
ATOM 5605 C CA . SER B 1 310 ? -11.5 -19.828 -14.859 1 94.94 310 SER B CA 1
ATOM 5606 C C . SER B 1 310 ? -11.688 -21.344 -14.82 1 94.94 310 SER B C 1
ATOM 5608 O O . SER B 1 310 ? -11.031 -22.078 -15.57 1 94.94 310 SER B O 1
ATOM 5610 N N . ASP B 1 311 ? -12.539 -21.812 -13.953 1 95.31 311 ASP B N 1
ATOM 5611 C CA . ASP B 1 311 ? -12.828 -23.25 -13.883 1 95.31 311 ASP B CA 1
ATOM 5612 C C . ASP B 1 311 ? -13.406 -23.75 -15.203 1 95.31 311 ASP B C 1
ATOM 5614 O O . ASP B 1 311 ? -13.125 -24.875 -15.609 1 95.31 311 ASP B O 1
ATOM 5618 N N . GLU B 1 312 ? -14.156 -22.906 -15.805 1 94.94 312 GLU B N 1
ATOM 5619 C CA . GLU B 1 312 ? -14.734 -23.281 -17.094 1 94.94 312 GLU B CA 1
ATOM 5620 C C . GLU B 1 312 ? -13.648 -23.484 -18.156 1 94.94 312 GLU B C 1
ATOM 5622 O O . GLU B 1 312 ? -13.672 -24.469 -18.891 1 94.94 312 GLU B O 1
ATOM 5627 N N . LYS B 1 313 ? -12.742 -22.578 -18.188 1 95.38 313 LYS B N 1
ATOM 5628 C CA . LYS B 1 313 ? -11.656 -22.688 -19.156 1 95.38 313 LYS B CA 1
ATOM 5629 C C . LYS B 1 313 ? -10.711 -23.828 -18.812 1 95.38 313 LYS B C 1
ATOM 5631 O O . LYS B 1 313 ? -10.234 -24.547 -19.688 1 95.38 313 LYS B O 1
ATOM 5636 N N . ALA B 1 314 ? -10.43 -23.969 -17.547 1 97.31 314 ALA B N 1
ATOM 5637 C CA . ALA B 1 314 ? -9.594 -25.094 -17.125 1 97.31 314 ALA B CA 1
ATOM 5638 C C . ALA B 1 314 ? -10.219 -26.422 -17.484 1 97.31 314 ALA B C 1
ATOM 5640 O O . ALA B 1 314 ? -9.508 -27.375 -17.844 1 97.31 314 ALA B O 1
ATOM 5641 N N . THR B 1 315 ? -11.516 -26.5 -17.406 1 97.94 315 THR B N 1
ATOM 5642 C CA . THR B 1 315 ? -12.242 -27.703 -17.797 1 97.94 315 THR B CA 1
ATOM 5643 C C . THR B 1 315 ? -11.977 -28.062 -19.25 1 97.94 315 THR B C 1
ATOM 5645 O O . THR B 1 315 ? -11.75 -29.234 -19.578 1 97.94 315 THR B O 1
ATOM 5648 N N . ILE B 1 316 ? -11.93 -27.062 -20.094 1 97.88 316 ILE B N 1
ATOM 5649 C CA . ILE B 1 316 ? -11.648 -27.281 -21.5 1 97.88 316 ILE B CA 1
ATOM 5650 C C . ILE B 1 316 ? -10.234 -27.844 -21.656 1 97.88 316 ILE B C 1
ATOM 5652 O O . ILE B 1 316 ? -10.023 -28.812 -22.406 1 97.88 316 ILE B O 1
ATOM 5656 N N . ILE B 1 317 ? -9.297 -27.297 -20.938 1 98.19 317 ILE B N 1
ATOM 5657 C CA . ILE B 1 317 ? -7.902 -27.719 -21 1 98.19 317 ILE B CA 1
ATOM 5658 C C . ILE B 1 317 ? -7.793 -29.188 -20.594 1 98.19 317 ILE B C 1
ATOM 5660 O O . ILE B 1 317 ? -7.176 -30 -21.297 1 98.19 317 ILE B O 1
ATOM 5664 N N . PHE B 1 318 ? -8.422 -29.562 -19.484 1 98.56 318 PHE B N 1
ATOM 5665 C CA . PHE B 1 318 ? -8.328 -30.938 -18.969 1 98.56 318 PHE B CA 1
ATOM 5666 C C . PHE B 1 318 ? -9.055 -31.906 -19.891 1 98.56 318 PHE B C 1
ATOM 5668 O O . PHE B 1 318 ? -8.609 -33.031 -20.078 1 98.56 318 PHE B O 1
ATOM 5675 N N . ASN B 1 319 ? -10.141 -31.469 -20.453 1 98.38 319 ASN B N 1
ATOM 5676 C CA . ASN B 1 319 ? -10.867 -32.344 -21.375 1 98.38 319 ASN B CA 1
ATOM 5677 C C . ASN B 1 319 ? -10.055 -32.625 -22.625 1 98.38 319 ASN B C 1
ATOM 5679 O O . ASN B 1 319 ? -10.148 -33.719 -23.203 1 98.38 319 ASN B O 1
ATOM 5683 N N . ASN B 1 320 ? -9.289 -31.656 -23.062 1 98.56 320 ASN B N 1
ATOM 5684 C CA . ASN B 1 320 ? -8.414 -31.859 -24.203 1 98.56 320 ASN B CA 1
ATOM 5685 C C . ASN B 1 320 ? -7.191 -32.688 -23.844 1 98.56 320 ASN B C 1
ATOM 5687 O O . ASN B 1 320 ? -6.562 -33.281 -24.719 1 98.56 320 ASN B O 1
ATOM 5691 N N . LEU B 1 321 ? -6.836 -32.75 -22.578 1 98.69 321 LEU B N 1
ATOM 5692 C CA . LEU B 1 321 ? -5.66 -33.469 -22.094 1 98.69 321 LEU B CA 1
ATOM 5693 C C . LEU B 1 321 ? -5.984 -34.938 -21.844 1 98.69 321 LEU B C 1
ATOM 5695 O O . LEU B 1 321 ? -5.199 -35.812 -22.203 1 98.69 321 LEU B O 1
ATOM 5699 N N . LYS B 1 322 ? -7.105 -35.281 -21.281 1 98.06 322 LYS B N 1
ATOM 5700 C CA . LYS B 1 322 ? -7.457 -36.562 -20.703 1 98.06 322 LYS B CA 1
ATOM 5701 C C . LYS B 1 322 ? -7.375 -37.688 -21.75 1 98.06 322 LYS B C 1
ATOM 5703 O O . LYS B 1 322 ? -6.891 -38.781 -21.469 1 98.06 322 LYS B O 1
ATOM 5708 N N . PRO B 1 323 ? -7.797 -37.375 -23.016 1 98.12 323 PRO B N 1
ATOM 5709 C CA . PRO B 1 323 ? -7.727 -38.438 -24 1 98.12 323 PRO B CA 1
ATOM 5710 C C . PRO B 1 323 ? -6.305 -38.969 -24.219 1 98.12 323 PRO B C 1
ATOM 5712 O O . PRO B 1 323 ? -6.113 -40.094 -24.672 1 98.12 323 PRO B O 1
ATOM 5715 N N . ALA B 1 324 ? -5.32 -38.188 -23.938 1 98.5 324 ALA B N 1
ATOM 5716 C CA . ALA B 1 324 ? -3.93 -38.562 -24.172 1 98.5 324 ALA B CA 1
ATOM 5717 C C . ALA B 1 324 ? -3.363 -39.344 -22.984 1 98.5 324 ALA B C 1
ATOM 5719 O O . ALA B 1 324 ? -2.307 -39.969 -23.078 1 98.5 324 ALA B O 1
ATOM 5720 N N . MET B 1 325 ? -4.016 -39.344 -21.875 1 98.25 325 MET B N 1
ATOM 5721 C CA . MET B 1 325 ? -3.508 -39.938 -20.656 1 98.25 325 MET B CA 1
ATOM 5722 C C . MET B 1 325 ? -3.754 -41.469 -20.656 1 98.25 325 MET B C 1
ATOM 5724 O O . MET B 1 325 ? -4.766 -41.938 -21.188 1 98.25 325 MET B O 1
ATOM 5728 N N . LYS B 1 326 ? -2.82 -42.125 -20.109 1 96.75 326 LYS B N 1
ATOM 5729 C CA . LYS B 1 326 ? -2.957 -43.562 -19.891 1 96.75 326 LYS B CA 1
ATOM 5730 C C . LYS B 1 326 ? -3.342 -43.875 -18.438 1 96.75 326 LYS B C 1
ATOM 5732 O O . LYS B 1 326 ? -2.594 -43.562 -17.516 1 96.75 326 LYS B O 1
ATOM 5737 N N . ARG B 1 327 ? -4.516 -44.5 -18.297 1 95.69 327 ARG B N 1
ATOM 5738 C CA . ARG B 1 327 ? -5.016 -44.812 -16.969 1 95.69 327 ARG B CA 1
ATOM 5739 C C . ARG B 1 327 ? -4.012 -45.688 -16.203 1 95.69 327 ARG B C 1
ATOM 5741 O O . ARG B 1 327 ? -3.461 -46.625 -16.766 1 95.69 327 ARG B O 1
ATOM 5748 N N . GLY B 1 328 ? -3.77 -45.344 -15.008 1 93 328 GLY B N 1
ATOM 5749 C CA . GLY B 1 328 ? -2.871 -46.125 -14.156 1 93 328 GLY B CA 1
ATOM 5750 C C . GLY B 1 328 ? -1.407 -45.812 -14.406 1 93 328 GLY B C 1
ATOM 5751 O O . GLY B 1 328 ? -0.532 -46.312 -13.711 1 93 328 GLY B O 1
ATOM 5752 N N . PHE B 1 329 ? -1.201 -44.969 -15.305 1 96.44 329 PHE B N 1
ATOM 5753 C CA . PHE B 1 329 ? 0.179 -44.688 -15.672 1 96.44 329 PHE B CA 1
ATOM 5754 C C . PHE B 1 329 ? 0.426 -43.188 -15.688 1 96.44 329 PHE B C 1
ATOM 5756 O O . PHE B 1 329 ? 1.273 -42.688 -14.945 1 96.44 329 PHE B O 1
ATOM 5763 N N . SER B 1 330 ? -0.337 -42.469 -16.438 1 98.06 330 SER B N 1
ATOM 5764 C CA . SER B 1 330 ? -0.132 -41.031 -16.641 1 98.06 330 SER B CA 1
ATOM 5765 C C . SER B 1 330 ? -0.506 -40.219 -15.391 1 98.06 330 SER B C 1
ATOM 5767 O O . SER B 1 330 ? -1.496 -40.531 -14.727 1 98.06 330 SER B O 1
ATOM 5769 N N . ARG B 1 331 ? 0.305 -39.219 -15.086 1 98.19 331 ARG B N 1
ATOM 5770 C CA . ARG B 1 331 ? 0.037 -38.281 -14.016 1 98.19 331 ARG B CA 1
ATOM 5771 C C . ARG B 1 331 ? -0.092 -36.844 -14.562 1 98.19 331 ARG B C 1
ATOM 5773 O O . ARG B 1 331 ? 0.489 -36.531 -15.602 1 98.19 331 ARG B O 1
ATOM 5780 N N . VAL B 1 332 ? -0.937 -36.156 -13.93 1 98.69 332 VAL B N 1
ATOM 5781 C CA . VAL B 1 332 ? -0.936 -34.688 -14.125 1 98.69 332 VAL B CA 1
ATOM 5782 C C . VAL B 1 332 ? -0.247 -34.031 -12.938 1 98.69 332 VAL B C 1
ATOM 5784 O O . VAL B 1 332 ? -0.651 -34.188 -11.789 1 98.69 332 VAL B O 1
ATOM 5787 N N . ILE B 1 333 ? 0.827 -33.281 -13.211 1 98.44 333 ILE B N 1
ATOM 5788 C CA . ILE B 1 333 ? 1.578 -32.562 -12.188 1 98.44 333 ILE B CA 1
ATOM 5789 C C . ILE B 1 333 ? 1.36 -31.062 -12.367 1 98.44 333 ILE B C 1
ATOM 5791 O O . ILE B 1 333 ? 1.735 -30.484 -13.391 1 98.44 333 ILE B O 1
ATOM 5795 N N . MET B 1 334 ? 0.756 -30.469 -11.375 1 97.81 334 MET B N 1
ATOM 5796 C CA . MET B 1 334 ? 0.461 -29.047 -11.438 1 97.81 334 MET B CA 1
ATOM 5797 C C . MET B 1 334 ? 1.192 -28.281 -10.336 1 97.81 334 MET B C 1
ATOM 5799 O O . MET B 1 334 ? 0.874 -28.438 -9.156 1 97.81 334 MET B O 1
ATOM 5803 N N . GLU B 1 335 ? 2.172 -27.5 -10.75 1 95.06 335 GLU B N 1
ATOM 5804 C CA . GLU B 1 335 ? 2.844 -26.609 -9.805 1 95.06 335 GLU B CA 1
ATOM 5805 C C . GLU B 1 335 ? 2.148 -25.25 -9.742 1 95.06 335 GLU B C 1
ATOM 5807 O O . GLU B 1 335 ? 2.381 -24.391 -10.594 1 95.06 335 GLU B O 1
ATOM 5812 N N . GLU B 1 336 ? 1.305 -25.078 -8.758 1 94.06 336 GLU B N 1
ATOM 5813 C CA . GLU B 1 336 ? 0.435 -23.922 -8.562 1 94.06 336 GLU B CA 1
ATOM 5814 C C . GLU B 1 336 ? 0.37 -23.516 -7.094 1 94.06 336 GLU B C 1
ATOM 5816 O O . GLU B 1 336 ? 0.785 -24.281 -6.219 1 94.06 336 GLU B O 1
ATOM 5821 N N . TYR B 1 337 ? -0.137 -22.25 -6.887 1 92.62 337 TYR B N 1
ATOM 5822 C CA . TYR B 1 337 ? -0.543 -21.938 -5.523 1 92.62 337 TYR B CA 1
ATOM 5823 C C . TYR B 1 337 ? -1.677 -22.859 -5.07 1 92.62 337 TYR B C 1
ATOM 5825 O O . TYR B 1 337 ? -2.609 -23.125 -5.832 1 92.62 337 TYR B O 1
ATOM 5833 N N . ILE B 1 338 ? -1.522 -23.406 -3.945 1 95.06 338 ILE B N 1
ATOM 5834 C CA . ILE B 1 338 ? -2.57 -24.156 -3.264 1 95.06 338 ILE B CA 1
ATOM 5835 C C . ILE B 1 338 ? -2.986 -23.438 -1.989 1 95.06 338 ILE B C 1
ATOM 5837 O O . ILE B 1 338 ? -2.383 -23.625 -0.931 1 95.06 338 ILE B O 1
ATOM 5841 N N . LEU B 1 339 ? -4.012 -22.641 -2.105 1 94.56 339 LEU B N 1
ATOM 5842 C CA . LEU B 1 339 ? -4.449 -21.859 -0.96 1 94.56 339 LEU B CA 1
ATOM 5843 C C . LEU B 1 339 ? -5.121 -22.734 0.085 1 94.56 339 LEU B C 1
ATOM 5845 O O . LEU B 1 339 ? -5.91 -23.625 -0.257 1 94.56 339 LEU B O 1
ATOM 5849 N N . PRO B 1 340 ? -4.766 -22.547 1.377 1 93.5 340 PRO B N 1
ATOM 5850 C CA . PRO B 1 340 ? -5.574 -23.203 2.402 1 93.5 340 PRO B CA 1
ATOM 5851 C C . PRO B 1 340 ? -7.035 -22.766 2.379 1 93.5 340 PRO B C 1
ATOM 5853 O O . PRO B 1 340 ? -7.34 -21.656 1.928 1 93.5 340 PRO B O 1
ATOM 5856 N N . ASP B 1 341 ? -7.855 -23.594 2.896 1 94.81 341 ASP B N 1
ATOM 5857 C CA . ASP B 1 341 ? -9.281 -23.297 2.861 1 94.81 341 ASP B CA 1
ATOM 5858 C C . ASP B 1 341 ? -9.648 -22.219 3.873 1 94.81 341 ASP B C 1
ATOM 5860 O O . ASP B 1 341 ? -10.734 -21.641 3.799 1 94.81 341 ASP B O 1
ATOM 5864 N N . GLN B 1 342 ? -8.789 -21.984 4.781 1 94.88 342 GLN B N 1
ATOM 5865 C CA . GLN B 1 342 ? -8.984 -20.922 5.75 1 94.88 342 GLN B CA 1
ATOM 5866 C C . GLN B 1 342 ? -7.656 -20.312 6.188 1 94.88 342 GLN B C 1
ATOM 5868 O O . GLN B 1 342 ? -6.633 -21 6.207 1 94.88 342 GLN B O 1
ATOM 5873 N N . ASN B 1 343 ? -7.672 -19 6.473 1 93.44 343 ASN B N 1
ATOM 5874 C CA . ASN B 1 343 ? -6.547 -18.281 7.051 1 93.44 343 ASN B CA 1
ATOM 5875 C C . ASN B 1 343 ? -5.312 -18.359 6.16 1 93.44 343 ASN B C 1
ATOM 5877 O O . ASN B 1 343 ? -4.219 -18.672 6.633 1 93.44 343 ASN B O 1
ATOM 5881 N N . ALA B 1 344 ? -5.523 -18.203 4.832 1 92.44 344 ALA B N 1
ATOM 5882 C CA . ALA B 1 344 ? -4.414 -18.141 3.885 1 92.44 344 ALA B CA 1
ATOM 5883 C C . ALA B 1 344 ? -3.521 -16.938 4.16 1 92.44 344 ALA B C 1
ATOM 5885 O O . ALA B 1 344 ? -3.982 -15.922 4.688 1 92.44 344 ALA B O 1
ATOM 5886 N N . ARG B 1 345 ? -2.258 -17.031 3.785 1 91.12 345 ARG B N 1
ATOM 5887 C CA . ARG B 1 345 ? -1.298 -15.945 3.969 1 91.12 345 ARG B CA 1
ATOM 5888 C C . ARG B 1 345 ? -1.537 -14.82 2.963 1 91.12 345 ARG B C 1
ATOM 5890 O O . ARG B 1 345 ? -2.158 -15.039 1.921 1 91.12 345 ARG B O 1
ATOM 5897 N N . SER B 1 346 ? -1.038 -13.711 3.264 1 92.38 346 SER B N 1
ATOM 5898 C CA . SER B 1 346 ? -1.366 -12.484 2.543 1 92.38 346 SER B CA 1
ATOM 5899 C C . SER B 1 346 ? -0.839 -12.531 1.113 1 92.38 346 SER B C 1
ATOM 5901 O O . SER B 1 346 ? -1.558 -12.188 0.17 1 92.38 346 SER B O 1
ATOM 5903 N N . LEU B 1 347 ? 0.418 -12.977 0.901 1 91.25 347 LEU B N 1
ATOM 5904 C CA . LEU B 1 347 ? 1.059 -12.898 -0.407 1 91.25 347 LEU B CA 1
ATOM 5905 C C . LEU B 1 347 ? 0.294 -13.727 -1.438 1 91.25 347 LEU B C 1
ATOM 5907 O O . LEU B 1 347 ? -0.056 -13.219 -2.506 1 91.25 347 LEU B O 1
ATOM 5911 N N . PRO B 1 348 ? -0.072 -14.977 -1.147 1 92.38 348 PRO B N 1
ATOM 5912 C CA . PRO B 1 348 ? -0.846 -15.727 -2.139 1 92.38 348 PRO B CA 1
ATOM 5913 C C . PRO B 1 348 ? -2.223 -15.117 -2.396 1 92.38 348 PRO B C 1
ATOM 5915 O O . PRO B 1 348 ? -2.736 -15.195 -3.516 1 92.38 348 PRO B O 1
ATOM 5918 N N . CYS B 1 349 ? -2.834 -14.531 -1.38 1 95.75 349 CYS B N 1
ATOM 5919 C CA . CYS B 1 349 ? -4.137 -13.898 -1.56 1 95.75 349 CYS B CA 1
ATOM 5920 C C . CYS B 1 349 ? -4.039 -12.695 -2.488 1 95.75 349 CYS B C 1
ATOM 5922 O O . CYS B 1 349 ? -4.902 -12.492 -3.344 1 95.75 349 CYS B O 1
ATOM 5924 N N . MET B 1 350 ? -2.998 -11.914 -2.301 1 96.62 350 MET B N 1
ATOM 5925 C CA . MET B 1 350 ? -2.799 -10.766 -3.18 1 96.62 350 MET B CA 1
ATOM 5926 C C . MET B 1 350 ? -2.447 -11.219 -4.594 1 96.62 350 MET B C 1
ATOM 5928 O O . MET B 1 350 ? -2.854 -10.586 -5.57 1 96.62 350 MET B O 1
ATOM 5932 N N . THR B 1 351 ? -1.713 -12.289 -4.695 1 94.88 351 THR B N 1
ATOM 5933 C CA . THR B 1 351 ? -1.406 -12.859 -6 1 94.88 351 THR B CA 1
ATOM 5934 C C . THR B 1 351 ? -2.684 -13.273 -6.723 1 94.88 351 THR B C 1
ATOM 5936 O O . THR B 1 351 ? -2.822 -13.062 -7.926 1 94.88 351 THR B O 1
ATOM 5939 N N . ASP B 1 352 ? -3.594 -13.867 -5.977 1 96.94 352 ASP B N 1
ATOM 5940 C CA . ASP B 1 352 ? -4.887 -14.242 -6.539 1 96.94 352 ASP B CA 1
ATOM 5941 C C . ASP B 1 352 ? -5.582 -13.039 -7.168 1 96.94 352 ASP B C 1
ATOM 5943 O O . ASP B 1 352 ? -6.094 -13.125 -8.289 1 96.94 352 ASP B O 1
ATOM 5947 N N . ILE B 1 353 ? -5.555 -11.938 -6.508 1 98.44 353 ILE B N 1
ATOM 5948 C CA . ILE B 1 353 ? -6.219 -10.734 -6.996 1 98.44 353 ILE B CA 1
ATOM 5949 C C . ILE B 1 353 ? -5.461 -10.18 -8.203 1 98.44 353 ILE B C 1
ATOM 5951 O O . ILE B 1 353 ? -6.066 -9.68 -9.148 1 98.44 353 ILE B O 1
ATOM 5955 N N . ALA B 1 354 ? -4.18 -10.266 -8.148 1 97.5 354 ALA B N 1
ATOM 5956 C CA . ALA B 1 354 ? -3.379 -9.781 -9.266 1 97.5 354 ALA B CA 1
ATOM 5957 C C . ALA B 1 354 ? -3.699 -10.555 -10.547 1 97.5 354 ALA B C 1
ATOM 5959 O O . ALA B 1 354 ? -3.812 -9.961 -11.625 1 97.5 354 ALA B O 1
ATOM 5960 N N . VAL B 1 355 ? -3.832 -11.812 -10.422 1 97.19 355 VAL B N 1
ATOM 5961 C CA . VAL B 1 355 ? -4.145 -12.641 -11.586 1 97.19 355 VAL B CA 1
ATOM 5962 C C . VAL B 1 355 ? -5.559 -12.328 -12.078 1 97.19 355 VAL B C 1
ATOM 5964 O O . VAL B 1 355 ? -5.816 -12.32 -13.281 1 97.19 355 VAL B O 1
ATOM 5967 N N . MET B 1 356 ? -6.48 -12.086 -11.156 1 97.94 356 MET B N 1
ATOM 5968 C CA . MET B 1 356 ? -7.828 -11.664 -11.516 1 97.94 356 MET B CA 1
ATOM 5969 C C . MET B 1 356 ? -7.793 -10.375 -12.328 1 97.94 356 MET B C 1
ATOM 5971 O O . MET B 1 356 ? -8.461 -10.266 -13.359 1 97.94 356 MET B O 1
ATOM 5975 N N . VAL B 1 357 ? -6.988 -9.422 -11.906 1 97.88 357 VAL B N 1
ATOM 5976 C CA . VAL B 1 357 ? -6.895 -8.094 -12.508 1 97.88 357 VAL B CA 1
ATOM 5977 C C . VAL B 1 357 ? -6.309 -8.203 -13.914 1 97.88 357 VAL B C 1
ATOM 5979 O O . VAL B 1 357 ? -6.777 -7.531 -14.844 1 97.88 357 VAL B O 1
ATOM 5982 N N . PHE B 1 358 ? -5.387 -9.062 -14.078 1 96.69 358 PHE B N 1
ATOM 5983 C CA . PHE B 1 358 ? -4.609 -9.117 -15.312 1 96.69 358 PHE B CA 1
ATOM 5984 C C . PHE B 1 358 ? -5.324 -9.953 -16.375 1 96.69 358 PHE B C 1
ATOM 5986 O O . PHE B 1 358 ? -5.363 -9.578 -17.547 1 96.69 358 PHE B O 1
ATOM 5993 N N . CYS B 1 359 ? -5.922 -11.133 -15.945 1 95.69 359 CYS B N 1
ATOM 5994 C CA . CYS B 1 359 ? -6.414 -12.039 -16.969 1 95.69 359 CYS B CA 1
ATOM 5995 C C . CYS B 1 359 ? -7.656 -12.781 -16.5 1 95.69 359 CYS B C 1
ATOM 5997 O O . CYS B 1 359 ? -8 -13.844 -17.031 1 95.69 359 CYS B O 1
ATOM 5999 N N . SER B 1 360 ? -8.328 -12.273 -15.453 1 96.88 360 SER B N 1
ATOM 6000 C CA . SER B 1 360 ? -9.523 -12.906 -14.906 1 96.88 360 SER B CA 1
ATOM 6001 C C . SER B 1 360 ? -9.234 -14.32 -14.43 1 96.88 360 SER B C 1
ATOM 6003 O O . SER B 1 360 ? -10.078 -15.211 -14.539 1 96.88 360 SER B O 1
ATOM 6005 N N . GLY B 1 361 ? -7.992 -14.547 -14 1 96.88 361 GLY B N 1
ATOM 6006 C CA . GLY B 1 361 ? -7.602 -15.836 -13.461 1 96.88 361 GLY B CA 1
ATOM 6007 C C . GLY B 1 361 ? -8.023 -16.031 -12.016 1 96.88 361 GLY B C 1
ATOM 6008 O O . GLY B 1 361 ? -8.875 -15.305 -11.508 1 96.88 361 GLY B O 1
ATOM 6009 N N . LEU B 1 362 ? -7.469 -17.125 -11.422 1 95.75 362 LEU B N 1
ATOM 6010 C CA . LEU B 1 362 ? -7.883 -17.484 -10.07 1 95.75 362 LEU B CA 1
ATOM 6011 C C . LEU B 1 362 ? -6.875 -18.438 -9.43 1 95.75 362 LEU B C 1
ATOM 6013 O O . LEU B 1 362 ? -6.469 -19.422 -10.039 1 95.75 362 LEU B O 1
ATOM 6017 N N . GLU B 1 363 ? -6.348 -18.031 -8.211 1 96.69 363 GLU B N 1
ATOM 6018 C CA . GLU B 1 363 ? -5.688 -19.031 -7.367 1 96.69 363 GLU B CA 1
ATOM 6019 C C . GLU B 1 363 ? -6.703 -19.844 -6.582 1 96.69 363 GLU B C 1
ATOM 6021 O O . GLU B 1 363 ? -7.676 -19.312 -6.059 1 96.69 363 GLU B O 1
ATOM 6026 N N . ARG B 1 364 ? -6.496 -21.109 -6.512 1 97.38 364 ARG B N 1
ATOM 6027 C CA . ARG B 1 364 ? -7.535 -22 -5.992 1 97.38 364 ARG B CA 1
ATOM 6028 C C . ARG B 1 364 ? -7.137 -22.578 -4.641 1 97.38 364 ARG B C 1
ATOM 6030 O O . ARG B 1 364 ? -5.957 -22.844 -4.395 1 97.38 364 ARG B O 1
ATOM 6037 N N . THR B 1 365 ? -8.164 -22.719 -3.781 1 95.75 365 THR B N 1
ATOM 6038 C CA . THR B 1 365 ? -7.98 -23.469 -2.537 1 95.75 365 THR B CA 1
ATOM 6039 C C . THR B 1 365 ? -7.879 -24.953 -2.807 1 95.75 365 THR B C 1
ATOM 6041 O O . THR B 1 365 ? -8.156 -25.422 -3.918 1 95.75 365 THR B O 1
ATOM 6044 N N . ARG B 1 366 ? -7.5 -25.688 -1.787 1 94.94 366 ARG B N 1
ATOM 6045 C CA . ARG B 1 366 ? -7.465 -27.141 -1.889 1 94.94 366 ARG B CA 1
ATOM 6046 C C . ARG B 1 366 ? -8.828 -27.703 -2.285 1 94.94 366 ARG B C 1
ATOM 6048 O O . ARG B 1 366 ? -8.922 -28.578 -3.154 1 94.94 366 ARG B O 1
ATOM 6055 N N . GLN B 1 367 ? -9.82 -27.172 -1.7 1 96 367 GLN B N 1
ATOM 6056 C CA . GLN B 1 367 ? -11.18 -27.641 -1.979 1 96 367 GLN B CA 1
ATOM 6057 C C . GLN B 1 367 ? -11.578 -27.328 -3.418 1 96 367 GLN B C 1
ATOM 6059 O O . GLN B 1 367 ? -12.195 -28.156 -4.09 1 96 367 GLN B O 1
ATOM 6064 N N . ARG B 1 368 ? -11.258 -26.188 -3.857 1 96.5 368 ARG B N 1
ATOM 6065 C CA . ARG B 1 368 ? -11.625 -25.812 -5.219 1 96.5 368 ARG B CA 1
ATOM 6066 C C . ARG B 1 368 ? -10.859 -26.641 -6.242 1 96.5 368 ARG B C 1
ATOM 6068 O O . ARG B 1 368 ? -11.414 -27.016 -7.277 1 96.5 368 ARG B O 1
ATOM 6075 N N . TRP B 1 369 ? -9.562 -26.922 -5.973 1 97.56 369 TRP B N 1
ATOM 6076 C CA . TRP B 1 369 ? -8.805 -27.812 -6.832 1 97.56 369 TRP B CA 1
ATOM 6077 C C . TRP B 1 369 ? -9.461 -29.188 -6.898 1 97.56 369 TRP B C 1
ATOM 6079 O O . TRP B 1 369 ? -9.656 -29.75 -7.98 1 97.56 369 TRP B O 1
ATOM 6089 N N . SER B 1 370 ? -9.766 -29.688 -5.746 1 97.81 370 SER B N 1
ATOM 6090 C CA . SER B 1 370 ? -10.391 -31.016 -5.672 1 97.81 370 SER B CA 1
ATOM 6091 C C . SER B 1 370 ? -11.695 -31.047 -6.453 1 97.81 370 SER B C 1
ATOM 6093 O O . SER B 1 370 ? -11.945 -32 -7.211 1 97.81 370 SER B O 1
ATOM 6095 N N . ASN B 1 371 ? -12.5 -30.031 -6.266 1 97.56 371 ASN B N 1
ATOM 6096 C CA . ASN B 1 371 ? -13.781 -29.953 -6.969 1 97.56 371 ASN B CA 1
ATOM 6097 C C . ASN B 1 371 ? -13.586 -29.875 -8.477 1 97.56 371 ASN B C 1
ATOM 6099 O O . ASN B 1 371 ? -14.273 -30.562 -9.234 1 97.56 371 ASN B O 1
ATOM 6103 N N . LEU B 1 372 ? -12.664 -29.047 -8.922 1 97.94 372 LEU B N 1
ATOM 6104 C CA . LEU B 1 372 ? -12.398 -28.875 -10.344 1 97.94 372 LEU B CA 1
ATOM 6105 C C . LEU B 1 372 ? -11.914 -30.188 -10.969 1 97.94 372 LEU B C 1
ATOM 6107 O O . LEU B 1 372 ? -12.453 -30.625 -11.984 1 97.94 372 LEU B O 1
ATOM 6111 N N . LEU B 1 373 ? -10.938 -30.828 -10.344 1 98.38 373 LEU B N 1
ATOM 6112 C CA . LEU B 1 373 ? -10.344 -32.031 -10.891 1 98.38 373 LEU B CA 1
ATOM 6113 C C . LEU B 1 373 ? -11.359 -33.188 -10.891 1 98.38 373 LEU B C 1
ATOM 6115 O O . LEU B 1 373 ? -11.461 -33.938 -11.867 1 98.38 373 LEU B O 1
ATOM 6119 N N . THR B 1 374 ? -12.141 -33.281 -9.859 1 97.88 374 THR B N 1
ATOM 6120 C CA . THR B 1 374 ? -13.18 -34.312 -9.797 1 97.88 374 THR B CA 1
ATOM 6121 C C . THR B 1 374 ? -14.219 -34.094 -10.898 1 97.88 374 THR B C 1
ATOM 6123 O O . THR B 1 374 ? -14.664 -35.062 -11.531 1 97.88 374 THR B O 1
ATOM 6126 N N . SER B 1 375 ? -14.555 -32.875 -11.133 1 97.56 375 SER B N 1
ATOM 6127 C CA . SER B 1 375 ? -15.594 -32.562 -12.094 1 97.56 375 SER B CA 1
ATOM 6128 C C . SER B 1 375 ? -15.188 -32.938 -13.508 1 97.56 375 SER B C 1
ATOM 6130 O O . SER B 1 375 ? -16.047 -33.156 -14.367 1 97.56 375 SER B O 1
ATOM 6132 N N . VAL B 1 376 ? -13.914 -33.062 -13.766 1 97.69 376 VAL B N 1
ATOM 6133 C CA . VAL B 1 376 ? -13.453 -33.344 -15.117 1 97.69 376 VAL B CA 1
ATOM 6134 C C . VAL B 1 376 ? -12.953 -34.781 -15.195 1 97.69 376 VAL B C 1
ATOM 6136 O O . VAL B 1 376 ? -12.297 -35.188 -16.172 1 97.69 376 VAL B O 1
ATOM 6139 N N . GLY B 1 377 ? -13.156 -35.531 -14.172 1 97.56 377 GLY B N 1
ATOM 6140 C CA . GLY B 1 377 ? -12.828 -36.938 -14.203 1 97.56 377 GLY B CA 1
ATOM 6141 C C . GLY B 1 377 ? -11.398 -37.219 -13.805 1 97.56 377 GLY B C 1
ATOM 6142 O O . GLY B 1 377 ? -10.844 -38.281 -14.164 1 97.56 377 GLY B O 1
ATOM 6143 N N . LEU B 1 378 ? -10.75 -36.375 -13.125 1 98.38 378 LEU B N 1
ATOM 6144 C CA . LEU B 1 378 ? -9.438 -36.594 -12.531 1 98.38 378 LEU B CA 1
ATOM 6145 C C . LEU B 1 378 ? -9.547 -36.781 -11.016 1 98.38 378 LEU B C 1
ATOM 6147 O O . LEU B 1 378 ? -10.531 -36.344 -10.414 1 98.38 378 LEU B O 1
ATOM 6151 N N . ARG B 1 379 ? -8.656 -37.438 -10.492 1 97 379 ARG B N 1
ATOM 6152 C CA . ARG B 1 379 ? -8.594 -37.594 -9.039 1 97 379 ARG B CA 1
ATOM 6153 C C . ARG B 1 379 ? -7.262 -37.094 -8.492 1 97 379 ARG B C 1
ATOM 6155 O O . ARG B 1 379 ? -6.203 -37.375 -9.055 1 97 379 ARG B O 1
ATOM 6162 N N . VAL B 1 380 ? -7.367 -36.406 -7.363 1 97.94 380 VAL B N 1
ATOM 6163 C CA . VAL B 1 380 ? -6.156 -35.938 -6.699 1 97.94 380 VAL B CA 1
ATOM 6164 C C . VAL B 1 380 ? -5.484 -37.094 -5.965 1 97.94 380 VAL B C 1
ATOM 6166 O O . VAL B 1 380 ? -6.117 -37.781 -5.148 1 97.94 380 VAL B O 1
ATOM 6169 N N . ILE B 1 381 ? -4.289 -37.312 -6.273 1 97.25 381 ILE B N 1
ATOM 6170 C CA . ILE B 1 381 ? -3.51 -38.312 -5.547 1 97.25 381 ILE B CA 1
ATOM 6171 C C . ILE B 1 381 ? -2.967 -37.688 -4.254 1 97.25 381 ILE B C 1
ATOM 6173 O O . ILE B 1 381 ? -3.078 -38.281 -3.184 1 97.25 381 ILE B O 1
ATOM 6177 N N . LYS B 1 382 ? -2.404 -36.5 -4.449 1 97.31 382 LYS B N 1
ATOM 6178 C CA . LYS B 1 382 ? -1.791 -35.875 -3.289 1 97.31 382 LYS B CA 1
ATOM 6179 C C . LYS B 1 382 ? -1.512 -34.375 -3.555 1 97.31 382 LYS B C 1
ATOM 6181 O O . LYS B 1 382 ? -1.182 -34 -4.68 1 97.31 382 LYS B O 1
ATOM 6186 N N . PHE B 1 383 ? -1.765 -33.562 -2.547 1 96.5 383 PHE B N 1
ATOM 6187 C CA . PHE B 1 383 ? -1.263 -32.188 -2.516 1 96.5 383 PHE B CA 1
ATOM 6188 C C . PHE B 1 383 ? 0.099 -32.125 -1.833 1 96.5 383 PHE B C 1
ATOM 6190 O O . PHE B 1 383 ? 0.217 -32.406 -0.643 1 96.5 383 PHE B O 1
ATOM 6197 N N . TRP B 1 384 ? 1.115 -31.812 -2.619 1 94.56 384 TRP B N 1
ATOM 6198 C CA . TRP B 1 384 ? 2.443 -31.594 -2.057 1 94.56 384 TRP B CA 1
ATOM 6199 C C . TRP B 1 384 ? 2.664 -30.109 -1.748 1 94.56 384 TRP B C 1
ATOM 6201 O O . TRP B 1 384 ? 2.742 -29.281 -2.658 1 94.56 384 TRP B O 1
ATOM 6211 N N . VAL B 1 385 ? 2.662 -29.812 -0.496 1 87.94 385 VAL B N 1
ATOM 6212 C CA . VAL B 1 385 ? 2.814 -28.406 -0.137 1 87.94 385 VAL B CA 1
ATOM 6213 C C . VAL B 1 385 ? 4.156 -28.203 0.559 1 87.94 385 VAL B C 1
ATOM 6215 O O . VAL B 1 385 ? 4.535 -28.969 1.443 1 87.94 385 VAL B O 1
ATOM 6218 N N . ARG B 1 386 ? 4.879 -27.312 -0.03 1 75.38 386 ARG B N 1
ATOM 6219 C CA . ARG B 1 386 ? 6.152 -26.953 0.594 1 75.38 386 ARG B CA 1
ATOM 6220 C C . ARG B 1 386 ? 5.949 -25.938 1.708 1 75.38 386 ARG B C 1
ATOM 6222 O O . ARG B 1 386 ? 4.984 -25.172 1.69 1 75.38 386 ARG B O 1
ATOM 6229 N N . GLU B 1 387 ? 6.711 -26.078 2.744 1 65.94 387 GLU B N 1
ATOM 6230 C CA . GLU B 1 387 ? 6.684 -25.062 3.791 1 65.94 387 GLU B CA 1
ATOM 6231 C C . GLU B 1 387 ? 6.988 -23.672 3.223 1 65.94 387 GLU B C 1
ATOM 6233 O O . GLU B 1 387 ? 7.875 -23.531 2.379 1 65.94 387 GLU B O 1
ATOM 6238 N N . GLY B 1 388 ? 6.121 -22.703 3.449 1 63.41 388 GLY B N 1
ATOM 6239 C CA . GLY B 1 388 ? 6.461 -21.344 3.061 1 63.41 388 GLY B CA 1
ATOM 6240 C C . GLY B 1 388 ? 5.309 -20.609 2.41 1 63.41 388 GLY B C 1
ATOM 6241 O O . GLY B 1 388 ? 4.219 -20.516 2.975 1 63.41 388 GLY B O 1
ATOM 6242 N N . ASP B 1 389 ? 5.504 -20.359 0.927 1 64.62 389 ASP B N 1
ATOM 6243 C CA . ASP B 1 389 ? 4.766 -19.297 0.269 1 64.62 389 ASP B CA 1
ATOM 6244 C C . ASP B 1 389 ? 3.498 -19.828 -0.394 1 64.62 389 ASP B C 1
ATOM 6246 O O . ASP B 1 389 ? 2.846 -19.109 -1.159 1 64.62 389 ASP B O 1
ATOM 6250 N N . GLY B 1 390 ? 3.084 -21 -0.164 1 74.12 390 GLY B N 1
ATOM 6251 C CA . GLY B 1 390 ? 1.804 -21.453 -0.677 1 74.12 390 GLY B CA 1
ATOM 6252 C C . GLY B 1 390 ? 1.917 -22.172 -2.01 1 74.12 390 GLY B C 1
ATOM 6253 O O . GLY B 1 390 ? 0.947 -22.766 -2.488 1 74.12 390 GLY B O 1
ATOM 6254 N N . LEU B 1 391 ? 3.08 -22.172 -2.639 1 86.06 391 LEU B N 1
ATOM 6255 C CA . LEU B 1 391 ? 3.279 -22.906 -3.883 1 86.06 391 LEU B CA 1
ATOM 6256 C C . LEU B 1 391 ? 3.461 -24.391 -3.607 1 86.06 391 LEU B C 1
ATOM 6258 O O . LEU B 1 391 ? 4.191 -24.781 -2.691 1 86.06 391 LEU B O 1
ATOM 6262 N N . GLY B 1 392 ? 2.727 -25.156 -4.324 1 92.19 392 GLY B N 1
ATOM 6263 C CA . GLY B 1 392 ? 2.77 -26.609 -4.168 1 92.19 392 GLY B CA 1
ATOM 6264 C C . GLY B 1 392 ? 2.527 -27.359 -5.469 1 92.19 392 GLY B C 1
ATOM 6265 O O . GLY B 1 392 ? 2.547 -26.75 -6.547 1 92.19 392 GLY B O 1
ATOM 6266 N N . ILE B 1 393 ? 2.541 -28.641 -5.316 1 96.06 393 ILE B N 1
ATOM 6267 C CA . ILE B 1 393 ? 2.293 -29.516 -6.453 1 96.06 393 ILE B CA 1
ATOM 6268 C C . ILE B 1 393 ? 1.026 -30.328 -6.211 1 96.06 393 ILE B C 1
ATOM 6270 O O . ILE B 1 393 ? 0.86 -30.922 -5.145 1 96.06 393 ILE B O 1
ATOM 6274 N N . ILE B 1 394 ? 0.121 -30.234 -7.137 1 97.88 394 ILE B N 1
ATOM 6275 C CA . ILE B 1 394 ? -1.035 -31.125 -7.148 1 97.88 394 ILE B CA 1
ATOM 6276 C C . ILE B 1 394 ? -0.766 -32.312 -8.07 1 97.88 394 ILE B C 1
ATOM 6278 O O . ILE B 1 394 ? -0.484 -32.125 -9.258 1 97.88 394 ILE B O 1
ATOM 6282 N N . GLU B 1 395 ? -0.726 -33.469 -7.523 1 98.31 395 GLU B N 1
ATOM 6283 C CA . GLU B 1 395 ? -0.59 -34.719 -8.289 1 98.31 395 GLU B CA 1
ATOM 6284 C C . GLU B 1 395 ? -1.948 -35.375 -8.523 1 98.31 395 GLU B C 1
ATOM 6286 O O . GLU B 1 395 ? -2.68 -35.656 -7.57 1 98.31 395 GLU B O 1
ATOM 6291 N N . ALA B 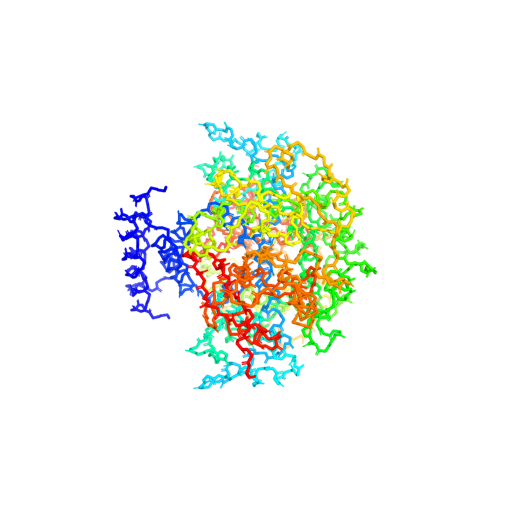1 396 ? -2.244 -35.531 -9.797 1 98.44 396 ALA B N 1
ATOM 6292 C CA . ALA B 1 396 ? -3.551 -36.094 -10.125 1 98.44 396 ALA B CA 1
ATOM 6293 C C . ALA B 1 396 ? -3.432 -37.156 -11.203 1 98.44 396 ALA B C 1
ATOM 6295 O O . ALA B 1 396 ? -2.379 -37.312 -11.828 1 98.44 396 ALA B O 1
ATOM 6296 N N . GLU B 1 397 ? -4.418 -37.969 -11.367 1 98.31 397 GLU B N 1
ATOM 6297 C CA . GLU B 1 397 ? -4.516 -39 -12.398 1 98.31 397 GLU B CA 1
ATOM 6298 C C . GLU B 1 397 ? -5.965 -39.219 -12.828 1 98.31 397 GLU B C 1
ATOM 6300 O O . GLU B 1 397 ? -6.883 -38.594 -12.266 1 98.31 397 GLU B O 1
ATOM 6305 N N . LEU B 1 398 ? -6.137 -39.969 -13.93 1 98 398 LEU B N 1
ATOM 6306 C CA . LEU B 1 398 ? -7.488 -40.312 -14.352 1 98 398 LEU B CA 1
ATOM 6307 C C . LEU B 1 398 ? -8.211 -41.094 -13.25 1 98 398 LEU B C 1
ATOM 6309 O O . LEU B 1 398 ? -7.652 -42.031 -12.68 1 98 398 LEU B O 1
ATOM 6313 N N . ALA B 1 399 ? -9.406 -40.594 -12.914 1 94.69 399 ALA B N 1
ATOM 6314 C CA . ALA B 1 399 ? -10.211 -41.312 -11.922 1 94.69 399 ALA B CA 1
ATOM 6315 C C . ALA B 1 399 ? -10.531 -42.719 -12.398 1 94.69 399 ALA B C 1
ATOM 6317 O O . ALA B 1 399 ? -10.562 -43 -13.602 1 94.69 399 ALA B O 1
ATOM 6318 N N . GLU B 1 400 ? -10.578 -43.625 -11.398 1 85.56 400 GLU B N 1
ATOM 6319 C CA . GLU B 1 400 ? -10.938 -45 -11.742 1 85.56 400 GLU B CA 1
ATOM 6320 C C . GLU B 1 400 ? -12.312 -45.062 -12.391 1 85.56 400 GLU B C 1
ATOM 6322 O O . GLU B 1 400 ? -13.188 -44.25 -12.086 1 85.56 400 GLU B O 1
ATOM 6327 N N . SER B 1 401 ? -12.422 -45.562 -13.609 1 67.75 401 SER B N 1
ATOM 6328 C CA . SER B 1 401 ? -13.703 -45.75 -14.273 1 67.75 401 SER B CA 1
ATOM 6329 C C . SER B 1 401 ? -14.766 -46.25 -13.289 1 67.75 401 SER B C 1
ATOM 6331 O O . SER B 1 401 ? -14.508 -47.125 -12.484 1 67.75 401 SER B O 1
ATOM 6333 N N . SER B 1 402 ? -15.617 -45.344 -12.758 1 48.09 402 SER B N 1
ATOM 6334 C CA . SER B 1 402 ? -16.75 -45.938 -12.039 1 48.09 402 SER B CA 1
ATOM 6335 C C . SER B 1 402 ? -17.453 -47 -12.867 1 48.09 402 SER B C 1
ATOM 6337 O O . SER B 1 402 ? -17.516 -46.906 -14.094 1 48.09 402 SER B O 1
#